Protein AF-0000000073277248 (afdb_homodimer)

Radius of gyration: 29.78 Å; Cα contacts (8 Å, |Δi|>4): 2536; chains: 2; bounding box: 66×87×62 Å

pLDDT: mean 98.07, std 1.35, range [79.38, 98.94]

Sequence (964 aa):
MKITDNPYFREQGYIDGIWCDAKSKDTVEVIDPATNQPIGTVPNMATEEAKAAVDAAAKALPTWRALTAHQRSTLLQRWFQLIQDNKRQLAELMTFEQGKPVAEAEGEITYAASFIEWFAEQGKRTNGEIIPSPSSDKRLMVIKQGIGVCAAITPWNFPAAMITRKAAPALAAGCTMVIKPANETPYTALALAELAAQAGIPAGVINIVTGDAVKIGEVFTSDNRVRKLSFTGSTGVGRLLMRQCADSVKKVSLELGGNAPFIVFNDADIEKAVAGAMGAKFRNAGQTCVCANRFYIHKDVYQQFSERFVAEVKKLKVGNGFTEGVTIGPLINHKAVEKSQSLLADTLQRGATLLCGGERDKAGENFFQPTVVGNVPADSHILEEEIFGPVAPLVIFDNEEEVVHLANNTIYGLAAYFYSEDPQRIWRVAENLEYGMVGINTGLISNEVAPFGGIKQSGLGREGSEHGIEDYMEMKYLCQGLMKITDNPYFREQGYIDGIWCDAKSKDTVEVIDPATNQPIGTVPNMATEEAKAAVDAAAKALPTWRALTAHQRSTLLQRWFQLIQDNKRQLAELMTFEQGKPVAEAEGEITYAASFIEWFAEQGKRTNGEIIPSPSSDKRLMVIKQGIGVCAAITPWNFPAAMITRKAAPALAAGCTMVIKPANETPYTALALAELAAQAGIPAGVINIVTGDAVKIGEVFTSDNRVRKLSFTGSTGVGRLLMRQCADSVKKVSLELGGNAPFIVFNDADIEKAVAGAMGAKFRNAGQTCVCANRFYIHKDVYQQFSERFVAEVKKLKVGNGFTEGVTIGPLINHKAVEKSQSLLADTLQRGATLLCGGERDKAGENFFQPTVVGNVPADSHILEEEIFGPVAPLVIFDNEEEVVHLANNTIYGLAAYFYSEDPQRIWRVAENLEYGMVGINTGLISNEVAPFGGIKQSGLGREGSEHGIEDYMEMKYLCQGL

Organism: Proteus mirabilis (strain HI4320) (NCBI:txid529507)

Solvent-accessible surface area (backbone atoms only — not comparable to full-atom values): 45570 Å² total; per-residue (Å²): 140,58,68,83,73,41,90,53,64,56,54,46,26,34,44,50,72,35,77,39,69,21,92,84,67,42,63,39,75,25,43,18,20,52,75,70,40,75,74,49,46,33,19,41,21,31,53,68,56,41,50,50,27,51,51,27,13,57,69,27,28,67,66,53,45,67,46,51,41,66,57,44,19,52,35,33,42,40,27,26,49,51,50,62,75,39,30,66,64,50,10,48,49,38,22,47,33,41,8,33,18,38,72,59,30,35,52,41,46,52,55,15,35,42,24,22,45,49,20,24,56,47,33,68,62,66,72,60,47,79,47,87,51,97,48,94,55,42,47,35,33,32,45,63,43,40,63,40,28,30,31,38,38,30,44,47,73,45,35,50,33,54,45,27,52,51,48,24,24,29,44,31,40,30,19,14,33,36,33,33,50,24,65,54,22,44,45,44,44,47,30,51,50,52,43,33,48,74,32,60,50,57,54,6,37,59,18,41,50,39,46,42,59,66,47,29,46,49,45,57,34,62,39,77,72,39,40,32,42,37,38,39,47,52,40,71,57,50,28,52,50,45,30,48,19,15,82,50,43,41,48,66,33,32,38,29,38,27,56,7,32,32,35,38,45,74,62,31,58,56,70,58,46,39,54,18,47,52,56,20,25,38,50,65,27,8,40,44,70,66,21,41,35,32,32,37,28,19,62,87,40,35,66,63,44,51,55,53,39,50,57,56,55,69,67,58,32,74,31,52,23,86,45,86,81,34,64,24,19,24,37,68,36,61,67,51,43,50,48,47,49,50,39,48,50,54,32,44,73,67,60,24,40,81,73,42,64,78,42,74,33,91,73,32,87,17,24,60,36,64,20,37,31,34,64,41,53,89,84,31,64,49,73,75,43,64,65,57,33,36,53,44,40,32,25,73,38,87,50,71,71,57,48,50,51,60,59,49,69,55,68,42,7,25,32,35,30,34,24,59,68,46,75,67,52,51,52,55,49,61,70,65,46,66,36,10,25,36,20,36,54,35,36,77,73,87,57,49,72,43,56,44,37,17,29,58,42,3,23,38,60,47,35,28,26,80,62,24,34,53,76,32,39,38,69,27,30,37,34,33,41,112,138,59,67,83,74,42,90,52,65,56,52,46,26,34,43,51,70,35,78,40,69,22,92,84,68,42,64,40,74,24,44,19,19,52,77,71,40,75,74,49,47,32,21,40,21,31,52,69,54,40,50,50,27,50,52,27,13,56,68,29,28,67,66,53,45,68,46,50,39,64,57,45,20,54,34,33,42,41,26,26,48,50,48,62,75,40,30,66,63,50,10,48,51,37,23,47,34,41,8,34,16,37,71,58,30,36,52,41,47,53,55,15,36,42,25,22,46,51,21,24,54,47,32,67,62,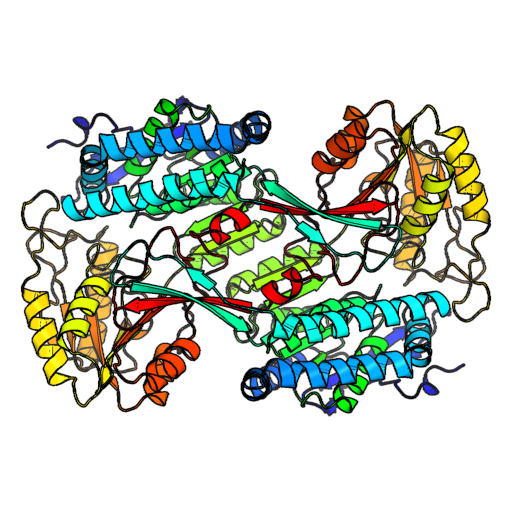64,71,58,46,79,46,87,50,97,47,94,56,42,46,35,35,32,44,61,42,40,63,40,30,29,30,37,40,29,44,46,74,44,36,49,32,53,45,27,51,51,49,25,25,29,43,32,40,28,20,16,34,36,34,33,51,24,67,55,24,43,44,43,45,45,30,51,50,52,44,33,46,74,32,60,50,56,54,6,38,60,18,40,49,40,47,42,61,67,47,29,47,49,44,56,35,62,38,77,71,39,40,31,42,37,39,39,48,52,40,71,59,50,26,51,51,45,30,47,18,15,81,51,43,39,49,68,34,33,40,29,38,26,58,8,32,34,36,37,45,74,63,29,60,56,70,59,44,39,53,18,48,51,57,19,25,38,49,65,29,7,40,43,70,65,22,42,34,33,31,37,27,20,61,86,40,34,67,64,43,52,53,54,38,51,57,57,55,68,68,59,33,74,30,51,23,84,45,86,81,34,62,25,20,22,37,69,36,60,68,50,42,49,50,47,50,51,38,48,51,54,32,44,73,67,62,24,41,82,72,42,64,78,41,74,33,90,71,32,86,17,24,61,36,63,21,37,32,35,63,42,52,90,84,32,63,48,74,73,44,64,67,58,33,35,56,44,41,31,26,74,39,87,49,71,72,58,48,50,52,60,58,47,68,55,67,42,7,24,31,34,31,36,25,58,67,46,75,70,53,52,52,56,49,61,70,66,45,66,37,10,26,37,20,37,54,34,36,78,71,88,55,51,73,44,59,45,37,18,29,58,42,2,23,38,60,46,36,28,29,80,62,26,33,52,77,33,39,37,69,26,29,38,32,34,41,112

Structure (mmCIF, N/CA/C/O backbone):
data_AF-0000000073277248-model_v1
#
loop_
_entity.id
_entity.type
_entity.pdbx_description
1 polymer 'Succinate-semialdehyde dehydrogenase'
#
loop_
_atom_site.group_PDB
_atom_site.id
_atom_site.type_symbol
_atom_site.label_atom_id
_atom_site.label_alt_id
_atom_site.label_comp_id
_atom_site.label_asym_id
_atom_site.label_entity_id
_atom_site.label_seq_id
_atom_site.pdbx_PDB_ins_code
_atom_site.Cartn_x
_atom_site.Cartn_y
_atom_site.Cartn_z
_atom_site.occupancy
_atom_site.B_iso_or_equiv
_atom_site.auth_seq_id
_atom_site.auth_comp_id
_atom_site.auth_asym_id
_atom_site.auth_atom_id
_atom_site.pdbx_PDB_model_num
ATOM 1 N N . MET A 1 1 ? 12.445 42.219 13.961 1 79.38 1 MET A N 1
ATOM 2 C CA . MET A 1 1 ? 13.242 41.031 13.758 1 79.38 1 MET A CA 1
ATOM 3 C C . MET A 1 1 ? 13.352 40.688 12.273 1 79.38 1 MET A C 1
ATOM 5 O O . MET A 1 1 ? 12.367 40.781 11.539 1 79.38 1 MET A O 1
ATOM 9 N N . LYS A 1 2 ? 14.602 40.531 11.867 1 90.44 2 LYS A N 1
ATOM 10 C CA . LYS A 1 2 ? 14.836 40.156 10.484 1 90.44 2 LYS A CA 1
ATOM 11 C C . LYS A 1 2 ? 15.156 38.656 10.383 1 90.44 2 LYS A C 1
ATOM 13 O O . LYS A 1 2 ? 15.867 38.094 11.227 1 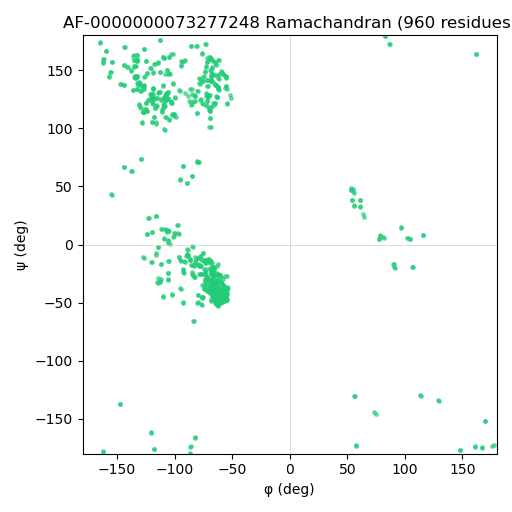90.44 2 LYS A O 1
ATOM 18 N N . ILE A 1 3 ? 14.602 38.062 9.406 1 94.5 3 ILE A N 1
ATOM 19 C CA . ILE A 1 3 ? 14.805 36.625 9.227 1 94.5 3 ILE A CA 1
ATOM 20 C C . ILE A 1 3 ? 16.297 36.344 9.086 1 94.5 3 ILE A C 1
ATOM 22 O O . ILE A 1 3 ? 16.781 35.281 9.523 1 94.5 3 ILE A O 1
ATOM 26 N N . THR A 1 4 ? 17.062 37.25 8.57 1 93.88 4 THR A N 1
ATOM 27 C CA . THR A 1 4 ? 18.484 37.094 8.312 1 93.88 4 THR A CA 1
ATOM 28 C C . THR A 1 4 ? 19.266 37 9.617 1 93.88 4 THR A C 1
ATOM 30 O O . THR A 1 4 ? 20.422 36.594 9.633 1 93.88 4 THR A O 1
ATOM 33 N N . ASP A 1 5 ? 18.641 37.406 10.703 1 93.75 5 ASP A N 1
ATOM 34 C CA . ASP A 1 5 ? 19.281 37.344 12.016 1 93.75 5 ASP A CA 1
ATOM 35 C C . ASP A 1 5 ? 19.25 35.906 12.562 1 93.75 5 ASP A C 1
ATOM 37 O O . ASP A 1 5 ? 19.953 35.594 13.516 1 93.75 5 ASP A O 1
ATOM 41 N N . ASN A 1 6 ? 18.375 35.094 11.977 1 96.44 6 ASN A N 1
ATOM 42 C CA . ASN A 1 6 ? 18.25 33.688 12.414 1 96.44 6 ASN A CA 1
ATOM 43 C C . ASN A 1 6 ? 19.484 32.875 12.008 1 96.44 6 ASN A C 1
ATOM 45 O O . ASN A 1 6 ? 19.859 32.844 10.836 1 96.44 6 ASN A O 1
ATOM 49 N N . PRO A 1 7 ? 20.062 32.188 12.914 1 96.12 7 PRO A N 1
ATOM 50 C CA . PRO A 1 7 ? 21.312 31.484 12.617 1 96.12 7 PRO A CA 1
ATOM 51 C C . PRO A 1 7 ? 21.125 30.297 11.68 1 96.12 7 PRO A C 1
ATOM 53 O O . PRO A 1 7 ? 22.094 29.766 11.125 1 96.12 7 PRO A O 1
ATOM 56 N N . TYR A 1 8 ? 19.906 29.891 11.453 1 97.31 8 TYR A N 1
ATOM 57 C CA . TYR A 1 8 ? 19.656 28.703 10.633 1 97.31 8 TYR A CA 1
ATOM 58 C C . TYR A 1 8 ? 19.047 29.094 9.289 1 97.31 8 TYR A C 1
ATOM 60 O O . TYR A 1 8 ? 18.641 28.234 8.508 1 97.31 8 TYR A O 1
ATOM 68 N N . PHE A 1 9 ? 18.938 30.375 9.031 1 98.12 9 PHE A N 1
ATOM 69 C CA . PHE A 1 9 ? 18.422 30.844 7.758 1 98.12 9 PHE A CA 1
ATOM 70 C C . PHE A 1 9 ? 19.375 30.484 6.621 1 98.12 9 PHE A C 1
ATOM 72 O O . PHE A 1 9 ? 20.562 30.781 6.68 1 98.12 9 PHE A O 1
ATOM 79 N N . ARG A 1 10 ? 18.875 29.719 5.617 1 97.44 10 ARG A N 1
ATOM 80 C CA . ARG A 1 10 ? 19.625 29.281 4.438 1 97.44 10 ARG A CA 1
ATOM 81 C C . ARG A 1 10 ? 18.828 29.547 3.162 1 97.44 10 ARG A C 1
ATOM 83 O O . ARG A 1 10 ? 17.625 29.312 3.113 1 97.44 10 ARG A O 1
ATOM 90 N N . GLU A 1 11 ? 19.484 30.031 2.176 1 98.06 11 GLU A N 1
ATOM 91 C CA . GLU A 1 11 ? 18.812 30.312 0.91 1 98.06 11 GLU A CA 1
ATOM 92 C C . GLU A 1 11 ? 19.281 29.359 -0.187 1 98.06 11 GLU A C 1
ATOM 94 O O . GLU A 1 11 ? 19.062 29.625 -1.373 1 98.06 11 GLU A O 1
ATOM 99 N N . GLN A 1 12 ? 19.969 28.281 0.163 1 98.38 12 GLN A N 1
ATOM 100 C CA . GLN A 1 12 ? 20.422 27.266 -0.779 1 98.38 12 GLN A CA 1
ATOM 101 C C . GLN A 1 12 ? 19.719 25.922 -0.522 1 98.38 12 GLN A C 1
ATOM 103 O O . GLN A 1 12 ? 19.234 25.672 0.583 1 98.38 12 GLN A O 1
ATOM 108 N N . GLY A 1 13 ? 19.688 25.109 -1.62 1 98.56 13 GLY A N 1
ATOM 109 C CA . GLY A 1 13 ? 19.328 23.719 -1.394 1 98.56 13 GLY A CA 1
ATOM 110 C C . GLY A 1 13 ? 20.438 22.922 -0.716 1 98.56 13 GLY A C 1
ATOM 111 O O . GLY A 1 13 ? 21.516 23.453 -0.451 1 98.56 13 GLY A O 1
ATOM 112 N N . TYR A 1 14 ? 20.141 21.703 -0.336 1 98.88 14 TYR A N 1
ATOM 113 C CA . TYR A 1 14 ? 21.094 20.859 0.378 1 98.88 14 TYR A CA 1
ATOM 114 C C . TYR A 1 14 ? 21.234 19.5 -0.299 1 98.88 14 TYR A C 1
ATOM 116 O O . TYR A 1 14 ? 20.328 18.656 -0.197 1 98.88 14 TYR A O 1
ATOM 124 N N . ILE A 1 15 ? 22.328 19.25 -1.023 1 98.88 15 ILE A N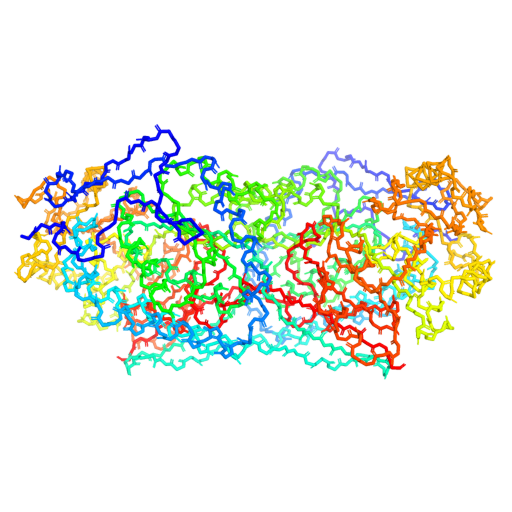 1
ATOM 125 C CA . ILE A 1 15 ? 22.547 18 -1.755 1 98.88 15 ILE A CA 1
ATOM 126 C C . ILE A 1 15 ? 23.938 17.453 -1.433 1 98.88 15 ILE A C 1
ATOM 128 O O . ILE A 1 15 ? 24.938 18.141 -1.608 1 98.88 15 ILE A O 1
ATOM 132 N N . ASP A 1 16 ? 23.984 16.281 -0.907 1 98.75 16 ASP A N 1
ATOM 133 C CA . ASP A 1 16 ? 25.219 15.57 -0.614 1 98.75 16 ASP A CA 1
ATOM 134 C C . ASP A 1 16 ? 26.078 16.344 0.376 1 98.75 16 ASP A C 1
ATOM 136 O O . ASP A 1 16 ? 27.297 16.438 0.206 1 98.75 16 ASP A O 1
ATOM 140 N N . GLY A 1 17 ? 25.391 16.938 1.327 1 98.56 17 GLY A N 1
ATOM 141 C CA . GLY A 1 17 ? 26.109 17.672 2.367 1 98.56 17 GLY A CA 1
ATOM 142 C C . GLY A 1 17 ? 26.578 19.031 1.921 1 98.56 17 GLY A C 1
ATOM 143 O O . GLY A 1 17 ? 27.328 19.703 2.639 1 98.56 17 GLY A O 1
ATOM 144 N N . ILE A 1 18 ? 26.172 19.453 0.766 1 98.56 18 ILE A N 1
ATOM 145 C CA . ILE A 1 18 ? 26.641 20.719 0.21 1 98.56 18 ILE A CA 1
ATOM 146 C C . ILE A 1 18 ? 25.453 21.656 0.001 1 98.56 18 ILE A C 1
ATOM 148 O O . ILE A 1 18 ? 24.422 21.25 -0.569 1 98.56 18 ILE A O 1
ATOM 152 N N . TRP A 1 19 ? 25.562 22.859 0.559 1 98.69 19 TRP A N 1
ATOM 153 C CA . TRP A 1 19 ? 24.609 23.906 0.237 1 98.69 19 TRP A CA 1
ATOM 154 C C . TRP A 1 19 ? 24.828 24.438 -1.181 1 98.69 19 TRP A C 1
ATOM 156 O O . TRP A 1 19 ? 25.922 24.906 -1.516 1 98.69 19 TRP A O 1
ATOM 166 N N . CYS A 1 20 ? 23.812 24.312 -2.074 1 97.75 20 CYS A N 1
ATOM 167 C CA . CYS A 1 20 ? 24.078 24.609 -3.475 1 97.75 20 CYS A CA 1
ATOM 168 C C . CYS A 1 20 ? 22.906 25.359 -4.109 1 97.75 20 CYS A C 1
ATOM 170 O O . CYS A 1 20 ? 21.766 25.203 -3.684 1 97.75 20 CYS A O 1
ATOM 172 N N . ASP A 1 21 ? 23.172 26.156 -5.125 1 98.38 21 ASP A N 1
ATOM 173 C CA . ASP A 1 21 ? 22.203 26.859 -5.949 1 98.38 21 ASP A CA 1
ATOM 174 C C . ASP A 1 21 ? 21.703 25.984 -7.094 1 98.38 21 ASP A C 1
ATOM 176 O O . ASP A 1 21 ? 22.219 24.891 -7.301 1 98.38 21 ASP A O 1
ATOM 180 N N . ALA A 1 22 ? 20.688 26.484 -7.754 1 98.5 22 ALA A N 1
ATOM 181 C CA . ALA A 1 22 ? 20.312 25.828 -9.008 1 98.5 22 ALA A CA 1
ATOM 182 C C . ALA A 1 22 ? 21.375 26.031 -10.078 1 98.5 22 ALA A C 1
ATOM 184 O O . ALA A 1 22 ? 22.016 27.094 -10.133 1 98.5 22 ALA A O 1
ATOM 185 N N . LYS A 1 23 ? 21.531 25.062 -10.883 1 97.44 23 LYS A N 1
ATOM 186 C CA . LYS A 1 23 ? 22.484 25.234 -11.984 1 97.44 23 LYS A CA 1
ATOM 187 C C . LYS A 1 23 ? 22.109 26.422 -12.859 1 97.44 23 LYS A C 1
ATOM 189 O O . LYS A 1 23 ? 22.984 27.141 -13.352 1 97.44 23 LYS A O 1
ATOM 194 N N . SER A 1 24 ? 20.859 26.688 -13.039 1 97.5 24 SER A N 1
ATOM 195 C CA . SER A 1 24 ? 20.359 27.781 -13.852 1 97.5 24 SER A CA 1
ATOM 196 C C . SER A 1 24 ? 20.578 29.125 -13.148 1 97.5 24 SER A C 1
ATOM 198 O O . SER A 1 24 ? 20.469 30.188 -13.773 1 97.5 24 SER A O 1
ATOM 200 N N . LYS A 1 25 ? 20.719 29.156 -11.828 1 97.81 25 LYS A N 1
ATOM 201 C CA . LYS A 1 25 ? 20.844 30.328 -10.969 1 97.81 25 LYS A CA 1
ATOM 202 C C . LYS A 1 25 ? 19.484 31 -10.75 1 97.81 25 LYS A C 1
ATOM 204 O O . LYS A 1 25 ? 19.406 32.062 -10.117 1 97.81 25 LYS A O 1
ATOM 209 N N . ASP A 1 26 ? 18.453 30.297 -11.312 1 98.19 26 ASP A N 1
ATOM 210 C CA . ASP A 1 26 ? 17.109 30.812 -11.078 1 98.19 26 ASP A CA 1
ATOM 211 C C . ASP A 1 26 ? 16.703 30.641 -9.617 1 98.19 26 ASP A C 1
ATOM 213 O O . ASP A 1 26 ? 17.156 29.719 -8.945 1 98.19 26 ASP A O 1
ATOM 217 N N . THR A 1 27 ? 15.844 31.562 -9.109 1 98.5 27 THR A N 1
ATOM 218 C CA . THR A 1 27 ? 15.391 31.516 -7.719 1 98.5 27 THR A CA 1
ATOM 219 C C . THR A 1 27 ? 13.875 31.703 -7.641 1 98.5 27 THR A C 1
ATOM 221 O O . THR A 1 27 ? 13.242 32.125 -8.609 1 98.5 27 THR A O 1
ATOM 224 N N . VAL A 1 28 ? 13.344 31.25 -6.547 1 98.19 28 VAL A N 1
ATOM 225 C CA . VAL A 1 28 ? 11.961 31.5 -6.156 1 98.19 28 VAL A CA 1
ATOM 226 C C . VAL A 1 28 ? 11.914 32.375 -4.914 1 98.19 28 VAL A C 1
ATOM 228 O O . VAL A 1 28 ? 12.656 32.156 -3.953 1 98.19 28 VAL A O 1
ATOM 231 N N . GLU A 1 29 ? 11.094 33.406 -4.992 1 98.31 29 GLU A N 1
ATOM 232 C CA . GLU A 1 29 ? 10.93 34.25 -3.824 1 98.31 29 GLU A CA 1
ATOM 233 C C . GLU A 1 29 ? 10.062 33.594 -2.764 1 98.31 29 GLU A C 1
ATOM 235 O O . GLU A 1 29 ? 9.062 32.938 -3.09 1 98.31 29 GLU A O 1
ATOM 240 N N . VAL A 1 30 ? 10.453 33.781 -1.526 1 98.56 30 VAL A N 1
ATOM 241 C CA . VAL A 1 30 ? 9.633 33.344 -0.395 1 98.56 30 VAL A CA 1
ATOM 242 C C . VAL A 1 30 ? 9 34.562 0.27 1 98.56 30 VAL A C 1
ATOM 244 O O . VAL A 1 30 ? 9.703 35.5 0.656 1 98.56 30 VAL A O 1
ATOM 247 N N . ILE A 1 31 ? 7.676 34.531 0.384 1 98.19 31 ILE A N 1
ATOM 248 C CA . ILE A 1 31 ? 6.918 35.688 0.821 1 98.19 31 ILE A CA 1
ATOM 249 C C . ILE A 1 31 ? 6.434 35.5 2.254 1 98.19 31 ILE A C 1
ATOM 251 O O . ILE A 1 31 ? 5.957 34.406 2.604 1 98.19 31 ILE A O 1
ATOM 255 N N . ASP A 1 32 ? 6.633 36.469 3.131 1 98.25 32 ASP A N 1
ATOM 256 C CA . ASP A 1 32 ? 5.98 36.469 4.438 1 98.25 32 ASP A CA 1
ATOM 257 C C . ASP A 1 32 ? 4.484 36.719 4.305 1 98.25 32 ASP A C 1
ATOM 259 O O . ASP A 1 32 ? 4.066 37.844 3.934 1 98.25 32 ASP A O 1
ATOM 263 N N . PRO A 1 33 ? 3.67 35.719 4.676 1 98.44 33 PRO A N 1
ATOM 264 C CA . PRO A 1 33 ? 2.232 35.906 4.461 1 98.44 33 PRO A CA 1
ATOM 265 C C . PRO A 1 33 ? 1.646 37.031 5.316 1 98.44 33 PRO A C 1
ATOM 267 O O . PRO A 1 33 ? 0.577 37.562 5.004 1 98.44 33 PRO A O 1
ATOM 270 N N . ALA A 1 34 ? 2.285 37.406 6.41 1 98 34 ALA A N 1
ATOM 271 C CA . ALA A 1 34 ? 1.775 38.469 7.293 1 98 34 ALA A CA 1
ATOM 272 C C . ALA A 1 34 ? 1.98 39.844 6.684 1 98 34 ALA A C 1
ATOM 274 O O . ALA A 1 34 ? 1.139 40.719 6.84 1 98 34 ALA A O 1
ATOM 275 N N . THR A 1 35 ? 3.123 40.031 5.922 1 96.94 35 THR A N 1
ATOM 276 C CA . THR A 1 35 ? 3.467 41.344 5.418 1 96.94 35 THR A CA 1
ATOM 277 C C . THR A 1 35 ? 3.346 41.406 3.896 1 96.94 35 THR A C 1
ATOM 279 O O . THR A 1 35 ? 3.338 42.469 3.301 1 96.94 35 THR A O 1
ATOM 282 N N . ASN A 1 36 ? 3.301 40.25 3.266 1 96.94 36 ASN A N 1
ATOM 283 C CA . ASN A 1 36 ? 3.293 40.094 1.814 1 96.94 36 ASN A CA 1
ATOM 284 C C . ASN A 1 36 ? 4.586 40.594 1.188 1 96.94 36 ASN A C 1
ATOM 286 O O . ASN A 1 36 ? 4.598 41.031 0.028 1 96.94 36 ASN A O 1
ATOM 290 N N . GLN A 1 37 ? 5.629 40.625 1.932 1 97.06 37 GLN A N 1
ATOM 291 C CA . GLN A 1 37 ? 6.949 41.031 1.457 1 97.06 37 GLN A CA 1
ATOM 292 C C . GLN A 1 37 ? 7.875 39.812 1.303 1 97.06 37 GLN A C 1
ATOM 294 O O . GLN A 1 37 ? 7.797 38.875 2.08 1 97.06 37 GLN A O 1
ATOM 299 N N . PRO A 1 38 ? 8.758 39.906 0.311 1 97.44 38 PRO A N 1
ATOM 300 C CA . PRO A 1 38 ? 9.766 38.875 0.21 1 97.44 38 PRO A CA 1
ATOM 301 C C . PRO A 1 38 ? 10.711 38.844 1.407 1 97.44 38 PRO A C 1
ATOM 303 O O . PRO A 1 38 ? 11.117 39.906 1.902 1 97.44 38 PRO A O 1
ATOM 306 N N . ILE A 1 39 ? 11.016 37.719 1.878 1 97.56 39 ILE A N 1
ATOM 307 C CA . ILE A 1 39 ? 11.898 37.594 3.029 1 97.56 39 ILE A CA 1
ATOM 308 C C . ILE A 1 39 ? 13.18 36.875 2.631 1 97.56 39 ILE A C 1
ATOM 310 O O . ILE A 1 39 ? 14.117 36.75 3.424 1 97.56 39 ILE A O 1
ATOM 314 N N . GLY A 1 40 ? 13.242 36.344 1.454 1 97.88 40 GLY A N 1
ATOM 315 C CA . GLY A 1 40 ? 14.383 35.625 0.89 1 97.88 40 GLY A CA 1
ATOM 316 C C . GLY A 1 40 ? 14.039 34.875 -0.368 1 97.88 40 GLY A C 1
ATOM 317 O O . GLY A 1 40 ? 12.961 35.031 -0.93 1 97.88 40 GLY A O 1
ATOM 318 N N . THR A 1 41 ? 15.055 34.125 -0.816 1 98.38 41 THR A N 1
ATOM 319 C CA . THR A 1 41 ? 14.859 33.281 -1.995 1 98.38 41 THR A CA 1
ATOM 320 C C . THR A 1 41 ? 15.398 31.875 -1.754 1 98.38 41 THR A C 1
ATOM 322 O O . THR A 1 41 ? 16.109 31.641 -0.777 1 98.38 41 THR A O 1
ATOM 325 N N . VAL A 1 42 ? 15.016 30.969 -2.541 1 98.62 42 VAL A N 1
ATOM 326 C CA . VAL A 1 42 ? 15.625 29.656 -2.643 1 98.62 42 VAL A CA 1
ATOM 327 C C . VAL A 1 42 ? 15.867 29.312 -4.109 1 98.62 42 VAL A C 1
ATOM 329 O O . VAL A 1 42 ? 15.258 29.891 -5.004 1 98.62 42 VAL A O 1
ATOM 332 N N . PRO A 1 43 ? 16.812 28.375 -4.359 1 98.81 43 PRO A N 1
ATOM 333 C CA . PRO A 1 43 ? 17.062 27.984 -5.75 1 98.81 43 PRO A CA 1
ATOM 334 C C . PRO A 1 43 ? 15.836 27.375 -6.418 1 98.81 43 PRO A C 1
ATOM 336 O O . PRO A 1 43 ? 15.125 26.578 -5.793 1 98.81 43 PRO A O 1
ATOM 339 N N . ASN A 1 44 ? 15.516 27.828 -7.637 1 98.81 44 ASN A N 1
ATOM 340 C CA . ASN A 1 44 ? 14.508 27.172 -8.469 1 98.81 44 ASN A CA 1
ATOM 341 C C . ASN A 1 44 ? 15.07 25.953 -9.172 1 98.81 44 ASN A C 1
ATOM 343 O O . ASN A 1 44 ? 15.227 25.953 -10.398 1 98.81 44 ASN A O 1
ATOM 347 N N . MET A 1 45 ? 15.312 24.938 -8.352 1 98.81 45 MET A N 1
ATOM 348 C CA . MET A 1 45 ? 15.875 23.672 -8.828 1 98.81 45 MET A CA 1
ATOM 349 C C . MET A 1 45 ? 14.852 22.906 -9.664 1 98.81 45 MET A C 1
ATOM 351 O O . MET A 1 45 ? 13.648 23.156 -9.562 1 98.81 45 MET A O 1
ATOM 355 N N . ALA A 1 46 ? 15.352 22 -10.453 1 98.44 46 ALA A N 1
ATOM 356 C CA . ALA A 1 46 ? 14.508 21.219 -11.359 1 98.44 46 ALA A CA 1
ATOM 357 C C . ALA A 1 46 ? 15.07 19.812 -11.555 1 98.44 46 ALA A C 1
ATOM 359 O O . ALA A 1 46 ? 15.469 19.156 -10.586 1 98.44 46 ALA A O 1
ATOM 360 N N . THR A 1 47 ? 15.07 19.312 -12.766 1 98.62 47 THR A N 1
ATOM 361 C CA . THR A 1 47 ? 15.406 17.938 -13.102 1 98.62 47 THR A CA 1
ATOM 362 C C . THR A 1 47 ? 16.844 17.625 -12.727 1 98.62 47 THR A C 1
ATOM 364 O O . THR A 1 47 ? 17.125 16.594 -12.102 1 98.62 47 THR A O 1
ATOM 367 N N . GLU A 1 48 ? 17.781 18.516 -13.047 1 98.44 48 GLU A N 1
ATOM 368 C CA . GLU A 1 48 ? 19.203 18.25 -12.859 1 98.44 48 GLU A CA 1
ATOM 369 C C . GLU A 1 48 ? 19.547 18.094 -11.383 1 98.44 48 GLU A C 1
ATOM 371 O O . GLU A 1 48 ? 20.234 17.156 -10.992 1 98.44 48 GLU A O 1
ATOM 376 N N . GLU A 1 49 ? 19.078 19.031 -10.641 1 98.81 49 GLU A N 1
ATOM 377 C CA . GLU A 1 49 ? 19.375 18.969 -9.211 1 98.81 49 GLU A CA 1
ATOM 378 C C . GLU A 1 49 ? 18.656 17.812 -8.539 1 98.81 49 GLU A C 1
ATOM 380 O O . GLU A 1 49 ? 19.203 17.188 -7.621 1 98.81 49 GLU A O 1
ATOM 385 N N . ALA A 1 50 ? 17.422 17.531 -8.992 1 98.88 50 ALA A N 1
ATOM 386 C CA . ALA A 1 50 ? 16.703 16.391 -8.453 1 98.88 50 ALA A CA 1
ATOM 387 C C . ALA A 1 50 ? 17.453 15.086 -8.719 1 98.88 50 ALA A C 1
ATOM 389 O O . ALA A 1 50 ? 17.562 14.242 -7.832 1 98.88 50 ALA A O 1
ATOM 390 N N . LYS A 1 51 ? 17.969 14.922 -9.898 1 98.81 51 LYS A N 1
ATOM 391 C CA . LYS A 1 51 ? 18.75 13.734 -10.234 1 98.81 51 LYS A CA 1
ATOM 392 C C . LYS A 1 51 ? 20.016 13.656 -9.383 1 98.81 51 LYS A C 1
ATOM 394 O O . LYS A 1 51 ? 20.391 12.586 -8.914 1 98.81 51 LYS A O 1
ATOM 399 N N . ALA A 1 52 ? 20.656 14.812 -9.211 1 98.88 52 ALA A N 1
ATOM 400 C CA . ALA A 1 52 ? 21.859 14.859 -8.375 1 98.88 52 ALA A CA 1
ATOM 401 C C . ALA A 1 52 ? 21.547 14.445 -6.941 1 98.88 52 ALA A C 1
ATOM 403 O O . ALA A 1 52 ? 22.359 13.773 -6.297 1 98.88 52 ALA A O 1
ATOM 404 N N . ALA A 1 53 ? 20.406 14.875 -6.465 1 98.94 53 ALA A N 1
ATOM 405 C CA . ALA A 1 53 ? 19.984 14.508 -5.113 1 98.94 53 ALA A CA 1
ATOM 406 C C . ALA A 1 53 ? 19.75 13.008 -4.996 1 98.94 53 ALA A C 1
ATOM 408 O O . ALA A 1 53 ? 20.141 12.383 -4.008 1 98.94 53 ALA A O 1
ATOM 409 N N . VAL A 1 54 ? 19.094 12.406 -5.988 1 98.94 54 VAL A N 1
ATOM 410 C CA . VAL A 1 54 ? 18.859 10.961 -5.996 1 98.94 54 VAL A CA 1
ATOM 411 C C . VAL A 1 54 ? 20.203 10.227 -6.086 1 98.94 54 VAL A C 1
ATOM 413 O O . VAL A 1 54 ? 20.406 9.219 -5.41 1 98.94 54 VAL A O 1
ATOM 416 N N . ASP A 1 55 ? 21.141 10.734 -6.938 1 98.88 55 ASP A N 1
ATOM 417 C CA . ASP A 1 55 ? 22.484 10.172 -7.016 1 98.88 55 ASP A CA 1
ATOM 418 C C . ASP A 1 55 ? 23.156 10.148 -5.641 1 98.88 55 ASP A C 1
ATOM 420 O O . ASP A 1 55 ? 23.734 9.141 -5.246 1 98.88 55 ASP A O 1
ATOM 424 N N . ALA A 1 56 ? 23.047 11.258 -4.98 1 98.94 56 ALA A N 1
ATOM 425 C CA . ALA A 1 56 ? 23.656 11.391 -3.66 1 98.94 56 ALA A CA 1
ATOM 426 C C . ALA A 1 56 ? 23.047 10.406 -2.67 1 98.94 56 ALA A C 1
ATOM 428 O O . ALA A 1 56 ? 23.75 9.766 -1.896 1 98.94 56 ALA A O 1
ATOM 429 N N . ALA A 1 57 ? 21.719 10.336 -2.664 1 98.94 57 ALA A N 1
ATOM 430 C CA . ALA A 1 57 ? 21 9.422 -1.776 1 98.94 57 ALA A CA 1
ATOM 431 C C . ALA A 1 57 ? 21.391 7.973 -2.049 1 98.94 57 ALA A C 1
ATOM 433 O O . ALA A 1 57 ? 21.625 7.199 -1.116 1 98.94 57 ALA A O 1
ATOM 434 N N . ALA A 1 58 ? 21.453 7.609 -3.322 1 98.81 58 ALA A N 1
ATOM 435 C CA . ALA A 1 58 ? 21.828 6.254 -3.725 1 98.81 58 ALA A CA 1
ATOM 436 C C . ALA A 1 58 ? 23.266 5.934 -3.297 1 98.81 58 ALA A C 1
ATOM 438 O O . ALA A 1 58 ? 23.547 4.82 -2.846 1 98.81 58 ALA A O 1
ATOM 439 N N . LYS A 1 59 ? 24.141 6.906 -3.477 1 98.75 59 LYS A N 1
ATOM 440 C CA . LYS A 1 59 ? 25.547 6.73 -3.115 1 98.75 59 LYS A CA 1
ATOM 441 C C . LYS A 1 59 ? 25.719 6.535 -1.611 1 98.75 59 LYS A C 1
ATOM 443 O O . LYS A 1 59 ? 26.562 5.754 -1.168 1 98.75 59 LYS A O 1
ATOM 448 N N . ALA A 1 60 ? 24.891 7.18 -0.814 1 98.88 60 ALA A N 1
ATOM 449 C CA . ALA A 1 60 ? 25 7.156 0.642 1 98.88 60 ALA A CA 1
ATOM 450 C C . ALA A 1 60 ? 24.328 5.914 1.225 1 98.88 60 ALA A C 1
ATOM 452 O O . ALA A 1 60 ? 24.609 5.531 2.365 1 98.88 60 ALA A O 1
ATOM 453 N N . LEU A 1 61 ? 23.5 5.262 0.514 1 98.81 61 LEU A N 1
ATOM 454 C CA . LEU A 1 61 ? 22.578 4.246 1.011 1 98.81 61 LEU A CA 1
ATOM 455 C C . LEU A 1 61 ? 23.344 3.057 1.587 1 98.81 61 LEU A C 1
ATOM 457 O O . LEU A 1 61 ? 23.078 2.621 2.707 1 98.81 61 LEU A O 1
ATOM 461 N N . PRO A 1 62 ? 24.375 2.498 0.851 1 98 62 PRO A N 1
ATOM 462 C CA . PRO A 1 62 ? 25.016 1.283 1.359 1 98 62 PRO A CA 1
ATOM 463 C C . PRO A 1 62 ? 25.641 1.479 2.74 1 98 62 PRO A C 1
ATOM 465 O O . PRO A 1 62 ? 25.469 0.634 3.623 1 98 62 PRO A O 1
ATOM 468 N N . THR A 1 63 ? 26.266 2.611 2.973 1 98.44 63 THR A N 1
ATOM 469 C CA . THR A 1 63 ? 26.922 2.859 4.25 1 98.44 63 THR A CA 1
ATOM 470 C C . THR A 1 63 ? 25.891 3.148 5.344 1 98.44 63 THR A C 1
ATOM 472 O O . THR A 1 63 ? 26.062 2.709 6.484 1 98.44 63 THR A O 1
ATOM 475 N N . TRP A 1 64 ? 24.891 3.84 5.02 1 98.81 64 TRP A N 1
ATOM 476 C CA . TRP A 1 64 ? 23.828 4.156 5.984 1 98.81 64 TRP A CA 1
ATOM 477 C C . TRP A 1 64 ? 23.078 2.896 6.402 1 98.81 64 TRP A C 1
ATOM 479 O O . TRP A 1 64 ? 22.875 2.658 7.594 1 98.81 64 TRP A O 1
ATOM 489 N N . ARG A 1 65 ? 22.719 2.088 5.449 1 97.94 65 ARG A N 1
ATOM 490 C CA . ARG A 1 65 ? 21.969 0.854 5.664 1 97.94 65 ARG A CA 1
ATOM 491 C C . ARG A 1 65 ? 22.781 -0.139 6.496 1 97.94 65 ARG A C 1
ATOM 493 O O . ARG A 1 65 ? 22.203 -0.955 7.223 1 97.94 65 ARG A O 1
ATOM 500 N N . ALA A 1 66 ? 24.094 -0.043 6.445 1 97.56 66 ALA A N 1
ATOM 501 C CA . ALA A 1 66 ? 24.969 -0.989 7.121 1 97.56 66 ALA A CA 1
ATOM 502 C C . ALA A 1 66 ? 25.078 -0.672 8.609 1 97.56 66 ALA A C 1
ATOM 504 O O . ALA A 1 66 ? 25.516 -1.505 9.398 1 97.56 66 ALA A O 1
ATOM 505 N N . LEU A 1 67 ? 24.688 0.542 9 1 98.56 67 LEU A N 1
ATOM 506 C CA . LEU A 1 67 ? 24.688 0.877 10.422 1 98.56 67 LEU A CA 1
ATOM 507 C C . LEU A 1 67 ? 23.656 0.038 11.172 1 98.56 67 LEU A C 1
ATOM 509 O O . LEU A 1 67 ? 22.594 -0.266 10.641 1 98.56 67 LEU A O 1
ATOM 513 N N . THR A 1 68 ? 23.969 -0.313 12.406 1 98.31 68 THR A N 1
ATOM 514 C CA . THR A 1 68 ? 22.984 -0.971 13.258 1 98.31 68 THR A CA 1
ATOM 515 C C . THR A 1 68 ? 21.844 -0.016 13.602 1 98.31 68 THR A C 1
ATOM 517 O O . THR A 1 68 ? 22 1.203 13.492 1 98.31 68 THR A O 1
ATOM 520 N N . ALA A 1 69 ? 20.719 -0.559 13.977 1 98.44 69 ALA A N 1
ATOM 521 C CA . ALA A 1 69 ? 19.594 0.262 14.43 1 98.44 69 ALA A CA 1
ATOM 522 C C . ALA A 1 69 ? 20.016 1.195 15.555 1 98.44 69 ALA A C 1
ATOM 524 O O . ALA A 1 69 ? 19.578 2.346 15.617 1 98.44 69 ALA A O 1
ATOM 525 N N . HIS A 1 70 ? 20.875 0.679 16.406 1 98.75 70 HIS A N 1
ATOM 526 C CA . HIS A 1 70 ? 21.344 1.479 17.531 1 98.75 70 HIS A CA 1
ATOM 527 C C . HIS A 1 70 ? 22.156 2.674 17.047 1 98.75 70 HIS A C 1
ATOM 529 O O . HIS A 1 70 ? 22 3.787 17.562 1 98.75 70 HIS A O 1
ATOM 535 N N . GLN A 1 71 ? 23 2.467 16.078 1 98.88 71 GLN A N 1
ATOM 536 C CA . GLN A 1 71 ? 23.844 3.537 15.547 1 98.88 71 GLN A CA 1
ATOM 537 C C . GLN A 1 71 ? 23 4.605 14.852 1 98.88 71 GLN A C 1
ATOM 539 O O . GLN A 1 71 ? 23.219 5.805 15.062 1 98.88 71 GLN A O 1
ATOM 544 N N . ARG A 1 72 ? 22.031 4.223 14.07 1 98.88 72 ARG A N 1
ATOM 545 C CA . ARG A 1 72 ? 21.141 5.188 13.453 1 98.88 72 ARG A CA 1
ATOM 546 C C . ARG A 1 72 ? 20.312 5.934 14.5 1 98.88 72 ARG A C 1
ATOM 548 O O . ARG A 1 72 ? 20.141 7.148 14.406 1 98.88 72 ARG A O 1
ATOM 555 N N . SER A 1 73 ? 19.875 5.176 15.516 1 98.88 73 SER A N 1
ATOM 556 C CA . SER A 1 73 ? 19.094 5.758 16.609 1 98.88 73 SER A CA 1
ATOM 557 C C . SER A 1 73 ? 19.875 6.859 17.312 1 98.88 73 SER A C 1
ATOM 559 O O . SER A 1 73 ? 19.312 7.906 17.656 1 98.88 73 SER A O 1
ATOM 561 N N . THR A 1 74 ? 21.125 6.648 17.547 1 98.88 74 THR A N 1
ATOM 562 C CA . THR A 1 74 ? 21.984 7.621 18.234 1 98.88 74 THR A CA 1
ATOM 563 C C . THR A 1 74 ? 22.062 8.922 17.438 1 98.88 74 THR A C 1
ATOM 565 O O . THR A 1 74 ? 21.938 10.008 18.016 1 98.88 74 THR A O 1
ATOM 568 N N . LEU A 1 75 ? 22.219 8.805 16.156 1 98.94 75 LEU A N 1
ATOM 569 C CA . LEU A 1 75 ? 22.266 9.977 15.289 1 98.94 75 LEU A CA 1
ATOM 570 C C . LEU A 1 75 ? 20.922 10.703 15.273 1 98.94 75 LEU A C 1
ATOM 572 O O . LEU A 1 75 ? 20.891 11.938 15.328 1 98.94 75 LEU A O 1
ATOM 576 N N . LEU A 1 76 ? 19.828 9.977 15.25 1 98.94 76 LEU A N 1
ATOM 577 C CA . LEU A 1 76 ? 18.5 10.562 15.25 1 98.94 76 LEU A CA 1
ATOM 578 C C . LEU A 1 76 ? 18.203 11.25 16.578 1 98.94 76 LEU A C 1
ATOM 580 O O . LEU A 1 76 ? 17.594 12.32 16.625 1 98.94 76 LEU A O 1
ATOM 584 N N . GLN A 1 77 ? 18.641 10.672 17.672 1 98.94 77 GLN A N 1
ATOM 585 C CA . GLN A 1 77 ? 18.453 11.273 18.984 1 98.94 77 GLN A CA 1
ATOM 586 C C . GLN A 1 77 ? 19.219 12.594 19.109 1 98.94 77 GLN A C 1
ATOM 588 O O . GLN A 1 77 ? 18.719 13.539 19.719 1 98.94 77 GLN A O 1
ATOM 593 N N . ARG A 1 78 ? 20.375 12.641 18.531 1 98.94 78 ARG A N 1
ATOM 594 C CA . ARG A 1 78 ? 21.125 13.898 18.516 1 98.94 78 ARG A CA 1
ATOM 595 C C . ARG A 1 78 ? 20.375 14.953 17.703 1 98.94 78 ARG A C 1
ATOM 597 O O . ARG A 1 78 ? 20.312 16.125 18.094 1 98.94 78 ARG A O 1
ATOM 604 N N . TRP A 1 79 ? 19.859 14.516 16.547 1 98.94 79 TRP A N 1
ATOM 605 C CA . TRP A 1 79 ? 19.047 15.406 15.727 1 98.94 79 TRP A CA 1
ATOM 606 C C . TRP A 1 79 ? 17.844 15.938 16.516 1 98.94 79 TRP A C 1
ATOM 608 O O . TRP A 1 79 ? 17.578 17.141 16.5 1 98.94 79 TRP A O 1
ATOM 618 N N . PHE A 1 80 ? 17.172 15.023 17.281 1 98.94 80 PHE A N 1
ATOM 619 C CA . PHE A 1 80 ? 16.062 15.375 18.141 1 98.94 80 PHE A CA 1
ATOM 620 C C . PHE A 1 80 ? 16.469 16.438 19.156 1 98.94 80 PHE A C 1
ATOM 622 O O . PHE A 1 80 ? 15.805 17.469 19.281 1 98.94 80 PHE A O 1
ATOM 629 N N . GLN A 1 81 ? 17.547 16.234 19.797 1 98.88 81 GLN A N 1
ATOM 630 C CA . GLN A 1 81 ? 18.016 17.156 20.844 1 98.88 81 GLN A CA 1
ATOM 631 C C . GLN A 1 81 ? 18.359 18.516 20.25 1 98.88 81 GLN A C 1
ATOM 633 O O . GLN A 1 81 ? 18 19.547 20.828 1 98.88 81 GLN A O 1
ATOM 638 N N . LEU A 1 82 ? 19.031 18.516 19.125 1 98.94 82 LEU A N 1
ATOM 639 C CA . LEU A 1 82 ? 19.406 19.766 18.5 1 98.94 82 LEU A CA 1
ATOM 640 C C . LEU A 1 82 ? 18.172 20.562 18.094 1 98.94 82 LEU A C 1
ATOM 642 O O . LEU A 1 82 ? 18.156 21.797 18.219 1 98.94 82 LEU A O 1
ATOM 646 N N . ILE A 1 83 ? 17.156 19.891 17.641 1 98.94 83 ILE A N 1
ATOM 647 C CA . ILE A 1 83 ? 15.914 20.578 17.281 1 98.94 83 ILE A CA 1
ATOM 648 C C . ILE A 1 83 ? 15.273 21.172 18.531 1 98.94 83 ILE A C 1
ATOM 650 O O . ILE A 1 83 ? 14.859 22.328 18.531 1 98.94 83 ILE A O 1
ATOM 654 N N . GLN A 1 84 ? 15.258 20.406 19.625 1 98.75 84 GLN A N 1
ATOM 655 C CA . GLN A 1 84 ? 14.695 20.891 20.875 1 98.75 84 GLN A CA 1
ATOM 656 C C . GLN A 1 84 ? 15.477 22.078 21.406 1 98.75 84 GLN A C 1
ATOM 658 O O . GLN A 1 84 ? 14.891 23.062 21.875 1 98.75 84 GLN A O 1
ATOM 663 N N . ASP A 1 85 ? 16.766 22.016 21.281 1 98.69 85 ASP A N 1
ATOM 664 C CA . ASP A 1 85 ? 17.641 23.062 21.781 1 98.69 85 ASP A CA 1
ATOM 665 C C . ASP A 1 85 ? 17.469 24.344 21 1 98.69 85 ASP A C 1
ATOM 667 O O . ASP A 1 85 ? 17.797 25.438 21.484 1 98.69 85 ASP A O 1
ATOM 671 N N . ASN A 1 86 ? 17 24.234 19.812 1 98.69 86 ASN A N 1
ATOM 672 C CA . ASN A 1 86 ? 16.875 25.406 18.938 1 98.69 86 ASN A CA 1
ATOM 673 C C . ASN A 1 86 ? 15.406 25.688 18.594 1 98.69 86 ASN A C 1
ATOM 675 O O . ASN A 1 86 ? 15.109 26.234 17.531 1 98.69 86 ASN A O 1
ATOM 679 N N . LYS A 1 87 ? 14.5 25.266 19.406 1 98.62 87 LYS A N 1
ATOM 680 C CA . LYS A 1 87 ? 13.055 25.297 19.188 1 98.62 87 LYS A CA 1
ATOM 681 C C . LYS A 1 87 ? 12.586 26.703 18.859 1 98.62 87 LYS A C 1
ATOM 683 O O . LYS A 1 87 ? 11.852 26.922 17.891 1 98.62 87 LYS A O 1
ATOM 688 N N . ARG A 1 88 ? 12.992 27.719 19.594 1 97.88 88 ARG A N 1
ATOM 689 C CA . ARG A 1 88 ? 12.547 29.109 19.422 1 97.88 88 ARG A CA 1
ATOM 690 C C . ARG A 1 88 ? 12.992 29.656 18.078 1 97.88 88 ARG A C 1
ATOM 692 O O . ARG A 1 88 ? 12.203 30.266 17.359 1 97.88 88 ARG A O 1
ATOM 699 N N . GLN A 1 89 ? 14.234 29.438 17.734 1 98.19 89 GLN A N 1
ATOM 700 C CA . GLN A 1 89 ? 14.766 29.922 16.453 1 98.19 89 GLN A CA 1
ATOM 701 C C . GLN A 1 89 ? 14.039 29.266 15.281 1 98.19 89 GLN A C 1
ATOM 703 O O . GLN A 1 89 ? 13.727 29.938 14.297 1 98.19 89 GLN A O 1
ATOM 708 N N . LEU A 1 90 ? 13.789 28 15.414 1 98.81 90 LEU A N 1
ATOM 709 C CA . LEU A 1 90 ? 13.062 27.281 14.367 1 98.81 90 LEU A CA 1
ATOM 710 C C . LEU A 1 90 ? 11.625 27.797 14.266 1 98.81 90 LEU A C 1
ATOM 712 O O . LEU A 1 90 ? 11.102 27.969 13.156 1 98.81 90 LEU A O 1
ATOM 716 N N . ALA A 1 91 ? 11 28.031 15.414 1 98.62 91 ALA A N 1
ATOM 717 C CA . ALA A 1 91 ? 9.633 28.547 15.445 1 98.62 91 ALA A CA 1
ATOM 718 C C . ALA A 1 91 ? 9.539 29.906 14.781 1 98.62 91 ALA A C 1
ATOM 720 O O . ALA A 1 91 ? 8.594 30.188 14.039 1 98.62 91 ALA A O 1
ATOM 721 N N . GLU A 1 92 ? 10.477 30.734 15.055 1 98.38 92 GLU A N 1
ATOM 722 C CA . GLU A 1 92 ? 10.5 32.062 14.461 1 98.38 92 GLU A CA 1
ATOM 723 C C . GLU A 1 92 ? 10.648 32 12.945 1 98.38 92 GLU A C 1
ATOM 725 O O . GLU A 1 92 ? 9.969 32.719 12.211 1 98.38 92 GLU A O 1
ATOM 730 N N . LEU A 1 93 ? 11.57 31.141 12.516 1 98.25 93 LEU A N 1
ATOM 731 C CA . LEU A 1 93 ? 11.727 30.922 11.086 1 98.25 93 LEU A CA 1
ATOM 732 C C . LEU A 1 93 ? 10.398 30.5 10.453 1 98.25 93 LEU A C 1
ATOM 734 O O . LEU A 1 93 ? 10.016 31.031 9.406 1 98.25 93 LEU A O 1
ATOM 738 N N . MET A 1 94 ? 9.703 29.625 11.094 1 98.69 94 MET A N 1
ATOM 739 C CA . MET A 1 94 ? 8.414 29.109 10.617 1 98.69 94 MET A CA 1
ATOM 740 C C . MET A 1 94 ? 7.375 30.234 10.586 1 98.69 94 MET A C 1
ATOM 742 O O . MET A 1 94 ? 6.605 30.344 9.633 1 98.69 94 MET A O 1
ATOM 746 N N . THR A 1 95 ? 7.34 31.062 11.594 1 98.56 95 THR A N 1
ATOM 747 C CA . THR A 1 95 ? 6.391 32.156 11.648 1 98.56 95 THR A CA 1
ATOM 748 C C . THR A 1 95 ? 6.629 33.156 10.508 1 98.56 95 THR A C 1
ATOM 750 O O . THR A 1 95 ? 5.68 33.656 9.906 1 98.56 95 THR A O 1
ATOM 753 N N . PHE A 1 96 ? 7.863 33.344 10.164 1 98.31 96 PHE A N 1
ATOM 754 C CA . PHE A 1 96 ? 8.188 34.219 9.055 1 98.31 96 PHE A CA 1
ATOM 755 C C . PHE A 1 96 ? 7.613 33.688 7.746 1 98.31 96 PHE A C 1
ATOM 757 O O . PHE A 1 96 ? 6.957 34.438 7.004 1 98.31 96 PHE A O 1
ATOM 764 N N . GLU A 1 97 ? 7.863 32.438 7.523 1 98.44 97 GLU A N 1
ATOM 765 C CA . GLU A 1 97 ? 7.57 31.938 6.18 1 98.44 97 GLU A CA 1
ATOM 766 C C . GLU A 1 97 ? 6.156 31.375 6.094 1 98.44 97 GLU A C 1
ATOM 768 O O . GLU A 1 97 ? 5.574 31.297 5.008 1 98.44 97 GLU A O 1
ATOM 773 N N . GLN A 1 98 ? 5.531 30.938 7.16 1 98.44 98 GLN A N 1
ATOM 774 C CA . GLN A 1 98 ? 4.23 30.281 7.133 1 98.44 98 GLN A CA 1
ATOM 775 C C . GLN A 1 98 ? 3.16 31.141 7.797 1 98.44 98 GLN A C 1
ATOM 777 O O . GLN A 1 98 ? 1.984 31.062 7.438 1 98.44 98 GLN A O 1
ATOM 782 N N . GLY A 1 99 ? 3.516 31.953 8.836 1 98.31 99 GLY A N 1
ATOM 783 C CA . GLY A 1 99 ? 2.615 32.969 9.336 1 98.31 99 GLY A CA 1
ATOM 784 C C . GLY A 1 99 ? 2.002 32.625 10.68 1 98.31 99 GLY A C 1
ATOM 785 O O . GLY A 1 99 ? 1.523 33.531 11.398 1 98.31 99 GLY A O 1
ATOM 786 N N . LYS A 1 100 ? 1.971 31.359 11.133 1 98.25 100 LYS A N 1
ATOM 787 C CA . LYS A 1 100 ? 1.304 31.031 12.391 1 98.25 100 LYS A CA 1
ATOM 788 C C . LYS A 1 100 ? 1.997 31.719 13.57 1 98.25 100 LYS A C 1
ATOM 790 O O . LYS A 1 100 ? 3.197 31.984 13.523 1 98.25 100 LYS A O 1
ATOM 795 N N . PRO A 1 101 ? 1.296 31.969 14.672 1 98.44 101 PRO A N 1
ATOM 796 C CA . PRO A 1 101 ? 1.896 32.594 15.859 1 98.44 101 PRO A CA 1
ATOM 797 C C . PRO A 1 101 ? 3.082 31.797 16.406 1 98.44 101 PRO A C 1
ATOM 799 O O . PRO A 1 101 ? 3.07 30.562 16.375 1 98.44 101 PRO A O 1
ATOM 802 N N . VAL A 1 102 ? 4.07 32.469 16.953 1 98.19 102 VAL A N 1
ATOM 803 C CA . VAL A 1 102 ? 5.316 31.875 17.406 1 98.19 102 VAL A CA 1
ATOM 804 C C . VAL A 1 102 ? 5.016 30.766 18.422 1 98.19 102 VAL A C 1
ATOM 806 O O . VAL A 1 102 ? 5.621 29.688 18.375 1 98.19 102 VAL A O 1
ATOM 809 N N . ALA A 1 103 ? 4.047 31 19.281 1 97.31 103 ALA A N 1
ATOM 810 C CA . ALA A 1 103 ? 3.695 30 20.281 1 97.31 103 ALA A CA 1
ATOM 811 C C . ALA A 1 103 ? 3.188 28.719 19.625 1 97.31 103 ALA A C 1
ATOM 813 O O . ALA A 1 103 ? 3.545 27.625 20.031 1 97.31 103 ALA A O 1
ATOM 814 N N . GLU A 1 104 ? 2.367 28.844 18.625 1 97.88 104 GLU A N 1
ATOM 815 C CA . GLU A 1 104 ? 1.865 27.703 17.875 1 97.88 104 GLU A CA 1
ATOM 816 C C . GLU A 1 104 ? 2.982 27.031 17.094 1 97.88 104 GLU A C 1
ATOM 818 O O . GLU A 1 104 ? 3.025 25.797 16.984 1 97.88 104 GLU A O 1
ATOM 823 N N . ALA A 1 105 ? 3.863 27.797 16.516 1 98.62 105 ALA A N 1
ATOM 824 C CA . ALA A 1 105 ? 5.008 27.266 15.789 1 98.62 105 ALA A CA 1
ATOM 825 C C . ALA A 1 105 ? 5.906 26.438 16.703 1 98.62 105 ALA A C 1
ATOM 827 O O . ALA A 1 105 ? 6.406 25.391 16.297 1 98.62 105 ALA A O 1
ATOM 828 N N . GLU A 1 106 ? 6.113 26.938 17.922 1 98.5 106 GLU A N 1
ATOM 829 C CA . GLU A 1 106 ? 6.891 26.156 18.891 1 98.5 106 GLU A CA 1
ATOM 830 C C . GLU A 1 106 ? 6.25 24.797 19.141 1 98.5 106 GLU A C 1
ATOM 832 O O . GLU A 1 106 ? 6.949 23.797 19.297 1 98.5 106 GLU A O 1
ATOM 837 N N . GLY A 1 107 ? 4.926 24.859 19.234 1 98.12 107 GLY A N 1
ATOM 838 C CA . GLY A 1 107 ? 4.207 23.594 19.391 1 98.12 107 GLY A CA 1
ATOM 839 C C . GLY A 1 107 ? 4.461 22.625 18.25 1 98.12 107 GLY A C 1
ATOM 840 O O . GLY A 1 107 ? 4.648 21.438 18.469 1 98.12 107 GLY A O 1
ATOM 841 N N . GLU A 1 108 ? 4.516 23.141 17.016 1 98.56 108 GLU A N 1
ATOM 842 C CA . GLU A 1 108 ? 4.785 22.281 15.867 1 98.56 108 GLU A CA 1
ATOM 843 C C . GLU A 1 108 ? 6.211 21.734 15.914 1 98.56 108 GLU A C 1
ATOM 845 O O . GLU A 1 108 ? 6.449 20.578 15.547 1 98.56 108 GLU A O 1
ATOM 850 N N . ILE A 1 109 ? 7.164 22.594 16.312 1 98.88 109 ILE A N 1
ATOM 851 C CA . ILE A 1 109 ? 8.547 22.125 16.375 1 98.88 109 ILE A CA 1
ATOM 852 C C . ILE A 1 109 ? 8.648 20.969 17.359 1 98.88 109 ILE A C 1
ATOM 854 O O . ILE A 1 109 ? 9.312 19.969 17.078 1 98.88 109 ILE A O 1
ATOM 858 N N . THR A 1 110 ? 7.945 21.078 18.484 1 98.75 110 THR A N 1
ATOM 859 C CA . THR A 1 110 ? 7.914 20 19.453 1 98.75 110 THR A CA 1
ATOM 860 C C . THR A 1 110 ? 7.273 18.75 18.844 1 98.75 110 THR A C 1
ATOM 862 O O . THR A 1 110 ? 7.785 17.641 19.016 1 98.75 110 THR A O 1
ATOM 865 N N . TYR A 1 111 ? 6.188 18.953 18.172 1 98.38 111 TYR A N 1
ATOM 866 C CA . TYR A 1 111 ? 5.488 17.875 17.484 1 98.38 111 TYR A CA 1
ATOM 867 C C . TYR A 1 111 ? 6.387 17.219 16.438 1 98.38 111 TYR A C 1
ATOM 869 O O . TYR A 1 111 ? 6.488 15.992 16.391 1 98.38 111 TYR A O 1
ATOM 877 N N . ALA A 1 112 ? 7.094 17.984 15.68 1 98.88 112 ALA A N 1
ATOM 878 C CA . ALA A 1 112 ? 8.023 17.516 14.664 1 98.88 112 ALA A CA 1
ATOM 879 C C . ALA A 1 112 ? 9.141 16.688 15.289 1 98.88 112 ALA A C 1
ATOM 881 O O . ALA A 1 112 ? 9.461 15.594 14.805 1 98.88 112 ALA A O 1
ATOM 882 N N . ALA A 1 113 ? 9.688 17.188 16.359 1 98.88 113 ALA A N 1
ATOM 883 C CA . ALA A 1 113 ? 10.781 16.531 17.047 1 98.88 113 ALA A CA 1
ATOM 884 C C . ALA A 1 113 ? 10.328 15.188 17.641 1 98.88 113 ALA A C 1
ATOM 886 O O . ALA A 1 113 ? 11.109 14.234 17.703 1 98.88 113 ALA A O 1
ATOM 887 N N . SER A 1 114 ? 9.062 15.117 18.016 1 98.81 114 SER A N 1
ATOM 888 C CA . SER A 1 114 ? 8.539 13.914 18.641 1 98.81 114 SER A CA 1
ATOM 889 C C . SER A 1 114 ? 8.594 12.727 17.688 1 98.81 114 SER A C 1
ATOM 891 O O . SER A 1 114 ? 8.812 11.586 18.109 1 98.81 114 SER A O 1
ATOM 893 N N . PHE A 1 115 ? 8.445 12.938 16.391 1 98.88 115 PHE A N 1
ATOM 894 C CA . PHE A 1 115 ? 8.562 11.852 15.422 1 98.88 115 PHE A CA 1
ATOM 895 C C . PHE A 1 115 ? 9.984 11.312 15.383 1 98.88 115 PHE A C 1
ATOM 897 O O . PHE A 1 115 ? 10.195 10.102 15.258 1 98.88 115 PHE A O 1
ATOM 904 N N . ILE A 1 116 ? 10.961 12.195 15.453 1 98.94 116 ILE A N 1
ATOM 905 C CA . ILE A 1 116 ? 12.359 11.781 15.406 1 98.94 116 ILE A CA 1
ATOM 906 C C . ILE A 1 116 ? 12.68 10.914 16.625 1 98.94 116 ILE A C 1
ATOM 908 O O . ILE A 1 116 ? 13.273 9.844 16.5 1 98.94 116 ILE A O 1
ATOM 912 N N . GLU A 1 117 ? 12.242 11.391 17.797 1 98.88 117 GLU A N 1
ATOM 913 C CA . GLU A 1 117 ? 12.461 10.609 19 1 98.88 117 GLU A CA 1
ATOM 914 C C . GLU A 1 117 ? 11.773 9.25 18.922 1 98.88 117 GLU A C 1
ATOM 916 O O . GLU A 1 117 ? 12.391 8.219 19.219 1 98.88 117 GLU A O 1
ATOM 921 N N . TRP A 1 118 ? 10.555 9.266 18.5 1 98.81 118 TRP A N 1
ATOM 922 C CA . TRP A 1 118 ? 9.758 8.047 18.438 1 98.81 118 TRP A CA 1
ATOM 923 C C . TRP A 1 118 ? 10.414 7.02 17.516 1 98.81 118 TRP A C 1
ATOM 925 O O . TRP A 1 118 ? 10.602 5.863 17.906 1 98.81 118 TRP A O 1
ATOM 935 N N . PHE A 1 119 ? 10.844 7.395 16.391 1 98.88 119 PHE A N 1
ATOM 936 C CA . PHE A 1 119 ? 11.336 6.426 15.414 1 98.88 119 PHE A CA 1
ATOM 937 C C . PHE A 1 119 ? 12.789 6.07 15.688 1 98.88 119 PHE A C 1
ATOM 939 O O . PHE A 1 119 ? 13.25 4.992 15.305 1 98.88 119 PHE A O 1
ATOM 946 N N . ALA A 1 120 ? 13.508 7.047 16.344 1 98.88 120 ALA A N 1
ATOM 947 C CA . ALA A 1 120 ? 14.812 6.641 16.859 1 98.88 120 ALA A CA 1
ATOM 948 C C . ALA A 1 120 ? 14.695 5.418 17.766 1 98.88 120 ALA A C 1
ATOM 950 O O . ALA A 1 120 ? 15.547 4.531 17.734 1 98.88 120 ALA A O 1
ATOM 951 N N . GLU A 1 121 ? 13.625 5.406 18.531 1 98.69 121 GLU A N 1
ATOM 952 C CA . GLU A 1 121 ? 13.367 4.285 19.422 1 98.69 121 GLU A CA 1
ATOM 953 C C . GLU A 1 121 ? 12.758 3.104 18.672 1 98.69 121 GLU A C 1
ATOM 955 O O . GLU A 1 121 ? 13.203 1.965 18.828 1 98.69 121 GLU A O 1
ATOM 960 N N . GLN A 1 122 ? 11.836 3.355 17.812 1 98.56 122 GLN A N 1
ATOM 961 C CA . GLN A 1 122 ? 11.094 2.309 17.125 1 98.56 122 GLN A CA 1
ATOM 962 C C . GLN A 1 122 ? 11.984 1.551 16.156 1 98.56 122 GLN A C 1
ATOM 964 O O . GLN A 1 122 ? 11.781 0.359 15.906 1 98.56 122 GLN A O 1
ATOM 969 N N . GLY A 1 123 ? 12.984 2.25 15.609 1 98.5 123 GLY A N 1
ATOM 970 C CA . GLY A 1 123 ? 13.914 1.596 14.695 1 98.5 123 GLY A CA 1
ATOM 971 C C . GLY A 1 123 ? 14.562 0.362 15.297 1 98.5 123 GLY A C 1
ATOM 972 O O . GLY A 1 123 ? 14.898 -0.58 14.57 1 98.5 123 GLY A O 1
ATOM 973 N N . LYS A 1 124 ? 14.695 0.315 16.641 1 98.38 124 LYS A N 1
ATOM 974 C CA . LYS A 1 124 ? 15.344 -0.784 17.344 1 98.38 124 LYS A CA 1
ATOM 975 C C . LYS A 1 124 ? 14.375 -1.935 17.594 1 98.38 124 LYS A C 1
ATOM 977 O O . LYS A 1 124 ? 14.758 -2.979 18.109 1 98.38 124 LYS A O 1
ATOM 982 N N . ARG A 1 125 ? 13.094 -1.703 17.141 1 97.94 125 ARG A N 1
ATOM 983 C CA . ARG A 1 125 ? 12.055 -2.678 17.469 1 97.94 125 ARG A CA 1
ATOM 984 C C . ARG A 1 125 ? 11.398 -3.211 16.203 1 97.94 125 ARG A C 1
ATOM 986 O O . ARG A 1 125 ? 10.266 -3.684 16.234 1 97.94 125 ARG A O 1
ATOM 993 N N . THR A 1 126 ? 12.047 -3.162 15.031 1 97.69 126 THR A N 1
ATOM 994 C CA . THR A 1 126 ? 11.523 -3.67 13.766 1 97.69 126 THR A CA 1
ATOM 995 C C . THR A 1 126 ? 11.812 -5.164 13.625 1 97.69 126 THR A C 1
ATOM 997 O O . THR A 1 126 ? 12.414 -5.59 12.641 1 97.69 126 THR A O 1
ATOM 1000 N N . ASN A 1 127 ? 11.305 -5.93 14.578 1 97.06 127 ASN A N 1
ATOM 1001 C CA . ASN A 1 127 ? 11.578 -7.363 14.648 1 97.06 127 ASN A CA 1
ATOM 1002 C C . ASN A 1 127 ? 10.938 -8.117 13.484 1 97.06 127 ASN A C 1
ATOM 1004 O O . ASN A 1 127 ? 9.875 -7.719 12.992 1 97.06 127 ASN A O 1
ATOM 1008 N N . GLY A 1 128 ? 11.633 -9.211 13.039 1 97.19 128 GLY A N 1
ATOM 1009 C CA . GLY A 1 128 ? 11.031 -10.172 12.125 1 97.19 128 GLY A CA 1
ATOM 1010 C C . GLY A 1 128 ? 10.172 -11.203 12.82 1 97.19 128 GLY A C 1
ATOM 1011 O O . GLY A 1 128 ? 9.641 -10.953 13.906 1 97.19 128 GLY A O 1
ATOM 1012 N N . GLU A 1 129 ? 9.852 -12.258 12.07 1 97.38 129 GLU A N 1
ATOM 1013 C CA . GLU A 1 129 ? 9 -13.312 12.602 1 97.38 129 GLU A CA 1
ATOM 1014 C C . GLU A 1 129 ? 9.57 -14.695 12.297 1 97.38 129 GLU A C 1
ATOM 1016 O O . GLU A 1 129 ? 10.234 -14.883 11.281 1 97.38 129 GLU A O 1
ATOM 1021 N N . ILE A 1 130 ? 9.375 -15.586 13.289 1 98.31 130 ILE A N 1
ATOM 1022 C CA . ILE A 1 130 ? 9.492 -17.016 13.039 1 98.31 130 ILE A CA 1
ATOM 1023 C C . ILE A 1 130 ? 8.102 -17.641 12.945 1 98.31 130 ILE A C 1
ATOM 1025 O O . ILE A 1 130 ? 7.277 -17.484 13.844 1 98.31 130 ILE A O 1
ATOM 1029 N N . ILE A 1 131 ? 7.836 -18.281 11.844 1 98.25 131 ILE A N 1
ATOM 1030 C CA . ILE A 1 131 ? 6.496 -18.781 11.555 1 98.25 131 ILE A CA 1
ATOM 1031 C C . ILE A 1 131 ? 6.48 -20.312 11.68 1 98.25 131 ILE A C 1
ATOM 1033 O O . ILE A 1 131 ? 7.348 -21 11.133 1 98.25 131 ILE A O 1
ATOM 1037 N N . PRO A 1 132 ? 5.508 -20.875 12.469 1 97.75 132 PRO A N 1
ATOM 1038 C CA . PRO A 1 132 ? 5.379 -22.328 12.461 1 97.75 132 PRO A CA 1
ATOM 1039 C C . PRO A 1 132 ? 5.188 -22.906 11.055 1 97.75 132 PRO A C 1
ATOM 1041 O O . PRO A 1 132 ? 4.266 -22.5 10.344 1 97.75 132 PRO A O 1
ATOM 1044 N N . SER A 1 133 ? 6.039 -23.719 10.688 1 96.88 133 SER A N 1
ATOM 1045 C CA . SER A 1 133 ? 6.02 -24.281 9.344 1 96.88 133 SER A CA 1
ATOM 1046 C C . SER A 1 133 ? 4.965 -25.375 9.219 1 96.88 133 SER A C 1
ATOM 1048 O O . SER A 1 133 ? 4.805 -26.203 10.125 1 96.88 133 SER A O 1
ATOM 1050 N N . PRO A 1 134 ? 4.23 -25.406 8.109 1 96.06 134 PRO A N 1
ATOM 1051 C CA . PRO A 1 134 ? 3.334 -26.547 7.883 1 96.06 134 PRO A CA 1
ATOM 1052 C C . PRO A 1 134 ? 4.078 -27.812 7.465 1 96.06 134 PRO A C 1
ATOM 1054 O O . PRO A 1 134 ? 3.469 -28.875 7.34 1 96.06 134 PRO A O 1
ATOM 1057 N N . SER A 1 135 ? 5.363 -27.672 7.23 1 95.62 135 SER A N 1
ATOM 1058 C CA . SER A 1 135 ? 6.215 -28.812 6.887 1 95.62 135 SER A CA 1
ATOM 1059 C C . SER A 1 135 ? 7.32 -29 7.918 1 95.62 135 SER A C 1
ATOM 1061 O O . SER A 1 135 ? 7.887 -28.031 8.422 1 95.62 135 SER A O 1
ATOM 1063 N N . SER A 1 136 ? 7.723 -30.281 8.148 1 96 136 SER A N 1
ATOM 1064 C CA . SER A 1 136 ? 8.695 -30.578 9.195 1 96 136 SER A CA 1
ATOM 1065 C C . SER A 1 136 ? 10.117 -30.312 8.719 1 96 136 SER A C 1
ATOM 1067 O O . SER A 1 136 ? 11.047 -30.219 9.523 1 96 136 SER A O 1
ATOM 1069 N N . ASP A 1 137 ? 10.281 -30.125 7.484 1 96.88 137 ASP A N 1
ATOM 1070 C CA . ASP A 1 137 ? 11.641 -30.062 6.953 1 96.88 137 ASP A CA 1
ATOM 1071 C C . ASP A 1 137 ? 12.016 -28.641 6.562 1 96.88 137 ASP A C 1
ATOM 1073 O O . ASP A 1 137 ? 13.008 -28.422 5.863 1 96.88 137 ASP A O 1
ATOM 1077 N N . LYS A 1 138 ? 11.219 -27.641 6.977 1 97.75 138 LYS A N 1
ATOM 1078 C CA . LYS A 1 138 ? 11.484 -26.25 6.629 1 97.75 138 LYS A CA 1
ATOM 1079 C C . LYS A 1 138 ? 11.367 -25.344 7.855 1 97.75 138 LYS A C 1
ATOM 1081 O O . LYS A 1 138 ? 10.578 -25.609 8.766 1 97.75 138 LYS A O 1
ATOM 1086 N N . ARG A 1 139 ? 12.156 -24.375 7.949 1 98.19 139 ARG A N 1
ATOM 1087 C CA . ARG A 1 139 ? 12.008 -23.266 8.875 1 98.19 139 ARG A CA 1
ATOM 1088 C C . ARG A 1 139 ? 11.633 -21.984 8.141 1 98.19 139 ARG A C 1
ATOM 1090 O O . ARG A 1 139 ? 12.211 -21.672 7.098 1 98.19 139 ARG A O 1
ATOM 1097 N N . LEU A 1 140 ? 10.594 -21.359 8.547 1 98.62 140 LEU A N 1
ATOM 1098 C CA . LEU A 1 140 ? 10.078 -20.156 7.91 1 98.62 140 LEU A CA 1
ATOM 1099 C C . LEU A 1 140 ? 10.359 -18.922 8.766 1 98.62 140 LEU A C 1
ATOM 1101 O O . LEU A 1 140 ? 10.062 -18.906 9.961 1 98.62 140 LEU A O 1
ATOM 1105 N N . MET A 1 141 ? 11 -17.953 8.148 1 98.44 141 MET A N 1
ATOM 1106 C CA . MET A 1 141 ? 11.289 -16.688 8.82 1 98.44 141 MET A CA 1
ATOM 1107 C C . MET A 1 141 ? 10.938 -15.508 7.922 1 98.44 141 MET A C 1
ATOM 1109 O O . MET A 1 141 ? 10.938 -15.633 6.695 1 98.44 141 MET A O 1
ATOM 1113 N N . VAL A 1 142 ? 10.641 -14.406 8.539 1 98.62 142 VAL A N 1
ATOM 1114 C CA . VAL A 1 142 ? 10.5 -13.133 7.848 1 98.62 142 VAL A CA 1
ATOM 1115 C C . VAL A 1 142 ? 11.453 -12.109 8.453 1 98.62 142 VAL A C 1
ATOM 1117 O O . VAL A 1 142 ? 11.492 -11.93 9.672 1 98.62 142 VAL A O 1
ATOM 1120 N N . ILE A 1 143 ? 12.258 -11.555 7.664 1 98.44 143 ILE A N 1
ATOM 1121 C CA . ILE A 1 143 ? 13.078 -10.43 8.109 1 98.44 143 ILE A CA 1
ATOM 1122 C C . ILE A 1 143 ? 12.578 -9.141 7.441 1 98.44 143 ILE A C 1
ATOM 1124 O O . ILE A 1 143 ? 11.844 -9.195 6.453 1 98.44 143 ILE A O 1
ATOM 1128 N N . LYS A 1 144 ? 12.906 -8.047 7.984 1 98.19 144 LYS A N 1
ATOM 1129 C CA . LYS A 1 144 ? 12.531 -6.742 7.441 1 98.19 144 LYS A CA 1
ATOM 1130 C C . LYS A 1 144 ? 13.766 -5.926 7.078 1 98.19 144 LYS A C 1
ATOM 1132 O O . LYS A 1 144 ? 14.758 -5.922 7.816 1 98.19 144 LYS A O 1
ATOM 1137 N N . GLN A 1 145 ? 13.766 -5.336 5.949 1 98.12 145 GLN A N 1
ATOM 1138 C CA . GLN A 1 145 ? 14.875 -4.516 5.473 1 98.12 145 GLN A CA 1
ATOM 1139 C C . GLN A 1 145 ? 14.367 -3.203 4.879 1 98.12 145 GLN A C 1
ATOM 1141 O O . GLN A 1 145 ? 13.297 -3.162 4.277 1 98.12 145 GLN A O 1
ATOM 1146 N N . GLY A 1 146 ? 15.141 -2.096 5.066 1 98.5 146 GLY A N 1
ATOM 1147 C CA . GLY A 1 146 ? 14.766 -0.828 4.461 1 98.5 146 GLY A CA 1
ATOM 1148 C C . GLY A 1 146 ? 14.586 -0.914 2.957 1 98.5 146 GLY A C 1
ATOM 1149 O O . GLY A 1 146 ? 15.352 -1.599 2.275 1 98.5 146 GLY A O 1
ATOM 1150 N N . ILE A 1 147 ? 13.664 -0.207 2.441 1 98.31 147 ILE A N 1
ATOM 1151 C CA . ILE A 1 147 ? 13.25 -0.325 1.047 1 98.31 147 ILE A CA 1
ATOM 1152 C C . ILE A 1 147 ? 14.312 0.289 0.14 1 98.31 147 ILE A C 1
ATOM 1154 O O . ILE A 1 147 ? 14.414 -0.066 -1.036 1 98.31 147 ILE A O 1
ATOM 1158 N N . GLY A 1 148 ? 15.102 1.381 0.665 1 98.5 148 GLY A N 1
ATOM 1159 C CA . GLY A 1 148 ? 16.156 1.991 -0.136 1 98.5 148 GLY A CA 1
ATOM 1160 C C . GLY A 1 148 ? 16.047 3.502 -0.21 1 98.5 148 GLY A C 1
ATOM 1161 O O . GLY A 1 148 ? 15.859 4.168 0.812 1 98.5 148 GLY A O 1
ATOM 1162 N N . VAL A 1 149 ? 16.188 4.078 -1.414 1 98.88 149 VAL A N 1
ATOM 1163 C CA . VAL A 1 149 ? 16.062 5.516 -1.631 1 98.88 149 VAL A CA 1
ATOM 1164 C C . VAL A 1 149 ? 14.586 5.902 -1.653 1 98.88 149 VAL A C 1
ATOM 1166 O O . VAL A 1 149 ? 13.797 5.32 -2.402 1 98.88 149 VAL A O 1
ATOM 1169 N N . CYS A 1 150 ? 14.242 6.848 -0.786 1 98.94 150 CYS A N 1
ATOM 1170 C CA . CYS A 1 150 ? 12.875 7.344 -0.695 1 98.94 150 CYS A CA 1
ATOM 1171 C C . CYS A 1 150 ? 12.805 8.828 -1.044 1 98.94 150 CYS A C 1
ATOM 1173 O O . CYS A 1 150 ? 13.812 9.539 -0.955 1 98.94 150 CYS A O 1
ATOM 1175 N N . ALA A 1 151 ? 11.664 9.234 -1.474 1 98.94 151 ALA A N 1
ATOM 1176 C CA . ALA A 1 151 ? 11.391 10.641 -1.74 1 98.94 151 ALA A CA 1
ATOM 1177 C C . ALA A 1 151 ? 10.18 11.125 -0.952 1 98.94 151 ALA A C 1
ATOM 1179 O O . ALA A 1 151 ? 9.258 10.352 -0.686 1 98.94 151 ALA A O 1
ATOM 1180 N N . ALA A 1 152 ? 10.211 12.375 -0.568 1 98.88 152 ALA A N 1
ATOM 1181 C CA . ALA A 1 152 ? 9.094 13.008 0.131 1 98.88 152 ALA A CA 1
ATOM 1182 C C . ALA A 1 152 ? 8.758 14.359 -0.482 1 98.88 152 ALA A C 1
ATOM 1184 O O . ALA A 1 152 ? 9.656 15.133 -0.831 1 98.88 152 ALA A O 1
ATOM 1185 N N . ILE A 1 153 ? 7.523 14.609 -0.708 1 98.94 153 ILE A N 1
ATOM 1186 C CA . ILE A 1 153 ? 6.984 15.914 -1.062 1 98.94 153 ILE A CA 1
ATOM 1187 C C . ILE A 1 153 ? 6.043 16.406 0.037 1 98.94 153 ILE A C 1
ATOM 1189 O O . ILE A 1 153 ? 5.066 15.727 0.366 1 98.94 153 ILE A O 1
ATOM 1193 N N . THR A 1 154 ? 6.375 17.531 0.626 1 98.75 154 THR A N 1
ATOM 1194 C CA . THR A 1 154 ? 5.672 17.938 1.84 1 98.75 154 THR A CA 1
ATOM 1195 C C . THR A 1 154 ? 4.996 19.297 1.649 1 98.75 154 THR A C 1
ATOM 1197 O O . THR A 1 154 ? 5.461 20.125 0.858 1 98.75 154 THR A O 1
ATOM 1200 N N . PRO A 1 155 ? 3.936 19.547 2.344 1 98.44 155 PRO A N 1
ATOM 1201 C CA . PRO A 1 155 ? 3.166 20.797 2.223 1 98.44 155 PRO A CA 1
ATOM 1202 C C . PRO A 1 155 ? 3.697 21.906 3.123 1 98.44 155 PRO A C 1
ATOM 1204 O O . PRO A 1 155 ? 4.633 21.688 3.898 1 98.44 155 PRO A O 1
ATOM 1207 N N . TRP A 1 156 ? 3.016 23.078 3.047 1 98.56 156 TRP A N 1
ATOM 1208 C CA . TRP A 1 156 ? 3.535 24.281 3.689 1 98.56 156 TRP A CA 1
ATOM 1209 C C . TRP A 1 156 ? 2.941 24.453 5.086 1 98.56 156 TRP A C 1
ATOM 1211 O O . TRP A 1 156 ? 3.449 25.234 5.887 1 98.56 156 TRP A O 1
ATOM 1221 N N . ASN A 1 157 ? 1.895 23.719 5.402 1 98.31 157 ASN A N 1
ATOM 1222 C CA . ASN A 1 157 ? 1.111 24.141 6.559 1 98.31 157 ASN A CA 1
ATOM 1223 C C . ASN A 1 157 ? 1.729 23.641 7.863 1 98.31 157 ASN A C 1
ATOM 1225 O O . ASN A 1 157 ? 1.493 24.219 8.922 1 98.31 157 ASN A O 1
ATOM 1229 N N . PHE A 1 158 ? 2.426 22.547 7.797 1 98.56 158 PHE A N 1
ATOM 1230 C CA . PHE A 1 158 ? 3.27 22.062 8.883 1 98.56 158 PHE A CA 1
ATOM 1231 C C . PHE A 1 158 ? 4.668 21.734 8.375 1 98.56 158 PHE A C 1
ATOM 1233 O O . PHE A 1 158 ? 5.062 20.562 8.336 1 98.56 158 PHE A O 1
ATOM 1240 N N . PRO A 1 159 ? 5.422 22.75 8.094 1 98.44 159 PRO A N 1
ATOM 1241 C CA . PRO A 1 159 ? 6.656 22.594 7.32 1 98.44 159 PRO A CA 1
ATOM 1242 C C . PRO A 1 159 ? 7.723 21.797 8.062 1 98.44 159 PRO A C 1
ATOM 1244 O O . PRO A 1 159 ? 8.656 21.281 7.445 1 98.44 159 PRO A O 1
ATOM 1247 N N . ALA A 1 160 ? 7.652 21.672 9.398 1 98.88 160 ALA A N 1
ATOM 1248 C CA . ALA A 1 160 ? 8.602 20.844 10.156 1 98.88 160 ALA A CA 1
ATOM 1249 C C . ALA A 1 160 ? 8.07 19.438 10.344 1 98.88 160 ALA A C 1
ATOM 1251 O O . ALA A 1 160 ? 8.727 18.469 9.969 1 98.88 160 ALA A O 1
ATOM 1252 N N . ALA A 1 161 ? 6.836 19.359 10.805 1 98.75 161 ALA A N 1
ATOM 1253 C CA . ALA A 1 161 ? 6.273 18.062 11.195 1 98.75 161 ALA A CA 1
ATOM 1254 C C . ALA A 1 161 ? 6.09 17.156 9.992 1 98.75 161 ALA A C 1
ATOM 1256 O O . ALA A 1 161 ? 6.289 15.945 10.086 1 98.75 161 ALA A O 1
ATOM 1257 N N . MET A 1 162 ? 5.719 17.734 8.82 1 98.38 162 MET A N 1
ATOM 1258 C CA . MET A 1 162 ? 5.492 16.922 7.633 1 98.38 162 MET A CA 1
ATOM 1259 C C . MET A 1 162 ? 6.805 16.328 7.121 1 98.38 162 MET A C 1
ATOM 1261 O O . MET A 1 162 ? 6.809 15.266 6.492 1 98.38 162 MET A O 1
ATOM 1265 N N . ILE A 1 163 ? 7.895 17 7.434 1 98.69 163 ILE A N 1
ATOM 1266 C CA . ILE A 1 163 ? 9.203 16.5 7.02 1 98.69 163 ILE A CA 1
ATOM 1267 C C . ILE A 1 163 ? 9.656 15.391 7.965 1 98.69 163 ILE A C 1
ATOM 1269 O O . ILE A 1 163 ? 9.992 14.289 7.523 1 98.69 163 ILE A O 1
ATOM 1273 N N . THR A 1 164 ? 9.586 15.648 9.273 1 98.88 164 THR A N 1
ATOM 1274 C CA . THR A 1 164 ? 10.133 14.688 10.219 1 98.88 164 THR A CA 1
ATOM 1275 C C . THR A 1 164 ? 9.25 13.453 10.312 1 98.88 164 THR A C 1
ATOM 1277 O O . THR A 1 164 ? 9.742 12.344 10.555 1 98.88 164 THR A O 1
ATOM 1280 N N . ARG A 1 165 ? 7.953 13.656 10.047 1 98.44 165 ARG A N 1
ATOM 1281 C CA . ARG A 1 165 ? 7.016 12.539 10.023 1 98.44 165 ARG A CA 1
ATOM 1282 C C . ARG A 1 165 ? 7.387 11.539 8.938 1 98.44 165 ARG A C 1
ATOM 1284 O O . ARG A 1 165 ? 7.098 10.344 9.07 1 98.44 165 ARG A O 1
ATOM 1291 N N . LYS A 1 166 ? 8.062 11.961 7.902 1 98.81 166 LYS A N 1
ATOM 1292 C CA . LYS A 1 166 ? 8.445 11.125 6.77 1 98.81 166 LYS A CA 1
ATOM 1293 C C . LYS A 1 166 ? 9.914 10.727 6.855 1 98.81 166 LYS A C 1
ATOM 1295 O O . LYS A 1 166 ? 10.258 9.547 6.711 1 98.81 166 LYS A O 1
ATOM 1300 N N . ALA A 1 167 ? 10.773 11.648 7.203 1 98.88 167 ALA A N 1
ATOM 1301 C CA . ALA A 1 167 ? 12.219 11.414 7.195 1 98.88 167 ALA A CA 1
ATOM 1302 C C . ALA A 1 167 ? 12.633 10.523 8.359 1 98.88 167 ALA A C 1
ATOM 1304 O O . ALA A 1 167 ? 13.5 9.656 8.211 1 98.88 167 ALA A O 1
ATOM 1305 N N . ALA A 1 168 ? 12.023 10.703 9.516 1 98.94 168 ALA A N 1
ATOM 1306 C CA . ALA A 1 168 ? 12.453 9.992 10.711 1 98.94 168 ALA A CA 1
ATOM 1307 C C . ALA A 1 168 ? 12.281 8.484 10.555 1 98.94 168 ALA A C 1
ATOM 1309 O O . ALA A 1 168 ? 13.227 7.719 10.75 1 98.94 168 ALA A O 1
ATOM 1310 N N . PRO A 1 169 ? 11.07 8.047 10.148 1 98.94 169 PRO A N 1
ATOM 1311 C CA . PRO A 1 169 ? 10.938 6.598 9.977 1 98.94 169 PRO A CA 1
ATOM 1312 C C . PRO A 1 169 ? 11.781 6.059 8.828 1 98.94 169 PRO A C 1
ATOM 1314 O O . PRO A 1 169 ? 12.305 4.941 8.906 1 98.94 169 PRO A O 1
ATOM 1317 N N . ALA A 1 170 ? 11.938 6.809 7.758 1 98.94 170 ALA A N 1
ATOM 1318 C CA . ALA A 1 170 ? 12.773 6.371 6.645 1 98.94 170 ALA A CA 1
ATOM 1319 C C . ALA A 1 170 ? 14.211 6.145 7.094 1 98.94 170 ALA A C 1
ATOM 1321 O O . ALA A 1 170 ? 14.781 5.078 6.844 1 98.94 170 ALA A O 1
ATOM 1322 N N . LEU A 1 171 ? 14.758 7.145 7.77 1 98.94 171 LEU A N 1
ATOM 1323 C CA . LEU A 1 171 ? 16.141 7.059 8.219 1 98.94 171 LEU A CA 1
ATOM 1324 C C . LEU A 1 171 ? 16.312 5.941 9.242 1 98.94 171 LEU A C 1
ATOM 1326 O O . LEU A 1 171 ? 17.297 5.195 9.195 1 98.94 171 LEU A O 1
ATOM 1330 N N . ALA A 1 172 ? 15.352 5.855 10.156 1 98.94 172 ALA A N 1
ATOM 1331 C CA . ALA A 1 172 ? 15.398 4.805 11.172 1 98.94 172 ALA A CA 1
ATOM 1332 C C . ALA A 1 172 ? 15.398 3.42 10.531 1 98.94 172 ALA A C 1
ATOM 1334 O O . ALA A 1 172 ? 16.031 2.492 11.031 1 98.94 172 ALA A O 1
ATOM 1335 N N . ALA A 1 173 ? 14.742 3.244 9.414 1 98.81 173 ALA A N 1
ATOM 1336 C CA . ALA A 1 173 ? 14.609 1.967 8.719 1 98.81 173 ALA A CA 1
ATOM 1337 C C . ALA A 1 173 ? 15.875 1.653 7.918 1 98.81 173 ALA A C 1
ATOM 1339 O O . ALA A 1 173 ? 16.016 0.554 7.375 1 98.81 173 ALA A O 1
ATOM 1340 N N . GLY A 1 174 ? 16.75 2.648 7.777 1 98.81 174 GLY A N 1
ATOM 1341 C CA . GLY A 1 174 ? 17.953 2.467 6.996 1 98.81 174 GLY A CA 1
ATOM 1342 C C . GLY A 1 174 ? 17.828 2.98 5.574 1 98.81 174 GLY A C 1
ATOM 1343 O O . GLY A 1 174 ? 18.625 2.613 4.703 1 98.81 174 GLY A O 1
ATOM 1344 N N . CYS A 1 175 ? 16.828 3.756 5.293 1 98.94 175 CYS A N 1
ATOM 1345 C CA . CYS A 1 175 ? 16.625 4.379 3.988 1 98.94 175 CYS A CA 1
ATOM 1346 C C . CYS A 1 175 ? 17.281 5.754 3.936 1 98.94 175 CYS A C 1
ATOM 1348 O O . CYS A 1 175 ? 17.562 6.352 4.977 1 98.94 175 CYS A O 1
ATOM 1350 N N . THR A 1 176 ? 17.547 6.215 2.764 1 98.94 176 THR A N 1
ATOM 1351 C CA . THR A 1 176 ? 17.891 7.609 2.525 1 98.94 176 THR A CA 1
ATOM 1352 C C . THR A 1 176 ? 16.703 8.367 1.938 1 98.94 176 THR A C 1
ATOM 1354 O O . THR A 1 176 ? 15.742 7.758 1.479 1 98.94 176 THR A O 1
ATOM 1357 N N . MET A 1 177 ? 16.781 9.695 1.994 1 98.69 177 MET A N 1
ATOM 1358 C CA . MET A 1 177 ? 15.586 10.414 1.577 1 98.69 177 MET A CA 1
ATOM 1359 C C . MET A 1 177 ? 15.953 11.695 0.837 1 98.69 177 MET A C 1
ATOM 1361 O O . MET A 1 177 ? 16.859 12.422 1.255 1 98.69 177 MET A O 1
ATOM 1365 N N . VAL A 1 178 ? 15.266 11.984 -0.237 1 98.94 178 VAL A N 1
ATOM 1366 C CA . VAL A 1 178 ? 15.273 13.258 -0.951 1 98.94 178 VAL A CA 1
ATOM 1367 C C . VAL A 1 178 ? 13.953 13.984 -0.725 1 98.94 178 VAL A C 1
ATOM 1369 O O . VAL A 1 178 ? 12.883 13.43 -0.969 1 98.94 178 VAL A O 1
ATOM 1372 N N . ILE A 1 179 ? 14.039 15.234 -0.276 1 98.94 179 ILE A N 1
ATOM 1373 C CA . ILE A 1 179 ? 12.844 15.938 0.182 1 98.94 179 ILE A CA 1
ATOM 1374 C C . ILE A 1 179 ? 12.625 17.188 -0.676 1 98.94 179 ILE A C 1
ATOM 1376 O O . ILE A 1 179 ? 13.562 17.953 -0.932 1 98.94 179 ILE A O 1
ATOM 1380 N N . LYS A 1 180 ? 11.453 17.359 -1.184 1 98.94 180 LYS A N 1
ATOM 1381 C CA . LYS A 1 180 ? 10.977 18.594 -1.804 1 98.94 180 LYS A CA 1
ATOM 1382 C C . LYS A 1 180 ? 9.938 19.297 -0.925 1 98.94 180 LYS A C 1
ATOM 1384 O O . LYS A 1 180 ? 8.742 18.984 -1.003 1 98.94 180 LYS A O 1
ATOM 1389 N N . PRO A 1 181 ? 10.32 20.297 -0.16 1 98.75 181 PRO A N 1
ATOM 1390 C CA . PRO A 1 181 ? 9.344 21.062 0.62 1 98.75 181 PRO A CA 1
ATOM 1391 C C . PRO A 1 181 ? 8.539 22.047 -0.236 1 98.75 181 PRO A C 1
ATOM 1393 O O . PRO A 1 181 ? 8.891 22.297 -1.392 1 98.75 181 PRO A O 1
ATOM 1396 N N . ALA A 1 182 ? 7.465 22.531 0.271 1 98.62 182 ALA A N 1
ATOM 1397 C CA . ALA A 1 182 ? 6.688 23.562 -0.418 1 98.62 182 ALA A CA 1
ATOM 1398 C C . ALA A 1 182 ? 7.512 24.828 -0.624 1 98.62 182 ALA A C 1
ATOM 1400 O O . ALA A 1 182 ? 8.312 25.203 0.235 1 98.62 182 ALA A O 1
ATOM 1401 N N . ASN A 1 183 ? 7.273 25.484 -1.692 1 98.19 183 ASN A N 1
ATOM 1402 C CA . ASN A 1 183 ? 8.016 26.703 -1.996 1 98.19 183 ASN A CA 1
ATOM 1403 C C . ASN A 1 183 ? 7.676 27.812 -1.013 1 98.19 183 ASN A C 1
ATOM 1405 O O . ASN A 1 183 ? 8.477 28.734 -0.804 1 98.19 183 ASN A O 1
ATOM 1409 N N . GLU A 1 184 ? 6.531 27.719 -0.421 1 98.38 184 GLU A N 1
ATOM 1410 C CA . GLU A 1 184 ? 6.086 28.75 0.513 1 98.38 184 GLU A CA 1
ATOM 1411 C C . GLU A 1 184 ? 6.883 28.703 1.812 1 98.38 184 GLU A C 1
ATOM 1413 O O . GLU A 1 184 ? 7.051 29.719 2.486 1 98.38 184 GLU A O 1
ATOM 1418 N N . THR A 1 185 ? 7.355 27.422 2.148 1 98.62 185 THR A N 1
ATOM 1419 C CA . THR A 1 185 ? 7.969 27.266 3.463 1 98.62 185 THR A CA 1
ATOM 1420 C C . THR A 1 185 ? 9.234 26.406 3.377 1 98.62 185 THR A C 1
ATOM 1422 O O . THR A 1 185 ? 9.344 25.391 4.059 1 98.62 185 THR A O 1
ATOM 1425 N N . PRO A 1 186 ? 10.227 26.844 2.676 1 98.75 186 PRO A N 1
ATOM 1426 C CA . PRO A 1 186 ? 11.43 26.031 2.467 1 98.75 186 PRO A CA 1
ATOM 1427 C C . PRO A 1 186 ? 12.438 26.156 3.604 1 98.75 186 PRO A C 1
ATOM 1429 O O . PRO A 1 186 ? 13.281 25.281 3.793 1 98.75 186 PRO A O 1
ATOM 1432 N N . TYR A 1 187 ? 12.398 27.281 4.32 1 98.81 187 TYR A N 1
ATOM 1433 C CA . TYR A 1 187 ?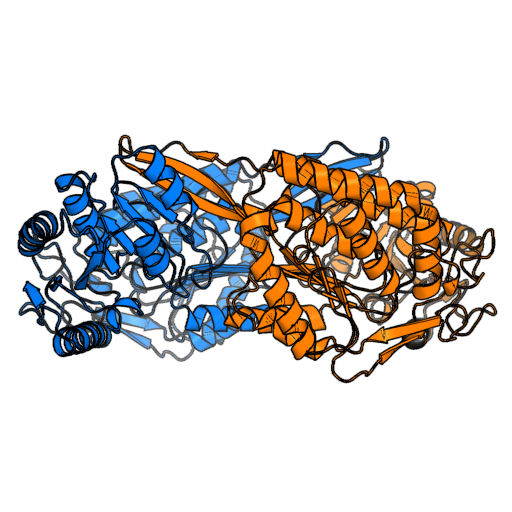 13.492 27.609 5.227 1 98.81 187 TYR A CA 1
ATOM 1434 C C . TYR A 1 187 ? 13.5 26.703 6.445 1 98.81 187 TYR A C 1
ATOM 1436 O O . TYR A 1 187 ? 14.562 26.312 6.926 1 98.81 187 TYR A O 1
ATOM 1444 N N . THR A 1 188 ? 12.305 26.344 6.934 1 98.75 188 THR A N 1
ATOM 1445 C CA . THR A 1 188 ? 12.211 25.391 8.031 1 98.75 188 THR A CA 1
ATOM 1446 C C . THR A 1 188 ? 12.844 24.062 7.645 1 98.75 188 THR A C 1
ATOM 1448 O O . THR A 1 188 ? 13.586 23.469 8.43 1 98.75 188 THR A O 1
ATOM 1451 N N . ALA A 1 189 ? 12.602 23.594 6.453 1 98.69 189 ALA A N 1
ATOM 1452 C CA . ALA A 1 189 ? 13.172 22.344 5.949 1 98.69 189 ALA A CA 1
ATOM 1453 C C . ALA A 1 189 ? 14.688 22.422 5.895 1 98.69 189 ALA A C 1
ATOM 1455 O O . ALA A 1 189 ? 15.383 21.484 6.305 1 98.69 189 ALA A O 1
ATOM 1456 N N . LEU A 1 190 ? 15.18 23.531 5.402 1 98.88 190 LEU A N 1
ATOM 1457 C CA . LEU A 1 190 ? 16.609 23.719 5.262 1 98.88 190 LEU A CA 1
ATOM 1458 C C . LEU A 1 190 ? 17.297 23.781 6.629 1 98.88 190 LEU A C 1
ATOM 1460 O O . LEU A 1 190 ? 18.375 23.234 6.816 1 98.88 190 LEU A O 1
ATOM 1464 N N . ALA A 1 191 ? 16.609 24.453 7.551 1 98.88 191 ALA A N 1
ATOM 1465 C CA . ALA A 1 191 ? 17.125 24.516 8.914 1 98.88 191 ALA A CA 1
ATOM 1466 C C . ALA A 1 191 ? 17.203 23.125 9.531 1 98.88 191 ALA A C 1
ATOM 1468 O O . ALA A 1 191 ? 18.156 22.797 10.234 1 98.88 191 ALA A O 1
ATOM 1469 N N . LEU A 1 192 ? 16.203 22.281 9.289 1 98.94 192 LEU A N 1
ATOM 1470 C CA . LEU A 1 192 ? 16.203 20.906 9.789 1 98.94 192 LEU A CA 1
ATOM 1471 C C . LEU A 1 192 ? 17.375 20.109 9.195 1 98.94 192 LEU A C 1
ATOM 1473 O O . LEU A 1 192 ? 17.984 19.297 9.883 1 98.94 192 LEU A O 1
ATOM 1477 N N . ALA A 1 193 ? 17.656 20.344 7.922 1 98.75 193 ALA A N 1
ATOM 1478 C CA . ALA A 1 193 ? 18.781 19.672 7.277 1 98.75 193 ALA A CA 1
ATOM 1479 C C . ALA A 1 193 ? 20.109 20.078 7.918 1 98.75 193 ALA A C 1
ATOM 1481 O O . ALA A 1 193 ? 20.984 19.25 8.133 1 98.75 193 ALA A O 1
ATOM 1482 N N . GLU A 1 194 ? 20.234 21.359 8.195 1 98.75 194 GLU A N 1
ATOM 1483 C CA . GLU A 1 194 ? 21.438 21.844 8.867 1 98.75 194 GLU A CA 1
ATOM 1484 C C . GLU A 1 194 ? 21.641 21.156 10.211 1 98.75 194 GLU A C 1
ATOM 1486 O O . GLU A 1 194 ? 22.75 20.734 10.531 1 98.75 194 GLU A O 1
ATOM 1491 N N . LEU A 1 195 ? 20.562 21.125 10.953 1 98.88 195 LEU A N 1
ATOM 1492 C CA . LEU A 1 195 ? 20.656 20.5 12.273 1 98.88 195 LEU A CA 1
ATOM 1493 C C . LEU A 1 195 ? 20.922 19 12.156 1 98.88 195 LEU A C 1
ATOM 1495 O O . LEU A 1 195 ? 21.594 18.422 13 1 98.88 195 LEU A O 1
ATOM 1499 N N . ALA A 1 196 ? 20.406 18.344 11.094 1 98.94 196 ALA A N 1
ATOM 1500 C CA . ALA A 1 196 ? 20.734 16.938 10.844 1 98.94 196 ALA A CA 1
ATOM 1501 C C . ALA A 1 196 ? 22.219 16.75 10.57 1 98.94 196 ALA A C 1
ATOM 1503 O O . ALA A 1 196 ? 22.844 15.812 11.07 1 98.94 196 ALA A O 1
ATOM 1504 N N . ALA A 1 197 ? 22.766 17.641 9.797 1 98.69 197 ALA A N 1
ATOM 1505 C CA . ALA A 1 197 ? 24.188 17.594 9.523 1 98.69 197 ALA A CA 1
ATOM 1506 C C . ALA A 1 197 ? 25 17.766 10.812 1 98.69 197 ALA A C 1
ATOM 1508 O O . ALA A 1 197 ? 25.969 17.031 11.039 1 98.69 197 ALA A O 1
ATOM 1509 N N . GLN A 1 198 ? 24.594 18.703 11.641 1 98.75 198 GLN A N 1
ATOM 1510 C CA . GLN A 1 198 ? 25.266 18.938 12.914 1 98.75 198 GLN A CA 1
ATOM 1511 C C . GLN A 1 198 ? 25.156 17.719 13.82 1 98.75 198 GLN A C 1
ATOM 1513 O O . GLN A 1 198 ? 26.062 17.453 14.625 1 98.75 198 GLN A O 1
ATOM 1518 N N . ALA A 1 199 ? 24.062 16.984 13.664 1 98.81 199 ALA A N 1
ATOM 1519 C CA . ALA A 1 199 ? 23.844 15.773 14.461 1 98.81 199 ALA A CA 1
ATOM 1520 C C . ALA A 1 199 ? 24.766 14.641 14.008 1 98.81 199 ALA A C 1
ATOM 1522 O O . ALA A 1 199 ? 24.906 13.625 14.695 1 98.81 199 ALA A O 1
ATOM 1523 N N . GLY A 1 200 ? 25.344 14.812 12.82 1 98.81 200 GLY A N 1
ATOM 1524 C CA . GLY A 1 200 ? 26.281 13.812 12.32 1 98.81 200 GLY A CA 1
ATOM 1525 C C . GLY A 1 200 ? 25.672 12.898 11.273 1 98.81 200 GLY A C 1
ATOM 1526 O O . GLY A 1 200 ? 26.297 11.914 10.867 1 98.81 200 GLY A O 1
ATOM 1527 N N . ILE A 1 201 ? 24.484 13.141 10.844 1 98.88 201 ILE A N 1
ATOM 1528 C CA . ILE A 1 201 ? 23.906 12.359 9.758 1 98.88 201 ILE A CA 1
ATOM 1529 C C . ILE A 1 201 ? 24.719 12.57 8.484 1 98.88 201 ILE A C 1
ATOM 1531 O O . ILE A 1 201 ? 24.922 13.703 8.047 1 98.88 201 ILE A O 1
ATOM 1535 N N . PRO A 1 202 ? 25.156 11.539 7.848 1 98.88 202 PRO A N 1
ATOM 1536 C CA . PRO A 1 202 ? 26.125 11.641 6.762 1 98.88 202 PRO A CA 1
ATOM 1537 C C . PRO A 1 202 ? 25.578 12.375 5.539 1 98.88 202 PRO A C 1
ATOM 1539 O O . PRO A 1 202 ? 24.359 12.398 5.324 1 98.88 202 PRO A O 1
ATOM 1542 N N . ALA A 1 203 ? 26.516 12.914 4.754 1 98.81 203 ALA A N 1
ATOM 1543 C CA . ALA A 1 203 ? 26.172 13.547 3.484 1 98.81 203 ALA A CA 1
ATOM 1544 C C . ALA A 1 203 ? 25.391 12.586 2.588 1 98.81 203 ALA A C 1
ATOM 1546 O O . ALA A 1 203 ? 25.719 11.398 2.518 1 98.81 203 ALA A O 1
ATOM 1547 N N . GLY A 1 204 ? 24.375 13.078 1.974 1 98.88 204 GLY A N 1
ATOM 1548 C CA . GLY A 1 204 ? 23.609 12.305 1.008 1 98.88 204 GLY A CA 1
ATOM 1549 C C . GLY A 1 204 ? 22.453 11.555 1.629 1 98.88 204 GLY A C 1
ATOM 1550 O O . GLY A 1 204 ? 21.547 11.109 0.922 1 98.88 204 GLY A O 1
ATOM 1551 N N . VAL A 1 205 ? 22.391 11.289 2.951 1 98.94 205 VAL A N 1
ATOM 1552 C CA . VAL A 1 205 ? 21.328 10.555 3.623 1 98.94 205 VAL A CA 1
ATOM 1553 C C . VAL A 1 205 ? 20.031 11.383 3.602 1 98.94 205 VAL A C 1
ATOM 1555 O O . VAL A 1 205 ? 18.953 10.836 3.416 1 98.94 205 VAL A O 1
ATOM 1558 N N . ILE A 1 206 ? 20.188 12.68 3.793 1 98.94 206 ILE A N 1
ATOM 1559 C CA . ILE A 1 206 ? 19.109 13.648 3.613 1 98.94 206 ILE A CA 1
ATOM 1560 C C . ILE A 1 206 ? 19.484 14.656 2.537 1 98.94 206 ILE A C 1
ATOM 1562 O O . ILE A 1 206 ? 20.594 15.219 2.57 1 98.94 206 ILE A O 1
ATOM 1566 N N . ASN A 1 207 ? 18.688 14.82 1.597 1 98.94 207 ASN A N 1
ATOM 1567 C CA . ASN A 1 207 ? 18.828 15.844 0.567 1 98.94 207 ASN A CA 1
ATOM 1568 C C . ASN A 1 207 ? 17.562 16.672 0.418 1 98.94 207 ASN A C 1
ATOM 1570 O O . ASN A 1 207 ? 16.453 16.141 0.46 1 98.94 207 ASN A O 1
ATOM 1574 N N . ILE A 1 208 ? 17.688 17.984 0.295 1 98.94 208 ILE A N 1
ATOM 1575 C CA . ILE A 1 208 ? 16.547 18.875 0.118 1 98.94 208 ILE A CA 1
ATOM 1576 C C . ILE A 1 208 ? 16.688 19.625 -1.209 1 98.94 208 ILE A C 1
ATOM 1578 O O . ILE A 1 208 ? 17.672 20.328 -1.438 1 98.94 208 ILE A O 1
ATOM 1582 N N . VAL A 1 209 ? 15.727 19.469 -2.041 1 98.94 209 VAL A N 1
ATOM 1583 C CA . VAL A 1 209 ? 15.648 20.172 -3.309 1 98.94 209 VAL A CA 1
ATOM 1584 C C . VAL A 1 209 ? 14.453 21.125 -3.299 1 98.94 209 VAL A C 1
ATOM 1586 O O . VAL A 1 209 ? 13.344 20.734 -2.949 1 98.94 209 VAL A O 1
ATOM 1589 N N . THR A 1 210 ? 14.641 22.406 -3.676 1 98.75 210 THR A N 1
ATOM 1590 C CA . THR A 1 210 ? 13.594 23.406 -3.736 1 98.75 210 THR A CA 1
ATOM 1591 C C . THR A 1 210 ? 13.281 23.781 -5.184 1 98.75 210 THR A C 1
ATOM 1593 O O . THR A 1 210 ? 14.047 23.453 -6.09 1 98.75 210 THR A O 1
ATOM 1596 N N . GLY A 1 211 ? 12.117 24.375 -5.438 1 98.5 211 GLY A N 1
ATOM 1597 C CA . GLY A 1 211 ? 11.875 24.953 -6.746 1 98.5 211 GLY A CA 1
ATOM 1598 C C . GLY A 1 211 ? 10.781 24.234 -7.52 1 98.5 211 GLY A C 1
ATOM 1599 O O . GLY A 1 211 ? 9.688 24.016 -6.992 1 98.5 211 GLY A O 1
ATOM 1600 N N . ASP A 1 212 ? 10.984 23.859 -8.727 1 98.44 212 ASP A N 1
ATOM 1601 C CA . ASP A 1 212 ? 9.977 23.391 -9.672 1 98.44 212 ASP A CA 1
ATOM 1602 C C . ASP A 1 212 ? 9.414 22.031 -9.258 1 98.44 212 ASP A C 1
ATOM 1604 O O . ASP A 1 212 ? 9.992 21 -9.57 1 98.44 212 ASP A O 1
ATOM 1608 N N . ALA A 1 213 ? 8.266 22.094 -8.68 1 98 213 ALA A N 1
ATOM 1609 C CA . ALA A 1 213 ? 7.648 20.906 -8.086 1 98 213 ALA A CA 1
ATOM 1610 C C . ALA A 1 213 ? 7.34 19.859 -9.148 1 98 213 ALA A C 1
ATOM 1612 O O . ALA A 1 213 ? 7.488 18.656 -8.914 1 98 213 ALA A O 1
ATOM 1613 N N . VAL A 1 214 ? 6.918 20.25 -10.297 1 98.19 214 VAL A N 1
ATOM 1614 C CA . VAL A 1 214 ? 6.5 19.344 -11.359 1 98.19 214 VAL A CA 1
ATOM 1615 C C . VAL A 1 214 ? 7.711 18.578 -11.891 1 98.19 214 VAL A C 1
ATOM 1617 O O . VAL A 1 214 ? 7.684 17.344 -11.969 1 98.19 214 VAL A O 1
ATOM 1620 N N . LYS A 1 215 ? 8.789 19.312 -12.18 1 98.62 215 LYS A N 1
ATOM 1621 C CA . LYS A 1 215 ? 9.984 18.688 -12.734 1 98.62 215 LYS A CA 1
ATOM 1622 C C . LYS A 1 215 ? 10.664 17.797 -11.695 1 98.62 215 LYS A C 1
ATOM 1624 O O . LYS A 1 215 ? 11.156 16.719 -12.016 1 98.62 215 LYS A O 1
ATOM 1629 N N . ILE A 1 216 ? 10.742 18.25 -10.492 1 98.81 216 ILE A N 1
ATOM 1630 C CA . ILE A 1 216 ? 11.328 17.469 -9.406 1 98.81 216 ILE A CA 1
ATOM 1631 C C . ILE A 1 216 ? 10.492 16.219 -9.156 1 98.81 216 ILE A C 1
ATOM 1633 O O . ILE A 1 216 ? 11.031 15.117 -9.039 1 98.81 216 ILE A O 1
ATOM 1637 N N . GLY A 1 217 ? 9.148 16.422 -9.109 1 98.62 217 GLY A N 1
ATOM 1638 C CA . GLY A 1 217 ? 8.25 15.297 -8.93 1 98.62 217 GLY A CA 1
ATOM 1639 C C . GLY A 1 217 ? 8.391 14.242 -10.008 1 98.62 217 GLY A C 1
ATOM 1640 O O . GLY A 1 217 ? 8.328 13.047 -9.719 1 98.62 217 GLY A O 1
ATOM 1641 N N . GLU A 1 218 ? 8.594 14.656 -11.156 1 98.56 218 GLU A N 1
ATOM 1642 C CA . GLU A 1 218 ? 8.781 13.734 -12.266 1 98.56 218 GLU A CA 1
ATOM 1643 C C . GLU A 1 218 ? 10.008 12.852 -12.055 1 98.56 218 GLU A C 1
ATOM 1645 O O . GLU A 1 218 ? 9.977 11.656 -12.344 1 98.56 218 GLU A O 1
ATOM 1650 N N . VAL A 1 219 ? 11.094 13.445 -11.523 1 98.75 219 VAL A N 1
ATOM 1651 C CA . VAL A 1 219 ? 12.297 12.672 -11.242 1 98.75 219 VAL A CA 1
ATOM 1652 C C . VAL A 1 219 ? 12.023 11.68 -10.117 1 98.75 219 VAL A C 1
ATOM 1654 O O . VAL A 1 219 ? 12.367 10.5 -10.219 1 98.75 219 VAL A O 1
ATOM 1657 N N . PHE A 1 220 ? 11.352 12.164 -9.047 1 98.88 220 PHE A N 1
ATOM 1658 C CA . PHE A 1 220 ? 11.039 11.32 -7.895 1 98.88 220 PHE A CA 1
ATOM 1659 C C . PHE A 1 220 ? 10.227 10.102 -8.32 1 98.88 220 PHE A C 1
ATOM 1661 O O . PHE A 1 220 ? 10.43 9 -7.793 1 98.88 220 PHE A O 1
ATOM 1668 N N . THR A 1 221 ? 9.328 10.258 -9.305 1 98.69 221 THR A N 1
ATOM 1669 C CA . THR A 1 221 ? 8.375 9.203 -9.648 1 98.69 221 THR A CA 1
ATOM 1670 C C . THR A 1 221 ? 8.93 8.32 -10.758 1 98.69 221 THR A C 1
ATOM 1672 O O . THR A 1 221 ? 8.555 7.152 -10.883 1 98.69 221 THR A O 1
ATOM 1675 N N . SER A 1 222 ? 9.891 8.812 -11.547 1 97.75 222 SER A N 1
ATOM 1676 C CA . SER A 1 222 ? 10.312 8.055 -12.719 1 97.75 222 SER A CA 1
ATOM 1677 C C . SER A 1 222 ? 11.672 7.395 -12.5 1 97.75 222 SER A C 1
ATOM 1679 O O . SER A 1 222 ? 12.023 6.438 -13.188 1 97.75 222 SER A O 1
ATOM 1681 N N . ASP A 1 223 ? 12.508 7.938 -11.586 1 98.38 223 ASP A N 1
ATOM 1682 C CA . ASP A 1 223 ? 13.812 7.34 -11.312 1 98.38 223 ASP A CA 1
ATOM 1683 C C . ASP A 1 223 ? 13.664 5.984 -10.617 1 98.38 223 ASP A C 1
ATOM 1685 O O . ASP A 1 223 ? 13.164 5.91 -9.492 1 98.38 223 ASP A O 1
ATOM 1689 N N . ASN A 1 224 ? 14.148 4.93 -11.25 1 96.31 224 ASN A N 1
ATOM 1690 C CA . ASN A 1 224 ? 13.945 3.564 -10.773 1 96.31 224 ASN A CA 1
ATOM 1691 C C . ASN A 1 224 ? 14.672 3.316 -9.453 1 96.31 224 ASN A C 1
ATOM 1693 O O . ASN A 1 224 ? 14.375 2.35 -8.75 1 96.31 224 ASN A O 1
ATOM 1697 N N . ARG A 1 225 ? 15.656 4.133 -9.156 1 97.62 225 ARG A N 1
ATOM 1698 C CA . ARG A 1 225 ? 16.375 3.963 -7.895 1 97.62 225 ARG A CA 1
ATOM 1699 C C . ARG A 1 225 ? 15.516 4.383 -6.711 1 97.62 225 ARG A C 1
ATOM 1701 O O . ARG A 1 225 ? 15.719 3.91 -5.59 1 97.62 225 ARG A O 1
ATOM 1708 N N . VAL A 1 226 ? 14.539 5.348 -6.914 1 98.75 226 VAL A N 1
ATOM 1709 C CA . VAL A 1 226 ? 13.594 5.727 -5.871 1 98.75 226 VAL A CA 1
ATOM 1710 C C . VAL A 1 226 ? 12.531 4.645 -5.719 1 98.75 226 VAL A C 1
ATOM 1712 O O . VAL A 1 226 ? 11.742 4.406 -6.637 1 98.75 226 VAL A O 1
ATOM 1715 N N . ARG A 1 227 ? 12.453 4.109 -4.527 1 98.38 227 ARG A N 1
ATOM 1716 C CA . ARG A 1 227 ? 11.602 2.939 -4.359 1 98.38 227 ARG A CA 1
ATOM 1717 C C . ARG A 1 227 ? 10.305 3.303 -3.639 1 98.38 227 ARG A C 1
ATOM 1719 O O . ARG A 1 227 ? 9.352 2.518 -3.627 1 98.38 227 ARG A O 1
ATOM 1726 N N . LYS A 1 228 ? 10.281 4.477 -3.037 1 98.69 228 LYS A N 1
ATOM 1727 C CA . LYS A 1 228 ? 9.086 4.91 -2.316 1 98.69 228 LYS A CA 1
ATOM 1728 C C . LYS A 1 228 ? 8.906 6.422 -2.408 1 98.69 228 LYS A C 1
ATOM 1730 O O . LYS A 1 228 ? 9.875 7.176 -2.289 1 98.69 228 LYS A O 1
ATOM 1735 N N . LEU A 1 229 ? 7.691 6.812 -2.609 1 98.81 229 LEU A N 1
ATOM 1736 C CA . LEU A 1 229 ? 7.309 8.219 -2.543 1 98.81 229 LEU A CA 1
ATOM 1737 C C . LEU A 1 229 ? 6.285 8.453 -1.438 1 98.81 229 LEU A C 1
ATOM 1739 O O . LEU A 1 229 ? 5.281 7.742 -1.354 1 98.81 229 LEU A O 1
ATOM 1743 N N . SER A 1 230 ? 6.551 9.336 -0.546 1 98.88 230 SER A N 1
ATOM 1744 C CA . SER A 1 230 ? 5.609 9.812 0.464 1 98.88 230 SER A CA 1
ATOM 1745 C C . SER A 1 230 ? 5.164 11.242 0.175 1 98.88 230 SER A C 1
ATOM 1747 O O . SER A 1 230 ? 5.992 12.141 0.03 1 98.88 230 SER A O 1
ATOM 1749 N N . PHE A 1 231 ? 3.863 11.422 0.056 1 98.81 231 PHE A N 1
ATOM 1750 C CA . PHE A 1 231 ? 3.326 12.727 -0.328 1 98.81 231 PHE A CA 1
ATOM 1751 C C . PHE A 1 231 ? 2.223 13.156 0.63 1 98.81 231 PHE A C 1
ATOM 1753 O O . PHE A 1 231 ? 1.37 12.352 1.01 1 98.81 231 PHE A O 1
ATOM 1760 N N . THR A 1 232 ? 2.273 14.32 1.078 1 98.75 232 THR A N 1
ATOM 1761 C CA . THR A 1 232 ? 1.156 14.992 1.733 1 98.75 232 THR A CA 1
ATOM 1762 C C . THR A 1 232 ? 0.754 16.25 0.966 1 98.75 232 THR A C 1
ATOM 1764 O O . THR A 1 232 ? 1.592 17.109 0.696 1 98.75 232 THR A O 1
ATOM 1767 N N . GLY A 1 233 ? -0.468 16.344 0.573 1 97.69 233 GLY A N 1
ATOM 1768 C CA . GLY A 1 233 ? -0.96 17.484 -0.18 1 97.69 233 GLY A CA 1
ATOM 1769 C C . GLY A 1 233 ? -2.35 17.281 -0.75 1 97.69 233 GLY A C 1
ATOM 1770 O O . GLY A 1 233 ? -3.172 16.578 -0.15 1 97.69 233 GLY A O 1
ATOM 1771 N N . SER A 1 234 ? -2.662 17.922 -1.855 1 97 234 SER A N 1
ATOM 1772 C CA . SER A 1 234 ? -4.004 17.859 -2.428 1 97 234 SER A CA 1
ATOM 1773 C C . SER A 1 234 ? -4.277 16.5 -3.062 1 97 234 SER A C 1
ATOM 1775 O O . SER A 1 234 ? -3.355 15.836 -3.535 1 97 234 SER A O 1
ATOM 1777 N N . THR A 1 235 ? -5.527 16.156 -3.098 1 97.56 235 THR A N 1
ATOM 1778 C CA . THR A 1 235 ? -5.961 14.883 -3.664 1 97.56 235 THR A CA 1
ATOM 1779 C C . THR A 1 235 ? -5.617 14.812 -5.148 1 97.56 235 THR A C 1
ATOM 1781 O O . THR A 1 235 ? -5.152 13.781 -5.633 1 97.56 235 THR A O 1
ATOM 1784 N N . GLY A 1 236 ? -5.805 15.93 -5.844 1 97.94 236 GLY A N 1
ATOM 1785 C CA . GLY A 1 236 ? -5.496 15.953 -7.262 1 97.94 236 GLY A CA 1
ATOM 1786 C C . GLY A 1 236 ? -4.043 15.625 -7.562 1 97.94 236 GLY A C 1
ATOM 1787 O O . GLY A 1 236 ? -3.752 14.82 -8.445 1 97.94 236 GLY A O 1
ATOM 1788 N N . VAL A 1 237 ? -3.115 16.234 -6.828 1 98.19 237 VAL A N 1
ATOM 1789 C CA . VAL A 1 237 ? -1.689 15.992 -7.016 1 98.19 237 VAL A CA 1
ATOM 1790 C C . VAL A 1 237 ? -1.345 14.57 -6.574 1 98.19 237 VAL A C 1
ATOM 1792 O O . VAL A 1 237 ? -0.531 13.898 -7.211 1 98.19 237 VAL A O 1
ATOM 1795 N N . GLY A 1 238 ? -1.968 14.148 -5.453 1 98.5 238 GLY A N 1
ATOM 1796 C CA . GLY A 1 238 ? -1.76 12.773 -5.016 1 98.5 238 GLY A CA 1
ATOM 1797 C C . GLY A 1 238 ? -2.088 11.75 -6.086 1 98.5 238 GLY A C 1
ATOM 1798 O O . GLY A 1 238 ? -1.328 10.805 -6.301 1 98.5 238 GLY A O 1
ATOM 1799 N N . ARG A 1 239 ? -3.234 11.938 -6.773 1 98.5 239 ARG A N 1
ATOM 1800 C CA . ARG A 1 239 ? -3.635 11.055 -7.867 1 98.5 239 ARG A CA 1
ATOM 1801 C C . ARG A 1 239 ? -2.596 11.055 -8.984 1 98.5 239 ARG A C 1
ATOM 1803 O O . ARG A 1 239 ? -2.24 10 -9.508 1 98.5 239 ARG A O 1
ATOM 1810 N N . LEU A 1 240 ? -2.111 12.219 -9.289 1 98.5 240 LEU A N 1
ATOM 1811 C CA . LEU A 1 240 ? -1.117 12.375 -10.344 1 98.5 240 LEU A CA 1
ATOM 1812 C C . LEU A 1 240 ? 0.163 11.617 -10 1 98.5 240 LEU A C 1
ATOM 1814 O O . LEU A 1 240 ? 0.694 10.875 -10.828 1 98.5 240 LEU A O 1
ATOM 1818 N N . LEU A 1 241 ? 0.654 11.844 -8.805 1 98.69 241 LEU A N 1
ATOM 1819 C CA . LEU A 1 241 ? 1.899 11.211 -8.375 1 98.69 241 LEU A CA 1
ATOM 1820 C C . LEU A 1 241 ? 1.751 9.695 -8.312 1 98.69 241 LEU A C 1
ATOM 1822 O O . LEU A 1 241 ? 2.664 8.961 -8.703 1 98.69 241 LEU A O 1
ATOM 1826 N N . MET A 1 242 ? 0.598 9.227 -7.812 1 98.62 242 MET A N 1
ATOM 1827 C CA . MET A 1 242 ? 0.33 7.793 -7.785 1 98.62 242 MET A CA 1
ATOM 1828 C C . MET A 1 242 ? 0.372 7.203 -9.195 1 98.62 242 MET A C 1
ATOM 1830 O O . MET A 1 242 ? 0.968 6.148 -9.406 1 98.62 242 MET A O 1
ATOM 1834 N N . ARG A 1 243 ? -0.239 7.879 -10.133 1 98.5 243 ARG A N 1
ATOM 1835 C CA . ARG A 1 243 ? -0.241 7.449 -11.523 1 98.5 243 ARG A CA 1
ATOM 1836 C C . ARG A 1 243 ? 1.179 7.352 -12.07 1 98.5 243 ARG A C 1
ATOM 1838 O O . ARG A 1 243 ? 1.529 6.375 -12.734 1 98.5 243 ARG A O 1
ATOM 1845 N N . GLN A 1 244 ? 1.993 8.344 -11.75 1 98.56 244 GLN A N 1
ATOM 1846 C CA . GLN A 1 244 ? 3.361 8.406 -12.25 1 98.56 244 GLN A CA 1
ATOM 1847 C C . GLN A 1 244 ? 4.219 7.305 -11.633 1 98.56 244 GLN A C 1
ATOM 1849 O O . GLN A 1 244 ? 5.129 6.781 -12.289 1 98.56 244 GLN A O 1
ATOM 1854 N N . CYS A 1 245 ? 3.945 6.945 -10.438 1 98.62 245 CYS A N 1
ATOM 1855 C CA . CYS A 1 245 ? 4.734 5.949 -9.727 1 98.62 245 CYS A CA 1
ATOM 1856 C C . CYS A 1 245 ? 4.461 4.551 -10.258 1 98.62 245 CYS A C 1
ATOM 1858 O O . CYS A 1 245 ? 5.215 3.613 -9.984 1 98.62 245 CYS A O 1
ATOM 1860 N N . ALA A 1 246 ? 3.383 4.387 -11.055 1 98.31 246 ALA A N 1
ATOM 1861 C CA . ALA A 1 246 ? 2.953 3.074 -11.531 1 98.31 246 ALA A CA 1
ATOM 1862 C C . ALA A 1 246 ? 3.979 2.475 -12.492 1 98.31 246 ALA A C 1
ATOM 1864 O O . ALA A 1 246 ? 4.16 1.256 -12.531 1 98.31 246 ALA A O 1
ATOM 1865 N N . ASP A 1 247 ? 4.73 3.266 -13.18 1 97.06 247 ASP A N 1
ATOM 1866 C CA . ASP A 1 247 ? 5.633 2.795 -14.227 1 97.06 247 ASP A CA 1
ATOM 1867 C C . ASP A 1 247 ? 6.777 1.973 -13.641 1 97.06 247 ASP A C 1
ATOM 1869 O O . ASP A 1 247 ? 7.363 1.134 -14.32 1 97.06 247 ASP A O 1
ATOM 1873 N N . SER A 1 248 ? 7.082 2.232 -12.414 1 96.75 248 SER A N 1
ATOM 1874 C CA . SER A 1 248 ? 8.148 1.479 -11.758 1 96.75 248 SER A CA 1
ATOM 1875 C C . SER A 1 248 ? 7.625 0.734 -10.539 1 96.75 248 SER A C 1
ATOM 1877 O O . SER A 1 248 ? 8.406 0.277 -9.695 1 96.75 248 SER A O 1
ATOM 1879 N N . VAL A 1 249 ? 6.324 0.687 -10.398 1 98 249 VAL A N 1
ATOM 1880 C CA . VAL A 1 249 ? 5.645 -0.044 -9.328 1 98 249 VAL A CA 1
ATOM 1881 C C . VAL A 1 249 ? 6.199 0.385 -7.973 1 98 249 VAL A C 1
ATOM 1883 O O . VAL A 1 249 ? 6.562 -0.458 -7.152 1 98 249 VAL A O 1
ATOM 1886 N N . LYS A 1 250 ? 6.34 1.698 -7.719 1 97.62 250 LYS A N 1
ATOM 1887 C CA . LYS A 1 250 ? 6.852 2.248 -6.469 1 97.62 250 LYS A CA 1
ATOM 1888 C C . LYS A 1 250 ? 5.809 2.154 -5.359 1 97.62 250 LYS A C 1
ATOM 1890 O O . LYS A 1 250 ? 4.613 2.334 -5.605 1 97.62 250 LYS A O 1
ATOM 1895 N N . LYS A 1 251 ? 6.305 1.906 -4.184 1 97.81 251 LYS A N 1
ATOM 1896 C CA . LYS A 1 251 ? 5.434 2.074 -3.021 1 97.81 251 LYS A CA 1
ATOM 1897 C C . LYS A 1 251 ? 5.09 3.543 -2.801 1 97.81 251 LYS A C 1
ATOM 1899 O O . LYS A 1 251 ? 5.941 4.418 -2.977 1 97.81 251 LYS A O 1
ATOM 1904 N N . VAL A 1 252 ? 3.836 3.826 -2.389 1 98.31 252 VAL A N 1
ATOM 1905 C CA . VAL A 1 252 ? 3.441 5.211 -2.146 1 98.31 252 VAL A CA 1
ATOM 1906 C C . VAL A 1 252 ? 2.725 5.316 -0.802 1 98.31 252 VAL A C 1
ATOM 1908 O O . VAL A 1 252 ? 2.018 4.395 -0.394 1 98.31 252 VAL A O 1
ATOM 1911 N N . SER A 1 253 ? 2.975 6.316 -0.042 1 98.38 253 SER A N 1
ATOM 1912 C CA . SER A 1 253 ? 2.146 6.816 1.05 1 98.38 253 SER A CA 1
ATOM 1913 C C . SER A 1 253 ? 1.559 8.18 0.716 1 98.38 253 SER A C 1
ATOM 1915 O O . SER A 1 253 ? 2.293 9.117 0.378 1 98.38 253 SER A O 1
ATOM 1917 N N . LEU A 1 254 ? 0.262 8.242 0.815 1 98.62 254 LEU A N 1
ATOM 1918 C CA . LEU A 1 254 ? -0.453 9.453 0.424 1 98.62 254 LEU A CA 1
ATOM 1919 C C . LEU A 1 254 ? -1.313 9.969 1.571 1 98.62 254 LEU A C 1
ATOM 1921 O O . LEU A 1 254 ? -2.174 9.242 2.084 1 98.62 254 LEU A O 1
ATOM 1925 N N . GLU A 1 255 ? -1.006 11.07 2.049 1 98.38 255 GLU A N 1
ATOM 1926 C CA . GLU A 1 255 ? -1.863 11.844 2.943 1 98.38 255 GLU A CA 1
ATOM 1927 C C . GLU A 1 255 ? -2.5 13.023 2.217 1 98.38 255 GLU A C 1
ATOM 1929 O O . GLU A 1 255 ? -1.825 14.016 1.917 1 98.38 255 GLU A O 1
ATOM 1934 N N . LEU A 1 256 ? -3.785 12.906 1.968 1 98.19 256 LEU A N 1
ATOM 1935 C CA . LEU A 1 256 ? -4.414 13.82 1.022 1 98.19 256 LEU A CA 1
ATOM 1936 C C . LEU A 1 256 ? -5.539 14.602 1.693 1 98.19 256 LEU A C 1
ATOM 1938 O O . LEU A 1 256 ? -5.516 14.812 2.908 1 98.19 256 LEU A O 1
ATOM 1942 N N . GLY A 1 257 ? -6.402 15.172 0.911 1 95.5 257 GLY A N 1
ATOM 1943 C CA . GLY A 1 257 ? -7.391 16.125 1.4 1 95.5 257 GLY A CA 1
ATOM 1944 C C . GLY A 1 257 ? -8.344 15.516 2.42 1 95.5 257 GLY A C 1
ATOM 1945 O O . GLY A 1 257 ? -8.469 14.297 2.508 1 95.5 257 GLY A O 1
ATOM 1946 N N . GLY A 1 258 ? -8.945 16.406 3.201 1 96 258 GLY A N 1
ATOM 1947 C CA . GLY A 1 258 ? -9.945 16.047 4.191 1 96 258 GLY A CA 1
ATOM 1948 C C . GLY A 1 258 ? -11.156 16.953 4.184 1 96 258 GLY A C 1
ATOM 1949 O O . GLY A 1 258 ? -11.102 18.062 3.627 1 96 258 GLY A O 1
ATOM 1950 N N . ASN A 1 259 ? -12.203 16.516 4.68 1 97.75 259 ASN A N 1
ATOM 1951 C CA . ASN A 1 259 ? -13.453 17.234 4.914 1 97.75 259 ASN A CA 1
ATOM 1952 C C . ASN A 1 259 ? -14.141 16.781 6.195 1 97.75 259 ASN A C 1
ATOM 1954 O O . ASN A 1 259 ? -15.258 16.266 6.156 1 97.75 259 ASN A O 1
ATOM 1958 N N . ALA A 1 260 ? -13.508 17.062 7.254 1 98.69 260 ALA A N 1
ATOM 1959 C CA . ALA A 1 260 ? -13.805 16.438 8.539 1 98.69 260 ALA A CA 1
ATOM 1960 C C . ALA A 1 260 ? -15.133 16.922 9.094 1 98.69 260 ALA A C 1
ATOM 1962 O O . ALA A 1 260 ? -15.352 18.125 9.242 1 98.69 260 ALA A O 1
ATOM 1963 N N . PRO A 1 261 ? -16.047 16 9.445 1 98.81 261 PRO A N 1
ATOM 1964 C CA . PRO A 1 261 ? -17.234 16.359 10.234 1 98.81 261 PRO A CA 1
ATOM 1965 C C . PRO A 1 261 ? -16.922 16.531 11.719 1 98.81 261 PRO A C 1
ATOM 1967 O O . PRO A 1 261 ? -16.047 15.828 12.258 1 98.81 261 PRO A O 1
ATOM 1970 N N . PHE A 1 262 ? -17.562 17.469 12.281 1 98.94 262 PHE A N 1
ATOM 1971 C CA . PHE A 1 262 ? -17.609 17.672 13.727 1 98.94 262 PHE A CA 1
ATOM 1972 C C . PHE A 1 262 ? -19.031 17.578 14.242 1 98.94 262 PHE A C 1
ATOM 1974 O O . PHE A 1 262 ? -19.828 18.5 14.031 1 98.94 262 PHE A O 1
ATOM 1981 N N . ILE A 1 263 ? -19.344 16.469 14.906 1 98.94 263 ILE A N 1
ATOM 1982 C CA . ILE A 1 263 ? -20.719 16.156 15.242 1 98.94 263 ILE A CA 1
ATOM 1983 C C . ILE A 1 263 ? -20.953 16.359 16.75 1 98.94 263 ILE A C 1
ATOM 1985 O O . ILE A 1 263 ? -20.172 15.852 17.562 1 98.94 263 ILE A O 1
ATOM 1989 N N . VAL A 1 264 ? -22.031 17.109 17.109 1 98.94 264 VAL A N 1
ATOM 1990 C CA . VAL A 1 264 ? -22.422 17.281 18.5 1 98.94 264 VAL A CA 1
ATOM 1991 C C . VAL A 1 264 ? -23.828 16.703 18.734 1 98.94 264 VAL A C 1
ATOM 1993 O O . VAL A 1 264 ? -24.812 17.281 18.281 1 98.94 264 VAL A O 1
ATOM 1996 N N . PHE A 1 265 ? -23.906 15.617 19.438 1 98.88 265 PHE A N 1
ATOM 1997 C CA . PHE A 1 265 ? -25.188 14.992 19.734 1 98.88 265 PHE A CA 1
ATOM 1998 C C . PHE A 1 265 ? -25.875 15.688 20.906 1 98.88 265 PHE A C 1
ATOM 2000 O O . PHE A 1 265 ? -25.266 16.516 21.578 1 98.88 265 PHE A O 1
ATOM 2007 N N . ASN A 1 266 ? -27.156 15.344 21.188 1 98.5 266 ASN A N 1
ATOM 2008 C CA . ASN A 1 266 ? -27.969 16.016 22.203 1 98.5 266 ASN A CA 1
ATOM 2009 C C . ASN A 1 266 ? -27.531 15.609 23.609 1 98.5 266 ASN A C 1
ATOM 2011 O O . ASN A 1 266 ? -27.875 16.281 24.578 1 98.5 266 ASN A O 1
ATOM 2015 N N . ASP A 1 267 ? -26.734 14.555 23.719 1 98.5 267 ASP A N 1
ATOM 2016 C CA . ASP A 1 267 ? -26.266 14.109 25.016 1 98.5 267 ASP A CA 1
ATOM 2017 C C . ASP A 1 267 ? -24.844 14.562 25.281 1 98.5 267 ASP A C 1
ATOM 2019 O O . ASP A 1 267 ? -24.234 14.195 26.297 1 98.5 267 ASP A O 1
ATOM 2023 N N . ALA A 1 268 ? -24.266 15.406 24.375 1 98.56 268 ALA A N 1
ATOM 2024 C CA . ALA A 1 268 ? -22.875 15.828 24.484 1 98.56 268 ALA A CA 1
ATOM 2025 C C . ALA A 1 268 ? -22.672 16.828 25.609 1 98.56 268 ALA A C 1
ATOM 2027 O O . ALA A 1 268 ? -23.609 17.562 25.969 1 98.56 268 ALA A O 1
ATOM 2028 N N . ASP A 1 269 ? -21.5 16.828 26.234 1 98.5 269 ASP A N 1
ATOM 2029 C CA . ASP A 1 269 ? -21.062 17.953 27.047 1 98.5 269 ASP A CA 1
ATOM 2030 C C . ASP A 1 269 ? -20.75 19.172 26.188 1 98.5 269 ASP A C 1
ATOM 2032 O O . ASP A 1 269 ? -19.719 19.203 25.516 1 98.5 269 ASP A O 1
ATOM 2036 N N . ILE A 1 270 ? -21.547 20.125 26.266 1 98.62 270 ILE A N 1
ATOM 2037 C CA . ILE A 1 270 ? -21.5 21.25 25.328 1 98.62 270 ILE A CA 1
ATOM 2038 C C . ILE A 1 270 ? -20.219 22.062 25.562 1 98.62 270 ILE A C 1
ATOM 2040 O O . ILE A 1 270 ? -19.609 22.547 24.625 1 98.62 270 ILE A O 1
ATOM 2044 N N . GLU A 1 271 ? -19.812 22.219 26.797 1 98.25 271 GLU A N 1
ATOM 2045 C CA . GLU A 1 271 ? -18.578 22.953 27.094 1 98.25 271 GLU A CA 1
ATOM 2046 C C . GLU A 1 271 ? -17.375 22.266 26.484 1 98.25 271 GLU A C 1
ATOM 2048 O O . GLU A 1 271 ? -16.531 22.922 25.859 1 98.25 271 GLU A O 1
ATOM 2053 N N . LYS A 1 272 ? -17.312 20.984 26.625 1 98.5 272 LYS A N 1
ATOM 2054 C CA . LYS A 1 272 ? -16.234 20.219 26.031 1 98.5 272 LYS A CA 1
ATOM 2055 C C . LYS A 1 272 ? -16.297 20.266 24.5 1 98.5 272 LYS A C 1
ATOM 2057 O O . LYS A 1 272 ? -15.258 20.359 23.844 1 98.5 272 LYS A O 1
ATOM 2062 N N . ALA A 1 273 ? -17.5 20.172 24.016 1 98.88 273 ALA A N 1
ATOM 2063 C CA . ALA A 1 273 ? -17.672 20.203 22.562 1 98.88 273 ALA A CA 1
ATOM 2064 C C . ALA A 1 273 ? -17.188 21.531 21.984 1 98.88 273 ALA A C 1
ATOM 2066 O O . ALA A 1 273 ? -16.547 21.562 20.938 1 98.88 273 ALA A O 1
ATOM 2067 N N . VAL A 1 274 ? -17.516 22.625 22.672 1 98.88 274 VAL A N 1
ATOM 2068 C CA . VAL A 1 274 ? -17.094 23.938 22.234 1 98.88 274 VAL A CA 1
ATOM 2069 C C . VAL A 1 274 ? -15.57 24.031 22.266 1 98.88 274 VAL A C 1
ATOM 2071 O O . VAL A 1 274 ? -14.945 24.484 21.312 1 98.88 274 VAL A O 1
ATOM 2074 N N . ALA A 1 275 ? -15.008 23.609 23.359 1 98.56 275 ALA A N 1
ATOM 2075 C CA . ALA A 1 275 ? -13.555 23.609 23.484 1 98.56 275 ALA A CA 1
ATOM 2076 C C . ALA A 1 275 ? -12.914 22.781 22.375 1 98.56 275 ALA A C 1
ATOM 2078 O O . ALA A 1 275 ? -11.914 23.188 21.781 1 98.56 275 ALA A O 1
ATOM 2079 N N . GLY A 1 276 ? -13.5 21.594 22.156 1 98.69 276 GLY A N 1
ATOM 2080 C CA . GLY A 1 276 ? -13.023 20.734 21.094 1 98.69 276 GLY A CA 1
ATOM 2081 C C . GLY A 1 276 ? -13.148 21.375 19.719 1 98.69 276 GLY A C 1
ATOM 2082 O O . GLY A 1 276 ? -12.25 21.234 18.875 1 98.69 276 GLY A O 1
ATOM 2083 N N . ALA A 1 277 ? -14.195 22.016 19.438 1 98.88 277 ALA A N 1
ATOM 2084 C CA . ALA A 1 277 ? -14.43 22.703 18.172 1 98.88 277 ALA A CA 1
ATOM 2085 C C . ALA A 1 277 ? -13.375 23.781 17.922 1 98.88 277 ALA A C 1
ATOM 2087 O O . ALA A 1 277 ? -12.867 23.922 16.812 1 98.88 277 ALA A O 1
ATOM 2088 N N . MET A 1 278 ? -13.086 24.531 19 1 98.69 278 MET A N 1
ATOM 2089 C CA . MET A 1 278 ? -12.062 25.578 18.891 1 98.69 278 MET A CA 1
ATOM 2090 C C . MET A 1 278 ? -10.719 24.984 18.469 1 98.69 278 MET A C 1
ATOM 2092 O O . MET A 1 278 ? -10.062 25.5 17.578 1 98.69 278 MET A O 1
ATOM 2096 N N . GLY A 1 279 ? -10.359 23.891 19.125 1 97.44 279 GLY A N 1
ATOM 2097 C CA . GLY A 1 279 ? -9.102 23.234 18.828 1 97.44 279 GLY A CA 1
ATOM 2098 C C . GLY A 1 279 ? -9.062 22.609 17.453 1 97.44 279 GLY A C 1
ATOM 2099 O O . GLY A 1 279 ? -8.023 22.609 16.781 1 97.44 279 GLY A O 1
ATOM 2100 N N . ALA A 1 280 ? -10.195 22.125 16.953 1 98.31 280 ALA A N 1
ATOM 2101 C CA . ALA A 1 280 ? -10.266 21.359 15.711 1 98.31 280 ALA A CA 1
ATOM 2102 C C . ALA A 1 280 ? -10.375 22.297 14.508 1 98.31 280 ALA A C 1
ATOM 2104 O O . ALA A 1 280 ? -10.055 21.906 13.383 1 98.31 280 ALA A O 1
ATOM 2105 N N . LYS A 1 281 ? -10.719 23.5 14.695 1 98.5 281 LYS A N 1
ATOM 2106 C CA . LYS A 1 281 ? -11.086 24.312 13.531 1 98.5 281 LYS A CA 1
ATOM 2107 C C . LYS A 1 281 ? -10.094 25.453 13.336 1 98.5 281 LYS A C 1
ATOM 2109 O O . LYS A 1 281 ? -9.812 25.859 12.203 1 98.5 281 LYS A O 1
ATOM 2114 N N . PHE A 1 282 ? -9.523 26 14.375 1 98.38 282 PHE A N 1
ATOM 2115 C CA . PHE A 1 282 ? -8.914 27.312 14.203 1 98.38 282 PHE A CA 1
ATOM 2116 C C . PHE A 1 282 ? -7.402 27.25 14.383 1 98.38 282 PHE A C 1
ATOM 2118 O O . PHE A 1 282 ? -6.703 28.25 14.219 1 98.38 282 PHE A O 1
ATOM 2125 N N . ARG A 1 283 ? -6.879 26.016 14.719 1 96.81 283 ARG A N 1
ATOM 2126 C CA . ARG A 1 283 ? -5.43 25.859 14.703 1 96.81 283 ARG A CA 1
ATOM 2127 C C . ARG A 1 283 ? -4.852 26.219 13.336 1 96.81 283 ARG A C 1
ATOM 2129 O O . ARG A 1 283 ? -5.41 25.859 12.305 1 96.81 283 ARG A O 1
ATOM 2136 N N . ASN A 1 284 ? -3.773 26.984 13.328 1 98.06 284 ASN A N 1
ATOM 2137 C CA . ASN A 1 284 ? -3.121 27.438 12.102 1 98.06 284 ASN A CA 1
ATOM 2138 C C . ASN A 1 284 ? -4.102 28.141 11.172 1 98.06 284 ASN A C 1
ATOM 2140 O O . ASN A 1 284 ? -4.086 27.922 9.961 1 98.06 284 ASN A O 1
ATOM 2144 N N . ALA A 1 285 ? -5.023 28.922 11.836 1 98.25 285 ALA A N 1
ATOM 2145 C CA . ALA A 1 285 ? -6.051 29.672 11.117 1 98.25 285 ALA A CA 1
ATOM 2146 C C . ALA A 1 285 ? -6.883 28.734 10.234 1 98.25 285 ALA A C 1
ATOM 2148 O O . ALA A 1 285 ? -7.262 29.109 9.117 1 98.25 285 ALA A O 1
ATOM 2149 N N . GLY A 1 286 ? -7.074 27.531 10.664 1 98.19 286 GLY A N 1
ATOM 2150 C CA . GLY A 1 286 ? -7.91 26.578 9.953 1 98.19 286 GLY A CA 1
ATOM 2151 C C . GLY A 1 286 ? -7.195 25.906 8.797 1 98.19 286 GLY A C 1
ATOM 2152 O O . GLY A 1 286 ? -7.805 25.141 8.031 1 98.19 286 GLY A O 1
ATOM 2153 N N . GLN A 1 287 ? -5.887 26.125 8.625 1 98.12 287 GLN A N 1
ATOM 2154 C CA . GLN A 1 287 ? -5.105 25.578 7.523 1 98.12 287 GLN A CA 1
ATOM 2155 C C . GLN A 1 287 ? -4.41 24.281 7.934 1 98.12 287 GLN A C 1
ATOM 2157 O O . GLN A 1 287 ? -3.189 24.156 7.809 1 98.12 287 GLN A O 1
ATOM 2162 N N . THR A 1 288 ? -5.199 23.312 8.414 1 97.06 288 THR A N 1
ATOM 2163 C CA . THR A 1 288 ? -4.746 21.984 8.82 1 97.06 288 THR A CA 1
ATOM 2164 C C . THR A 1 288 ? -5.543 20.906 8.102 1 97.06 288 THR A C 1
ATOM 2166 O O . THR A 1 288 ? -6.754 21.047 7.902 1 97.06 288 THR A O 1
ATOM 2169 N N . CYS A 1 289 ? -4.922 19.828 7.781 1 95.31 289 CYS A N 1
ATOM 2170 C CA . CYS A 1 289 ? -5.566 18.781 7.008 1 95.31 289 CYS A CA 1
ATOM 2171 C C . CYS A 1 289 ? -6.68 18.109 7.812 1 95.31 289 CYS A C 1
ATOM 2173 O O . CYS A 1 289 ? -7.637 17.594 7.242 1 95.31 289 CYS A O 1
ATOM 2175 N N . VAL A 1 290 ? -6.574 18.188 9.18 1 97.56 290 VAL A N 1
ATOM 2176 C CA . VAL A 1 290 ? -7.543 17.484 10.008 1 97.56 290 VAL A CA 1
ATOM 2177 C C . VAL A 1 290 ? -8.531 18.484 10.609 1 97.56 290 VAL A C 1
ATOM 2179 O O . VAL A 1 290 ? -9.328 18.125 11.484 1 97.56 290 VAL A O 1
ATOM 2182 N N . CYS A 1 291 ? -8.57 19.656 10.203 1 97.62 291 CYS A N 1
ATOM 2183 C CA . CYS A 1 291 ? -9.5 20.656 10.711 1 97.62 291 CYS A CA 1
ATOM 2184 C C . CYS A 1 291 ? -10.945 20.25 10.445 1 97.62 291 CYS A C 1
ATOM 2186 O O . CYS A 1 291 ? -11.258 19.719 9.375 1 97.62 291 CYS A O 1
ATOM 2188 N N . ALA A 1 292 ? -11.789 20.562 11.406 1 98.31 292 ALA A N 1
ATOM 2189 C CA . ALA A 1 292 ? -13.227 20.406 11.188 1 98.31 292 ALA A CA 1
ATOM 2190 C C . ALA A 1 292 ? -13.719 21.312 10.078 1 98.31 292 ALA A C 1
ATOM 2192 O O . ALA A 1 292 ? -13.469 22.531 10.102 1 98.31 292 ALA A O 1
ATOM 2193 N N . ASN A 1 293 ? -14.398 20.75 9.117 1 97.75 293 ASN A N 1
ATOM 2194 C CA . ASN A 1 293 ? -14.875 21.5 7.969 1 97.75 293 ASN A CA 1
ATOM 2195 C C . ASN A 1 293 ? -16.391 21.609 7.957 1 97.75 293 ASN A C 1
ATOM 2197 O O . ASN A 1 293 ? -16.953 22.562 7.402 1 97.75 293 ASN A O 1
ATOM 2201 N N . ARG A 1 294 ? -17.062 20.641 8.492 1 98.44 294 ARG A N 1
ATOM 2202 C CA . ARG A 1 294 ? -18.516 20.562 8.547 1 98.44 294 ARG A CA 1
ATOM 2203 C C . ARG A 1 294 ? -19 20.312 9.977 1 98.44 294 ARG A C 1
ATOM 2205 O O . ARG A 1 294 ? -18.812 19.219 10.508 1 98.44 294 ARG A O 1
ATOM 2212 N N . PHE A 1 295 ? -19.703 21.297 10.531 1 98.81 295 PHE A N 1
ATOM 2213 C CA . PHE A 1 295 ? -20.172 21.172 11.906 1 98.81 295 PHE A CA 1
ATOM 2214 C C . PHE A 1 295 ? -21.641 20.766 11.93 1 98.81 295 PHE A C 1
ATOM 2216 O O . PHE A 1 295 ? -22.516 21.547 11.547 1 98.81 295 PHE A O 1
ATOM 2223 N N . TYR A 1 296 ? -21.875 19.562 12.352 1 98.81 296 TYR A N 1
ATOM 2224 C CA . TYR A 1 296 ? -23.234 19.047 12.508 1 98.81 296 TYR A CA 1
ATOM 2225 C C . TYR A 1 296 ? -23.672 19.094 13.969 1 98.81 296 TYR A C 1
ATOM 2227 O O . TYR A 1 296 ? -23.172 18.328 14.789 1 98.81 296 TYR A O 1
ATOM 2235 N N . ILE A 1 297 ? -24.641 19.953 14.266 1 98.88 297 ILE A N 1
ATOM 2236 C CA . ILE A 1 297 ? -25.094 20.141 15.641 1 98.88 297 ILE A CA 1
ATOM 2237 C C . ILE A 1 297 ? -26.547 19.688 15.781 1 98.88 297 ILE A C 1
ATOM 2239 O O . ILE A 1 297 ? -27.406 20.109 15.016 1 98.88 297 ILE A O 1
ATOM 2243 N N . HIS A 1 298 ? -26.797 18.797 16.734 1 98.75 298 HIS A N 1
ATOM 2244 C CA . HIS A 1 298 ? -28.156 18.312 16.969 1 98.75 298 HIS A CA 1
ATOM 2245 C C . HIS A 1 298 ? -29.109 19.469 17.234 1 98.75 298 HIS A C 1
ATOM 2247 O O . HIS A 1 298 ? -28.781 20.391 17.969 1 98.75 298 HIS A O 1
ATOM 2253 N N . LYS A 1 299 ? -30.312 19.328 16.781 1 98.31 299 LYS A N 1
ATOM 2254 C CA . LYS A 1 299 ? -31.312 20.391 16.859 1 98.31 299 LYS A CA 1
ATOM 2255 C C . LYS A 1 299 ? -31.547 20.812 18.312 1 98.31 299 LYS A C 1
ATOM 2257 O O . LYS A 1 299 ? -31.734 22 18.594 1 98.31 299 LYS A O 1
ATOM 2262 N N . ASP A 1 300 ? -31.453 19.922 19.203 1 98.56 300 ASP A N 1
ATOM 2263 C CA . ASP A 1 300 ? -31.812 20.156 20.594 1 98.56 300 ASP A CA 1
ATOM 2264 C C . ASP A 1 300 ? -30.75 21.016 21.297 1 98.56 300 ASP A C 1
ATOM 2266 O O . ASP A 1 300 ? -31.016 21.609 22.328 1 98.56 300 ASP A O 1
ATOM 2270 N N . VAL A 1 301 ? -29.531 21.047 20.75 1 98.62 301 VAL A N 1
ATOM 2271 C CA . VAL A 1 301 ? -28.453 21.75 21.453 1 98.62 301 VAL A CA 1
ATOM 2272 C C . VAL A 1 301 ? -27.844 22.812 20.547 1 98.62 301 VAL A C 1
ATOM 2274 O O . VAL A 1 301 ? -26.828 23.406 20.875 1 98.62 301 VAL A O 1
ATOM 2277 N N . TYR A 1 302 ? -28.438 23.078 19.406 1 98.44 302 TYR A N 1
ATOM 2278 C CA . TYR A 1 302 ? -27.891 23.969 18.406 1 98.44 302 TYR A CA 1
ATOM 2279 C C . TYR A 1 302 ? -27.703 25.375 18.984 1 98.44 302 TYR A C 1
ATOM 2281 O O . TYR A 1 302 ? -26.625 25.969 18.844 1 98.44 302 TYR A O 1
ATOM 2289 N N . GLN A 1 303 ? -28.719 25.875 19.656 1 98.38 303 GLN A N 1
ATOM 2290 C CA . GLN A 1 303 ? -28.672 27.234 20.172 1 98.38 303 GLN A CA 1
ATOM 2291 C C . GLN A 1 303 ? -27.578 27.391 21.234 1 98.38 303 GLN A C 1
ATOM 2293 O O . GLN A 1 303 ? -26.766 28.312 21.172 1 98.38 303 GLN A O 1
ATOM 2298 N N . GLN A 1 304 ? -27.625 26.484 22.141 1 98.62 304 GLN A N 1
ATOM 2299 C CA . GLN A 1 304 ? -26.641 26.531 23.219 1 98.62 304 GLN A CA 1
ATOM 2300 C C . GLN A 1 304 ? -25.219 26.438 22.672 1 98.62 304 GLN A C 1
ATOM 2302 O O . GLN A 1 304 ? -24.344 27.219 23.047 1 98.62 304 GLN A O 1
ATOM 2307 N N . PHE A 1 305 ? -24.969 25.5 21.828 1 98.75 305 PHE A N 1
ATOM 2308 C CA . PHE A 1 305 ? -23.641 25.297 21.25 1 98.75 305 PHE A CA 1
ATOM 2309 C C . PHE A 1 305 ? -23.219 26.516 20.438 1 98.75 305 PHE A C 1
ATOM 2311 O O . PHE A 1 305 ? -22.109 27.016 20.594 1 98.75 305 PHE A O 1
ATOM 2318 N N . SER A 1 306 ? -24.047 26.969 19.5 1 98.62 306 SER A N 1
ATOM 2319 C CA . SER A 1 306 ? -23.703 28.062 18.594 1 98.62 306 SER A CA 1
ATOM 2320 C C . SER A 1 306 ? -23.359 29.328 19.359 1 98.62 306 SER A C 1
ATOM 2322 O O . SER A 1 306 ? -22.391 30.031 19.031 1 98.62 306 SER A O 1
ATOM 2324 N N . GLU A 1 307 ? -24.156 29.641 20.406 1 98.69 307 GLU A N 1
ATOM 2325 C CA . GLU A 1 307 ? -23.922 30.828 21.203 1 98.69 307 GLU A CA 1
ATOM 2326 C C . GLU A 1 307 ? -22.578 30.766 21.922 1 98.69 307 GLU A C 1
ATOM 2328 O O . GLU A 1 307 ? -21.797 31.719 21.875 1 98.69 307 GLU A O 1
ATOM 2333 N N . ARG A 1 308 ? -22.359 29.656 22.516 1 98.75 308 ARG A N 1
ATOM 2334 C CA . ARG A 1 308 ? -21.109 29.484 23.25 1 98.75 308 ARG A CA 1
ATOM 2335 C C . ARG A 1 308 ? -19.922 29.453 22.312 1 98.75 308 ARG A C 1
ATOM 2337 O O . ARG A 1 308 ? -18.859 29.984 22.625 1 98.75 308 ARG A O 1
ATOM 2344 N N . PHE A 1 309 ? -20.109 28.781 21.203 1 98.75 309 PHE A N 1
ATOM 2345 C CA . PHE A 1 309 ? -19.047 28.672 20.203 1 98.75 309 PHE A CA 1
ATOM 2346 C C . PHE A 1 309 ? -18.688 30.047 19.656 1 98.75 309 PHE A C 1
ATOM 2348 O O . PHE A 1 309 ? -17.5 30.406 19.594 1 98.75 309 PHE A O 1
ATOM 2355 N N . VAL A 1 310 ? -19.672 30.844 19.328 1 98.81 310 VAL A N 1
ATOM 2356 C CA . VAL A 1 310 ? -19.453 32.188 18.797 1 98.81 310 VAL A CA 1
ATOM 2357 C C . VAL A 1 310 ? -18.734 33.031 19.844 1 98.81 310 VAL A C 1
ATOM 2359 O O . VAL A 1 310 ? -17.828 33.781 19.5 1 98.81 310 VAL A O 1
ATOM 2362 N N . ALA A 1 311 ? -19.156 32.906 21.062 1 98.81 311 ALA A N 1
ATOM 2363 C CA . ALA A 1 311 ? -18.531 33.656 22.141 1 98.81 311 ALA A CA 1
ATOM 2364 C C . ALA A 1 311 ? -17.031 33.344 22.234 1 98.81 311 ALA A C 1
ATOM 2366 O O . ALA A 1 311 ? -16.219 34.25 22.438 1 98.81 311 ALA A O 1
ATOM 2367 N N . GLU A 1 312 ? -16.688 32.094 22.156 1 98.75 312 GLU A N 1
ATOM 2368 C CA . GLU A 1 312 ? -15.289 31.688 22.234 1 98.75 312 GLU A CA 1
ATOM 2369 C C . GLU A 1 312 ? -14.523 32.125 20.984 1 98.75 312 GLU A C 1
ATOM 2371 O O . GLU A 1 312 ? -13.375 32.562 21.078 1 98.75 312 GLU A O 1
ATOM 2376 N N . VAL A 1 313 ? -15.141 32.094 19.797 1 98.75 313 VAL A N 1
ATOM 2377 C CA . VAL A 1 313 ? -14.5 32.469 18.547 1 98.75 313 VAL A CA 1
ATOM 2378 C C . VAL A 1 313 ? -14.172 33.969 18.578 1 98.75 313 VAL A C 1
ATOM 2380 O O . VAL A 1 313 ? -13.117 34.375 18.109 1 98.75 313 VAL A O 1
ATOM 2383 N N . LYS A 1 314 ? -15.016 34.75 19.156 1 98.38 314 LYS A N 1
ATOM 2384 C CA . LYS A 1 314 ? -14.859 36.188 19.219 1 98.38 314 LYS A CA 1
ATOM 2385 C C . LYS A 1 314 ? -13.672 36.594 20.094 1 98.38 314 LYS A C 1
ATOM 2387 O O . LYS A 1 314 ? -13.188 37.719 20.031 1 98.38 314 LYS A O 1
ATOM 2392 N N . LYS A 1 315 ? -13.211 35.625 20.906 1 98.31 315 LYS A N 1
ATOM 2393 C CA . LYS A 1 315 ? -12.078 35.875 21.781 1 98.31 315 LYS A CA 1
ATOM 2394 C C . LYS A 1 315 ? -10.758 35.719 21.031 1 98.31 315 LYS A C 1
ATOM 2396 O O . LYS A 1 315 ? -9.703 36.125 21.516 1 98.31 315 LYS A O 1
ATOM 2401 N N . LEU A 1 316 ? -10.781 35.125 19.906 1 98.38 316 LEU A N 1
ATOM 2402 C CA . LEU A 1 316 ? -9.562 34.906 19.141 1 98.38 316 LEU A CA 1
ATOM 2403 C C . LEU A 1 316 ? -9 36.219 18.625 1 98.38 316 LEU A C 1
ATOM 2405 O O . LEU A 1 316 ? -9.758 37.094 18.219 1 98.38 316 LEU A O 1
ATOM 2409 N N . LYS A 1 317 ? -7.695 36.344 18.656 1 98.19 317 LYS A N 1
ATOM 2410 C CA . LYS A 1 317 ? -7.027 37.562 18.25 1 98.19 317 LYS A CA 1
ATOM 2411 C C . LYS A 1 317 ? -6.258 37.375 16.938 1 98.19 317 LYS A C 1
ATOM 2413 O O . LYS A 1 317 ? -5.289 36.594 16.906 1 98.19 317 LYS A O 1
ATOM 2418 N N . VAL A 1 318 ? -6.66 38.125 15.898 1 98.44 318 VAL A N 1
ATOM 2419 C CA . VAL A 1 318 ? -6.043 38.031 14.578 1 98.44 318 VAL A CA 1
ATOM 2420 C C . VAL A 1 318 ? -4.898 39.031 14.484 1 98.44 318 VAL A C 1
ATOM 2422 O O . VAL A 1 318 ? -5.035 40.188 14.914 1 98.44 318 VAL A O 1
ATOM 2425 N N . GLY A 1 319 ? -3.766 38.531 14.039 1 98.31 319 GLY A N 1
ATOM 2426 C CA . GLY A 1 319 ? -2.65 39.469 13.867 1 98.31 319 GLY A CA 1
ATOM 2427 C C . GLY A 1 319 ? -1.368 38.781 13.445 1 98.31 319 GLY A C 1
ATOM 2428 O O . GLY A 1 319 ? -1.383 37.594 13.078 1 98.31 319 GLY A O 1
ATOM 2429 N N . ASN A 1 320 ? -0.34 39.594 13.43 1 98 320 ASN A N 1
ATOM 2430 C CA . ASN A 1 320 ? 0.982 39.094 13.102 1 98 320 ASN A CA 1
ATOM 2431 C C . ASN A 1 320 ? 1.463 38.062 14.141 1 98 320 ASN A C 1
ATOM 2433 O O . ASN A 1 320 ? 1.294 38.281 15.344 1 98 320 ASN A O 1
ATOM 2437 N N . GLY A 1 321 ? 2.02 37.031 13.711 1 97.75 321 GLY A N 1
ATOM 2438 C CA . GLY A 1 321 ? 2.404 35.938 14.578 1 97.75 321 GLY A CA 1
ATOM 2439 C C . GLY A 1 321 ? 3.447 36.312 15.609 1 97.75 321 GLY A C 1
ATOM 2440 O O . GLY A 1 321 ? 3.635 35.594 16.594 1 97.75 321 GLY A O 1
ATOM 2441 N N . PHE A 1 322 ? 4.148 37.375 15.422 1 97.38 322 PHE A N 1
ATOM 2442 C CA . PHE A 1 322 ? 5.188 37.844 16.328 1 97.38 322 PHE A CA 1
ATOM 2443 C C . PHE A 1 322 ? 4.598 38.719 17.422 1 97.38 322 PHE A C 1
ATOM 2445 O O . PHE A 1 322 ? 5.273 39.062 18.406 1 97.38 322 PHE A O 1
ATOM 2452 N N . THR A 1 323 ? 3.324 39.125 17.203 1 97 323 THR A N 1
ATOM 2453 C CA . THR A 1 323 ? 2.674 39.969 18.203 1 97 323 THR A CA 1
ATOM 2454 C C . THR A 1 323 ? 2.172 39.125 19.375 1 97 323 THR A C 1
ATOM 2456 O O . THR A 1 323 ? 1.487 38.125 19.188 1 97 323 THR A O 1
ATOM 2459 N N . GLU A 1 324 ? 2.441 39.531 20.562 1 95.62 324 GLU A N 1
ATOM 2460 C CA . GLU A 1 324 ? 2.047 38.812 21.781 1 95.62 324 GLU A CA 1
ATOM 2461 C C . GLU A 1 324 ? 0.53 38.719 21.875 1 95.62 324 GLU A C 1
ATOM 2463 O O . GLU A 1 324 ? -0.195 39.656 21.625 1 95.62 324 GLU A O 1
ATOM 2468 N N . GLY A 1 325 ? 0.113 37.562 22.188 1 95.62 325 GLY A N 1
ATOM 2469 C CA . GLY A 1 325 ? -1.304 37.344 22.438 1 95.62 325 GLY A CA 1
ATOM 2470 C C . GLY A 1 325 ? -2.07 36.938 21.188 1 95.62 325 GLY A C 1
ATOM 2471 O O . GLY A 1 325 ? -3.203 36.469 21.266 1 95.62 325 GLY A O 1
ATOM 2472 N N . VAL A 1 326 ? -1.496 37.156 20.016 1 97.81 326 VAL A N 1
ATOM 2473 C CA . VAL A 1 326 ? -2.139 36.781 18.766 1 97.81 326 VAL A CA 1
ATOM 2474 C C . VAL A 1 326 ? -2.328 35.281 18.719 1 97.81 326 VAL A C 1
ATOM 2476 O O . VAL A 1 326 ? -1.423 34.531 19.094 1 97.81 326 VAL A O 1
ATOM 2479 N N . THR A 1 327 ? -3.52 34.875 18.312 1 97.75 327 THR A N 1
ATOM 2480 C CA . THR A 1 327 ? -3.838 33.438 18.281 1 97.75 327 THR A CA 1
ATOM 2481 C C . THR A 1 327 ? -4.18 33 16.859 1 97.75 327 THR A C 1
ATOM 2483 O O . THR A 1 327 ? -4.23 31.781 16.578 1 97.75 327 THR A O 1
ATOM 2486 N N . ILE A 1 328 ? -4.457 33.906 15.93 1 98.5 328 ILE A N 1
ATOM 2487 C CA . ILE A 1 328 ? -4.781 33.562 14.539 1 98.5 328 ILE A CA 1
ATOM 2488 C C . ILE A 1 328 ? -3.859 34.375 13.609 1 98.5 328 ILE A C 1
ATOM 2490 O O . ILE A 1 328 ? -3.898 35.594 13.578 1 98.5 328 ILE A O 1
ATOM 2494 N N . GLY A 1 329 ? -3.004 33.656 12.906 1 98.56 329 GLY A N 1
ATOM 2495 C CA . GLY A 1 329 ? -2.141 34.281 11.914 1 98.56 329 GLY A CA 1
ATOM 2496 C C . GLY A 1 329 ? -2.801 34.406 10.555 1 98.56 329 GLY A C 1
ATOM 2497 O O . GLY A 1 329 ? -4.012 34.219 10.422 1 98.56 329 GLY A O 1
ATOM 2498 N N . PRO A 1 330 ? -2.033 34.844 9.602 1 98.75 330 PRO A N 1
ATOM 2499 C CA . PRO A 1 330 ? -2.559 35 8.242 1 98.75 330 PRO A CA 1
ATOM 2500 C C . PRO A 1 330 ? -2.803 33.656 7.543 1 98.75 330 PRO A C 1
ATOM 2502 O O . PRO A 1 330 ? -2.273 32.625 7.969 1 98.75 330 PRO A O 1
ATOM 2505 N N . LEU A 1 331 ? -3.695 33.688 6.539 1 98.69 331 LEU A N 1
ATOM 2506 C CA . LEU A 1 331 ? -3.684 32.594 5.562 1 98.69 331 LEU A CA 1
ATOM 2507 C C . LEU A 1 331 ? -2.424 32.656 4.703 1 98.69 331 LEU A C 1
ATOM 2509 O O . LEU A 1 331 ? -1.766 33.688 4.625 1 98.69 331 LEU A O 1
ATOM 2513 N N . ILE A 1 332 ? -2.027 31.609 4.066 1 98.62 332 ILE A N 1
ATOM 2514 C CA . ILE A 1 332 ? -0.705 31.422 3.482 1 98.62 332 ILE A CA 1
ATOM 2515 C C . ILE A 1 332 ? -0.509 32.375 2.311 1 98.62 332 ILE A C 1
ATOM 2517 O O . ILE A 1 332 ? 0.61 32.812 2.049 1 98.62 332 ILE A O 1
ATOM 2521 N N . ASN A 1 333 ? -1.604 32.719 1.598 1 97.94 333 ASN A N 1
ATOM 2522 C CA . ASN A 1 333 ? -1.521 33.625 0.466 1 97.94 333 ASN A CA 1
ATOM 2523 C C . ASN A 1 333 ? -2.889 34.188 0.106 1 97.94 333 ASN A C 1
ATOM 2525 O O . ASN A 1 333 ? -3.889 33.875 0.75 1 97.94 333 ASN A O 1
ATOM 2529 N N . HIS A 1 334 ? -2.873 35 -0.939 1 97.31 334 HIS A N 1
ATOM 2530 C CA . HIS A 1 334 ? -4.074 35.688 -1.359 1 97.31 334 HIS A CA 1
ATOM 2531 C C . HIS A 1 334 ? -5.129 34.75 -1.893 1 97.31 334 HIS A C 1
ATOM 2533 O O . HIS A 1 334 ? -6.324 34.938 -1.679 1 97.31 334 HIS A O 1
ATOM 2539 N N . LYS A 1 335 ? -4.715 33.75 -2.549 1 97.38 335 LYS A N 1
ATOM 2540 C CA . LYS A 1 335 ? -5.641 32.781 -3.113 1 97.38 335 LYS A CA 1
ATOM 2541 C C . LYS A 1 335 ? -6.445 32.094 -2.016 1 97.38 335 LYS A C 1
ATOM 2543 O O . LYS A 1 335 ? -7.625 31.766 -2.205 1 97.38 335 LYS A O 1
ATOM 2548 N N . ALA A 1 336 ? -5.805 31.781 -0.894 1 97.75 336 ALA A N 1
ATOM 2549 C CA . ALA A 1 336 ? -6.484 31.156 0.236 1 97.75 336 ALA A CA 1
ATOM 2550 C C . ALA A 1 336 ? -7.566 32.062 0.801 1 97.75 336 ALA A C 1
ATOM 2552 O O . ALA A 1 336 ? -8.648 31.609 1.166 1 97.75 336 ALA A O 1
ATOM 2553 N N . VAL A 1 337 ? -7.297 33.312 0.869 1 98 337 VAL A N 1
ATOM 2554 C CA . VAL A 1 337 ? -8.266 34.312 1.344 1 98 337 VAL A CA 1
ATOM 2555 C C . VAL A 1 337 ? -9.461 34.344 0.388 1 98 337 VAL A C 1
ATOM 2557 O O . VAL A 1 337 ? -10.609 34.312 0.821 1 98 337 VAL A O 1
ATOM 2560 N N . GLU A 1 338 ? -9.148 34.406 -0.864 1 97.62 338 GLU A N 1
ATOM 2561 C CA . GLU A 1 338 ? -10.188 34.469 -1.888 1 97.62 338 GLU A CA 1
ATOM 2562 C C . GLU A 1 338 ? -11.078 33.219 -1.834 1 97.62 338 GLU A C 1
ATOM 2564 O O . GLU A 1 338 ? -12.297 33.312 -2.01 1 97.62 338 GLU A O 1
ATOM 2569 N N . LYS A 1 339 ? -10.492 32.125 -1.622 1 97 339 LYS A N 1
ATOM 2570 C CA . LYS A 1 339 ? -11.266 30.906 -1.507 1 97 339 LYS A CA 1
ATOM 2571 C C . LYS A 1 339 ? -12.227 30.969 -0.325 1 97 339 LYS A C 1
ATOM 2573 O O . LYS A 1 339 ? -13.406 30.625 -0.46 1 97 339 LYS A O 1
ATOM 2578 N N . SER A 1 340 ? -11.758 31.344 0.83 1 97.25 340 SER A N 1
ATOM 2579 C CA . SER A 1 340 ? -12.602 31.484 2.016 1 97.25 340 SER A CA 1
ATOM 2580 C C . SER A 1 340 ? -13.75 32.469 1.77 1 97.25 340 SER A C 1
ATOM 2582 O O . SER A 1 340 ? -14.898 32.156 2.125 1 97.25 340 SER A O 1
ATOM 2584 N N . GLN A 1 341 ? -13.414 33.531 1.098 1 97.12 341 GLN A N 1
ATOM 2585 C CA . GLN A 1 341 ? -14.422 34.531 0.792 1 97.12 341 GLN A CA 1
ATOM 2586 C C . GLN A 1 341 ? -15.469 34 -0.176 1 97.12 341 GLN A C 1
ATOM 2588 O O . GLN A 1 341 ? -16.672 34.219 -0.004 1 97.12 341 GLN A O 1
ATOM 2593 N N . SER A 1 342 ? -14.992 33.312 -1.168 1 97.44 342 SER A N 1
ATOM 2594 C CA . SER A 1 342 ? -15.891 32.781 -2.182 1 97.44 342 SER A CA 1
ATOM 2595 C C . SER A 1 342 ? -16.828 31.734 -1.583 1 97.44 342 SER A C 1
ATOM 2597 O O . SER A 1 342 ? -18.031 31.75 -1.854 1 97.44 342 SER A O 1
ATOM 2599 N N . LEU A 1 343 ? -16.344 30.828 -0.788 1 97.38 343 LEU A N 1
ATOM 2600 C CA . LEU A 1 343 ? -17.156 29.812 -0.137 1 97.38 343 LEU A CA 1
ATOM 2601 C C . LEU A 1 343 ? -18.188 30.453 0.789 1 97.38 343 LEU A C 1
ATOM 2603 O O . LEU A 1 343 ? -19.344 30.031 0.819 1 97.38 343 LEU A O 1
ATOM 2607 N N . LEU A 1 344 ? -17.766 31.453 1.507 1 97.44 344 LEU A N 1
ATOM 2608 C CA . LEU A 1 344 ? -18.656 32.156 2.422 1 97.44 344 LEU A CA 1
ATOM 2609 C C . LEU A 1 344 ? -19.766 32.875 1.658 1 97.44 344 LEU A C 1
ATOM 2611 O O . LEU A 1 344 ? -20.938 32.812 2.045 1 97.44 344 LEU A O 1
ATOM 2615 N N . ALA A 1 345 ? -19.359 33.562 0.588 1 97.56 345 ALA A N 1
ATOM 2616 C CA . ALA A 1 345 ? -20.344 34.281 -0.218 1 97.56 345 ALA A CA 1
ATOM 2617 C C . ALA A 1 345 ? -21.422 33.344 -0.762 1 97.56 345 ALA A C 1
ATOM 2619 O O . ALA A 1 345 ? -22.609 33.656 -0.7 1 97.56 345 ALA A O 1
ATOM 2620 N N . ASP A 1 346 ? -20.984 32.281 -1.293 1 97.44 346 ASP A N 1
ATOM 2621 C CA . ASP A 1 346 ? -21.922 31.266 -1.779 1 97.44 346 ASP A CA 1
ATOM 2622 C C . ASP A 1 346 ? -22.859 30.812 -0.667 1 97.44 346 ASP A C 1
ATOM 2624 O O . ASP A 1 346 ? -24.062 30.703 -0.875 1 97.44 346 ASP A O 1
ATOM 2628 N N . THR A 1 347 ? -22.344 30.5 0.485 1 97.62 347 THR A N 1
ATOM 2629 C CA . THR A 1 347 ? -23.078 30 1.63 1 97.62 347 THR A CA 1
ATOM 2630 C C . THR A 1 347 ? -24.125 31 2.088 1 97.62 347 THR A C 1
ATOM 2632 O O . THR A 1 347 ? -25.281 30.641 2.363 1 97.62 347 THR A O 1
ATOM 2635 N N . LEU A 1 348 ? -23.781 32.25 2.125 1 97.88 348 LEU A N 1
ATOM 2636 C CA . LEU A 1 348 ? -24.688 33.312 2.553 1 97.88 348 LEU A CA 1
ATOM 2637 C C . LEU A 1 348 ? -25.766 33.562 1.511 1 97.88 348 LEU A C 1
ATOM 2639 O O . LEU A 1 348 ? -26.938 33.781 1.86 1 97.88 348 LEU A O 1
ATOM 2643 N N . GLN A 1 349 ? -25.375 33.5 0.292 1 97.69 349 GLN A N 1
ATOM 2644 C CA . GLN A 1 349 ? -26.344 33.656 -0.792 1 97.69 349 GLN A CA 1
ATOM 2645 C C . GLN A 1 349 ? -27.422 32.594 -0.747 1 97.69 349 GLN A C 1
ATOM 2647 O O . GLN A 1 349 ? -28.562 32.812 -1.132 1 97.69 349 GLN A O 1
ATOM 2652 N N . ARG A 1 350 ? -27.062 31.516 -0.195 1 97.06 350 ARG A N 1
ATOM 2653 C CA . ARG A 1 350 ? -27.984 30.391 -0.152 1 97.06 350 ARG A CA 1
ATOM 2654 C C . ARG A 1 350 ? -28.859 30.438 1.097 1 97.06 350 ARG A C 1
ATOM 2656 O O . ARG A 1 350 ? -29.719 29.578 1.295 1 97.06 350 ARG A O 1
ATOM 2663 N N . GLY A 1 351 ? -28.625 31.344 1.919 1 97.25 351 GLY A N 1
ATOM 2664 C CA . GLY A 1 351 ? -29.562 31.578 2.998 1 97.25 351 GLY A CA 1
ATOM 2665 C C . GLY A 1 351 ? -28.984 31.312 4.371 1 97.25 351 GLY A C 1
ATOM 2666 O O . GLY A 1 351 ? -29.688 31.422 5.383 1 97.25 351 GLY A O 1
ATOM 2667 N N . ALA A 1 352 ? -27.703 31.062 4.504 1 98.12 352 ALA A N 1
ATOM 2668 C CA . ALA A 1 352 ? -27.062 30.875 5.801 1 98.12 352 ALA A CA 1
ATOM 2669 C C . ALA A 1 352 ? -27 32.188 6.57 1 98.12 352 ALA A C 1
ATOM 2671 O O . ALA A 1 352 ? -27.188 33.281 5.992 1 98.12 352 ALA A O 1
ATOM 2672 N N . THR A 1 353 ? -26.797 32.062 7.867 1 98.19 353 THR A N 1
ATOM 2673 C CA . THR A 1 353 ? -26.75 33.219 8.734 1 98.19 353 THR A CA 1
ATOM 2674 C C . THR A 1 353 ? -25.328 33.469 9.234 1 98.19 353 THR A C 1
ATOM 2676 O O . THR A 1 353 ? -24.719 32.594 9.859 1 98.19 353 THR A O 1
ATOM 2679 N N . LEU A 1 354 ? -24.797 34.625 8.93 1 98.56 354 LEU A N 1
ATOM 2680 C CA . LEU A 1 354 ? -23.5 35 9.477 1 98.56 354 LEU A CA 1
ATOM 2681 C C . LEU A 1 354 ? -23.594 35.281 10.969 1 98.56 354 LEU A C 1
ATOM 2683 O O . LEU A 1 354 ? -24.312 36.188 11.398 1 98.56 354 LEU A O 1
ATOM 2687 N N . LEU A 1 355 ? -22.953 34.531 11.797 1 98.62 355 LEU A N 1
ATOM 2688 C CA . LEU A 1 355 ? -23.031 34.656 13.25 1 98.62 355 LEU A CA 1
ATOM 2689 C C . LEU A 1 355 ? -21.891 35.531 13.781 1 98.62 355 LEU A C 1
ATOM 2691 O O . LEU A 1 355 ? -22.078 36.25 14.766 1 98.62 355 LEU A O 1
ATOM 2695 N N . CYS A 1 356 ? -20.719 35.438 13.242 1 98.06 356 CYS A N 1
ATOM 2696 C CA . CYS A 1 356 ? -19.625 36.344 13.539 1 98.06 356 CYS A CA 1
ATOM 2697 C C . CYS A 1 356 ? -18.547 36.281 12.453 1 98.06 356 CYS A C 1
ATOM 2699 O O . CYS A 1 356 ? -18.516 35.344 11.656 1 98.06 356 CYS A O 1
ATOM 2701 N N . GLY A 1 357 ? -17.703 37.312 12.336 1 98.12 357 GLY A N 1
ATOM 2702 C CA . GLY A 1 357 ? -16.641 37.344 11.344 1 98.12 357 GLY A CA 1
ATOM 2703 C C . GLY A 1 357 ? -17.141 37.625 9.945 1 98.12 357 GLY A C 1
ATOM 2704 O O . GLY A 1 357 ? -18.016 38.5 9.75 1 98.12 357 GLY A O 1
ATOM 2705 N N . GLY A 1 358 ? -16.5 37.031 8.938 1 96.75 358 GLY A N 1
ATOM 2706 C CA . GLY A 1 358 ? -17.016 37.031 7.574 1 96.75 358 GLY A CA 1
ATOM 2707 C C . GLY A 1 358 ? -16.266 38 6.664 1 96.75 358 GLY A C 1
ATOM 2708 O O . GLY A 1 358 ? -16.625 38.156 5.492 1 96.75 358 GLY A O 1
ATOM 2709 N N . GLU A 1 359 ? -15.219 38.594 7.242 1 96.38 359 GLU A N 1
ATOM 2710 C CA . GLU A 1 359 ? -14.523 39.594 6.434 1 96.38 359 GLU A CA 1
ATOM 2711 C C . GLU A 1 359 ? -13.008 39.406 6.527 1 96.38 359 GLU A C 1
ATOM 2713 O O . GLU A 1 359 ? -12.516 38.75 7.434 1 96.38 359 GLU A O 1
ATOM 2718 N N . ARG A 1 360 ? -12.406 40.031 5.559 1 96.81 360 ARG A N 1
ATOM 2719 C CA . ARG A 1 360 ? -10.969 40.219 5.715 1 96.81 360 ARG A CA 1
ATOM 2720 C C . ARG A 1 360 ? -10.641 41 6.977 1 96.81 360 ARG A C 1
ATOM 2722 O O . ARG A 1 360 ? -11.438 41.844 7.398 1 96.81 360 ARG A O 1
ATOM 2729 N N . ASP A 1 361 ? -9.555 40.719 7.531 1 96.75 361 ASP A N 1
ATOM 2730 C CA . ASP A 1 361 ? -9.18 41.438 8.75 1 96.75 361 ASP A CA 1
ATOM 2731 C C . ASP A 1 361 ? -8.305 42.625 8.445 1 96.75 361 ASP A C 1
ATOM 2733 O O . ASP A 1 361 ? -7.605 42.656 7.426 1 96.75 361 ASP A O 1
ATOM 2737 N N . LYS A 1 362 ? -8.266 43.594 9.336 1 95.88 362 LYS A N 1
ATOM 2738 C CA . LYS A 1 362 ? -7.531 44.844 9.164 1 95.88 362 LYS A CA 1
ATOM 2739 C C . LYS A 1 362 ? -6.031 44.656 9.359 1 95.88 362 LYS A C 1
ATOM 2741 O O . LYS A 1 362 ? -5.23 45.531 9.031 1 95.88 362 LYS A O 1
ATOM 2746 N N . ALA A 1 363 ? -5.695 43.531 9.891 1 96.19 363 ALA A N 1
ATOM 2747 C CA . ALA A 1 363 ? -4.289 43.219 10.156 1 96.19 363 ALA A CA 1
ATOM 2748 C C . ALA A 1 363 ? -3.492 43.156 8.852 1 96.19 363 ALA A C 1
ATOM 2750 O O . ALA A 1 363 ? -2.266 43.281 8.859 1 96.19 363 ALA A O 1
ATOM 2751 N N . GLY A 1 364 ? -4.152 42.844 7.68 1 96 364 GLY A N 1
ATOM 2752 C CA . GLY A 1 364 ? -3.451 42.812 6.406 1 96 364 GLY A CA 1
ATOM 2753 C C . GLY A 1 364 ? -4.199 42.031 5.34 1 96 364 GLY A C 1
ATOM 2754 O O . GLY A 1 364 ? -5.285 41.5 5.598 1 96 364 GLY A O 1
ATOM 2755 N N . GLU A 1 365 ? -3.582 41.844 4.211 1 96.62 365 GLU A N 1
ATOM 2756 C CA . GLU A 1 365 ? -4.23 41.344 3.01 1 96.62 365 GLU A CA 1
ATOM 2757 C C . GLU A 1 365 ? -4.551 39.844 3.154 1 96.62 365 GLU A C 1
ATOM 2759 O O . GLU A 1 365 ? -5.547 39.375 2.605 1 96.62 365 GLU A O 1
ATOM 2764 N N . ASN A 1 366 ? -3.705 39.125 3.848 1 98.38 366 ASN A N 1
ATOM 2765 C CA . ASN A 1 366 ? -3.885 37.688 3.918 1 98.38 366 ASN A CA 1
ATOM 2766 C C . ASN A 1 366 ? -4.555 37.281 5.227 1 98.38 366 ASN A C 1
ATOM 2768 O O . ASN A 1 366 ? -4.566 36.094 5.57 1 98.38 366 ASN A O 1
ATOM 2772 N N . PHE A 1 367 ? -5.047 38.25 5.984 1 98.56 367 PHE A N 1
ATOM 2773 C CA . PHE A 1 367 ? -5.719 37.938 7.242 1 98.56 367 PHE A CA 1
ATOM 2774 C C . PHE A 1 367 ? -7.227 37.875 7.051 1 98.56 367 PHE A C 1
ATOM 2776 O O . PHE A 1 367 ? -7.812 38.719 6.375 1 98.56 367 PHE A O 1
ATOM 2783 N N . PHE A 1 368 ? -7.793 36.875 7.555 1 98.56 368 PHE A N 1
ATOM 2784 C CA . PHE A 1 368 ? -9.234 36.625 7.496 1 98.56 368 PHE A CA 1
ATOM 2785 C C . PHE A 1 368 ? -9.797 36.375 8.891 1 98.56 368 PHE A C 1
ATOM 2787 O O . PHE A 1 368 ? -9.18 35.688 9.703 1 98.56 368 PHE A O 1
ATOM 2794 N N . GLN A 1 369 ? -10.906 36.938 9.203 1 98.56 369 GLN A N 1
ATOM 2795 C CA . GLN A 1 369 ? -11.5 36.844 10.531 1 98.56 369 GLN A CA 1
ATOM 2796 C C . GLN A 1 369 ? -12.055 35.438 10.758 1 98.56 369 GLN A C 1
ATOM 2798 O O . GLN A 1 369 ? -12.664 34.844 9.867 1 98.56 369 GLN A O 1
ATOM 2803 N N . PRO A 1 370 ? -11.773 34.875 12.008 1 98.75 370 PRO A N 1
ATOM 2804 C CA . PRO A 1 370 ? -12.523 33.656 12.352 1 98.75 370 PRO A CA 1
ATOM 2805 C C . PRO A 1 370 ? -14.031 33.844 12.172 1 98.75 370 PRO A C 1
ATOM 2807 O O . PRO A 1 370 ? -14.609 34.812 12.68 1 98.75 370 PRO A O 1
ATOM 2810 N N . THR A 1 371 ? -14.625 32.906 11.43 1 98.81 371 THR A N 1
ATOM 2811 C CA . THR A 1 371 ? -15.992 33.094 10.969 1 98.81 371 THR A CA 1
ATOM 2812 C C . THR A 1 371 ? -16.859 31.906 11.336 1 98.81 371 THR A C 1
ATOM 2814 O O . THR A 1 371 ? -16.422 30.766 11.219 1 98.81 371 THR A O 1
ATOM 2817 N N . VAL A 1 372 ? -18.031 32.188 11.859 1 98.88 372 VAL A N 1
ATOM 2818 C CA . VAL A 1 372 ? -19.047 31.141 12.109 1 98.88 372 VAL A CA 1
ATOM 2819 C C . VAL A 1 372 ? -20.312 31.469 11.328 1 98.88 372 VAL A C 1
ATOM 2821 O O . VAL A 1 372 ? -20.812 32.594 11.383 1 98.88 372 VAL A O 1
ATOM 2824 N N . VAL A 1 373 ? -20.766 30.531 10.57 1 98.56 373 VAL A N 1
ATOM 2825 C CA . VAL A 1 373 ? -22.016 30.688 9.82 1 98.56 373 VAL A CA 1
ATOM 2826 C C . VAL A 1 373 ? -23 29.594 10.234 1 98.56 373 VAL A C 1
ATOM 2828 O O . VAL A 1 373 ? -22.641 28.422 10.336 1 98.56 373 VAL A O 1
ATOM 2831 N N . GLY A 1 374 ? -24.188 30.016 10.555 1 98.12 374 GLY A N 1
ATOM 2832 C CA . GLY A 1 374 ? -25.203 29.125 11.047 1 98.12 374 GLY A CA 1
ATOM 2833 C C . GLY A 1 374 ? -26.281 28.797 10.016 1 98.12 374 GLY A C 1
ATOM 2834 O O . GLY A 1 374 ? -26.359 29.469 8.984 1 98.12 374 GLY A O 1
ATOM 2835 N N . ASN A 1 375 ? -27 27.703 10.281 1 95.94 375 ASN A N 1
ATOM 2836 C CA . ASN A 1 375 ? -28.125 27.281 9.445 1 95.94 375 ASN A CA 1
ATOM 2837 C C . ASN A 1 375 ? -27.703 27.109 7.988 1 95.94 375 ASN A C 1
ATOM 2839 O O . ASN A 1 375 ? -28.344 27.672 7.094 1 95.94 375 ASN A O 1
ATOM 2843 N N . VAL A 1 376 ? -26.594 26.484 7.816 1 97.94 376 VAL A N 1
ATOM 2844 C CA . VAL A 1 376 ? -26.031 26.312 6.48 1 97.94 376 VAL A CA 1
ATOM 2845 C C . VAL A 1 376 ? -26.859 25.297 5.691 1 97.94 376 VAL A C 1
ATOM 2847 O O . VAL A 1 376 ? -27.109 24.188 6.16 1 97.94 376 VAL A O 1
ATOM 2850 N N . PRO A 1 377 ? -27.266 25.688 4.535 1 95.88 377 PRO A N 1
ATOM 2851 C CA . PRO A 1 377 ? -28.031 24.734 3.707 1 95.88 377 PRO A CA 1
ATOM 2852 C C . PRO A 1 377 ? -27.188 23.562 3.234 1 95.88 377 PRO A C 1
ATOM 2854 O O . PRO A 1 377 ? -26 23.719 2.957 1 95.88 377 PRO A O 1
ATOM 2857 N N . ALA A 1 378 ? -27.828 22.438 2.988 1 91.75 378 ALA A N 1
ATOM 2858 C CA . ALA A 1 378 ? -27.156 21.172 2.674 1 91.75 378 ALA A CA 1
ATOM 2859 C C . ALA A 1 378 ? -26.469 21.25 1.319 1 91.75 378 ALA A C 1
ATOM 2861 O O . ALA A 1 378 ? -25.5 20.516 1.071 1 91.75 378 ALA A O 1
ATOM 2862 N N . ASP A 1 379 ? -26.859 22.078 0.452 1 91.75 379 ASP A N 1
ATOM 2863 C CA . ASP A 1 379 ? -26.312 22.109 -0.903 1 91.75 379 ASP A CA 1
ATOM 2864 C C . ASP A 1 379 ? -25.219 23.172 -1.028 1 91.75 379 ASP A C 1
ATOM 2866 O O . ASP A 1 379 ? -24.812 23.516 -2.137 1 91.75 379 ASP A O 1
ATOM 2870 N N . SER A 1 380 ? -24.812 23.719 0.084 1 95.75 380 SER A N 1
ATOM 2871 C CA . SER A 1 380 ? -23.766 24.734 0.071 1 95.75 380 SER A CA 1
ATOM 2872 C C . SER A 1 380 ? -22.422 24.141 -0.314 1 95.75 380 SER A C 1
ATOM 2874 O O . SER A 1 380 ? -22.047 23.062 0.166 1 95.75 380 SER A O 1
ATOM 2876 N N . HIS A 1 381 ? -21.578 24.828 -1.123 1 95.88 381 HIS A N 1
ATOM 2877 C CA . HIS A 1 381 ? -20.281 24.359 -1.598 1 95.88 381 HIS A CA 1
ATOM 2878 C C . HIS A 1 381 ? -19.297 24.203 -0.445 1 95.88 381 HIS A C 1
ATOM 2880 O O . HIS A 1 381 ? -18.406 23.359 -0.496 1 95.88 381 HIS A O 1
ATOM 2886 N N . ILE A 1 382 ? -19.5 24.969 0.595 1 97.31 382 ILE A N 1
ATOM 2887 C CA . ILE A 1 382 ? -18.594 24.969 1.74 1 97.31 382 ILE A CA 1
ATOM 2888 C C . ILE A 1 382 ? -18.641 23.609 2.439 1 97.31 382 ILE A C 1
ATOM 2890 O O . ILE A 1 382 ? -17.703 23.266 3.174 1 97.31 382 ILE A O 1
ATOM 2894 N N . LEU A 1 383 ? -19.719 22.812 2.211 1 97.38 383 LEU A N 1
ATOM 2895 C CA . LEU A 1 383 ? -19.844 21.5 2.84 1 97.38 383 LEU A CA 1
ATOM 2896 C C . LEU A 1 383 ? -19.203 20.422 1.981 1 97.38 383 LEU A C 1
ATOM 2898 O O . LEU A 1 383 ? -19 19.297 2.441 1 97.38 383 LEU A O 1
ATOM 2902 N N . GLU A 1 384 ? -18.797 20.734 0.781 1 95 384 GLU A N 1
ATOM 2903 C CA . GLU A 1 384 ? -18.266 19.766 -0.164 1 95 384 GLU A CA 1
ATOM 2904 C C . GLU A 1 384 ? -16.75 19.906 -0.303 1 95 384 GLU A C 1
ATOM 2906 O O . GLU A 1 384 ? -16.047 18.938 -0.568 1 95 384 GLU A O 1
ATOM 2911 N N . GLU A 1 385 ? -16.266 21.062 -0.125 1 92.88 385 GLU A N 1
ATOM 2912 C CA . GLU A 1 385 ? -14.852 21.359 -0.381 1 92.88 385 GLU A CA 1
ATOM 2913 C C . GLU A 1 385 ? -14.07 21.484 0.922 1 92.88 385 GLU A C 1
ATOM 2915 O O . GLU A 1 385 ? -14.617 21.922 1.941 1 92.88 385 GLU A O 1
ATOM 2920 N N . GLU A 1 386 ? -12.836 21.094 0.838 1 93.25 386 GLU A N 1
ATOM 2921 C CA . GLU A 1 386 ? -11.93 21.438 1.933 1 93.25 386 GLU A CA 1
ATOM 2922 C C . GLU A 1 386 ? -11.727 22.953 2.027 1 93.25 386 GLU A C 1
ATOM 2924 O O . GLU A 1 386 ? -11.258 23.578 1.078 1 93.25 386 GLU A O 1
ATOM 2929 N N . ILE A 1 387 ? -12.047 23.5 3.154 1 95.75 387 ILE A N 1
ATOM 2930 C CA . ILE A 1 387 ? -12.047 24.938 3.332 1 95.75 387 ILE A CA 1
ATOM 2931 C C . ILE A 1 387 ? -10.609 25.438 3.473 1 95.75 387 ILE A C 1
ATOM 2933 O O . ILE A 1 387 ? -10.164 26.312 2.711 1 95.75 387 ILE A O 1
ATOM 2937 N N . PHE A 1 388 ? -9.891 24.859 4.336 1 97.06 388 PHE A N 1
ATOM 2938 C CA . PHE A 1 388 ? -8.508 25.219 4.633 1 97.06 388 PHE A CA 1
ATOM 2939 C C . PHE A 1 388 ? -8.391 26.688 4.98 1 97.06 388 PHE A C 1
ATOM 2941 O O . PHE A 1 388 ? -7.559 27.406 4.418 1 97.06 388 PHE A O 1
ATOM 2948 N N . GLY A 1 389 ? -9.227 27.188 5.844 1 97.94 389 GLY A N 1
ATOM 2949 C CA . GLY A 1 389 ? -9.375 28.531 6.375 1 97.94 389 GLY A CA 1
ATOM 2950 C C . GLY A 1 389 ? -10.234 28.594 7.625 1 97.94 389 GLY A C 1
ATOM 2951 O O . GLY A 1 389 ? -10.812 27.594 8.031 1 97.94 389 GLY A O 1
ATOM 2952 N N . PRO A 1 390 ? -10.312 29.734 8.227 1 98.44 390 PRO A N 1
ATOM 2953 C CA . PRO A 1 390 ? -10.938 29.844 9.547 1 98.44 390 PRO A CA 1
ATOM 2954 C C . PRO A 1 390 ? -12.438 30.109 9.469 1 98.44 390 PRO A C 1
ATOM 2956 O O . PRO A 1 390 ? -12.938 31.031 10.117 1 98.44 390 PRO A O 1
ATOM 2959 N N . VAL A 1 391 ? -13.164 29.266 8.711 1 98.62 391 VAL A N 1
ATOM 2960 C CA . VAL A 1 391 ? -14.609 29.375 8.562 1 98.62 391 VAL A CA 1
ATOM 2961 C C . VAL A 1 391 ? -15.289 28.109 9.07 1 98.62 391 VAL A C 1
ATOM 2963 O O . VAL A 1 391 ? -14.922 27 8.656 1 98.62 391 VAL A O 1
ATOM 2966 N N . ALA A 1 392 ? -16.266 28.266 9.969 1 98.75 392 ALA A N 1
ATOM 2967 C CA . ALA A 1 392 ? -16.969 27.125 10.57 1 98.75 392 ALA A CA 1
ATOM 2968 C C . ALA A 1 392 ? -18.453 27.125 10.188 1 98.75 392 ALA A C 1
ATOM 2970 O O . ALA A 1 392 ? -19.234 27.891 10.75 1 98.75 392 ALA A O 1
ATOM 2971 N N . PRO A 1 393 ? -18.844 26.312 9.312 1 98.69 393 PRO A N 1
ATOM 2972 C CA . PRO A 1 393 ? -20.266 26.203 8.945 1 98.69 393 PRO A CA 1
ATOM 2973 C C . PRO A 1 393 ? -21.047 25.25 9.852 1 98.69 393 PRO A C 1
ATOM 2975 O O . PRO A 1 393 ? -20.703 24.062 9.953 1 98.69 393 PRO A O 1
ATOM 2978 N N . LEU A 1 394 ? -22.078 25.703 10.477 1 98.81 394 LEU A N 1
ATOM 2979 C CA . LEU A 1 394 ? -22.906 24.906 11.359 1 98.81 394 LEU A CA 1
ATOM 2980 C C . LEU A 1 394 ? -24.172 24.438 10.641 1 98.81 394 LEU A C 1
ATOM 2982 O O . LEU A 1 394 ? -24.891 25.234 10.055 1 98.81 394 LEU A O 1
ATOM 2986 N N . VAL A 1 395 ? -24.391 23.188 10.664 1 98.56 395 VAL A N 1
ATOM 2987 C CA . VAL A 1 395 ? -25.562 22.531 10.078 1 98.56 395 VAL A CA 1
ATOM 2988 C C . VAL A 1 395 ? -26.344 21.828 11.172 1 98.56 395 VAL A C 1
ATOM 2990 O O . VAL A 1 395 ? -25.766 21.203 12.062 1 98.56 395 VAL A O 1
ATOM 2993 N N . ILE A 1 396 ? -27.672 21.984 11.164 1 98.19 396 ILE A N 1
ATOM 2994 C CA . ILE A 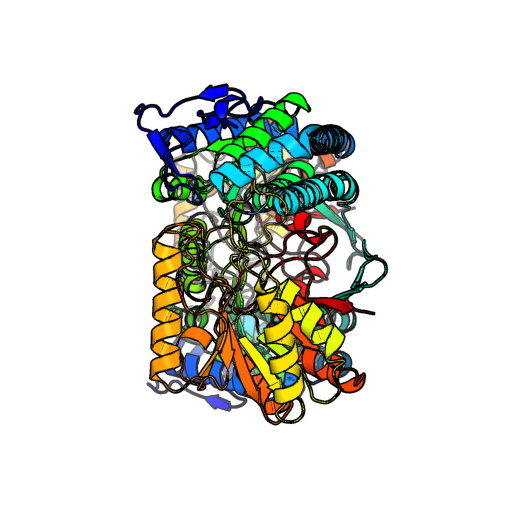1 396 ? -28.531 21.328 12.125 1 98.19 396 ILE A CA 1
ATOM 2995 C C . ILE A 1 396 ? -28.891 19.922 11.625 1 98.19 396 ILE A C 1
ATOM 2997 O O . ILE A 1 396 ? -29.172 19.734 10.445 1 98.19 396 ILE A O 1
ATOM 3001 N N . PHE A 1 397 ? -28.797 18.938 12.484 1 97.88 397 PHE A N 1
ATOM 3002 C CA . PHE A 1 397 ? -29.266 17.609 12.141 1 97.88 397 PHE A CA 1
ATOM 3003 C C . PHE A 1 397 ? -30.25 17.094 13.188 1 97.88 397 PHE A C 1
ATOM 3005 O O . PHE A 1 397 ? -30.375 17.672 14.266 1 97.88 397 PHE A O 1
ATOM 3012 N N . ASP A 1 398 ? -30.984 15.938 12.859 1 97.56 398 ASP A N 1
ATOM 3013 C CA . ASP A 1 398 ? -32.094 15.477 13.703 1 97.56 398 ASP A CA 1
ATOM 3014 C C . ASP A 1 398 ? -31.719 14.18 14.422 1 97.56 398 ASP A C 1
ATOM 3016 O O . ASP A 1 398 ? -32.031 14.023 15.602 1 97.56 398 ASP A O 1
ATOM 3020 N N . ASN A 1 399 ? -31.125 13.25 13.68 1 97.5 399 ASN A N 1
ATOM 3021 C CA . ASN A 1 399 ? -30.891 11.945 14.305 1 97.5 399 ASN A CA 1
ATOM 3022 C C . ASN A 1 399 ? -29.578 11.336 13.859 1 97.5 399 ASN A C 1
ATOM 3024 O O . ASN A 1 399 ? -28.906 11.852 12.961 1 97.5 399 ASN A O 1
ATOM 3028 N N . GLU A 1 400 ? -29.188 10.25 14.523 1 98.31 400 GLU A N 1
ATOM 3029 C CA . GLU A 1 400 ? -27.891 9.594 14.367 1 98.31 400 GLU A CA 1
ATOM 3030 C C . GLU A 1 400 ? -27.703 9.062 12.945 1 98.31 400 GLU A C 1
ATOM 3032 O O . GLU A 1 400 ? -26.672 9.281 12.328 1 98.31 400 GLU A O 1
ATOM 3037 N N . GLU A 1 401 ? -28.688 8.367 12.367 1 97.94 401 GLU A N 1
ATOM 3038 C CA . GLU A 1 401 ? -28.594 7.789 11.023 1 97.94 401 GLU A CA 1
ATOM 3039 C C . GLU A 1 401 ? -28.359 8.867 9.977 1 97.94 401 GLU A C 1
ATOM 3041 O O . GLU A 1 401 ? -27.516 8.711 9.086 1 97.94 401 GLU A O 1
ATOM 3046 N N . GLU A 1 402 ? -29.062 9.914 10.133 1 97.44 402 GLU A N 1
ATOM 3047 C CA . GLU A 1 402 ? -28.953 11.023 9.195 1 97.44 402 GLU A CA 1
ATOM 3048 C C . GLU A 1 402 ? -27.562 11.641 9.219 1 97.44 402 GLU A C 1
ATOM 3050 O O . GLU A 1 402 ? -26.953 11.852 8.164 1 97.44 402 GLU A O 1
ATOM 3055 N N . VAL A 1 403 ? -27.062 11.969 10.391 1 98.44 403 VAL A N 1
ATOM 3056 C CA . VAL A 1 403 ? -25.812 12.703 10.492 1 98.44 403 VAL A CA 1
ATOM 3057 C C . VAL A 1 403 ? -24.656 11.82 10.023 1 98.44 403 VAL A C 1
ATOM 3059 O O . VAL A 1 403 ? -23.688 12.312 9.43 1 98.44 403 VAL A O 1
ATOM 3062 N N . VAL A 1 404 ? -24.734 10.531 10.297 1 98.62 404 VAL A N 1
ATOM 3063 C CA . VAL A 1 404 ? -23.688 9.617 9.828 1 98.62 404 VAL A CA 1
ATOM 3064 C C . VAL A 1 404 ? -23.688 9.57 8.305 1 98.62 404 VAL A C 1
ATOM 3066 O O . VAL A 1 404 ? -22.625 9.578 7.676 1 98.62 404 VAL A O 1
ATOM 3069 N N . HIS A 1 405 ? -24.875 9.539 7.711 1 97.94 405 HIS A N 1
ATOM 3070 C CA . HIS A 1 405 ? -25 9.578 6.258 1 97.94 405 HIS A CA 1
ATOM 3071 C C . HIS A 1 405 ? -24.391 10.859 5.688 1 97.94 405 HIS A C 1
ATOM 3073 O O . HIS A 1 405 ? -23.625 10.82 4.727 1 97.94 405 HIS A O 1
ATOM 3079 N N . LEU A 1 406 ? -24.734 11.984 6.285 1 97.75 406 LEU A N 1
ATOM 3080 C CA . LEU A 1 406 ? -24.219 13.273 5.848 1 97.75 406 LEU A CA 1
ATOM 3081 C C . LEU A 1 406 ? -22.703 13.328 5.992 1 97.75 406 LEU A C 1
ATOM 3083 O O . LEU A 1 406 ? -22 13.797 5.086 1 97.75 406 LEU A O 1
ATOM 3087 N N . ALA A 1 407 ? -22.203 12.836 7.109 1 98.44 407 ALA A N 1
ATOM 3088 C CA . ALA A 1 407 ? -20.766 12.836 7.398 1 98.44 407 ALA A CA 1
ATOM 3089 C C . ALA A 1 407 ? -20 12.016 6.363 1 98.44 407 ALA A C 1
ATOM 3091 O O . ALA A 1 407 ? -18.906 12.398 5.938 1 98.44 407 ALA A O 1
ATOM 3092 N N . ASN A 1 408 ? -20.578 10.938 5.938 1 98 408 ASN A N 1
ATOM 3093 C CA . ASN A 1 408 ? -19.891 9.992 5.062 1 98 408 ASN A CA 1
ATOM 3094 C C . ASN A 1 408 ? -20.031 10.383 3.592 1 98 408 ASN A C 1
ATOM 3096 O O . ASN A 1 408 ? -19.328 9.852 2.732 1 98 408 ASN A O 1
ATOM 3100 N N . ASN A 1 409 ? -20.953 11.32 3.326 1 96.62 409 ASN A N 1
ATOM 3101 C CA . ASN A 1 409 ? -21.234 11.695 1.945 1 96.62 409 ASN A CA 1
ATOM 3102 C C . ASN A 1 409 ? -20.172 12.648 1.395 1 96.62 409 ASN A C 1
ATOM 3104 O O . ASN A 1 409 ? -20.469 13.805 1.101 1 96.62 409 ASN A O 1
ATOM 3108 N N . THR A 1 410 ? -19.016 12.172 1.171 1 96.81 410 THR A N 1
ATOM 3109 C CA . THR A 1 410 ? -17.828 12.859 0.646 1 96.81 410 THR A CA 1
ATOM 3110 C C . THR A 1 410 ? -16.812 11.852 0.129 1 96.81 410 THR A C 1
ATOM 3112 O O . THR A 1 410 ? -16.828 10.68 0.511 1 96.81 410 THR A O 1
ATOM 3115 N N . ILE A 1 411 ? -15.922 12.258 -0.788 1 96.56 411 ILE A N 1
ATOM 3116 C CA . ILE A 1 411 ? -14.867 11.383 -1.291 1 96.56 411 ILE A CA 1
ATOM 3117 C C . ILE A 1 411 ? -13.75 11.281 -0.258 1 96.56 411 ILE A C 1
ATOM 3119 O O . ILE A 1 411 ? -12.867 10.43 -0.376 1 96.56 411 ILE A O 1
ATOM 3123 N N . TYR A 1 412 ? -13.789 12.109 0.794 1 97.69 412 TYR A N 1
ATOM 3124 C CA . TYR A 1 412 ? -12.703 12.211 1.762 1 97.69 412 TYR A CA 1
ATOM 3125 C C . TYR A 1 412 ? -12.953 11.305 2.961 1 97.69 412 TYR A C 1
ATOM 3127 O O . TYR A 1 412 ? -14.102 10.969 3.266 1 97.69 412 TYR A O 1
ATOM 3135 N N . GLY A 1 413 ? -11.906 10.859 3.666 1 98.31 413 GLY A N 1
ATOM 3136 C CA . GLY A 1 413 ? -11.984 10.016 4.844 1 98.31 413 GLY A CA 1
ATOM 3137 C C . GLY A 1 413 ? -10.781 10.141 5.758 1 98.31 413 GLY A C 1
ATOM 3138 O O . GLY A 1 413 ? -10.289 9.148 6.293 1 98.31 413 GLY A O 1
ATOM 3139 N N . LEU A 1 414 ? -10.312 11.375 6.008 1 98.5 414 LEU A N 1
ATOM 3140 C CA . LEU A 1 414 ? -9.117 11.578 6.812 1 98.5 414 LEU A CA 1
ATOM 3141 C C . LEU A 1 414 ? -9.453 11.578 8.297 1 98.5 414 LEU A C 1
ATOM 3143 O O . LEU A 1 414 ? -9.148 10.617 9.008 1 98.5 414 LEU A O 1
ATOM 3147 N N . ALA A 1 415 ? -10.227 12.586 8.742 1 98.81 415 ALA A N 1
ATOM 3148 C CA . ALA A 1 415 ? -10.531 12.719 10.164 1 98.81 415 ALA A CA 1
ATOM 3149 C C . ALA A 1 415 ? -12.008 13.023 10.383 1 98.81 415 ALA A C 1
ATOM 3151 O O . ALA A 1 415 ? -12.672 13.57 9.508 1 98.81 415 ALA A O 1
ATOM 3152 N N . ALA A 1 416 ? -12.492 12.656 11.5 1 98.88 416 ALA A N 1
ATOM 3153 C CA . ALA A 1 416 ? -13.836 12.977 11.984 1 98.88 416 ALA A CA 1
ATOM 3154 C C . ALA A 1 416 ? -13.828 13.203 13.492 1 98.88 416 ALA A C 1
ATOM 3156 O O . ALA A 1 416 ? -12.969 12.68 14.203 1 98.88 416 ALA A O 1
ATOM 3157 N N . TYR A 1 417 ? -14.773 13.969 13.945 1 98.94 417 TYR A N 1
ATOM 3158 C CA . TYR A 1 417 ? -14.938 14.25 15.367 1 98.94 417 TYR A CA 1
ATOM 3159 C C . TYR A 1 417 ? -16.406 14.133 15.781 1 98.94 417 TYR A C 1
ATOM 3161 O O . TYR A 1 417 ? -17.297 14.508 15.023 1 98.94 417 TYR A O 1
ATOM 3169 N N . PHE A 1 418 ? -16.594 13.633 17 1 98.94 418 PHE A N 1
ATOM 3170 C CA . PHE A 1 418 ? -17.953 13.727 17.516 1 98.94 418 PHE A CA 1
ATOM 3171 C C . PHE A 1 418 ? -17.953 13.727 19.031 1 98.94 418 PHE A C 1
ATOM 3173 O O . PHE A 1 418 ? -16.984 13.32 19.656 1 98.94 418 PHE A O 1
ATOM 3180 N N . TYR A 1 419 ? -19.016 14.258 19.578 1 98.88 419 TYR A N 1
ATOM 3181 C CA . TYR A 1 419 ? -19.219 14.375 21.016 1 98.88 419 TYR A CA 1
ATOM 3182 C C . TYR A 1 419 ? -20.516 13.727 21.453 1 98.88 419 TYR A C 1
ATOM 3184 O O . TYR A 1 419 ? -21.594 14.055 20.922 1 98.88 419 TYR A O 1
ATOM 3192 N N . SER A 1 420 ? -20.469 12.828 22.281 1 98.81 420 SER A N 1
ATOM 3193 C CA . SER A 1 420 ? -21.578 12.094 22.875 1 98.81 420 SER A CA 1
ATOM 3194 C C . SER A 1 420 ? -21.188 11.477 24.219 1 98.81 420 SER A C 1
ATOM 3196 O O . SER A 1 420 ? -20.047 11.031 24.391 1 98.81 420 SER A O 1
ATOM 3198 N N . GLU A 1 421 ? -22.109 11.422 25.156 1 98.31 421 GLU A N 1
ATOM 3199 C CA . GLU A 1 421 ? -21.875 10.773 26.453 1 98.31 421 GLU A CA 1
ATOM 3200 C C . GLU A 1 421 ? -22.594 9.43 26.531 1 98.31 421 GLU A C 1
ATOM 3202 O O . GLU A 1 421 ? -22.578 8.773 27.562 1 98.31 421 GLU A O 1
ATOM 3207 N N . ASP A 1 422 ? -23.281 9.047 25.453 1 98.12 422 ASP A N 1
ATOM 3208 C CA . ASP A 1 422 ? -23.922 7.742 25.359 1 98.12 422 ASP A CA 1
ATOM 3209 C C . ASP A 1 422 ? -22.922 6.656 24.984 1 98.12 422 ASP A C 1
ATOM 3211 O O . ASP A 1 422 ? -22.406 6.641 23.875 1 98.12 422 ASP A O 1
ATOM 3215 N N . PRO A 1 423 ? -22.656 5.738 25.891 1 97.5 423 PRO A N 1
ATOM 3216 C CA . PRO A 1 423 ? -21.594 4.766 25.656 1 97.5 423 PRO A CA 1
ATOM 3217 C C . PRO A 1 423 ? -21.875 3.863 24.453 1 97.5 423 PRO A C 1
ATOM 3219 O O . PRO A 1 423 ? -20.938 3.424 23.781 1 97.5 423 PRO A O 1
ATOM 3222 N N . GLN A 1 424 ? -23.188 3.533 24.203 1 98.19 424 GLN A N 1
ATOM 3223 C CA . GLN A 1 424 ? -23.516 2.709 23.047 1 98.19 424 GLN A CA 1
ATOM 3224 C C . GLN A 1 424 ? -23.344 3.492 21.75 1 98.19 424 GLN A C 1
ATOM 3226 O O . GLN A 1 424 ? -22.859 2.957 20.75 1 98.19 424 GLN A O 1
ATOM 3231 N N . ARG A 1 425 ? -23.75 4.785 21.734 1 98.19 425 ARG A N 1
ATOM 3232 C CA . ARG A 1 425 ? -23.625 5.641 20.562 1 98.19 425 ARG A CA 1
ATOM 3233 C C . ARG A 1 425 ? -22.172 5.848 20.172 1 98.19 425 ARG A C 1
ATOM 3235 O O . ARG A 1 425 ? -21.828 5.879 19 1 98.19 425 ARG A O 1
ATOM 3242 N N . ILE A 1 426 ? -21.328 6.004 21.156 1 98.38 426 ILE A N 1
ATOM 3243 C CA . ILE A 1 426 ? -19.906 6.227 20.922 1 98.38 426 ILE A CA 1
ATOM 3244 C C . ILE A 1 426 ? -19.344 5.117 20.031 1 98.38 426 ILE A C 1
ATOM 3246 O O . ILE A 1 426 ? -18.641 5.391 19.047 1 98.38 426 ILE A O 1
ATOM 3250 N N . TRP A 1 427 ? -19.703 3.918 20.266 1 98 427 TRP A N 1
ATOM 3251 C CA . TRP A 1 427 ? -19.203 2.801 19.469 1 98 427 TRP A CA 1
ATOM 3252 C C . TRP A 1 427 ? -19.891 2.748 18.109 1 98 427 TRP A C 1
ATOM 3254 O O . TRP A 1 427 ? -19.234 2.594 17.078 1 98 427 TRP A O 1
ATOM 3264 N N . ARG A 1 428 ? -21.281 2.904 18.078 1 98.25 428 ARG A N 1
ATOM 3265 C CA . ARG A 1 428 ? -22.016 2.838 16.812 1 98.25 428 ARG A CA 1
ATOM 3266 C C . ARG A 1 428 ? -21.516 3.891 15.828 1 98.25 428 ARG A C 1
ATOM 3268 O O . ARG A 1 428 ? -21.25 3.586 14.664 1 98.25 428 ARG A O 1
ATOM 3275 N N . VAL A 1 429 ? -21.281 5.102 16.359 1 98.81 429 VAL A N 1
ATOM 3276 C CA . VAL A 1 429 ? -20.906 6.211 15.484 1 98.81 429 VAL A CA 1
ATOM 3277 C C . VAL A 1 429 ? -19.438 6.059 15.062 1 98.81 429 VAL A C 1
ATOM 3279 O O . VAL A 1 429 ? -19.109 6.207 13.883 1 98.81 429 VAL A O 1
ATOM 3282 N N . ALA A 1 430 ? -18.562 5.746 15.992 1 98.75 430 ALA A N 1
ATOM 3283 C CA . ALA A 1 430 ? -17.141 5.574 15.672 1 98.75 430 ALA A CA 1
ATOM 3284 C C . ALA A 1 430 ? -16.953 4.52 14.586 1 98.75 430 ALA A C 1
ATOM 3286 O O . ALA A 1 430 ? -16.188 4.727 13.648 1 98.75 430 ALA A O 1
ATOM 3287 N N . GLU A 1 431 ? -17.688 3.418 14.672 1 98.12 431 GLU A N 1
ATOM 3288 C CA . GLU A 1 431 ? -17.547 2.309 13.727 1 98.12 431 GLU A CA 1
ATOM 3289 C C . GLU A 1 431 ? -18.156 2.656 12.375 1 98.12 431 GLU A C 1
ATOM 3291 O O . GLU A 1 431 ? -17.656 2.213 11.336 1 98.12 431 GLU A O 1
ATOM 3296 N N . ASN A 1 432 ? -19.188 3.475 12.398 1 98.25 432 ASN A N 1
ATOM 3297 C CA . ASN A 1 432 ? -19.938 3.701 11.164 1 98.25 432 ASN A CA 1
ATOM 3298 C C . ASN A 1 432 ? -19.406 4.902 10.398 1 98.25 432 ASN A C 1
ATOM 3300 O O . ASN A 1 432 ? -19.734 5.09 9.227 1 98.25 432 ASN A O 1
ATOM 3304 N N . LEU A 1 433 ? -18.578 5.742 11.047 1 98.75 433 LEU A N 1
ATOM 3305 C CA . LEU A 1 433 ? -17.922 6.828 10.328 1 98.75 433 LEU A CA 1
ATOM 3306 C C . LEU A 1 433 ? -16.812 6.289 9.422 1 98.75 433 LEU A C 1
ATOM 3308 O O . LEU A 1 433 ? -15.977 5.496 9.859 1 98.75 433 LEU A O 1
ATOM 3312 N N . GLU A 1 434 ? -16.797 6.699 8.141 1 98.25 434 GLU A N 1
ATOM 3313 C CA . GLU A 1 434 ? -15.844 6.219 7.156 1 98.25 434 GLU A CA 1
ATOM 3314 C C . GLU A 1 434 ? -14.625 7.137 7.082 1 98.25 434 GLU A C 1
ATOM 3316 O O . GLU A 1 434 ? -14.383 7.773 6.059 1 98.25 434 GLU A O 1
ATOM 3321 N N . TYR A 1 435 ? -13.859 7.145 8.141 1 98.75 435 TYR A N 1
ATOM 3322 C CA . TYR A 1 435 ? -12.68 7.98 8.312 1 98.75 435 TYR A CA 1
ATOM 3323 C C . TYR A 1 435 ? -11.539 7.191 8.953 1 98.75 435 TYR A C 1
ATOM 3325 O O . TYR A 1 435 ? -11.773 6.277 9.742 1 98.75 435 TYR A O 1
ATOM 3333 N N . GLY A 1 436 ? -10.297 7.543 8.617 1 98.62 436 GLY A N 1
ATOM 3334 C CA . GLY A 1 436 ? -9.133 6.863 9.172 1 98.62 436 GLY A CA 1
ATOM 3335 C C . GLY A 1 436 ? -8.867 7.227 10.617 1 98.62 436 GLY A C 1
ATOM 3336 O O . GLY A 1 436 ? -8.25 6.453 11.352 1 98.62 436 GLY A O 1
ATOM 3337 N N . MET A 1 437 ? -9.32 8.398 11.016 1 98.88 437 MET A N 1
ATOM 3338 C CA . MET A 1 437 ? -9.117 8.867 12.383 1 98.88 437 MET A CA 1
ATOM 3339 C C . MET A 1 437 ? -10.391 9.492 12.945 1 98.88 437 MET A C 1
ATOM 3341 O O . MET A 1 437 ? -11.047 10.289 12.266 1 98.88 437 MET A O 1
ATOM 3345 N N . VAL A 1 438 ? -10.719 9.094 14.148 1 98.94 438 VAL A N 1
ATOM 3346 C CA . VAL A 1 438 ? -11.938 9.609 14.766 1 98.94 438 VAL A CA 1
ATOM 3347 C C . VAL A 1 438 ? -11.625 10.133 16.172 1 98.94 438 VAL A C 1
ATOM 3349 O O . VAL A 1 438 ? -11.141 9.383 17.016 1 98.94 438 VAL A O 1
ATOM 3352 N N . GLY A 1 439 ? -11.828 11.391 16.375 1 98.88 439 GLY A N 1
ATOM 3353 C CA . GLY A 1 439 ? -11.812 11.969 17.703 1 98.88 439 GLY A CA 1
ATOM 3354 C C . GLY A 1 439 ? -13.148 11.867 18.422 1 98.88 439 GLY A C 1
ATOM 3355 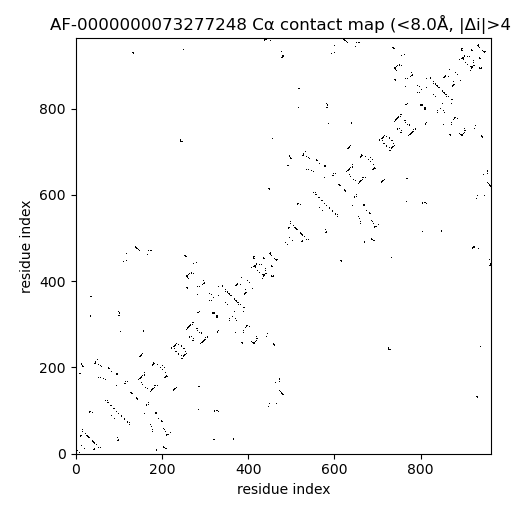O O . GLY A 1 439 ? -14.164 12.344 17.922 1 98.88 439 GLY A O 1
ATOM 3356 N N . ILE A 1 440 ? -13.203 11.242 19.531 1 98.88 440 ILE A N 1
ATOM 3357 C CA . ILE A 1 440 ? -14.391 11.055 20.359 1 98.88 440 ILE A CA 1
ATOM 3358 C C . ILE A 1 440 ? -14.289 11.914 21.609 1 98.88 440 ILE A C 1
ATOM 3360 O O . ILE A 1 440 ? -13.453 11.656 22.484 1 98.88 440 ILE A O 1
ATOM 3364 N N . ASN A 1 441 ? -15.086 12.945 21.703 1 98.75 441 ASN A N 1
ATOM 3365 C CA . ASN A 1 441 ? -15.078 13.891 22.812 1 98.75 441 ASN A CA 1
ATOM 3366 C C . ASN A 1 441 ? -13.734 14.602 22.938 1 98.75 441 ASN A C 1
ATOM 3368 O O . ASN A 1 441 ? -13.258 14.859 24.047 1 98.75 441 ASN A O 1
ATOM 3372 N N . THR A 1 442 ? -13.102 14.828 21.891 1 98.44 442 THR A N 1
ATOM 3373 C CA . THR A 1 442 ? -11.883 15.617 21.766 1 98.44 442 THR A CA 1
ATOM 3374 C C . THR A 1 442 ? -11.734 16.172 20.344 1 98.44 442 THR A C 1
ATOM 3376 O O . THR A 1 442 ? -12.227 15.562 19.391 1 98.44 442 THR A O 1
ATOM 3379 N N . GLY A 1 443 ? -11.141 17.281 20.266 1 97.88 443 GLY A N 1
ATOM 3380 C CA . GLY A 1 443 ? -10.883 17.906 18.984 1 97.88 443 GLY A CA 1
ATOM 3381 C C . GLY A 1 443 ? -9.43 17.828 18.562 1 97.88 443 GLY A C 1
ATOM 3382 O O . GLY A 1 443 ? -9.055 18.344 17.5 1 97.88 443 GLY A O 1
ATOM 3383 N N . LEU A 1 444 ? -8.562 17.188 19.297 1 96.62 444 LEU A N 1
ATOM 3384 C CA . LEU A 1 444 ? -7.133 17.047 19.047 1 96.62 444 LEU A CA 1
ATOM 3385 C C . LEU A 1 444 ? -6.723 15.578 19.047 1 96.62 444 LEU A C 1
ATOM 3387 O O . LEU A 1 444 ? -6.77 14.914 20.078 1 96.62 444 LEU A O 1
ATOM 3391 N N . ILE A 1 445 ? -6.234 15.117 17.844 1 97.69 445 ILE A N 1
ATOM 3392 C CA . ILE A 1 445 ? -6.055 13.672 17.75 1 97.69 445 ILE A CA 1
ATOM 3393 C C . ILE A 1 445 ? -4.629 13.359 17.297 1 97.69 445 ILE A C 1
ATOM 3395 O O . ILE A 1 445 ? -4.184 12.211 17.391 1 97.69 445 ILE A O 1
ATOM 3399 N N . SER A 1 446 ? -3.818 14.266 16.859 1 97.38 446 SER A N 1
ATOM 3400 C CA . SER A 1 446 ? -2.535 14.008 16.203 1 97.38 446 SER A CA 1
ATOM 3401 C C . SER A 1 446 ? -1.429 13.812 17.234 1 97.38 446 SER A C 1
ATOM 3403 O O . SER A 1 446 ? -1.296 14.602 18.172 1 97.38 446 SER A O 1
ATOM 3405 N N . ASN A 1 447 ? -0.694 12.852 17.172 1 97.75 447 ASN A N 1
ATOM 3406 C CA . ASN A 1 447 ? 0.487 12.539 17.969 1 97.75 447 ASN A CA 1
ATOM 3407 C C . ASN A 1 447 ? 1.387 11.523 17.266 1 97.75 447 ASN A C 1
ATOM 3409 O O . ASN A 1 447 ? 0.999 10.938 16.25 1 97.75 447 ASN A O 1
ATOM 3413 N N . GLU A 1 448 ? 2.6 11.336 17.719 1 98.38 448 GLU A N 1
ATOM 3414 C CA . GLU A 1 448 ? 3.604 10.516 17.047 1 98.38 448 GLU A CA 1
ATOM 3415 C C . GLU A 1 448 ? 3.346 9.031 17.281 1 98.38 448 GLU A C 1
ATOM 3417 O O . GLU A 1 448 ? 3.826 8.188 16.531 1 98.38 448 GLU A O 1
ATOM 3422 N N . VAL A 1 449 ? 2.541 8.641 18.328 1 98.38 449 VAL A N 1
ATOM 3423 C CA . VAL A 1 449 ? 2.475 7.238 18.719 1 98.38 449 VAL A CA 1
ATOM 3424 C C . VAL A 1 449 ? 1.269 6.57 18.062 1 98.38 449 VAL A C 1
ATOM 3426 O O . VAL A 1 449 ? 1.134 5.344 18.094 1 98.38 449 VAL A O 1
ATOM 3429 N N . ALA A 1 450 ? 0.359 7.402 17.438 1 98.38 450 ALA A N 1
ATOM 3430 C CA . ALA A 1 450 ? -0.841 6.871 16.797 1 98.38 450 ALA A CA 1
ATOM 3431 C C . ALA A 1 450 ? -0.719 6.926 15.273 1 98.38 450 ALA A C 1
ATOM 3433 O O . ALA A 1 450 ? -0.025 7.789 14.727 1 98.38 450 ALA A O 1
ATOM 3434 N N . PRO A 1 451 ? -1.38 5.984 14.586 1 98.38 451 PRO A N 1
ATOM 3435 C CA . PRO A 1 451 ? -1.331 6.031 13.125 1 98.38 451 PRO A CA 1
ATOM 3436 C C . PRO A 1 451 ? -2.143 7.188 12.539 1 98.38 451 PRO A C 1
ATOM 3438 O O . PRO A 1 451 ? -3.334 7.316 12.836 1 98.38 451 PRO A O 1
ATOM 3441 N N . PHE A 1 452 ? -1.454 7.977 11.773 1 98.5 452 PHE A N 1
ATOM 3442 C CA . PHE A 1 452 ? -2.047 9.133 11.117 1 98.5 452 PHE A CA 1
ATOM 3443 C C . PHE A 1 452 ? -2.297 8.844 9.641 1 98.5 452 PHE A C 1
ATOM 3445 O O . PHE A 1 452 ? -1.381 8.445 8.914 1 98.5 452 PHE A O 1
ATOM 3452 N N . GLY A 1 453 ? -3.506 8.945 9.172 1 97.62 453 GLY A N 1
ATOM 3453 C CA . GLY A 1 453 ? -3.812 8.75 7.762 1 97.62 453 GLY A CA 1
ATOM 3454 C C . GLY A 1 453 ? -5.285 8.477 7.504 1 97.62 453 GLY A C 1
ATOM 3455 O O . GLY A 1 453 ? -6.043 8.203 8.438 1 97.62 453 GLY A O 1
ATOM 3456 N N . GLY A 1 454 ? -5.691 8.617 6.281 1 97.5 454 GLY A N 1
ATOM 3457 C CA . GLY A 1 454 ? -7.098 8.516 5.918 1 97.5 454 GLY A CA 1
ATOM 3458 C C . GLY A 1 454 ? -7.406 7.297 5.066 1 97.5 454 GLY A C 1
ATOM 3459 O O . GLY A 1 454 ? -6.535 6.457 4.836 1 97.5 454 GLY A O 1
ATOM 3460 N N . ILE A 1 455 ? -8.734 7.152 4.789 1 97.81 455 ILE A N 1
ATOM 3461 C CA . ILE A 1 455 ? -9.266 6.16 3.863 1 97.81 455 ILE A CA 1
ATOM 3462 C C . ILE A 1 455 ? -9.969 6.863 2.707 1 97.81 455 ILE A C 1
ATOM 3464 O O . ILE A 1 455 ? -9.883 8.086 2.566 1 97.81 455 ILE A O 1
ATOM 3468 N N . LYS A 1 456 ? -10.602 6.133 1.793 1 97.5 456 LYS A N 1
ATOM 3469 C CA . LYS A 1 456 ? -11.203 6.684 0.578 1 97.5 456 LYS A CA 1
ATOM 3470 C C . LYS A 1 456 ? -10.164 7.453 -0.24 1 97.5 456 LYS A C 1
ATOM 3472 O O . LYS A 1 456 ? -9.102 6.922 -0.558 1 97.5 456 LYS A O 1
ATOM 3477 N N . GLN A 1 457 ? -10.461 8.656 -0.651 1 97.94 457 GLN A N 1
ATOM 3478 C CA . GLN A 1 457 ? -9.516 9.383 -1.489 1 97.94 457 GLN A CA 1
ATOM 3479 C C . GLN A 1 457 ? -8.672 10.344 -0.658 1 97.94 457 GLN A C 1
ATOM 3481 O O . GLN A 1 457 ? -8.039 11.25 -1.202 1 97.94 457 GLN A O 1
ATOM 3486 N N . SER A 1 458 ? -8.672 10.109 0.705 1 98.06 458 SER A N 1
ATOM 3487 C CA . SER A 1 458 ? -7.801 10.875 1.592 1 98.06 458 SER A CA 1
ATOM 3488 C C . SER A 1 458 ? -6.434 10.211 1.737 1 98.06 458 SER A C 1
ATOM 3490 O O . SER A 1 458 ? -5.523 10.781 2.346 1 98.06 458 SER A O 1
ATOM 3492 N N . GLY A 1 459 ? -6.363 8.992 1.219 1 96.69 459 GLY A N 1
ATOM 3493 C CA . GLY A 1 459 ? -4.969 8.602 1.099 1 96.69 459 GLY A CA 1
ATOM 3494 C C . GLY A 1 459 ? -4.754 7.109 1.271 1 96.69 459 GLY A C 1
ATOM 3495 O O . GLY A 1 459 ? -5.711 6.332 1.259 1 96.69 459 GLY A O 1
ATOM 3496 N N . LEU A 1 460 ? -3.465 6.707 1.24 1 97.81 460 LEU A N 1
ATOM 3497 C CA . LEU A 1 460 ? -2.924 5.363 1.418 1 97.81 460 LEU A CA 1
ATOM 3498 C C . LEU A 1 460 ? -1.784 5.367 2.434 1 97.81 460 LEU A C 1
ATOM 3500 O O . LEU A 1 460 ? -0.956 6.281 2.439 1 97.81 460 LEU A O 1
ATOM 3504 N N . GLY A 1 461 ? -1.741 4.328 3.305 1 96.31 461 GLY A N 1
ATOM 3505 C CA . GLY A 1 461 ? -0.681 4.23 4.297 1 96.31 461 GLY A CA 1
ATOM 3506 C C . GLY A 1 461 ? -0.985 4.996 5.57 1 96.31 461 GLY A C 1
ATOM 3507 O O . GLY A 1 461 ? -2.031 5.637 5.684 1 96.31 461 GLY A O 1
ATOM 3508 N N . ARG A 1 462 ? -0.174 4.832 6.512 1 97.88 462 ARG A N 1
ATOM 3509 C CA . ARG A 1 462 ? -0.257 5.539 7.785 1 97.88 462 ARG A CA 1
ATOM 3510 C C . ARG A 1 462 ? 1.101 6.105 8.188 1 97.88 462 ARG A C 1
ATOM 3512 O O . ARG A 1 462 ? 2.139 5.508 7.891 1 97.88 462 ARG A O 1
ATOM 3519 N N . GLU A 1 463 ? 1.123 7.16 8.766 1 98.12 463 GLU A N 1
ATOM 3520 C CA . GLU A 1 463 ? 2.309 7.809 9.312 1 98.12 463 GLU A CA 1
ATOM 3521 C C . GLU A 1 463 ? 2.26 7.844 10.844 1 98.12 463 GLU A C 1
ATOM 3523 O O . GLU A 1 463 ? 1.18 7.883 11.43 1 98.12 463 GLU A O 1
ATOM 3528 N N . GLY A 1 464 ? 3.393 7.785 11.477 1 97.88 464 GLY A N 1
ATOM 3529 C CA . GLY A 1 464 ? 3.434 7.695 12.93 1 97.88 464 GLY A CA 1
ATOM 3530 C C . GLY A 1 464 ? 3.248 6.277 13.445 1 97.88 464 GLY A C 1
ATOM 3531 O O . GLY A 1 464 ? 3.18 5.332 12.656 1 97.88 464 GLY A O 1
ATOM 3532 N N . SER A 1 465 ? 3.289 6.121 14.758 1 97.69 465 SER A N 1
ATOM 3533 C CA . SER A 1 465 ? 3.119 4.836 15.422 1 97.69 465 SER A CA 1
ATOM 3534 C C . SER A 1 465 ? 4.145 3.818 14.93 1 97.69 465 SER A C 1
ATOM 3536 O O . SER A 1 465 ? 5.098 4.176 14.234 1 97.69 465 SER A O 1
ATOM 3538 N N . GLU A 1 466 ? 3.986 2.619 15.352 1 96.62 466 GLU A N 1
ATOM 3539 C CA . GLU A 1 466 ? 4.867 1.556 14.875 1 96.62 466 GLU A CA 1
ATOM 3540 C C . GLU A 1 466 ? 4.602 1.237 13.406 1 96.62 466 GLU A C 1
ATOM 3542 O O . GLU A 1 466 ? 5.488 0.739 12.703 1 96.62 466 GLU A O 1
ATOM 3547 N N . HIS A 1 467 ? 3.447 1.601 12.922 1 96.81 467 HIS A N 1
ATOM 3548 C CA . HIS A 1 467 ? 3.066 1.269 11.555 1 96.81 467 HIS A CA 1
ATOM 3549 C C . HIS A 1 467 ? 3.768 2.176 10.555 1 96.81 467 HIS A C 1
ATOM 3551 O O . HIS A 1 467 ? 4 1.781 9.406 1 96.81 467 HIS A O 1
ATOM 3557 N N . GLY A 1 468 ? 4.145 3.359 10.984 1 97.94 468 GLY A N 1
ATOM 3558 C CA . GLY A 1 468 ? 4.762 4.328 10.094 1 97.94 468 GLY A CA 1
ATOM 3559 C C . GLY A 1 468 ? 6.098 3.863 9.539 1 97.94 468 GLY A C 1
ATOM 3560 O O . GLY A 1 468 ? 6.434 4.156 8.391 1 97.94 468 GLY A O 1
ATOM 3561 N N . ILE A 1 469 ? 6.906 3.162 10.312 1 98.5 469 ILE A N 1
ATOM 3562 C CA . ILE A 1 469 ? 8.227 2.73 9.859 1 98.5 469 ILE A CA 1
ATOM 3563 C C . ILE A 1 469 ? 8.086 1.519 8.938 1 98.5 469 ILE A C 1
ATOM 3565 O O . ILE A 1 469 ? 8.898 1.314 8.039 1 98.5 469 ILE A O 1
ATOM 3569 N N . GLU A 1 470 ? 7.008 0.745 9.086 1 97.31 470 GLU A N 1
ATOM 3570 C CA . GLU A 1 470 ? 6.789 -0.44 8.266 1 97.31 470 GLU A CA 1
ATOM 3571 C C . GLU A 1 470 ? 6.664 -0.07 6.789 1 97.31 470 GLU A C 1
ATOM 3573 O O . GLU A 1 470 ? 7.07 -0.839 5.918 1 97.31 470 GLU A O 1
ATOM 3578 N N . ASP A 1 471 ? 6.164 1.112 6.52 1 96.12 471 ASP A N 1
ATOM 3579 C CA . ASP A 1 471 ? 5.961 1.575 5.152 1 96.12 471 ASP A CA 1
ATOM 3580 C C . ASP A 1 471 ? 7.293 1.821 4.449 1 96.12 471 ASP A C 1
ATOM 3582 O O . ASP A 1 471 ? 7.348 1.938 3.225 1 96.12 471 ASP A O 1
ATOM 3586 N N . TYR A 1 472 ? 8.398 1.881 5.188 1 98.56 472 TYR A N 1
ATOM 3587 C CA . TYR A 1 472 ? 9.727 2.123 4.621 1 98.56 472 TYR A CA 1
ATOM 3588 C C . TYR A 1 472 ? 10.555 0.847 4.625 1 98.56 472 TYR A C 1
ATOM 3590 O O . TYR A 1 472 ? 11.773 0.891 4.41 1 98.56 472 TYR A O 1
ATOM 3598 N N . MET A 1 473 ? 9.883 -0.269 4.902 1 98.06 473 MET A N 1
ATOM 3599 C CA . MET A 1 473 ? 10.578 -1.555 4.957 1 98.06 473 MET A CA 1
ATOM 3600 C C . MET A 1 473 ? 9.922 -2.562 4.02 1 98.06 473 MET A C 1
ATOM 3602 O O . MET A 1 473 ? 8.766 -2.396 3.625 1 98.06 473 MET A O 1
ATOM 3606 N N . GLU A 1 474 ? 10.688 -3.559 3.648 1 97.5 474 GLU A N 1
ATOM 3607 C CA . GLU A 1 474 ? 10.211 -4.742 2.943 1 97.5 474 GLU A CA 1
ATOM 3608 C C . GLU A 1 474 ? 10.258 -5.977 3.838 1 97.5 474 GLU A C 1
ATOM 3610 O O . GLU A 1 474 ? 11.219 -6.168 4.59 1 97.5 474 GLU A O 1
ATOM 3615 N N . MET A 1 475 ? 9.203 -6.73 3.744 1 97.38 475 MET A N 1
ATOM 3616 C CA . MET A 1 475 ? 9.234 -8.07 4.324 1 97.38 475 MET A CA 1
ATOM 3617 C C . MET A 1 475 ? 9.898 -9.055 3.373 1 97.38 475 MET A C 1
ATOM 3619 O O . MET A 1 475 ? 9.562 -9.109 2.188 1 97.38 475 MET A O 1
ATOM 3623 N N . LYS A 1 476 ? 10.844 -9.734 3.908 1 98.62 476 LYS A N 1
ATOM 3624 C CA . LYS A 1 476 ? 11.469 -10.805 3.141 1 98.62 476 LYS A CA 1
ATOM 3625 C C . LYS A 1 476 ? 11.242 -12.164 3.805 1 98.62 476 LYS A C 1
ATOM 3627 O O . LYS A 1 476 ? 11.648 -12.375 4.949 1 98.62 476 LYS A O 1
ATOM 3632 N N . TYR A 1 477 ? 10.578 -12.984 3.096 1 98.81 477 TYR A N 1
ATOM 3633 C CA . TYR A 1 477 ? 10.336 -14.352 3.543 1 98.81 477 TYR A CA 1
ATOM 3634 C C . TYR A 1 477 ? 11.531 -15.25 3.23 1 98.81 477 TYR A C 1
ATOM 3636 O O . TYR A 1 477 ? 11.977 -15.32 2.084 1 98.81 477 TYR A O 1
ATOM 3644 N N . LEU A 1 478 ? 12.07 -15.875 4.234 1 98.88 478 LEU A N 1
ATOM 3645 C CA . LEU A 1 478 ? 13.141 -16.859 4.105 1 98.88 478 LEU A CA 1
ATOM 3646 C C . LEU A 1 478 ? 12.633 -18.266 4.453 1 98.88 478 LEU A C 1
ATOM 3648 O O . LEU A 1 478 ? 12.188 -18.5 5.578 1 98.88 478 LEU A O 1
ATOM 3652 N N . CYS A 1 479 ? 12.617 -19.094 3.521 1 98.88 479 CYS A N 1
ATOM 3653 C CA . CYS A 1 479 ? 12.312 -20.516 3.715 1 98.88 479 CYS A CA 1
ATOM 3654 C C . CYS A 1 479 ? 13.586 -21.344 3.703 1 98.88 479 CYS A C 1
ATOM 3656 O O . CYS A 1 479 ? 14.219 -21.516 2.656 1 98.88 479 CYS A O 1
ATOM 3658 N N . GLN A 1 480 ? 13.961 -21.922 4.789 1 98.5 480 GLN A N 1
ATOM 3659 C CA . GLN A 1 480 ? 15.203 -22.672 4.887 1 98.5 480 GLN A CA 1
ATOM 3660 C C . GLN A 1 480 ? 14.93 -24.172 5.012 1 98.5 480 GLN A C 1
ATOM 3662 O O . GLN A 1 480 ? 14.266 -24.609 5.957 1 98.5 480 GLN A O 1
ATOM 3667 N N . GLY A 1 481 ? 15.43 -24.875 4.055 1 97.94 481 GLY A N 1
ATOM 3668 C CA . GLY A 1 481 ? 15.383 -26.328 4.16 1 97.94 481 GLY A CA 1
ATOM 3669 C C . GLY A 1 481 ? 16.344 -26.891 5.191 1 97.94 481 GLY A C 1
ATOM 3670 O O . GLY A 1 481 ? 17.469 -26.375 5.344 1 97.94 481 GLY A O 1
ATOM 3671 N N . LEU A 1 482 ? 15.883 -27.938 5.922 1 94.25 482 LEU A N 1
ATOM 3672 C CA . LEU A 1 482 ? 16.719 -28.594 6.926 1 94.25 482 LEU A CA 1
ATOM 3673 C C . LEU A 1 482 ? 17.516 -29.719 6.309 1 94.25 482 LEU A C 1
ATOM 3675 O O . LEU A 1 482 ? 17.078 -30.359 5.352 1 94.25 482 LEU A O 1
ATOM 3679 N N . MET B 1 1 ? -12.758 -39.219 -21.156 1 79.5 1 MET B N 1
ATOM 3680 C CA . MET B 1 1 ? -13.453 -38.344 -20.203 1 79.5 1 MET B CA 1
ATOM 3681 C C . MET B 1 1 ? -13.828 -37.031 -20.844 1 79.5 1 MET B C 1
ATOM 3683 O O . MET B 1 1 ? -13.031 -36.438 -21.594 1 79.5 1 MET B O 1
ATOM 3687 N N . LYS B 1 2 ? -15.117 -36.719 -20.734 1 90.62 2 LYS B N 1
ATOM 3688 C CA . LYS B 1 2 ? -15.586 -35.438 -21.25 1 90.62 2 LYS B CA 1
ATOM 3689 C C . LYS B 1 2 ? -15.781 -34.438 -20.109 1 90.62 2 LYS B C 1
ATOM 3691 O O . LYS B 1 2 ? -16.25 -34.812 -19.031 1 90.62 2 LYS B O 1
ATOM 3696 N N . ILE B 1 3 ? -15.383 -33.281 -20.391 1 94.62 3 ILE B N 1
ATOM 3697 C CA . ILE B 1 3 ? -15.484 -32.25 -19.375 1 94.62 3 ILE B CA 1
ATOM 3698 C C . ILE B 1 3 ? -16.938 -32.062 -18.938 1 94.62 3 ILE B C 1
ATOM 3700 O O . ILE B 1 3 ? -17.219 -31.766 -17.781 1 94.62 3 ILE B O 1
ATOM 3704 N N . THR B 1 4 ? -17.859 -32.344 -19.797 1 93.94 4 THR B N 1
ATOM 3705 C CA . THR B 1 4 ? -19.297 -32.156 -19.547 1 93.94 4 THR B CA 1
ATOM 3706 C C . THR B 1 4 ? -19.781 -33.188 -18.516 1 93.94 4 THR B C 1
ATOM 3708 O O . THR B 1 4 ? -20.875 -33.031 -17.969 1 93.94 4 THR B O 1
ATOM 3711 N N . ASP B 1 5 ? -19 -34.188 -18.266 1 93.88 5 ASP B N 1
ATOM 3712 C CA . ASP B 1 5 ? -19.344 -35.219 -17.266 1 93.88 5 ASP B CA 1
ATOM 3713 C C . ASP B 1 5 ? -19.062 -34.688 -15.859 1 93.88 5 ASP B C 1
ATOM 3715 O O . ASP B 1 5 ? -19.547 -35.281 -14.883 1 93.88 5 ASP B O 1
ATOM 3719 N N . ASN B 1 6 ? -18.25 -33.656 -15.773 1 96.62 6 ASN B N 1
ATOM 3720 C CA . ASN B 1 6 ? -17.922 -33.062 -14.477 1 96.62 6 ASN B CA 1
ATOM 3721 C C . ASN B 1 6 ? -19.125 -32.344 -13.859 1 96.62 6 ASN B C 1
ATOM 3723 O O . ASN B 1 6 ? -19.719 -31.484 -14.5 1 96.62 6 ASN B O 1
ATOM 3727 N N . PRO B 1 7 ? -19.453 -32.625 -12.664 1 96.25 7 PRO B N 1
ATOM 3728 C CA . PRO B 1 7 ? -20.672 -32.094 -12.062 1 96.25 7 PRO B CA 1
ATOM 3729 C C . PRO B 1 7 ? -20.562 -30.578 -11.781 1 96.25 7 PRO B C 1
ATOM 3731 O O . PRO B 1 7 ? -21.562 -29.922 -11.531 1 96.25 7 PRO B O 1
ATOM 3734 N N . TYR B 1 8 ? -19.375 -30.047 -11.859 1 97.38 8 TYR B N 1
ATOM 3735 C CA . TYR B 1 8 ? -19.188 -28.641 -11.523 1 97.38 8 TYR B CA 1
ATOM 3736 C C . TYR B 1 8 ? -18.891 -27.812 -12.766 1 97.38 8 TYR B C 1
ATOM 3738 O O . TYR B 1 8 ? -18.578 -26.625 -12.672 1 97.38 8 TYR B O 1
ATOM 3746 N N . PHE B 1 9 ? -18.953 -28.422 -13.922 1 98.12 9 PHE B N 1
ATOM 3747 C CA . PHE B 1 9 ? -18.75 -27.719 -15.18 1 98.12 9 PHE B CA 1
ATOM 3748 C C . PHE B 1 9 ? -19.859 -26.703 -15.422 1 98.12 9 PHE B C 1
ATOM 3750 O O . PHE B 1 9 ? -21.047 -27.062 -15.383 1 98.12 9 PHE B O 1
ATOM 3757 N N . ARG B 1 10 ? -19.5 -25.391 -15.555 1 97.5 10 ARG B N 1
ATOM 3758 C CA . ARG B 1 10 ? -20.422 -24.297 -15.82 1 97.5 10 ARG B CA 1
ATOM 3759 C C . ARG B 1 10 ? -19.922 -23.438 -16.969 1 97.5 10 ARG B C 1
ATOM 3761 O O . ARG B 1 10 ? -18.734 -23.125 -17.047 1 97.5 10 ARG B O 1
ATOM 3768 N N . GLU B 1 11 ? -20.797 -23.047 -17.812 1 98.06 11 GLU B N 1
ATOM 3769 C CA . GLU B 1 11 ? -20.422 -22.203 -18.953 1 98.06 11 GLU B CA 1
ATOM 3770 C C . GLU B 1 11 ? -21 -20.797 -18.812 1 98.06 11 GLU B C 1
ATOM 3772 O O . GLU B 1 11 ? -21.047 -20.047 -19.797 1 98.06 11 GLU B O 1
ATOM 3777 N N . GLN B 1 12 ? -21.5 -20.422 -17.656 1 98.38 12 GLN B N 1
ATOM 3778 C CA . GLN B 1 12 ? -22.031 -19.094 -17.375 1 98.38 12 GLN B CA 1
ATOM 3779 C C . GLN B 1 12 ? -21.172 -18.375 -16.344 1 98.38 12 GLN B C 1
ATOM 3781 O O . GLN B 1 12 ? -20.469 -19 -15.562 1 98.38 12 GLN B O 1
ATOM 3786 N N . GLY B 1 13 ? -21.297 -17.016 -16.406 1 98.56 13 GLY B N 1
ATOM 3787 C CA . GLY B 1 13 ? -20.781 -16.25 -15.273 1 98.56 13 GLY B CA 1
ATOM 3788 C C . GLY B 1 13 ? -21.641 -16.359 -14.031 1 98.56 13 GLY B C 1
ATOM 3789 O O . GLY B 1 13 ? -22.688 -17.016 -14.055 1 98.56 13 GLY B O 1
ATOM 3790 N N . TYR B 1 14 ? -21.172 -15.836 -12.938 1 98.88 14 TYR B N 1
ATOM 3791 C CA . TYR B 1 14 ? -21.891 -15.922 -11.664 1 98.88 14 TYR B CA 1
ATOM 3792 C C . TYR B 1 14 ? -22.031 -14.547 -11.023 1 98.88 14 TYR B C 1
ATOM 3794 O O . TYR B 1 14 ? -21.062 -14 -10.492 1 98.88 14 TYR B O 1
ATOM 3802 N N . ILE B 1 15 ? -23.219 -13.938 -11.062 1 98.88 15 ILE B N 1
ATOM 3803 C CA . ILE B 1 15 ? -23.469 -12.602 -10.523 1 98.88 15 ILE B CA 1
ATOM 3804 C C . ILE B 1 15 ? -24.703 -12.617 -9.633 1 98.88 15 ILE B C 1
ATOM 3806 O O . ILE B 1 15 ? -25.781 -13.023 -10.07 1 98.88 15 ILE B O 1
ATOM 3810 N N . ASP B 1 16 ? -24.531 -12.273 -8.406 1 98.75 16 ASP B N 1
ATOM 3811 C CA . ASP B 1 16 ? -25.625 -12.148 -7.441 1 98.75 16 ASP B CA 1
ATOM 3812 C C . ASP B 1 16 ? -26.344 -13.484 -7.25 1 98.75 16 ASP B C 1
ATOM 3814 O O . ASP B 1 16 ? -27.562 -13.531 -7.184 1 98.75 16 ASP B O 1
ATOM 3818 N N . GLY B 1 17 ? -25.531 -14.523 -7.254 1 98.56 17 GLY B N 1
ATOM 3819 C CA . GLY B 1 17 ? -26.078 -15.852 -7.023 1 98.56 17 GLY B CA 1
ATOM 3820 C C . GLY B 1 17 ? -26.75 -16.438 -8.25 1 98.56 17 GLY B C 1
ATOM 3821 O O . GLY B 1 17 ? -27.406 -17.484 -8.164 1 98.56 17 GLY B O 1
ATOM 3822 N N . ILE B 1 18 ? -26.625 -15.781 -9.359 1 98.56 18 ILE B N 1
ATOM 3823 C CA . ILE B 1 18 ? -27.297 -16.219 -10.57 1 98.56 18 ILE B CA 1
ATOM 3824 C C . ILE B 1 18 ? -26.266 -16.547 -11.648 1 98.56 18 ILE B C 1
ATOM 3826 O O . ILE B 1 18 ? -25.344 -15.773 -11.906 1 98.56 18 ILE B O 1
ATOM 3830 N N . TRP B 1 19 ? -26.391 -17.766 -12.188 1 98.69 19 TRP B N 1
ATOM 3831 C CA . TRP B 1 19 ? -25.609 -18.109 -13.383 1 98.69 19 TRP B CA 1
ATOM 3832 C C . TRP B 1 19 ? -26.156 -17.391 -14.609 1 98.69 19 TRP B C 1
ATOM 3834 O O . TRP B 1 19 ? -27.328 -17.547 -14.961 1 98.69 19 TRP B O 1
ATOM 3844 N N . CYS B 1 20 ? -25.328 -16.547 -15.273 1 97.81 20 CYS B N 1
ATOM 3845 C CA . CYS B 1 20 ? -25.906 -15.695 -16.312 1 97.81 20 CYS B CA 1
ATOM 3846 C C . CYS B 1 20 ? -24.953 -15.578 -17.5 1 97.81 20 CYS B C 1
ATOM 3848 O O . CYS B 1 20 ? -23.734 -15.695 -17.344 1 97.81 20 CYS B O 1
ATOM 3850 N N . ASP B 1 21 ? -25.484 -15.344 -18.688 1 98.38 21 ASP B N 1
ATOM 3851 C CA . ASP B 1 21 ? -24.766 -15.078 -19.922 1 98.38 21 ASP B CA 1
ATOM 3852 C C . ASP B 1 21 ? -24.422 -13.594 -20.062 1 98.38 21 ASP B C 1
ATOM 3854 O O . ASP B 1 21 ? -24.859 -12.773 -19.25 1 98.38 21 ASP B O 1
ATOM 3858 N N . ALA B 1 22 ? -23.609 -13.312 -21.047 1 98.5 22 ALA B N 1
ATOM 3859 C CA . ALA B 1 22 ? -23.422 -11.906 -21.406 1 98.5 22 ALA B CA 1
ATOM 3860 C C . ALA B 1 22 ? -24.703 -11.328 -22.016 1 98.5 22 ALA B C 1
ATOM 3862 O O . ALA B 1 22 ? -25.422 -12.023 -22.719 1 98.5 22 ALA B O 1
ATOM 3863 N N . LYS B 1 23 ? -24.922 -10.094 -21.734 1 97.38 23 LYS B N 1
ATOM 3864 C CA . LYS B 1 23 ? -26.078 -9.453 -22.359 1 97.38 23 LYS B CA 1
ATOM 3865 C C . LYS B 1 23 ? -25.984 -9.523 -23.891 1 97.38 23 LYS B C 1
ATOM 3867 O O . LYS B 1 23 ? -27 -9.688 -24.562 1 97.38 23 LYS B O 1
ATOM 3872 N N . SER B 1 24 ? -24.828 -9.438 -24.438 1 97.5 24 SER B N 1
ATOM 3873 C CA . SER B 1 24 ? -24.594 -9.484 -25.875 1 97.5 24 SER B CA 1
ATOM 3874 C C . SER B 1 24 ? -24.797 -10.898 -26.422 1 97.5 24 SER B C 1
ATOM 3876 O O . SER B 1 24 ? -24.891 -11.094 -27.625 1 97.5 24 SER B O 1
ATOM 3878 N N . LYS B 1 25 ? -24.672 -11.938 -25.594 1 97.81 25 LYS B N 1
ATOM 3879 C CA . LYS B 1 25 ? -24.734 -13.359 -25.922 1 97.81 25 LYS B CA 1
ATOM 3880 C C . LYS B 1 25 ? -23.438 -13.828 -26.562 1 97.81 25 LYS B C 1
ATOM 3882 O O . LYS B 1 25 ? -23.328 -14.984 -27 1 97.81 25 LYS B O 1
ATOM 3887 N N . ASP B 1 26 ? -22.469 -12.867 -26.594 1 98.19 26 ASP B N 1
ATOM 3888 C CA . ASP B 1 26 ? -21.156 -13.25 -27.094 1 98.19 26 ASP B CA 1
ATOM 3889 C C . ASP B 1 26 ? -20.453 -14.219 -26.141 1 98.19 26 ASP B C 1
ATOM 3891 O O . ASP B 1 26 ? -20.672 -14.172 -24.938 1 98.19 26 ASP B O 1
ATOM 3895 N N . THR B 1 27 ? -19.609 -15.117 -26.703 1 98.5 27 THR B N 1
ATOM 3896 C CA . THR B 1 27 ? -18.891 -16.094 -25.891 1 98.5 27 THR B CA 1
ATOM 3897 C C . THR B 1 27 ? -17.406 -16.141 -26.281 1 98.5 27 THR B C 1
ATOM 3899 O O . THR B 1 27 ? -17.016 -15.609 -27.312 1 98.5 27 THR B O 1
ATOM 3902 N N . VAL B 1 28 ? -16.625 -16.641 -25.375 1 98.19 28 VAL B N 1
ATOM 3903 C CA . VAL B 1 28 ? -15.219 -16.969 -25.578 1 98.19 28 VAL B CA 1
ATOM 3904 C C . VAL B 1 28 ? -15.023 -18.469 -25.5 1 98.19 28 VAL B C 1
ATOM 3906 O O . VAL B 1 28 ? -15.531 -19.125 -24.578 1 98.19 28 VAL B O 1
ATOM 3909 N N . GLU B 1 29 ? -14.328 -18.984 -26.469 1 98.31 29 GLU B N 1
ATOM 3910 C CA . GLU B 1 29 ? -14.023 -20.422 -26.438 1 98.31 29 GLU B CA 1
ATOM 3911 C C . GLU B 1 29 ? -12.906 -20.719 -25.438 1 98.31 29 GLU B C 1
ATOM 3913 O O . GLU B 1 29 ? -11.93 -19.953 -25.359 1 98.31 29 GLU B O 1
ATOM 3918 N N . VAL B 1 30 ? -13.062 -21.812 -24.734 1 98.56 30 VAL B N 1
ATOM 3919 C CA . VAL B 1 30 ? -12 -22.328 -23.875 1 98.56 30 VAL B CA 1
ATOM 3920 C C . VAL B 1 30 ? -11.367 -23.562 -24.516 1 98.56 30 VAL B C 1
ATOM 3922 O O . VAL B 1 30 ? -12.062 -24.516 -24.844 1 98.56 30 VAL B O 1
ATOM 3925 N N . ILE B 1 31 ? -10.047 -23.484 -24.672 1 98.19 31 ILE B N 1
ATOM 3926 C CA . ILE B 1 31 ? -9.328 -24.5 -25.438 1 98.19 31 ILE B CA 1
ATOM 3927 C C . ILE B 1 31 ? -8.555 -25.406 -24.484 1 98.19 31 ILE B C 1
ATOM 3929 O O . ILE B 1 31 ? -7.922 -24.922 -23.547 1 98.19 31 ILE B O 1
ATOM 3933 N N . ASP B 1 32 ? -8.672 -26.734 -24.641 1 98.25 32 ASP B N 1
ATOM 3934 C CA . ASP B 1 32 ? -7.777 -27.672 -23.969 1 98.25 32 ASP B CA 1
ATOM 3935 C C . ASP B 1 32 ? -6.367 -27.594 -24.547 1 98.25 32 ASP B C 1
ATOM 3937 O O . ASP B 1 32 ? -6.137 -27.984 -25.688 1 98.25 32 ASP B O 1
ATOM 3941 N N . PRO B 1 33 ? -5.402 -27.156 -23.719 1 98.44 33 PRO B N 1
ATOM 3942 C CA . PRO B 1 33 ? -4.059 -26.969 -24.266 1 98.44 33 PRO B CA 1
ATOM 3943 C C . PRO B 1 33 ? -3.42 -28.281 -24.703 1 98.44 33 PRO B C 1
ATOM 3945 O O . PRO B 1 33 ? -2.486 -28.281 -25.516 1 98.44 33 PRO B O 1
ATOM 3948 N N . ALA B 1 34 ? -3.863 -29.422 -24.203 1 98 34 ALA B N 1
ATOM 3949 C CA . ALA B 1 34 ? -3.285 -30.719 -24.547 1 98 34 ALA B CA 1
ATOM 3950 C C . ALA B 1 34 ? -3.738 -31.172 -25.938 1 98 34 ALA B C 1
ATOM 3952 O O . ALA B 1 34 ? -2.965 -31.781 -26.672 1 98 34 ALA B O 1
ATOM 3953 N N . THR B 1 35 ? -5.02 -30.828 -26.312 1 97 35 THR B N 1
ATOM 3954 C CA . THR B 1 35 ? -5.578 -31.328 -27.562 1 97 35 THR B CA 1
ATOM 3955 C C . THR B 1 35 ? -5.77 -30.203 -28.562 1 97 35 THR B C 1
ATOM 3957 O O . THR B 1 35 ? -5.98 -30.438 -29.75 1 97 35 THR B O 1
ATOM 3960 N N . ASN B 1 36 ? -5.746 -28.969 -28.094 1 97 36 ASN B N 1
ATOM 3961 C CA . ASN B 1 36 ? -6.008 -27.766 -28.875 1 97 36 ASN B CA 1
ATOM 3962 C C . ASN B 1 36 ? -7.441 -27.75 -29.406 1 97 36 ASN B C 1
ATOM 3964 O O . ASN B 1 36 ? -7.719 -27.125 -30.438 1 97 36 ASN B O 1
ATOM 3968 N N . GLN B 1 37 ? -8.312 -28.406 -28.734 1 97.06 37 GLN B N 1
ATOM 3969 C CA . GLN B 1 37 ? -9.734 -28.438 -29.078 1 97.06 37 GLN B CA 1
ATOM 3970 C C . GLN B 1 37 ? -10.555 -27.625 -28.078 1 97.06 37 GLN B C 1
ATOM 3972 O O . GLN B 1 37 ? -10.242 -27.594 -26.891 1 97.06 37 GLN B O 1
ATOM 3977 N N . PRO B 1 38 ? -11.625 -27.016 -28.594 1 97.5 38 PRO B N 1
ATOM 3978 C CA . PRO B 1 38 ? -12.531 -26.359 -27.656 1 97.5 38 PRO B CA 1
ATOM 3979 C C . PRO B 1 38 ? -13.219 -27.328 -26.703 1 97.5 38 PRO B C 1
ATOM 3981 O O . PRO B 1 38 ? -13.617 -28.422 -27.125 1 97.5 38 PRO B O 1
ATOM 3984 N N . ILE B 1 39 ? -13.312 -26.984 -25.5 1 97.56 39 ILE B N 1
ATOM 3985 C CA . ILE B 1 39 ? -13.938 -27.875 -24.531 1 97.56 39 ILE B CA 1
ATOM 3986 C C . ILE B 1 39 ? -15.195 -27.219 -23.969 1 97.56 39 ILE B C 1
ATOM 3988 O O . ILE B 1 39 ? -15.953 -27.844 -23.219 1 97.56 39 ILE B O 1
ATOM 3992 N N . GLY B 1 40 ? -15.438 -25.984 -24.281 1 97.94 40 GLY B N 1
ATOM 3993 C CA . GLY B 1 40 ? -16.594 -25.203 -23.859 1 97.94 40 GLY B CA 1
ATOM 3994 C C . GLY B 1 40 ? -16.438 -23.719 -24.125 1 97.94 40 GLY B C 1
ATOM 3995 O O . GLY B 1 40 ? -15.508 -23.297 -24.812 1 97.94 40 GLY B O 1
ATOM 3996 N N . THR B 1 41 ? -17.438 -23 -23.641 1 98.38 41 THR B N 1
ATOM 3997 C CA . THR B 1 41 ? -17.406 -21.547 -23.781 1 98.38 41 THR B CA 1
ATOM 3998 C C . THR B 1 41 ? -17.75 -20.875 -22.453 1 98.38 41 THR B C 1
ATOM 4000 O O . THR B 1 41 ? -18.234 -21.531 -21.516 1 98.38 41 THR B O 1
ATOM 4003 N N . VAL B 1 42 ? -17.453 -19.656 -22.328 1 98.56 42 VAL B N 1
ATOM 4004 C CA . VAL B 1 42 ? -17.953 -18.781 -21.266 1 98.56 42 VAL B CA 1
ATOM 4005 C C . VAL B 1 42 ? -18.438 -17.469 -21.875 1 98.56 42 VAL B C 1
ATOM 4007 O O . VAL B 1 42 ? -18.078 -17.109 -23 1 98.56 42 VAL B O 1
ATOM 4010 N N . PRO B 1 43 ? -19.328 -16.75 -21.141 1 98.81 43 PRO B N 1
ATOM 4011 C CA . PRO B 1 43 ? -19.797 -15.469 -21.672 1 98.81 43 PRO B CA 1
ATOM 4012 C C . PRO B 1 43 ? -18.672 -14.453 -21.844 1 98.81 43 PRO B C 1
ATOM 4014 O O . PRO B 1 43 ? -17.781 -14.359 -21 1 98.81 43 PRO B O 1
ATOM 4017 N N . ASN B 1 44 ? -18.656 -13.797 -23.016 1 98.81 44 ASN B N 1
ATOM 4018 C CA . ASN B 1 44 ? -17.766 -12.656 -23.234 1 98.81 44 ASN B CA 1
ATOM 4019 C C . ASN B 1 44 ? -18.344 -11.375 -22.625 1 98.81 44 ASN B C 1
ATOM 4021 O O . ASN B 1 44 ? -18.734 -10.461 -23.344 1 98.81 44 ASN B O 1
ATOM 4025 N N . MET B 1 45 ? -18.312 -11.367 -21.297 1 98.81 45 MET B N 1
ATOM 4026 C CA . MET B 1 45 ? -18.844 -10.242 -20.531 1 98.81 45 MET B CA 1
ATOM 4027 C C . MET B 1 45 ? -17.938 -9.023 -20.656 1 98.81 45 MET B C 1
ATOM 4029 O O . MET B 1 45 ? -16.766 -9.148 -21.031 1 98.81 45 MET B O 1
ATOM 4033 N N . ALA B 1 46 ? -18.5 -7.891 -20.359 1 98.44 46 ALA B N 1
ATOM 4034 C CA . ALA B 1 46 ? -17.781 -6.625 -20.5 1 98.44 46 ALA B CA 1
ATOM 4035 C C . ALA B 1 46 ? -18.234 -5.621 -19.438 1 98.44 46 ALA B C 1
ATOM 4037 O O . ALA B 1 46 ? -18.375 -5.969 -18.266 1 98.44 46 ALA B O 1
ATOM 4038 N N . THR B 1 47 ? -18.422 -4.383 -19.812 1 98.62 47 THR B N 1
ATOM 4039 C CA . THR B 1 47 ? -18.703 -3.268 -18.906 1 98.62 47 THR B CA 1
ATOM 4040 C C . THR B 1 47 ? -20 -3.484 -18.156 1 98.62 47 THR B C 1
ATOM 4042 O O . THR B 1 47 ? -20.062 -3.324 -16.938 1 98.62 47 THR B O 1
ATOM 4045 N N . GLU B 1 48 ? -21.047 -3.908 -18.844 1 98.38 48 GLU B N 1
ATOM 4046 C CA . GLU B 1 48 ? -22.375 -4.008 -18.25 1 98.38 48 GLU B CA 1
ATOM 4047 C C . GLU B 1 48 ? -22.422 -5.066 -17.156 1 98.38 48 GLU B C 1
ATOM 4049 O O . GLU B 1 48 ? -22.922 -4.816 -16.062 1 98.38 48 GLU B O 1
ATOM 4054 N N . GLU B 1 49 ? -21.906 -6.184 -17.484 1 98.81 49 GLU B N 1
ATOM 4055 C CA . GLU B 1 49 ? -21.906 -7.262 -16.5 1 98.81 49 GLU B CA 1
ATOM 4056 C C . GLU B 1 49 ? -20.969 -6.953 -15.344 1 98.81 49 GLU B C 1
ATOM 4058 O O . GLU B 1 49 ? -21.25 -7.305 -14.195 1 98.81 49 GLU B O 1
ATOM 4063 N N . ALA B 1 50 ? -19.828 -6.324 -15.664 1 98.88 50 ALA B N 1
ATOM 4064 C CA . ALA B 1 50 ? -18.906 -5.926 -14.602 1 98.88 50 ALA B CA 1
ATOM 4065 C C . ALA B 1 50 ? -19.578 -4.957 -13.633 1 98.88 50 ALA B C 1
ATOM 4067 O O . ALA B 1 50 ? -19.438 -5.098 -12.414 1 98.88 50 ALA B O 1
ATOM 4068 N N . LYS B 1 51 ? -20.297 -4.004 -14.133 1 98.81 51 LYS B N 1
ATOM 4069 C CA . LYS B 1 51 ? -21.016 -3.061 -13.289 1 98.81 51 LYS B CA 1
ATOM 4070 C C . LYS B 1 51 ? -22.078 -3.775 -12.453 1 98.81 51 LYS B C 1
ATOM 4072 O O . LYS B 1 51 ? -22.25 -3.477 -11.273 1 98.81 51 LYS B O 1
ATOM 4077 N N . ALA B 1 52 ? -22.781 -4.707 -13.094 1 98.88 52 ALA B N 1
ATOM 4078 C CA . ALA B 1 52 ? -23.797 -5.484 -12.383 1 98.88 52 ALA B CA 1
ATOM 4079 C C . ALA B 1 52 ? -23.172 -6.277 -11.234 1 98.88 52 ALA B C 1
ATOM 4081 O O . ALA B 1 52 ? -23.766 -6.414 -10.172 1 98.88 52 ALA B O 1
ATOM 4082 N N . ALA B 1 53 ? -22 -6.812 -11.484 1 98.94 53 ALA B N 1
ATOM 4083 C CA . ALA B 1 53 ? -21.297 -7.57 -10.453 1 98.94 53 ALA B CA 1
ATOM 4084 C C . ALA B 1 53 ? -20.891 -6.668 -9.289 1 98.94 53 ALA B C 1
ATOM 4086 O O . ALA B 1 53 ? -21.031 -7.051 -8.125 1 98.94 53 ALA B O 1
ATOM 4087 N N . VAL B 1 54 ? -20.406 -5.461 -9.57 1 98.94 54 VAL B N 1
ATOM 4088 C CA . VAL B 1 54 ? -20.047 -4.508 -8.531 1 98.94 54 VAL B CA 1
ATOM 4089 C C . VAL B 1 54 ? -21.297 -4.086 -7.762 1 98.94 54 VAL B C 1
ATOM 4091 O O . VAL B 1 54 ? -21.266 -3.967 -6.535 1 98.94 54 VAL B O 1
ATOM 4094 N N . ASP B 1 55 ? -22.438 -3.854 -8.492 1 98.88 55 ASP B N 1
ATOM 4095 C CA . ASP B 1 55 ? -23.719 -3.559 -7.848 1 98.88 55 ASP B CA 1
ATOM 4096 C C . ASP B 1 55 ? -24.094 -4.648 -6.848 1 98.88 55 ASP B C 1
ATOM 4098 O O . ASP B 1 55 ? -24.484 -4.355 -5.719 1 98.88 55 ASP B O 1
ATOM 4102 N N . ALA B 1 56 ? -23.969 -5.852 -7.297 1 98.94 56 ALA B N 1
ATOM 4103 C CA . ALA B 1 56 ? -24.312 -6.996 -6.461 1 98.94 56 ALA B CA 1
ATOM 4104 C C . ALA B 1 56 ? -23.422 -7.059 -5.223 1 98.94 56 ALA B C 1
ATOM 4106 O O . ALA B 1 56 ? -23.906 -7.301 -4.113 1 98.94 56 ALA B O 1
ATOM 4107 N N . ALA B 1 57 ? -22.125 -6.898 -5.422 1 98.94 57 ALA B N 1
ATOM 4108 C CA . ALA B 1 57 ? -21.172 -6.918 -4.32 1 98.94 57 ALA B CA 1
ATOM 4109 C C . ALA B 1 57 ? -21.469 -5.812 -3.309 1 98.94 57 ALA B C 1
ATOM 4111 O O . ALA B 1 57 ? -21.438 -6.047 -2.098 1 98.94 57 ALA B O 1
ATOM 4112 N N . ALA B 1 58 ? -21.75 -4.621 -3.805 1 98.81 58 ALA B N 1
ATOM 4113 C CA . ALA B 1 58 ? -22.062 -3.479 -2.951 1 98.81 58 ALA B CA 1
ATOM 4114 C C . ALA B 1 58 ? -23.344 -3.727 -2.158 1 98.81 58 ALA B C 1
ATOM 4116 O O . ALA B 1 58 ? -23.422 -3.381 -0.978 1 98.81 58 ALA B O 1
ATOM 4117 N N . LYS B 1 59 ? -24.328 -4.301 -2.84 1 98.75 59 LYS B N 1
ATOM 4118 C CA . LYS B 1 59 ? -25.609 -4.59 -2.205 1 98.75 59 LYS B CA 1
ATOM 4119 C C . LYS B 1 59 ? -25.453 -5.625 -1.094 1 98.75 59 LYS B C 1
ATOM 4121 O O . LYS B 1 59 ? -26.125 -5.535 -0.059 1 98.75 59 LYS B O 1
ATOM 4126 N N . ALA B 1 60 ? -24.562 -6.559 -1.248 1 98.88 60 ALA B N 1
ATOM 4127 C CA . ALA B 1 60 ? -24.375 -7.664 -0.309 1 98.88 60 ALA B CA 1
ATOM 4128 C C . ALA B 1 60 ? -23.5 -7.246 0.864 1 98.88 60 ALA B C 1
ATOM 4130 O O . ALA B 1 60 ? -23.5 -7.895 1.913 1 98.88 60 ALA B O 1
ATOM 4131 N N . LEU B 1 61 ? -22.766 -6.211 0.765 1 98.81 61 LEU B N 1
ATOM 4132 C CA . LEU B 1 61 ? -21.672 -5.852 1.668 1 98.81 61 LEU B CA 1
ATOM 4133 C C . LEU B 1 61 ? -22.203 -5.594 3.076 1 98.81 61 LEU B C 1
ATOM 4135 O O . LEU B 1 61 ? -21.672 -6.141 4.047 1 98.81 61 LEU B O 1
ATOM 4139 N N . PRO B 1 62 ? -23.297 -4.77 3.242 1 98.06 62 PRO B N 1
ATOM 4140 C CA . PRO B 1 62 ? -23.703 -4.434 4.605 1 98.06 62 PRO B CA 1
ATOM 4141 C C . PRO B 1 62 ? -24.062 -5.664 5.434 1 98.06 62 PRO B C 1
ATOM 4143 O O . PRO B 1 62 ? -23.641 -5.777 6.59 1 98.06 62 PRO B O 1
ATOM 4146 N N . THR B 1 63 ? -24.734 -6.633 4.84 1 98.44 63 THR B N 1
ATOM 4147 C CA . THR B 1 63 ? -25.141 -7.82 5.574 1 98.44 63 THR B CA 1
ATOM 4148 C C . THR B 1 63 ? -23.953 -8.742 5.832 1 98.44 63 THR B C 1
ATOM 4150 O O . THR B 1 63 ? -23.844 -9.336 6.906 1 98.44 63 THR B O 1
ATOM 4153 N N . TRP B 1 64 ? -23.094 -8.844 4.91 1 98.81 64 TRP B N 1
ATOM 4154 C CA . TRP B 1 64 ? -21.906 -9.68 5.062 1 98.81 64 TRP B CA 1
ATOM 4155 C C . TRP B 1 64 ? -20.984 -9.117 6.129 1 98.81 64 TRP B C 1
ATOM 4157 O O . TRP B 1 64 ? -20.516 -9.852 7.004 1 98.81 64 TRP B O 1
ATOM 4167 N N . ARG B 1 65 ? -20.734 -7.84 6.074 1 97.94 65 ARG B N 1
ATOM 4168 C CA . ARG B 1 65 ? -19.844 -7.141 6.996 1 97.94 65 ARG B CA 1
ATOM 4169 C C . ARG B 1 65 ? -20.375 -7.207 8.422 1 97.94 65 ARG B C 1
ATOM 4171 O O . ARG B 1 65 ? -19.609 -7.176 9.383 1 97.94 65 ARG B O 1
ATOM 4178 N N . ALA B 1 66 ? -21.672 -7.352 8.578 1 97.56 66 ALA B N 1
ATOM 4179 C CA . ALA B 1 66 ? -22.312 -7.336 9.891 1 97.56 66 ALA B CA 1
ATOM 4180 C C . ALA B 1 66 ? -22.156 -8.68 10.594 1 97.56 66 ALA B C 1
ATOM 4182 O O . ALA B 1 66 ? -22.359 -8.781 11.805 1 97.56 66 ALA B O 1
ATOM 4183 N N . LEU B 1 67 ? -21.828 -9.727 9.836 1 98.56 67 LEU B N 1
ATOM 4184 C CA . LEU B 1 67 ? -21.578 -11.016 10.461 1 98.56 67 LEU B CA 1
ATOM 4185 C C . LEU B 1 67 ? -20.344 -10.953 11.367 1 98.56 67 LEU B C 1
ATOM 4187 O O . LEU B 1 67 ? -19.375 -10.258 11.055 1 98.56 67 LEU B O 1
ATOM 4191 N N . THR B 1 68 ? -20.375 -11.695 12.461 1 98.31 68 THR B N 1
ATOM 4192 C CA . THR B 1 68 ? -19.172 -11.82 13.289 1 98.31 68 THR B CA 1
ATOM 4193 C C . THR B 1 68 ? -18.094 -12.594 12.555 1 98.31 68 THR B C 1
ATOM 4195 O O . THR B 1 68 ? -18.375 -13.312 11.594 1 98.31 68 THR B O 1
ATOM 4198 N N . ALA B 1 69 ? -16.859 -12.422 12.969 1 98.5 69 ALA B N 1
ATOM 4199 C CA . ALA B 1 69 ? -15.75 -13.18 12.406 1 98.5 69 ALA B CA 1
ATOM 4200 C C . ALA B 1 69 ? -16.016 -14.68 12.484 1 98.5 69 ALA B C 1
ATOM 4202 O O . ALA B 1 69 ? -15.688 -15.43 11.555 1 98.5 69 ALA B O 1
ATOM 4203 N N . HIS B 1 70 ? -16.641 -15.07 13.57 1 98.75 70 HIS B N 1
ATOM 4204 C CA . HIS B 1 70 ? -16.953 -16.484 13.758 1 98.75 70 HIS B CA 1
ATOM 4205 C C . HIS B 1 70 ? -17.953 -16.969 12.711 1 98.75 70 HIS B C 1
ATOM 4207 O O . HIS B 1 70 ? -17.797 -18.047 12.148 1 98.75 70 HIS B O 1
ATOM 4213 N N . GLN B 1 71 ? -18.953 -16.172 12.422 1 98.88 71 GLN B N 1
ATOM 4214 C CA . GLN B 1 71 ? -19.969 -16.547 11.445 1 98.88 71 GLN B CA 1
ATOM 4215 C C . GLN B 1 71 ? -19.391 -16.625 10.047 1 98.88 71 GLN B C 1
ATOM 4217 O O . GLN B 1 71 ? -19.672 -17.578 9.305 1 98.88 71 GLN B O 1
ATOM 4222 N N . ARG B 1 72 ? -18.562 -15.703 9.664 1 98.88 72 ARG B N 1
ATOM 4223 C CA . ARG B 1 72 ? -17.906 -15.766 8.367 1 98.88 72 ARG B CA 1
ATOM 4224 C C . ARG B 1 72 ? -16.969 -16.969 8.289 1 98.88 72 ARG B C 1
ATOM 4226 O O . ARG B 1 72 ? -16.922 -17.672 7.277 1 98.88 72 ARG B O 1
ATOM 4233 N N . SER B 1 73 ? -16.25 -17.203 9.414 1 98.88 73 SER B N 1
ATOM 4234 C CA . SER B 1 73 ? -15.336 -18.344 9.5 1 98.88 73 SER B CA 1
ATOM 4235 C C . SER B 1 73 ? -16.062 -19.656 9.258 1 98.88 73 SER B C 1
ATOM 4237 O O . SER B 1 73 ? -15.547 -20.547 8.562 1 98.88 73 SER B O 1
ATOM 4239 N N . THR B 1 74 ? -17.219 -19.812 9.805 1 98.88 74 THR B N 1
ATOM 4240 C CA . THR B 1 74 ? -18 -21.031 9.656 1 98.88 74 THR B CA 1
ATOM 4241 C C . THR B 1 74 ? -18.359 -21.281 8.195 1 98.88 74 THR B C 1
ATOM 4243 O O . THR B 1 74 ? -18.234 -22.406 7.699 1 98.88 74 THR B O 1
ATOM 4246 N N . LEU B 1 75 ? -18.75 -20.25 7.512 1 98.94 75 LEU B N 1
ATOM 4247 C CA . LEU B 1 75 ? -19.094 -20.359 6.098 1 98.94 75 LEU B CA 1
ATOM 4248 C C . LEU B 1 75 ? -17.859 -20.688 5.27 1 98.94 75 LEU B C 1
ATOM 4250 O O . LEU B 1 75 ? -17.906 -21.516 4.367 1 98.94 75 LEU B O 1
ATOM 4254 N N . LEU B 1 76 ? -16.719 -20.094 5.59 1 98.94 76 LEU B N 1
ATOM 4255 C CA . LEU B 1 76 ? -15.469 -20.359 4.879 1 98.94 76 LEU B CA 1
ATOM 4256 C C . LEU B 1 76 ? -14.992 -21.781 5.129 1 98.94 76 LEU B C 1
ATOM 4258 O O . LEU B 1 76 ? -14.477 -22.438 4.219 1 98.94 76 LEU B O 1
ATOM 4262 N N . GLN B 1 77 ? -15.148 -22.266 6.332 1 98.94 77 GLN B N 1
ATOM 4263 C CA . GLN B 1 77 ? -14.758 -23.641 6.656 1 98.94 77 GLN B CA 1
ATOM 4264 C C . GLN B 1 77 ? -15.594 -24.656 5.871 1 98.94 77 GLN B C 1
ATOM 4266 O O . GLN B 1 77 ? -15.086 -25.688 5.438 1 98.94 77 GLN B O 1
ATOM 4271 N N . ARG B 1 78 ? -16.859 -24.359 5.711 1 98.94 78 ARG B N 1
ATOM 4272 C CA . ARG B 1 78 ? -17.688 -25.219 4.887 1 98.94 78 ARG B CA 1
ATOM 4273 C C . ARG B 1 78 ? -17.219 -25.219 3.436 1 98.94 78 ARG B C 1
ATOM 4275 O O . ARG B 1 78 ? -17.188 -26.25 2.781 1 98.94 78 ARG B O 1
ATOM 4282 N N . TRP B 1 79 ? -16.906 -24.016 2.953 1 98.94 79 TRP B N 1
ATOM 4283 C CA . TRP B 1 79 ? -16.359 -23.891 1.606 1 98.94 79 TRP B CA 1
ATOM 4284 C C . TRP B 1 79 ? -15.086 -24.703 1.459 1 98.94 79 TRP B C 1
ATOM 4286 O O . TRP B 1 79 ? -14.93 -25.453 0.487 1 98.94 79 TRP B O 1
ATOM 4296 N N . PHE B 1 80 ? -14.195 -24.641 2.496 1 98.94 80 PHE B N 1
ATOM 4297 C CA . PHE B 1 80 ? -12.961 -25.422 2.545 1 98.94 80 PHE B CA 1
ATOM 4298 C C . PHE B 1 80 ? -13.258 -26.906 2.441 1 98.94 80 PHE B C 1
ATOM 4300 O O . PHE B 1 80 ? -12.68 -27.609 1.606 1 98.94 80 PHE B O 1
ATOM 4307 N N . GLN B 1 81 ? -14.164 -27.375 3.203 1 98.88 81 GLN B N 1
ATOM 4308 C CA . GLN B 1 81 ? -14.5 -28.797 3.244 1 98.88 81 GLN B CA 1
ATOM 4309 C C . GLN B 1 81 ? -15.07 -29.266 1.911 1 98.88 81 GLN B C 1
ATOM 4311 O O . GLN B 1 81 ? -14.711 -30.328 1.418 1 98.88 81 GLN B O 1
ATOM 4316 N N . LEU B 1 82 ? -15.953 -28.453 1.356 1 98.94 82 LEU B N 1
ATOM 4317 C CA . LEU B 1 82 ? -16.562 -28.828 0.081 1 98.94 82 LEU B CA 1
ATOM 4318 C C . LEU B 1 82 ? -15.508 -28.922 -1.018 1 98.94 82 LEU B C 1
ATOM 4320 O O . LEU B 1 82 ? -15.578 -29.797 -1.878 1 98.94 82 LEU B O 1
ATOM 4324 N N . ILE B 1 83 ? -14.547 -28.047 -0.993 1 98.94 83 ILE B N 1
ATOM 4325 C CA . ILE B 1 83 ? -13.469 -28.094 -1.975 1 98.94 83 ILE B CA 1
ATOM 4326 C C . ILE B 1 83 ? -12.648 -29.375 -1.781 1 98.94 83 ILE B C 1
ATOM 4328 O O . ILE B 1 83 ? -12.352 -30.078 -2.748 1 98.94 83 ILE B O 1
ATOM 4332 N N . GLN B 1 84 ? -12.344 -29.703 -0.518 1 98.75 84 GLN B N 1
ATOM 4333 C CA . GLN B 1 84 ? -11.594 -30.922 -0.22 1 98.75 84 GLN B CA 1
ATOM 4334 C C . GLN B 1 84 ? -12.359 -32.156 -0.642 1 98.75 84 GLN B C 1
ATOM 4336 O O . GLN B 1 84 ? -11.781 -33.094 -1.206 1 98.75 84 GLN B O 1
ATOM 4341 N N . ASP B 1 85 ? -13.633 -32.125 -0.414 1 98.75 85 ASP B N 1
ATOM 4342 C CA . ASP B 1 85 ? -14.492 -33.281 -0.721 1 98.75 85 ASP B CA 1
ATOM 4343 C C . ASP B 1 85 ? -14.602 -33.5 -2.229 1 98.75 85 ASP B C 1
ATOM 4345 O O . ASP B 1 85 ? -14.914 -34.594 -2.684 1 98.75 85 ASP B O 1
ATOM 4349 N N . ASN B 1 86 ? -14.367 -32.469 -2.98 1 98.69 86 ASN B N 1
ATOM 4350 C CA . ASN B 1 86 ? -14.516 -32.562 -4.43 1 98.69 86 ASN B CA 1
ATOM 4351 C C . ASN B 1 86 ? -13.188 -32.344 -5.145 1 98.69 86 ASN B C 1
ATOM 4353 O O . ASN B 1 86 ? -13.156 -31.859 -6.277 1 98.69 86 ASN B O 1
ATOM 4357 N N . LYS B 1 87 ? -12.102 -32.594 -4.488 1 98.62 87 LYS B N 1
ATOM 4358 C CA . LYS B 1 87 ? -10.742 -32.312 -4.941 1 98.62 87 LYS B CA 1
ATOM 4359 C C . LYS B 1 87 ? -10.477 -32.938 -6.309 1 98.62 87 LYS B C 1
ATOM 4361 O O . LYS B 1 87 ? -9.969 -32.281 -7.211 1 98.62 87 LYS B O 1
ATOM 4366 N N . ARG B 1 88 ? -10.82 -34.188 -6.543 1 97.94 88 ARG B N 1
ATOM 4367 C CA . ARG B 1 88 ? -10.555 -34.906 -7.785 1 97.94 88 ARG B CA 1
ATOM 4368 C C . ARG B 1 88 ? -11.312 -34.281 -8.953 1 97.94 88 ARG B C 1
ATOM 4370 O O . ARG B 1 88 ? -10.734 -34.062 -10.016 1 97.94 88 ARG B O 1
ATOM 4377 N N . GLN B 1 89 ? -12.57 -34 -8.758 1 98.19 89 GLN B N 1
ATOM 4378 C CA . GLN B 1 89 ? -13.383 -33.375 -9.805 1 98.19 89 GLN B CA 1
ATOM 4379 C C . GLN B 1 89 ? -12.844 -32 -10.18 1 98.19 89 GLN B C 1
ATOM 4381 O O . GLN B 1 89 ? -12.797 -31.656 -11.359 1 98.19 89 GLN B O 1
ATOM 4386 N N . LEU B 1 90 ? -12.453 -31.266 -9.18 1 98.81 90 LEU B N 1
ATOM 4387 C CA . LEU B 1 90 ? -11.883 -29.953 -9.438 1 98.81 90 LEU B CA 1
ATOM 4388 C C . LEU B 1 90 ? -10.555 -30.062 -10.172 1 98.81 90 LEU B C 1
ATOM 4390 O O . LEU B 1 90 ? -10.273 -29.297 -11.094 1 98.81 90 LEU B O 1
ATOM 4394 N N . ALA B 1 91 ? -9.734 -31.031 -9.758 1 98.62 91 ALA B N 1
ATOM 4395 C CA . ALA B 1 91 ? -8.438 -31.266 -10.391 1 98.62 91 ALA B CA 1
ATOM 4396 C C . ALA B 1 91 ? -8.609 -31.625 -11.867 1 98.62 91 ALA B C 1
ATOM 4398 O O . ALA B 1 91 ? -7.855 -31.156 -12.719 1 98.62 91 ALA B O 1
ATOM 4399 N N . GLU B 1 92 ? -9.555 -32.469 -12.141 1 98.44 92 GLU B N 1
ATOM 4400 C CA . GLU B 1 92 ? -9.82 -32.875 -13.516 1 98.44 92 GLU B CA 1
ATOM 4401 C C . GLU B 1 92 ? -10.258 -31.672 -14.375 1 98.44 92 GLU B C 1
ATOM 4403 O O . GLU B 1 92 ? -9.805 -31.516 -15.508 1 98.44 92 GLU B O 1
ATOM 4408 N N . LEU B 1 93 ? -11.156 -30.891 -13.797 1 98.25 93 LEU B N 1
ATOM 4409 C CA . LEU B 1 93 ? -11.57 -29.672 -14.492 1 98.25 93 LEU B CA 1
ATOM 4410 C C . LEU B 1 93 ? -10.359 -28.797 -14.828 1 98.25 93 LEU B C 1
ATOM 4412 O O . LEU B 1 93 ? -10.242 -28.312 -15.953 1 98.25 93 LEU B O 1
ATOM 4416 N N . MET B 1 94 ? -9.477 -28.656 -13.898 1 98.69 94 MET B N 1
ATOM 4417 C CA . MET B 1 94 ? -8.266 -27.844 -14.055 1 98.69 94 MET B CA 1
ATOM 4418 C C . MET B 1 94 ? -7.359 -28.438 -15.125 1 98.69 94 MET B C 1
ATOM 4420 O O . MET B 1 94 ? -6.805 -27.719 -15.953 1 98.69 94 MET B O 1
ATOM 4424 N N . THR B 1 95 ? -7.207 -29.734 -15.148 1 98.56 95 THR B N 1
ATOM 4425 C CA . THR B 1 95 ? -6.367 -30.406 -16.141 1 98.56 95 THR B CA 1
ATOM 4426 C C . THR B 1 95 ? -6.918 -30.188 -17.547 1 98.56 95 THR B C 1
ATOM 4428 O O . THR B 1 95 ? -6.156 -29.969 -18.484 1 98.56 95 THR B O 1
ATOM 4431 N N . PHE B 1 96 ? -8.203 -30.172 -17.672 1 98.31 96 PHE B N 1
ATOM 4432 C CA . PHE B 1 96 ? -8.82 -29.938 -18.969 1 98.31 96 PHE B CA 1
ATOM 4433 C C . PHE B 1 96 ? -8.469 -28.547 -19.484 1 98.31 96 PHE B C 1
ATOM 4435 O O . PHE B 1 96 ? -8.039 -28.391 -20.625 1 98.31 96 PHE B O 1
ATOM 4442 N N . GLU B 1 97 ? -8.633 -27.578 -18.609 1 98.44 97 GLU B N 1
ATOM 4443 C CA . GLU B 1 97 ? -8.57 -26.219 -19.125 1 98.44 97 GLU B CA 1
ATOM 4444 C C . GLU B 1 97 ? -7.148 -25.656 -19.031 1 98.44 97 GLU B C 1
ATOM 4446 O O . GLU B 1 97 ? -6.789 -24.734 -19.75 1 98.44 97 GLU B O 1
ATOM 4451 N N . GLN B 1 98 ? -6.289 -26.141 -18.156 1 98.44 98 GLN B N 1
ATOM 4452 C CA . GLN B 1 98 ? -4.965 -25.578 -17.922 1 98.44 98 GLN B CA 1
ATOM 4453 C C . GLN B 1 98 ? -3.869 -26.531 -18.375 1 98.44 98 GLN B C 1
ATOM 4455 O O . GLN B 1 98 ? -2.787 -26.094 -18.781 1 98.44 98 GLN B O 1
ATOM 4460 N N . GLY B 1 99 ? -4.086 -27.875 -18.297 1 98.31 99 GLY B N 1
ATOM 4461 C CA . GLY B 1 99 ? -3.207 -28.828 -18.938 1 98.31 99 GLY B CA 1
ATOM 4462 C C . GLY B 1 99 ? -2.309 -29.578 -17.969 1 98.31 99 GLY B C 1
ATOM 4463 O O . GLY B 1 99 ? -1.779 -30.641 -18.297 1 98.31 99 GLY B O 1
ATOM 4464 N N . LYS B 1 100 ? -2.074 -29.094 -16.719 1 98.31 100 LYS B N 1
ATOM 4465 C CA . LYS B 1 100 ? -1.146 -29.781 -15.828 1 98.31 100 LYS B CA 1
ATOM 4466 C C . LYS B 1 100 ? -1.649 -31.172 -15.477 1 98.31 100 LYS B C 1
ATOM 4468 O O . LYS B 1 100 ? -2.857 -31.438 -15.484 1 98.31 100 LYS B O 1
ATOM 4473 N N . PRO B 1 101 ? -0.774 -32.094 -15.109 1 98.44 101 PRO B N 1
ATOM 4474 C CA . PRO B 1 101 ? -1.183 -33.469 -14.727 1 98.44 101 PRO B CA 1
ATOM 4475 C C . PRO B 1 101 ? -2.164 -33.469 -13.555 1 98.44 101 PRO B C 1
ATOM 4477 O O . PRO B 1 101 ? -2.045 -32.656 -12.641 1 98.44 101 PRO B O 1
ATOM 4480 N N . VAL B 1 102 ? -3.088 -34.438 -13.547 1 98.25 102 VAL B N 1
ATOM 4481 C CA . VAL B 1 102 ? -4.16 -34.5 -12.562 1 98.25 102 VAL B CA 1
ATOM 4482 C C . VAL B 1 102 ? -3.566 -34.531 -11.156 1 98.25 102 VAL B C 1
ATOM 4484 O O . VAL B 1 102 ? -4.062 -33.844 -10.25 1 98.25 102 VAL B O 1
ATOM 4487 N N . ALA B 1 103 ? -2.475 -35.25 -10.992 1 97.31 103 ALA B N 1
ATOM 4488 C CA . ALA B 1 103 ? -1.841 -35.312 -9.68 1 97.31 103 ALA B CA 1
ATOM 4489 C C . ALA B 1 103 ? -1.355 -33.969 -9.219 1 97.31 103 ALA B C 1
ATOM 4491 O O . ALA B 1 103 ? -1.521 -33.594 -8.055 1 97.31 103 ALA B O 1
ATOM 4492 N N . GLU B 1 104 ? -0.758 -33.219 -10.094 1 97.88 104 GLU B N 1
ATOM 4493 C CA . GLU B 1 104 ? -0.308 -31.844 -9.781 1 97.88 104 GLU B CA 1
ATOM 4494 C C . GLU B 1 104 ? -1.491 -30.922 -9.539 1 97.88 104 GLU B C 1
ATOM 4496 O O . GLU B 1 104 ? -1.441 -30.062 -8.656 1 97.88 104 GLU B O 1
ATOM 4501 N N . ALA B 1 105 ? -2.537 -31.062 -10.312 1 98.69 105 ALA B N 1
ATOM 4502 C CA . ALA B 1 105 ? -3.752 -30.281 -10.133 1 98.69 105 ALA B CA 1
ATOM 4503 C C . ALA B 1 105 ? -4.371 -30.516 -8.758 1 98.69 105 ALA B C 1
ATOM 4505 O O . ALA B 1 105 ? -4.84 -29.578 -8.109 1 98.69 105 ALA B O 1
ATOM 4506 N N . GLU B 1 106 ? -4.367 -31.781 -8.336 1 98.56 106 GLU B N 1
ATOM 4507 C CA . GLU B 1 106 ? -4.867 -32.094 -6.996 1 98.56 106 GLU B CA 1
ATOM 4508 C C . GLU B 1 106 ? -4.066 -31.344 -5.926 1 98.56 106 GLU B C 1
ATOM 4510 O O . GLU B 1 106 ? -4.633 -30.875 -4.938 1 98.56 106 GLU B O 1
ATOM 4515 N N . GLY B 1 107 ? -2.76 -31.328 -6.172 1 98.12 107 GLY B N 1
ATOM 4516 C CA . GLY B 1 107 ? -1.916 -30.562 -5.27 1 98.12 107 GLY B CA 1
ATOM 4517 C C . GLY B 1 107 ? -2.301 -29.094 -5.195 1 98.12 107 GLY B C 1
ATOM 4518 O O . GLY B 1 107 ? -2.326 -28.516 -4.109 1 98.12 107 GLY B O 1
ATOM 4519 N N . GLU B 1 108 ? -2.645 -28.5 -6.336 1 98.62 108 GLU B N 1
ATOM 4520 C CA . GLU B 1 108 ? -3.055 -27.094 -6.34 1 98.62 108 GLU B CA 1
ATOM 4521 C C . GLU B 1 108 ? -4.387 -26.906 -5.613 1 98.62 108 GLU B C 1
ATOM 4523 O O . GLU B 1 108 ? -4.586 -25.906 -4.918 1 98.62 108 GLU B O 1
ATOM 4528 N N . ILE B 1 109 ? -5.312 -27.859 -5.832 1 98.88 109 ILE B N 1
ATOM 4529 C CA . ILE B 1 109 ? -6.602 -27.734 -5.16 1 98.88 109 ILE B CA 1
ATOM 4530 C C . ILE B 1 109 ? -6.398 -27.734 -3.646 1 98.88 109 ILE B C 1
ATOM 4532 O O . ILE B 1 109 ? -7.012 -26.953 -2.93 1 98.88 109 ILE B O 1
ATOM 4536 N N . THR B 1 110 ? -5.512 -28.594 -3.182 1 98.75 110 THR B N 1
ATOM 4537 C CA . THR B 1 110 ? -5.188 -28.625 -1.76 1 98.75 110 THR B CA 1
ATOM 4538 C C . THR B 1 110 ? -4.566 -27.312 -1.314 1 98.75 110 THR B C 1
ATOM 4540 O O . THR B 1 110 ? -4.926 -26.766 -0.267 1 98.75 110 THR B O 1
ATOM 4543 N N . TYR B 1 111 ? -3.66 -26.828 -2.102 1 98.38 111 TYR B N 1
ATOM 4544 C CA . TYR B 1 111 ? -3.01 -25.547 -1.845 1 98.38 111 TYR B CA 1
ATOM 4545 C C . TYR B 1 111 ? -4.031 -24.422 -1.82 1 98.38 111 TYR B C 1
ATOM 4547 O O . TYR B 1 111 ? -4.031 -23.594 -0.903 1 98.38 111 TYR B O 1
ATOM 4555 N N . ALA B 1 112 ? -4.945 -24.406 -2.74 1 98.88 112 ALA B N 1
ATOM 4556 C CA . ALA B 1 112 ? -6.008 -23.406 -2.822 1 98.88 112 ALA B CA 1
ATOM 4557 C C . ALA B 1 112 ? -6.902 -23.453 -1.586 1 98.88 112 ALA B C 1
ATOM 4559 O O . ALA B 1 112 ? -7.203 -22.422 -0.991 1 98.88 112 ALA B O 1
ATOM 4560 N N . ALA B 1 113 ? -7.262 -24.641 -1.2 1 98.88 113 ALA B N 1
ATOM 4561 C CA . ALA B 1 113 ? -8.133 -24.844 -0.044 1 98.88 113 ALA B CA 1
ATOM 4562 C C . ALA B 1 113 ? -7.445 -24.391 1.242 1 98.88 113 ALA B C 1
ATOM 4564 O O . ALA B 1 113 ? -8.102 -23.891 2.164 1 98.88 113 ALA B O 1
ATOM 4565 N N . SER B 1 114 ? -6.133 -24.516 1.275 1 98.81 114 SER B N 1
ATOM 4566 C CA . SER B 1 114 ? -5.387 -24.156 2.479 1 98.81 114 SER B CA 1
ATOM 4567 C C . SER B 1 114 ? -5.523 -22.672 2.803 1 98.81 114 SER B C 1
ATOM 4569 O O . SER B 1 114 ? -5.551 -22.297 3.975 1 98.81 114 SER B O 1
ATOM 4571 N N . PHE B 1 115 ? -5.66 -21.828 1.812 1 98.88 115 PHE B N 1
ATOM 4572 C CA . PHE B 1 115 ? -5.863 -20.406 2.057 1 98.88 115 PHE B CA 1
ATOM 4573 C C . PHE B 1 115 ? -7.211 -20.156 2.719 1 98.88 115 PHE B C 1
ATOM 4575 O O . PHE B 1 115 ? -7.328 -19.297 3.604 1 98.88 115 PHE B O 1
ATOM 4582 N N . ILE B 1 116 ? -8.227 -20.859 2.291 1 98.94 116 ILE B N 1
ATOM 4583 C CA . ILE B 1 116 ? -9.562 -20.688 2.852 1 98.94 116 ILE B CA 1
ATOM 4584 C C . ILE B 1 116 ? -9.555 -21.078 4.328 1 98.94 116 ILE B C 1
ATOM 4586 O O . ILE B 1 116 ? -10.062 -20.344 5.176 1 98.94 116 ILE B O 1
ATOM 4590 N N . GLU B 1 117 ? -8.938 -22.234 4.602 1 98.88 117 GLU B N 1
ATOM 4591 C CA . GLU B 1 117 ? -8.836 -22.672 5.988 1 98.88 117 GLU B CA 1
ATOM 4592 C C . GLU B 1 117 ? -8.062 -21.672 6.84 1 98.88 117 GLU B C 1
ATOM 4594 O O . GLU B 1 117 ? -8.508 -21.281 7.918 1 98.88 117 GLU B O 1
ATOM 4599 N N . TRP B 1 118 ? -6.953 -21.25 6.324 1 98.81 118 TRP B N 1
ATOM 4600 C CA . TRP B 1 118 ? -6.074 -20.344 7.047 1 98.81 118 TRP B CA 1
ATOM 4601 C C . TRP B 1 118 ? -6.801 -19.047 7.391 1 98.81 118 TRP B C 1
ATOM 4603 O O . TRP B 1 118 ? -6.805 -18.609 8.547 1 98.81 118 TRP B O 1
ATOM 4613 N N . PHE B 1 119 ? -7.48 -18.469 6.492 1 98.88 119 PHE B N 1
ATOM 4614 C CA . PHE B 1 119 ? -8.062 -17.141 6.715 1 98.88 119 PHE B CA 1
ATOM 4615 C C . PHE B 1 119 ? -9.398 -17.25 7.445 1 98.88 119 PHE B C 1
ATOM 4617 O O . PHE B 1 119 ? -9.82 -16.312 8.117 1 98.88 119 PHE B O 1
ATOM 4624 N N . ALA B 1 120 ? -10.062 -18.453 7.254 1 98.88 120 ALA B N 1
ATOM 4625 C CA . ALA B 1 120 ? -11.195 -18.703 8.133 1 98.88 120 ALA B CA 1
ATOM 4626 C C . ALA B 1 120 ? -10.789 -18.578 9.602 1 98.88 120 ALA B C 1
ATOM 4628 O O . ALA B 1 120 ? -11.547 -18.062 10.43 1 98.88 120 ALA B O 1
ATOM 4629 N N . GLU B 1 121 ? -9.602 -19.062 9.875 1 98.75 121 GLU B N 1
ATOM 4630 C CA . GLU B 1 121 ? -9.07 -19 11.234 1 98.75 121 GLU B CA 1
ATOM 4631 C C . GLU B 1 121 ? -8.516 -17.609 11.547 1 98.75 121 GLU B C 1
ATOM 4633 O O . GLU B 1 121 ? -8.812 -17.047 12.602 1 98.75 121 GLU B O 1
ATOM 4638 N N . GLN B 1 122 ? -7.805 -17.031 10.641 1 98.5 122 GLN B N 1
ATOM 4639 C CA . GLN B 1 122 ? -7.117 -15.766 10.859 1 98.5 122 GLN B CA 1
ATOM 4640 C C . GLN B 1 122 ? -8.117 -14.617 11 1 98.5 122 GLN B C 1
ATOM 4642 O O . GLN B 1 122 ? -7.852 -13.648 11.719 1 98.5 122 GLN B O 1
ATOM 4647 N N . GLY B 1 123 ? -9.266 -14.758 10.344 1 98.44 123 GLY B N 1
ATOM 4648 C CA . GLY B 1 123 ? -10.289 -13.727 10.461 1 98.44 123 GLY B CA 1
ATOM 4649 C C . GLY B 1 123 ? -10.695 -13.445 11.891 1 98.44 123 GLY B C 1
ATOM 4650 O O . GLY B 1 123 ? -11.086 -12.328 12.227 1 98.44 123 GLY B O 1
ATOM 4651 N N . LYS B 1 124 ? -10.547 -14.453 12.781 1 98.38 124 LYS B N 1
ATOM 4652 C CA . LYS B 1 124 ? -10.938 -14.344 14.188 1 98.38 124 LYS B CA 1
ATOM 4653 C C . LYS B 1 124 ? -9.836 -13.695 15.016 1 98.38 124 LYS B C 1
ATOM 4655 O O . LYS B 1 124 ? -10.008 -13.469 16.219 1 98.38 124 LYS B O 1
ATOM 4660 N N . ARG B 1 125 ? -8.695 -13.391 14.32 1 97.94 125 ARG B N 1
ATOM 4661 C CA . ARG B 1 125 ? -7.523 -12.914 15.047 1 97.94 125 ARG B CA 1
ATOM 4662 C C . ARG B 1 125 ? -7.082 -11.547 14.539 1 97.94 125 ARG B C 1
ATOM 4664 O O . ARG B 1 125 ? -5.922 -11.164 14.703 1 97.94 125 ARG B O 1
ATOM 4671 N N . THR B 1 126 ? -7.953 -10.75 13.906 1 97.69 126 THR B N 1
ATOM 4672 C CA . THR B 1 126 ? -7.641 -9.414 13.406 1 97.69 126 THR B CA 1
ATOM 4673 C C . THR B 1 126 ? -7.809 -8.367 14.508 1 97.69 126 THR B C 1
ATOM 4675 O O . THR B 1 126 ? -8.555 -7.402 14.336 1 97.69 126 THR B O 1
ATOM 4678 N N . ASN B 1 127 ? -7.055 -8.547 15.586 1 97.06 127 ASN B N 1
ATOM 4679 C CA . ASN B 1 127 ? -7.176 -7.703 16.781 1 97.06 127 ASN B CA 1
ATOM 4680 C C . ASN B 1 127 ? -6.715 -6.273 16.5 1 97.06 127 ASN B C 1
ATOM 4682 O O . ASN B 1 127 ? -5.82 -6.055 15.68 1 97.06 127 ASN B O 1
ATOM 4686 N N . GLY B 1 128 ? -7.375 -5.301 17.188 1 97.25 128 GLY B N 1
ATOM 4687 C CA . GLY B 1 128 ? -6.883 -3.932 17.234 1 97.25 128 GLY B CA 1
ATOM 4688 C C . GLY B 1 128 ? -5.809 -3.717 18.281 1 97.25 128 GLY B C 1
ATOM 4689 O O . GLY B 1 128 ? -5.094 -4.652 18.656 1 97.25 128 GLY B O 1
ATOM 4690 N N . GLU B 1 129 ? -5.547 -2.439 18.547 1 97.44 129 GLU B N 1
ATOM 4691 C CA . GLU B 1 129 ? -4.508 -2.084 19.516 1 97.44 129 GLU B CA 1
ATOM 4692 C C . GLU B 1 129 ? -5 -1.025 20.5 1 97.44 129 GLU B C 1
ATOM 4694 O O . GLU B 1 129 ? -5.836 -0.191 20.141 1 97.44 129 GLU B O 1
ATOM 4699 N N . ILE B 1 130 ? -4.523 -1.18 21.75 1 98.31 130 ILE B N 1
ATOM 4700 C CA . ILE B 1 130 ? -4.559 -0.085 22.703 1 98.31 130 ILE B CA 1
ATOM 4701 C C . ILE B 1 130 ? -3.164 0.523 22.844 1 98.31 130 ILE B C 1
ATOM 4703 O O . ILE B 1 130 ? -2.193 -0.188 23.109 1 98.31 130 ILE B O 1
ATOM 4707 N N . ILE B 1 131 ? -3.062 1.798 22.594 1 98.25 131 ILE B N 1
ATOM 4708 C CA . ILE B 1 131 ? -1.769 2.467 22.531 1 98.25 131 ILE B CA 1
ATOM 4709 C C . ILE B 1 131 ? -1.584 3.354 23.766 1 98.25 131 ILE B C 1
ATOM 4711 O O . ILE B 1 131 ? -2.477 4.129 24.109 1 98.25 131 ILE B O 1
ATOM 4715 N N . PRO B 1 132 ? -0.432 3.213 24.5 1 97.75 132 PRO B N 1
ATOM 4716 C CA . PRO B 1 132 ? -0.172 4.176 25.562 1 97.75 132 PRO B CA 1
ATOM 4717 C C . PRO B 1 132 ? -0.209 5.621 25.078 1 97.75 132 PRO B C 1
ATOM 4719 O O . PRO B 1 132 ? 0.511 5.984 24.156 1 97.75 132 PRO B O 1
ATOM 4722 N N . SER B 1 133 ? -1.035 6.352 25.656 1 96.81 133 SER B N 1
ATOM 4723 C CA . SER B 1 133 ? -1.229 7.738 25.234 1 96.81 133 SER B CA 1
ATOM 4724 C C . SER B 1 133 ? -0.118 8.633 25.781 1 96.81 133 SER B C 1
ATOM 4726 O O . SER B 1 133 ? 0.298 8.492 26.938 1 96.81 133 SER B O 1
ATOM 4728 N N . PRO B 1 134 ? 0.373 9.562 24.969 1 96 134 PRO B N 1
ATOM 4729 C CA . PRO B 1 134 ? 1.312 10.547 25.516 1 96 134 PRO B CA 1
ATOM 4730 C C . PRO B 1 134 ? 0.626 11.609 26.375 1 96 134 PRO B C 1
ATOM 4732 O O . PRO B 1 134 ? 1.298 12.445 26.984 1 96 134 PRO B O 1
ATOM 4735 N N . SER B 1 135 ? -0.683 11.586 26.375 1 95.62 135 SER B N 1
ATOM 4736 C CA . SER B 1 135 ? -1.473 12.5 27.203 1 95.62 135 SER B CA 1
ATOM 4737 C C . SER B 1 135 ? -2.332 11.734 28.203 1 95.62 135 SER B C 1
ATOM 4739 O O . SER B 1 135 ? -2.877 10.672 27.875 1 95.62 135 SER B O 1
ATOM 4741 N N . SER B 1 136 ? -2.576 12.344 29.391 1 96 136 SER B N 1
ATOM 4742 C CA . SER B 1 136 ? -3.293 11.641 30.453 1 96 136 SER B CA 1
ATOM 4743 C C . SER B 1 136 ? -4.801 11.711 30.25 1 96 136 SER B C 1
ATOM 4745 O O . SER B 1 136 ? -5.555 10.945 30.844 1 96 136 SER B O 1
ATOM 4747 N N . ASP B 1 137 ? -5.211 12.508 29.359 1 96.88 137 ASP B N 1
ATOM 4748 C CA . ASP B 1 137 ? -6.645 12.75 29.25 1 96.88 137 ASP B CA 1
ATOM 4749 C C . ASP B 1 137 ? -7.223 12.094 28 1 96.88 137 ASP B C 1
ATOM 4751 O O . ASP B 1 137 ? -8.344 12.398 27.594 1 96.88 137 ASP B O 1
ATOM 4755 N N . LYS B 1 138 ? -6.469 11.195 27.359 1 97.75 138 LYS B N 1
ATOM 4756 C CA . LYS B 1 138 ? -6.926 10.539 26.125 1 97.75 138 LYS B CA 1
ATOM 4757 C C . LYS B 1 138 ? -6.652 9.039 26.172 1 97.75 138 LYS B C 1
ATOM 4759 O O . LYS B 1 138 ? -5.672 8.602 26.781 1 97.75 138 LYS B O 1
ATOM 4764 N N . ARG B 1 139 ? -7.488 8.273 25.656 1 98.25 139 ARG B N 1
ATOM 4765 C CA . ARG B 1 139 ? -7.262 6.863 25.359 1 98.25 139 ARG B CA 1
ATOM 4766 C C . ARG B 1 139 ? -7.164 6.633 23.859 1 98.25 139 ARG B C 1
ATOM 4768 O O . ARG B 1 139 ? -7.965 7.168 23.094 1 98.25 139 ARG B O 1
ATOM 4775 N N . LEU B 1 140 ? -6.129 6.031 23.438 1 98.69 140 LEU B N 1
ATOM 4776 C CA . LEU B 1 140 ? -5.863 5.785 22.016 1 98.69 140 LEU B CA 1
ATOM 4777 C C . LEU B 1 140 ? -6.09 4.316 21.672 1 98.69 140 LEU B C 1
ATOM 4779 O O . LEU B 1 140 ? -5.562 3.428 22.344 1 98.69 140 LEU B O 1
ATOM 4783 N N . MET B 1 141 ? -6.91 4.102 20.672 1 98.44 141 MET B N 1
ATOM 4784 C CA . MET B 1 141 ? -7.184 2.752 20.188 1 98.44 141 MET B CA 1
ATOM 4785 C C . MET B 1 141 ? -7.125 2.703 18.672 1 98.44 141 MET B C 1
ATOM 4787 O O . MET B 1 141 ? -7.352 3.713 18 1 98.44 141 MET B O 1
ATOM 4791 N N . VAL B 1 142 ? -6.82 1.547 18.156 1 98.62 142 VAL B N 1
ATOM 4792 C CA . VAL B 1 142 ? -6.934 1.264 16.734 1 98.62 142 VAL B CA 1
ATOM 4793 C C . VAL B 1 142 ? -7.844 0.058 16.516 1 98.62 142 VAL B C 1
ATOM 4795 O O . VAL B 1 142 ? -7.664 -0.985 17.141 1 98.62 142 VAL B O 1
ATOM 4798 N N . ILE B 1 143 ? -8.836 0.227 15.758 1 98.44 143 ILE B N 1
ATOM 4799 C CA . ILE B 1 143 ? -9.641 -0.909 15.336 1 98.44 143 ILE B CA 1
ATOM 4800 C C . ILE B 1 143 ? -9.406 -1.187 13.852 1 98.44 143 ILE B C 1
ATOM 4802 O O . ILE B 1 143 ? -8.875 -0.337 13.133 1 98.44 143 ILE B O 1
ATOM 4806 N N . LYS B 1 144 ? -9.719 -2.338 13.414 1 98.19 144 LYS B N 1
ATOM 4807 C CA . LYS B 1 144 ? -9.586 -2.73 12.016 1 98.19 144 LYS B CA 1
ATOM 4808 C C . LYS B 1 144 ? -10.945 -3.096 11.422 1 98.19 144 LYS B C 1
ATOM 4810 O O . LYS B 1 144 ? -11.758 -3.75 12.07 1 98.19 144 LYS B O 1
ATOM 4815 N N . GLN B 1 145 ? -11.219 -2.613 10.266 1 98.12 145 GLN B N 1
ATOM 4816 C CA . GLN B 1 145 ? -12.469 -2.891 9.562 1 98.12 145 GLN B CA 1
ATOM 4817 C C . GLN B 1 145 ? -12.219 -3.236 8.102 1 98.12 145 GLN B C 1
ATOM 4819 O O . GLN B 1 145 ? -11.289 -2.709 7.484 1 98.12 145 GLN B O 1
ATOM 4824 N N . GLY B 1 146 ? -13.039 -4.164 7.531 1 98.5 146 GLY B N 1
ATOM 4825 C CA . GLY B 1 146 ? -12.914 -4.488 6.121 1 98.5 146 GLY B CA 1
ATOM 4826 C C . GLY B 1 146 ? -13.023 -3.271 5.219 1 98.5 146 GLY B C 1
ATOM 4827 O O . GLY B 1 146 ? -13.844 -2.381 5.469 1 98.5 146 GLY B O 1
ATOM 4828 N N . ILE B 1 147 ? -12.281 -3.25 4.184 1 98.31 147 ILE B N 1
ATOM 4829 C CA . ILE B 1 147 ? -12.141 -2.078 3.328 1 98.31 147 ILE B CA 1
ATOM 4830 C C . ILE B 1 147 ? -13.406 -1.877 2.51 1 98.31 147 ILE B C 1
ATOM 4832 O O . ILE B 1 147 ? -13.711 -0.761 2.078 1 98.31 147 ILE B O 1
ATOM 4836 N N . GLY B 1 148 ? -14.172 -3.051 2.15 1 98.5 148 GLY B N 1
ATOM 4837 C CA . GLY B 1 148 ? -15.406 -2.928 1.395 1 98.5 148 GLY B CA 1
ATOM 4838 C C . GLY B 1 148 ? -15.461 -3.838 0.181 1 98.5 148 GLY B C 1
ATOM 4839 O O . GLY B 1 148 ? -15.148 -5.027 0.276 1 98.5 148 GLY B O 1
ATOM 4840 N N . VAL B 1 149 ? -15.898 -3.303 -0.972 1 98.88 149 VAL B N 1
ATOM 4841 C CA . VAL B 1 149 ? -15.945 -4.051 -2.223 1 98.88 149 VAL B CA 1
ATOM 4842 C C . VAL B 1 149 ? -14.547 -4.148 -2.82 1 98.88 149 VAL B C 1
ATOM 4844 O O . VAL B 1 149 ? -13.867 -3.133 -2.998 1 98.88 149 VAL B O 1
ATOM 4847 N N . CYS B 1 150 ? -14.133 -5.391 -3.076 1 98.94 150 CYS B N 1
ATOM 4848 C CA . CYS B 1 150 ? -12.82 -5.652 -3.664 1 98.94 150 CYS B CA 1
ATOM 4849 C C . CYS B 1 150 ? -12.961 -6.332 -5.02 1 98.94 150 CYS B C 1
ATOM 4851 O O . CYS B 1 150 ? -13.984 -6.953 -5.309 1 98.94 150 CYS B O 1
ATOM 4853 N N . ALA B 1 151 ? -11.969 -6.156 -5.82 1 98.94 151 ALA B N 1
ATOM 4854 C CA . ALA B 1 151 ? -11.891 -6.836 -7.109 1 98.94 151 ALA B CA 1
ATOM 4855 C C . ALA B 1 151 ? -10.594 -7.637 -7.23 1 98.94 151 ALA B C 1
ATOM 4857 O O . ALA B 1 151 ? -9.57 -7.258 -6.656 1 98.94 151 ALA B O 1
ATOM 4858 N N . ALA B 1 152 ? -10.664 -8.734 -7.938 1 98.88 152 ALA B N 1
ATOM 4859 C CA . ALA B 1 152 ? -9.492 -9.57 -8.203 1 98.88 152 ALA B CA 1
ATOM 4860 C C . ALA B 1 152 ? -9.414 -9.945 -9.68 1 98.88 152 ALA B C 1
ATOM 4862 O O . ALA B 1 152 ? -10.43 -10.258 -10.305 1 98.88 152 ALA B O 1
ATOM 4863 N N . ILE B 1 153 ? -8.273 -9.82 -10.25 1 98.94 153 ILE B N 1
ATOM 4864 C CA . ILE B 1 153 ? -7.941 -10.344 -11.57 1 98.94 153 ILE B CA 1
ATOM 4865 C C . ILE B 1 153 ? -6.848 -11.406 -11.438 1 98.94 153 ILE B C 1
ATOM 4867 O O . ILE B 1 153 ? -5.77 -11.133 -10.914 1 98.94 153 ILE B O 1
ATOM 4871 N N . THR B 1 154 ? -7.16 -12.617 -11.875 1 98.75 154 THR B N 1
ATOM 4872 C CA . THR B 1 154 ? -6.273 -13.734 -11.57 1 98.75 154 THR B CA 1
ATOM 4873 C C . THR B 1 154 ? -5.777 -14.398 -12.852 1 98.75 154 THR B C 1
ATOM 4875 O O . THR B 1 154 ? -6.465 -14.375 -13.875 1 98.75 154 THR B O 1
ATOM 4878 N N . PRO B 1 155 ? -4.625 -14.992 -12.82 1 98.5 155 PRO B N 1
ATOM 4879 C CA . PRO B 1 155 ? -4.016 -15.633 -13.984 1 98.5 155 PRO B CA 1
ATOM 4880 C C . PRO B 1 155 ? -4.461 -17.078 -14.172 1 98.5 155 PRO B C 1
ATOM 4882 O O . PRO B 1 155 ? -5.199 -17.609 -13.336 1 98.5 155 PRO B O 1
ATOM 4885 N N . TRP B 1 156 ? -3.914 -17.719 -15.234 1 98.62 156 TRP B N 1
ATOM 4886 C CA . TRP B 1 156 ? -4.406 -19.031 -15.648 1 98.62 156 TRP B CA 1
ATOM 4887 C C . TRP B 1 156 ? -3.566 -20.141 -15.031 1 98.62 156 TRP B C 1
ATOM 4889 O O . TRP B 1 156 ? -3.973 -21.297 -15.031 1 98.62 156 TRP B O 1
ATOM 4899 N N . ASN B 1 157 ? -2.416 -19.797 -14.484 1 98.31 157 ASN B N 1
ATOM 4900 C CA . ASN B 1 157 ? -1.463 -20.875 -14.234 1 98.31 157 ASN B CA 1
ATOM 4901 C C . ASN B 1 157 ? -1.767 -21.609 -12.93 1 98.31 157 ASN B C 1
ATOM 4903 O O . ASN B 1 157 ? -1.388 -22.766 -12.758 1 98.31 157 ASN B O 1
ATOM 4907 N N . PHE B 1 158 ? -2.363 -20.922 -12 1 98.56 158 PHE B N 1
ATOM 4908 C CA . PHE B 1 158 ? -2.932 -21.516 -10.797 1 98.56 158 PHE B CA 1
ATOM 4909 C C . PHE B 1 158 ? -4.367 -21.047 -10.586 1 98.56 158 PHE B C 1
ATOM 4911 O O . PHE B 1 158 ? -4.652 -20.312 -9.641 1 98.56 158 PHE B O 1
ATOM 4918 N N . PRO B 1 159 ? -5.25 -21.562 -11.391 1 98.44 159 PRO B N 1
ATOM 4919 C CA . PRO B 1 159 ? -6.59 -20.984 -11.508 1 98.44 159 PRO B CA 1
ATOM 4920 C C . PRO B 1 159 ? -7.414 -21.125 -10.234 1 98.44 159 PRO B C 1
ATOM 4922 O O . PRO B 1 159 ? -8.391 -20.406 -10.039 1 98.44 159 PRO B O 1
ATOM 4925 N N . ALA B 1 160 ? -7.066 -22.047 -9.32 1 98.88 160 ALA B N 1
ATOM 4926 C CA . ALA B 1 160 ? -7.77 -22.188 -8.047 1 98.88 160 ALA B CA 1
ATOM 4927 C C . ALA B 1 160 ? -7.086 -21.359 -6.957 1 98.88 160 ALA B C 1
ATOM 4929 O O . ALA B 1 160 ? -7.715 -20.516 -6.324 1 98.88 160 ALA B O 1
ATOM 4930 N N . ALA B 1 161 ? -5.781 -21.547 -6.852 1 98.81 161 ALA B N 1
ATOM 4931 C CA . ALA B 1 161 ? -5.035 -20.969 -5.742 1 98.81 161 ALA B CA 1
ATOM 4932 C C . ALA B 1 161 ? -5.012 -19.438 -5.836 1 98.81 161 ALA B C 1
ATOM 4934 O O . ALA B 1 161 ? -5.078 -18.75 -4.816 1 98.81 161 ALA B O 1
ATOM 4935 N N . MET B 1 162 ? -4.934 -18.906 -7.07 1 98.44 162 MET B N 1
ATOM 4936 C CA . MET B 1 162 ? -4.871 -17.453 -7.234 1 98.44 162 MET B CA 1
ATOM 4937 C C . MET B 1 162 ? -6.195 -16.797 -6.844 1 98.44 162 MET B C 1
ATOM 4939 O O . MET B 1 162 ? -6.227 -15.641 -6.441 1 98.44 162 MET B O 1
ATOM 4943 N N . ILE B 1 163 ? -7.254 -17.578 -6.934 1 98.69 163 ILE B N 1
ATOM 4944 C CA . ILE B 1 163 ? -8.57 -17.062 -6.555 1 98.69 163 ILE B CA 1
ATOM 4945 C C . ILE B 1 163 ? -8.719 -17.109 -5.039 1 98.69 163 ILE B C 1
ATOM 4947 O O . ILE B 1 163 ? -9.039 -16.094 -4.41 1 98.69 163 ILE B O 1
ATOM 4951 N N . THR B 1 164 ? -8.422 -18.266 -4.438 1 98.88 164 THR B N 1
ATOM 4952 C CA . THR B 1 164 ? -8.68 -18.422 -3.012 1 98.88 164 THR B CA 1
ATOM 4953 C C . THR B 1 164 ? -7.688 -17.594 -2.189 1 98.88 164 THR B C 1
ATOM 4955 O O . THR B 1 164 ? -8.016 -17.109 -1.107 1 98.88 164 THR B O 1
ATOM 4958 N N . ARG B 1 165 ? -6.496 -17.422 -2.771 1 98.44 165 ARG B N 1
ATOM 4959 C CA . ARG B 1 165 ? -5.48 -16.594 -2.123 1 98.44 165 ARG B CA 1
ATOM 4960 C C . ARG B 1 165 ? -5.961 -15.156 -1.959 1 98.44 165 ARG B C 1
ATOM 4962 O O . ARG B 1 165 ? -5.543 -14.461 -1.032 1 98.44 165 ARG B O 1
ATOM 4969 N N . LYS B 1 166 ? -6.859 -14.703 -2.785 1 98.81 166 LYS B N 1
ATOM 4970 C CA . LYS B 1 166 ? -7.383 -13.344 -2.777 1 98.81 166 LYS B CA 1
ATOM 4971 C C . LYS B 1 166 ? -8.766 -13.289 -2.133 1 98.81 166 LYS B C 1
ATOM 4973 O O . LYS B 1 166 ? -9.016 -12.453 -1.262 1 98.81 166 LYS B O 1
ATOM 4978 N N . ALA B 1 167 ? -9.617 -14.219 -2.445 1 98.94 167 ALA B N 1
ATOM 4979 C CA . ALA B 1 167 ? -11.008 -14.203 -1.99 1 98.94 167 ALA B CA 1
ATOM 4980 C C . ALA B 1 167 ? -11.102 -14.555 -0.508 1 98.94 167 ALA B C 1
ATOM 4982 O O . ALA B 1 167 ? -11.898 -13.961 0.226 1 98.94 167 ALA B O 1
ATOM 4983 N N . ALA B 1 168 ? -10.297 -15.484 -0.054 1 98.94 168 ALA B N 1
ATOM 4984 C CA . ALA B 1 168 ? -10.414 -15.977 1.315 1 98.94 168 ALA B CA 1
ATOM 4985 C C . ALA B 1 168 ? -10.133 -14.867 2.324 1 98.94 168 ALA B C 1
ATOM 4987 O O . ALA B 1 168 ? -10.945 -14.617 3.217 1 98.94 168 ALA B O 1
ATOM 4988 N N . PRO B 1 169 ? -8.992 -14.164 2.174 1 98.94 169 PRO B N 1
ATOM 4989 C CA . PRO B 1 169 ? -8.766 -13.086 3.139 1 98.94 169 PRO B CA 1
ATOM 4990 C C . PRO B 1 169 ? -9.773 -11.945 3.004 1 98.94 169 PRO B C 1
ATOM 4992 O O . PRO B 1 169 ? -10.164 -11.344 4.004 1 98.94 169 PRO B O 1
ATOM 4995 N N . ALA B 1 170 ? -10.203 -11.641 1.805 1 98.94 170 ALA B N 1
ATOM 4996 C CA . ALA B 1 170 ? -11.203 -10.586 1.607 1 98.94 170 ALA B CA 1
ATOM 4997 C C . ALA B 1 170 ? -12.5 -10.914 2.344 1 98.94 170 ALA B C 1
ATOM 4999 O O . ALA B 1 170 ? -13.008 -10.094 3.109 1 98.94 170 ALA B O 1
ATOM 5000 N N . LEU B 1 171 ? -12.984 -12.125 2.113 1 98.94 171 LEU B N 1
ATOM 5001 C CA . LEU B 1 171 ? -14.234 -12.539 2.729 1 98.94 171 LEU B CA 1
ATOM 5002 C C . LEU B 1 171 ? -14.102 -12.609 4.246 1 98.94 171 LEU B C 1
ATOM 5004 O O . LEU B 1 171 ? -15 -12.188 4.977 1 98.94 171 LEU B O 1
ATOM 5008 N N . ALA B 1 172 ? -12.969 -13.164 4.695 1 98.94 172 ALA B N 1
ATOM 5009 C CA . ALA B 1 172 ? -12.727 -13.266 6.133 1 98.94 172 ALA B CA 1
ATOM 5010 C C . ALA B 1 172 ? -12.719 -11.883 6.785 1 98.94 172 ALA B C 1
ATOM 5012 O O . ALA B 1 172 ? -13.156 -11.734 7.926 1 98.94 172 ALA B O 1
ATOM 5013 N N . ALA B 1 173 ? -12.289 -10.859 6.094 1 98.81 173 ALA B N 1
ATOM 5014 C CA . ALA B 1 173 ? -12.188 -9.5 6.605 1 98.81 173 ALA B CA 1
ATOM 5015 C C . ALA B 1 173 ? -13.547 -8.805 6.598 1 98.81 173 ALA B C 1
ATOM 5017 O O . ALA B 1 173 ? -13.688 -7.699 7.125 1 98.81 173 ALA B O 1
ATOM 5018 N N . GLY B 1 174 ? -14.508 -9.422 5.93 1 98.81 174 GLY B N 1
ATOM 5019 C CA . GLY B 1 174 ? -15.828 -8.82 5.82 1 98.81 174 GLY B CA 1
ATOM 5020 C C . GLY B 1 174 ? -16.031 -8.055 4.523 1 98.81 174 GLY B C 1
ATOM 5021 O O . GLY B 1 174 ? -16.938 -7.23 4.422 1 98.81 174 GLY B O 1
ATOM 5022 N N . CYS B 1 175 ? -15.18 -8.258 3.557 1 98.94 175 CYS B N 1
ATOM 5023 C CA . CYS B 1 175 ? -15.297 -7.645 2.238 1 98.94 175 CYS B CA 1
ATOM 5024 C C . CYS B 1 175 ? -16.062 -8.547 1.284 1 98.94 175 CYS B C 1
ATOM 5026 O O . CYS B 1 175 ? -16.203 -9.75 1.53 1 98.94 175 CYS B O 1
ATOM 5028 N N . THR B 1 176 ? -16.609 -7.98 0.261 1 98.94 176 THR B N 1
ATOM 5029 C CA . THR B 1 176 ? -17.125 -8.727 -0.882 1 98.94 176 THR B CA 1
ATOM 5030 C C . THR B 1 176 ? -16.141 -8.664 -2.053 1 98.94 176 THR B C 1
ATOM 5032 O O . THR B 1 176 ? -15.234 -7.836 -2.061 1 98.94 176 THR B O 1
ATOM 5035 N N . MET B 1 177 ? -16.344 -9.562 -3.02 1 98.69 177 MET B N 1
ATOM 5036 C CA . MET B 1 177 ? -15.312 -9.602 -4.062 1 98.69 177 MET B CA 1
ATOM 5037 C C . MET B 1 177 ? -15.938 -9.898 -5.422 1 98.69 177 MET B C 1
ATOM 5039 O O . MET B 1 177 ? -16.812 -10.766 -5.535 1 98.69 177 MET B O 1
ATOM 5043 N N . VAL B 1 178 ? -15.508 -9.203 -6.438 1 98.94 178 VAL B N 1
ATOM 5044 C CA . VAL B 1 178 ? -15.773 -9.484 -7.844 1 98.94 178 VAL B CA 1
ATOM 5045 C C . VAL B 1 178 ? -14.5 -10 -8.516 1 98.94 178 VAL B C 1
ATOM 5047 O O . VAL B 1 178 ? -13.453 -9.352 -8.453 1 98.94 178 VAL B O 1
ATOM 5050 N N . ILE B 1 179 ? -14.609 -11.148 -9.172 1 98.94 179 ILE B N 1
ATOM 5051 C CA . ILE B 1 179 ? -13.422 -11.844 -9.664 1 98.94 179 ILE B CA 1
ATOM 5052 C C . ILE B 1 179 ? -13.484 -11.969 -11.18 1 98.94 179 ILE B C 1
ATOM 5054 O O . ILE B 1 179 ? -14.516 -12.359 -11.734 1 98.94 179 ILE B O 1
ATOM 5058 N N . LYS B 1 180 ? -12.453 -11.586 -11.859 1 98.94 180 LYS B N 1
ATOM 5059 C CA . LYS B 1 180 ? -12.227 -11.867 -13.273 1 98.94 180 LYS B CA 1
ATOM 5060 C C . LYS B 1 180 ? -11.102 -12.883 -13.461 1 98.94 180 LYS B C 1
ATOM 5062 O O . LYS B 1 180 ? -9.922 -12.516 -13.5 1 98.94 180 LYS B O 1
ATOM 5067 N N . PRO B 1 181 ? -11.422 -14.156 -13.688 1 98.81 181 PRO B N 1
ATOM 5068 C CA . PRO B 1 181 ? -10.391 -15.156 -13.977 1 98.81 181 PRO B CA 1
ATOM 5069 C C . PRO B 1 181 ? -9.859 -15.062 -15.406 1 98.81 181 PRO B C 1
ATOM 5071 O O . PRO B 1 181 ? -10.453 -14.375 -16.234 1 98.81 181 PRO B O 1
ATOM 5074 N N . ALA B 1 182 ? -8.758 -15.672 -15.672 1 98.62 182 ALA B N 1
ATOM 5075 C CA . ALA B 1 182 ? -8.227 -15.734 -17.031 1 98.62 182 ALA B CA 1
ATOM 5076 C C . ALA B 1 182 ? -9.188 -16.469 -17.953 1 98.62 182 ALA B C 1
ATOM 5078 O O . ALA B 1 182 ? -9.844 -17.422 -17.547 1 98.62 182 ALA B O 1
ATOM 5079 N N . ASN B 1 183 ? -9.227 -16.047 -19.172 1 98.12 183 ASN B N 1
ATOM 5080 C CA . ASN B 1 183 ? -10.117 -16.672 -20.141 1 98.12 183 ASN B CA 1
ATOM 5081 C C . ASN B 1 183 ? -9.703 -18.109 -20.453 1 98.12 183 ASN B C 1
ATOM 5083 O O . ASN B 1 183 ? -10.523 -18.922 -20.859 1 98.12 183 ASN B O 1
ATOM 5087 N N . GLU B 1 184 ? -8.461 -18.391 -20.234 1 98.38 184 GLU B N 1
ATOM 5088 C CA . GLU B 1 184 ? -7.938 -19.719 -20.531 1 98.38 184 GLU B CA 1
ATOM 5089 C C . GLU B 1 184 ? -8.453 -20.75 -19.531 1 98.38 184 GLU B C 1
ATOM 5091 O O . GLU B 1 184 ? -8.578 -21.938 -19.859 1 98.38 184 GLU B O 1
ATOM 5096 N N . THR B 1 185 ? -8.734 -20.219 -18.25 1 98.62 185 THR B N 1
ATOM 5097 C CA . THR B 1 185 ? -9.062 -21.188 -17.188 1 98.62 185 THR B CA 1
ATOM 5098 C C . THR B 1 185 ? -10.227 -20.688 -16.344 1 98.62 185 THR B C 1
ATOM 5100 O O . THR B 1 185 ? -10.109 -20.547 -15.133 1 98.62 185 THR B O 1
ATOM 5103 N N . PRO B 1 186 ? -11.383 -20.516 -16.906 1 98.81 186 PRO B N 1
ATOM 5104 C CA . PRO B 1 186 ? -12.516 -19.938 -16.172 1 98.81 186 PRO B CA 1
ATOM 5105 C C . PRO B 1 186 ? -13.289 -20.984 -15.375 1 98.81 186 PRO B C 1
ATOM 5107 O O . PRO B 1 186 ? -13.992 -20.641 -14.422 1 98.81 186 PRO B O 1
ATOM 5110 N N . TYR B 1 187 ? -13.211 -22.234 -15.781 1 98.81 187 TYR B N 1
ATOM 5111 C CA . TYR B 1 187 ? -14.133 -23.25 -15.266 1 98.81 187 TYR B CA 1
ATOM 5112 C C . TYR B 1 187 ? -13.812 -23.578 -13.812 1 98.81 187 TYR B C 1
ATOM 5114 O O . TYR B 1 187 ? -14.727 -23.797 -13.008 1 98.81 187 TYR B O 1
ATOM 5122 N N . THR B 1 188 ? -12.523 -23.625 -13.484 1 98.75 188 THR B N 1
ATOM 5123 C CA . THR B 1 188 ? -12.125 -23.828 -12.094 1 98.75 188 THR B CA 1
ATOM 5124 C C . THR B 1 188 ? -12.703 -22.734 -11.195 1 98.75 188 THR B C 1
ATOM 5126 O O . THR B 1 188 ? -13.219 -23.031 -10.117 1 98.75 188 THR B O 1
ATOM 5129 N N . ALA B 1 189 ? -12.656 -21.516 -11.625 1 98.69 189 ALA B N 1
ATOM 5130 C CA . ALA B 1 189 ? -13.195 -20.375 -10.875 1 98.69 189 ALA B CA 1
ATOM 5131 C C . ALA B 1 189 ? -14.695 -20.531 -10.664 1 98.69 189 ALA B C 1
ATOM 5133 O O . ALA B 1 189 ? -15.203 -20.297 -9.562 1 98.69 189 ALA B O 1
ATOM 5134 N N . LEU B 1 190 ? -15.367 -20.906 -11.719 1 98.88 190 LEU B N 1
ATOM 5135 C CA . LEU B 1 190 ? -16.812 -21.062 -11.664 1 98.88 190 LEU B CA 1
ATOM 5136 C C . LEU B 1 190 ? -17.219 -22.203 -10.742 1 98.88 190 LEU B C 1
ATOM 5138 O O . LEU B 1 190 ? -18.188 -22.094 -10 1 98.88 190 LEU B O 1
ATOM 5142 N N . ALA B 1 191 ? -16.422 -23.266 -10.812 1 98.88 191 ALA B N 1
ATOM 5143 C CA . ALA B 1 191 ? -16.672 -24.391 -9.906 1 98.88 191 ALA B CA 1
ATOM 5144 C C . ALA B 1 191 ? -16.484 -23.969 -8.453 1 98.88 191 ALA B C 1
ATOM 5146 O O . ALA B 1 191 ? -17.266 -24.391 -7.582 1 98.88 191 ALA B O 1
ATOM 5147 N N . LEU B 1 192 ? -15.492 -23.141 -8.156 1 98.94 192 LEU B N 1
ATOM 5148 C CA . LEU B 1 192 ? -15.273 -22.641 -6.805 1 98.94 192 LEU B CA 1
ATOM 5149 C C . LEU B 1 192 ? -16.453 -21.797 -6.344 1 98.94 192 LEU B C 1
ATOM 5151 O O . LEU B 1 192 ? -16.844 -21.844 -5.18 1 98.94 192 LEU B O 1
ATOM 5155 N N . ALA B 1 193 ? -17 -21 -7.25 1 98.81 193 ALA B N 1
ATOM 5156 C CA . ALA B 1 193 ? -18.172 -20.188 -6.922 1 98.81 193 ALA B CA 1
ATOM 5157 C C . ALA B 1 193 ? -19.375 -21.062 -6.574 1 98.81 193 ALA B C 1
ATOM 5159 O O . ALA B 1 193 ? -20.109 -20.766 -5.629 1 98.81 193 ALA B O 1
ATOM 5160 N N . GLU B 1 194 ? -19.562 -22.094 -7.34 1 98.75 194 GLU B N 1
ATOM 5161 C CA . GLU B 1 194 ? -20.641 -23.031 -7.062 1 98.75 194 GLU B CA 1
ATOM 5162 C C . GLU B 1 194 ? -20.516 -23.641 -5.664 1 98.75 194 GLU B C 1
ATOM 5164 O O . GLU B 1 194 ? -21.484 -23.703 -4.918 1 98.75 194 GLU B O 1
ATOM 5169 N N . LEU B 1 195 ? -19.312 -24.078 -5.387 1 98.88 195 LEU B N 1
ATOM 5170 C CA . LEU B 1 195 ? -19.078 -24.688 -4.082 1 98.88 195 LEU B CA 1
ATOM 5171 C C . LEU B 1 195 ? -19.219 -23.656 -2.969 1 98.88 195 LEU B C 1
ATOM 5173 O O . LEU B 1 195 ? -19.672 -23.984 -1.865 1 98.88 195 LEU B O 1
ATOM 5177 N N . ALA B 1 196 ? -18.875 -22.375 -3.221 1 98.94 196 ALA B N 1
ATOM 5178 C CA . ALA B 1 196 ? -19.109 -21.312 -2.248 1 98.94 196 ALA B CA 1
ATOM 5179 C C . ALA B 1 196 ? -20.594 -21.125 -1.983 1 98.94 196 ALA B C 1
ATOM 5181 O O . ALA B 1 196 ? -21.016 -20.953 -0.834 1 98.94 196 ALA B O 1
ATOM 5182 N N . ALA B 1 197 ? -21.359 -21.156 -3.027 1 98.69 197 ALA B N 1
ATOM 5183 C CA . ALA B 1 197 ? -22.812 -21.062 -2.889 1 98.69 197 ALA B CA 1
ATOM 5184 C C . ALA B 1 197 ? -23.359 -22.219 -2.055 1 98.69 197 ALA B C 1
ATOM 5186 O O . ALA B 1 197 ? -24.188 -22.016 -1.171 1 98.69 197 ALA B O 1
ATOM 5187 N N . GLN B 1 198 ? -22.875 -23.422 -2.34 1 98.75 198 GLN B N 1
ATOM 5188 C CA . GLN B 1 198 ? -23.297 -24.609 -1.593 1 98.75 198 GLN B CA 1
ATOM 5189 C C . GLN B 1 198 ? -22.906 -24.5 -0.122 1 98.75 198 GLN B C 1
ATOM 5191 O O . GLN B 1 198 ? -23.609 -25.016 0.751 1 98.75 198 GLN B O 1
ATOM 5196 N N . ALA B 1 199 ? -21.812 -23.797 0.128 1 98.81 199 ALA B N 1
ATOM 5197 C CA . ALA B 1 199 ? -21.328 -23.609 1.493 1 98.81 199 ALA B CA 1
ATOM 5198 C C . ALA B 1 199 ? -22.219 -22.625 2.252 1 98.81 199 ALA B C 1
ATOM 5200 O O . ALA B 1 199 ? -22.109 -22.5 3.475 1 98.81 199 ALA B O 1
ATOM 5201 N N . GLY B 1 200 ? -23.031 -21.875 1.502 1 98.81 200 GLY B N 1
ATOM 5202 C CA . GLY B 1 200 ? -23.953 -20.938 2.129 1 98.81 200 GLY B CA 1
ATOM 5203 C C . GLY B 1 200 ? -23.484 -19.5 2.055 1 98.81 200 GLY B C 1
ATOM 5204 O O . GLY B 1 200 ? -24.078 -18.609 2.666 1 98.81 200 GLY B O 1
ATOM 5205 N N . ILE B 1 201 ? -22.422 -19.219 1.375 1 98.88 201 ILE B N 1
ATOM 5206 C CA . ILE B 1 201 ? -22 -17.844 1.18 1 98.88 201 ILE B CA 1
ATOM 5207 C C . ILE B 1 201 ? -23.062 -17.078 0.388 1 98.88 201 ILE B C 1
ATOM 5209 O O . ILE B 1 201 ? -23.453 -17.5 -0.705 1 98.88 201 ILE B O 1
ATOM 5213 N N . PRO B 1 202 ? -23.531 -15.969 0.865 1 98.88 202 PRO B N 1
ATOM 5214 C CA . PRO B 1 202 ? -24.703 -15.297 0.303 1 98.88 202 PRO B CA 1
ATOM 5215 C C . PRO B 1 202 ? -24.469 -14.797 -1.119 1 98.88 202 PRO B C 1
ATOM 5217 O O . PRO B 1 202 ? -23.328 -14.531 -1.507 1 98.88 202 PRO B O 1
ATOM 5220 N N . ALA B 1 203 ? -25.594 -14.633 -1.84 1 98.81 203 ALA B N 1
ATOM 5221 C CA . ALA B 1 203 ? -25.562 -14.047 -3.178 1 98.81 203 ALA B CA 1
ATOM 5222 C C . ALA B 1 203 ? -24.891 -12.672 -3.156 1 98.81 203 ALA B C 1
ATOM 5224 O O . ALA B 1 203 ? -25.109 -11.883 -2.234 1 98.81 203 ALA B O 1
ATOM 5225 N N . GLY B 1 204 ? -24.047 -12.43 -4.109 1 98.88 204 GLY B N 1
ATOM 5226 C CA . GLY B 1 204 ? -23.422 -11.125 -4.27 1 98.88 204 GLY B CA 1
ATOM 5227 C C . GLY B 1 204 ? -22.109 -11.008 -3.541 1 98.88 204 GLY B C 1
ATOM 5228 O O . GLY B 1 204 ? -21.312 -10.094 -3.818 1 98.88 204 GLY B O 1
ATOM 5229 N N . VAL B 1 205 ? -21.766 -11.828 -2.531 1 98.94 205 VAL B N 1
ATOM 5230 C CA . VAL B 1 205 ? -20.516 -11.766 -1.769 1 98.94 205 VAL B CA 1
ATOM 5231 C C . VAL B 1 205 ? -19.344 -12.164 -2.66 1 98.94 205 VAL B C 1
ATOM 5233 O O . VAL B 1 205 ? -18.266 -11.578 -2.578 1 98.94 205 VAL B O 1
ATOM 5236 N N . ILE B 1 206 ? -19.562 -13.164 -3.496 1 98.94 206 ILE B N 1
ATOM 5237 C CA . ILE B 1 206 ? -18.641 -13.555 -4.551 1 98.94 206 ILE B CA 1
ATOM 5238 C C . ILE B 1 206 ? -19.328 -13.422 -5.91 1 98.94 206 ILE B C 1
ATOM 5240 O O . ILE B 1 206 ? -20.438 -13.914 -6.102 1 98.94 206 ILE B O 1
ATOM 5244 N N . ASN B 1 207 ? -18.719 -12.734 -6.785 1 98.94 207 ASN B N 1
ATOM 5245 C CA . ASN B 1 207 ? -19.172 -12.625 -8.172 1 98.94 207 ASN B CA 1
ATOM 5246 C C . ASN B 1 207 ? -18.031 -12.93 -9.148 1 98.94 207 ASN B C 1
ATOM 5248 O O . ASN B 1 207 ? -16.891 -12.516 -8.93 1 98.94 207 ASN B O 1
ATOM 5252 N N . ILE B 1 208 ? -18.297 -13.695 -10.188 1 98.94 208 ILE B N 1
ATOM 5253 C CA . ILE B 1 208 ? -17.312 -14.039 -11.203 1 98.94 208 ILE B CA 1
ATOM 5254 C C . ILE B 1 208 ? -17.781 -13.516 -12.562 1 98.94 208 ILE B C 1
ATOM 5256 O O . ILE B 1 208 ? -18.844 -13.891 -13.047 1 98.94 208 ILE B O 1
ATOM 5260 N N . VAL B 1 209 ? -16.984 -12.68 -13.141 1 98.94 209 VAL B N 1
ATOM 5261 C CA . VAL B 1 209 ? -17.234 -12.172 -14.492 1 98.94 209 VAL B CA 1
ATOM 5262 C C . VAL B 1 209 ? -16.156 -12.68 -15.438 1 98.94 209 VAL B C 1
ATOM 5264 O O . VAL B 1 209 ? -14.953 -12.578 -15.141 1 98.94 209 VAL B O 1
ATOM 5267 N N . THR B 1 210 ? -16.516 -13.242 -16.609 1 98.75 210 THR B N 1
ATOM 5268 C CA . THR B 1 210 ? -15.602 -13.75 -17.609 1 98.75 210 THR B CA 1
ATOM 5269 C C . THR B 1 210 ? -15.617 -12.852 -18.859 1 98.75 210 THR B C 1
ATOM 5271 O O . THR B 1 210 ? -16.516 -12.016 -19.016 1 98.75 210 THR B O 1
ATOM 5274 N N . GLY B 1 211 ? -14.586 -12.945 -19.703 1 98.5 211 GLY B N 1
ATOM 5275 C CA . GLY B 1 211 ? -14.656 -12.289 -21 1 98.5 211 GLY B CA 1
ATOM 5276 C C . GLY B 1 211 ? -13.672 -11.141 -21.141 1 98.5 211 GLY B C 1
ATOM 5277 O O . GLY B 1 211 ? -12.484 -11.305 -20.859 1 98.5 211 GLY B O 1
ATOM 5278 N N . ASP B 1 212 ? -14.078 -10 -21.547 1 98.44 212 ASP B N 1
ATOM 5279 C CA . ASP B 1 212 ? -13.234 -8.891 -21.984 1 98.44 212 ASP B CA 1
ATOM 5280 C C . ASP B 1 212 ? -12.477 -8.281 -20.812 1 98.44 212 ASP B C 1
ATOM 5282 O O . ASP B 1 212 ? -13.008 -7.418 -20.109 1 98.44 212 ASP B O 1
ATOM 5286 N N . ALA B 1 213 ? -11.242 -8.648 -20.719 1 97.94 213 ALA B N 1
ATOM 5287 C CA . ALA B 1 213 ? -10.422 -8.281 -19.562 1 97.94 213 ALA B CA 1
ATOM 5288 C C . ALA B 1 213 ? -10.227 -6.77 -19.484 1 97.94 213 ALA B C 1
ATOM 5290 O O . ALA B 1 213 ? -10.227 -6.191 -18.406 1 97.94 213 ALA B O 1
ATOM 5291 N N . VAL B 1 214 ? -10.07 -6.121 -20.578 1 98.19 214 VAL B N 1
ATOM 5292 C CA . VAL B 1 214 ? -9.781 -4.691 -20.625 1 98.19 214 VAL B CA 1
ATOM 5293 C C . VAL B 1 214 ? -10.992 -3.902 -20.141 1 98.19 214 VAL B C 1
ATOM 5295 O O . VAL B 1 214 ? -10.875 -3.047 -19.266 1 98.19 214 VAL B O 1
ATOM 5298 N N . LYS B 1 215 ? -12.18 -4.254 -20.672 1 98.62 215 LYS B N 1
ATOM 5299 C CA . LYS B 1 215 ? -13.398 -3.535 -20.312 1 98.62 215 LYS B CA 1
ATOM 5300 C C . LYS B 1 215 ? -13.773 -3.816 -18.859 1 98.62 215 LYS B C 1
ATOM 5302 O O . LYS B 1 215 ? -14.219 -2.916 -18.141 1 98.62 215 LYS B O 1
ATOM 5307 N N . ILE B 1 216 ? -13.664 -5.023 -18.438 1 98.81 216 ILE B N 1
ATOM 5308 C CA . ILE B 1 216 ? -13.953 -5.402 -17.062 1 98.81 216 ILE B CA 1
ATOM 5309 C C . ILE B 1 216 ? -12.969 -4.711 -16.125 1 98.81 216 ILE B C 1
ATOM 5311 O O . ILE B 1 216 ? -13.375 -4.145 -15.102 1 98.81 216 ILE B O 1
ATOM 5315 N N . GLY B 1 217 ? -11.664 -4.762 -16.5 1 98.62 217 GLY B N 1
ATOM 5316 C CA . GLY B 1 217 ? -10.648 -4.09 -15.719 1 98.62 217 GLY B CA 1
ATOM 5317 C C . GLY B 1 217 ? -10.898 -2.602 -15.555 1 98.62 217 GLY B C 1
ATOM 5318 O O . GLY B 1 217 ? -10.664 -2.041 -14.484 1 98.62 217 GLY B O 1
ATOM 5319 N N . GLU B 1 218 ? -11.359 -2.014 -16.547 1 98.56 218 GLU B N 1
ATOM 5320 C CA . GLU B 1 218 ? -11.672 -0.588 -16.5 1 98.56 218 GLU B CA 1
ATOM 5321 C C . GLU B 1 218 ? -12.75 -0.297 -15.453 1 98.56 218 GLU B C 1
ATOM 5323 O O . GLU B 1 218 ? -12.664 0.694 -14.727 1 98.56 218 GLU B O 1
ATOM 5328 N N . VAL B 1 219 ? -13.766 -1.18 -15.367 1 98.75 219 VAL B N 1
ATOM 5329 C CA . VAL B 1 219 ? -14.82 -1.004 -14.367 1 98.75 219 VAL B CA 1
ATOM 5330 C C . VAL B 1 219 ? -14.242 -1.202 -12.969 1 98.75 219 VAL B C 1
ATOM 5332 O O . VAL B 1 219 ? -14.492 -0.395 -12.07 1 98.75 219 VAL B O 1
ATOM 5335 N N . PHE B 1 220 ? -13.422 -2.26 -12.805 1 98.88 220 PHE B N 1
ATOM 5336 C CA . PHE B 1 220 ? -12.82 -2.564 -11.508 1 98.88 220 PHE B CA 1
ATOM 5337 C C . PHE B 1 220 ? -12 -1.386 -11 1 98.88 220 PHE B C 1
ATOM 5339 O O . PHE B 1 220 ? -11.992 -1.098 -9.805 1 98.88 220 PHE B O 1
ATOM 5346 N N . THR B 1 221 ? -11.32 -0.657 -11.906 1 98.69 221 THR B N 1
ATOM 5347 C CA . THR B 1 221 ? -10.359 0.367 -11.5 1 98.69 221 THR B CA 1
ATOM 5348 C C . THR B 1 221 ? -11.039 1.733 -11.422 1 98.69 221 THR B C 1
ATOM 5350 O O . THR B 1 221 ? -10.586 2.611 -10.68 1 98.69 221 THR B O 1
ATOM 5353 N N . SER B 1 222 ? -12.18 1.93 -12.086 1 97.81 222 SER B N 1
ATOM 5354 C CA . SER B 1 222 ? -12.75 3.27 -12.156 1 97.81 222 SER B CA 1
ATOM 5355 C C . SER B 1 222 ? -13.969 3.4 -11.25 1 97.81 222 SER B C 1
ATOM 5357 O O . SER B 1 222 ? -14.359 4.512 -10.883 1 97.81 222 SER B O 1
ATOM 5359 N N . ASP B 1 223 ? -14.656 2.285 -10.93 1 98.38 223 ASP B N 1
ATOM 5360 C CA . ASP B 1 223 ? -15.82 2.342 -10.047 1 98.38 223 ASP B CA 1
ATOM 5361 C C . ASP B 1 223 ? -15.414 2.697 -8.617 1 98.38 223 ASP B C 1
ATOM 5363 O O . ASP B 1 223 ? -14.695 1.934 -7.965 1 98.38 223 ASP B O 1
ATOM 5367 N N . ASN B 1 224 ? -15.906 3.809 -8.109 1 96.38 224 ASN B N 1
ATOM 5368 C CA . ASN B 1 224 ? -15.492 4.34 -6.82 1 96.38 224 ASN B CA 1
ATOM 5369 C C . ASN B 1 224 ? -15.922 3.428 -5.676 1 96.38 224 ASN B C 1
ATOM 5371 O O . ASN B 1 224 ? -15.406 3.535 -4.562 1 96.38 224 ASN B O 1
ATOM 5375 N N . ARG B 1 225 ? -16.906 2.586 -5.914 1 97.62 225 ARG B N 1
ATOM 5376 C CA . ARG B 1 225 ? -17.344 1.673 -4.863 1 97.62 225 ARG B CA 1
ATOM 5377 C C . ARG B 1 225 ? -16.312 0.58 -4.621 1 97.62 225 ARG B C 1
ATOM 5379 O O . ARG B 1 225 ? -16.25 0.014 -3.525 1 97.62 225 ARG B O 1
ATOM 5386 N N . VAL B 1 226 ? -15.484 0.204 -5.664 1 98.75 226 VAL B N 1
ATOM 5387 C CA . VAL B 1 226 ? -14.391 -0.748 -5.496 1 98.75 226 VAL B CA 1
ATOM 5388 C C . VAL B 1 226 ? -13.227 -0.069 -4.789 1 98.75 226 VAL B C 1
ATOM 5390 O O . VAL B 1 226 ? -12.609 0.852 -5.336 1 98.75 226 VAL B O 1
ATOM 5393 N N . ARG B 1 227 ? -12.852 -0.619 -3.662 1 98.38 227 ARG B N 1
ATOM 5394 C CA . ARG B 1 227 ? -11.883 0.089 -2.836 1 98.38 227 ARG B CA 1
ATOM 5395 C C . ARG B 1 227 ? -10.516 -0.575 -2.914 1 98.38 227 ARG B C 1
ATOM 5397 O O . ARG B 1 227 ? -9.508 0.008 -2.498 1 98.38 227 ARG B O 1
ATOM 5404 N N . LYS B 1 228 ? -10.477 -1.788 -3.445 1 98.69 228 LYS B N 1
ATOM 5405 C CA . LYS B 1 228 ? -9.211 -2.502 -3.562 1 98.69 228 LYS B CA 1
ATOM 5406 C C . LYS B 1 228 ? -9.195 -3.389 -4.805 1 98.69 228 LYS B C 1
ATOM 5408 O O . LYS B 1 228 ? -10.188 -4.055 -5.113 1 98.69 228 LYS B O 1
ATOM 5413 N N . LEU B 1 229 ? -8.086 -3.369 -5.473 1 98.81 229 LEU B N 1
ATOM 5414 C CA . LEU B 1 229 ? -7.832 -4.289 -6.574 1 98.81 229 LEU B CA 1
ATOM 5415 C C . LEU B 1 229 ? -6.637 -5.184 -6.27 1 98.81 229 LEU B C 1
ATOM 5417 O O . LEU B 1 229 ? -5.574 -4.699 -5.875 1 98.81 229 LEU B O 1
ATOM 5421 N N . SER B 1 230 ? -6.809 -6.461 -6.332 1 98.88 230 SER B N 1
ATOM 5422 C CA . SER B 1 230 ? -5.734 -7.449 -6.25 1 98.88 230 SER B CA 1
ATOM 5423 C C . SER B 1 230 ? -5.488 -8.109 -7.602 1 98.88 230 SER B C 1
ATOM 5425 O O . SER B 1 230 ? -6.414 -8.656 -8.211 1 98.88 230 SER B O 1
ATOM 5427 N N . PHE B 1 231 ? -4.254 -8.016 -8.07 1 98.81 231 PHE B N 1
ATOM 5428 C CA . PHE B 1 231 ? -3.926 -8.508 -9.406 1 98.81 231 PHE B CA 1
ATOM 5429 C C . PHE B 1 231 ? -2.705 -9.422 -9.359 1 98.81 231 PHE B C 1
ATOM 5431 O O . PHE B 1 231 ? -1.726 -9.117 -8.672 1 98.81 231 PHE B O 1
ATOM 5438 N N . THR B 1 232 ? -2.773 -10.5 -9.953 1 98.75 232 THR B N 1
ATOM 5439 C CA . THR B 1 232 ? -1.618 -11.336 -10.273 1 98.75 232 THR B CA 1
ATOM 5440 C C . THR B 1 232 ? -1.491 -11.523 -11.781 1 98.75 232 THR B C 1
ATOM 5442 O O . THR B 1 232 ? -2.441 -11.945 -12.445 1 98.75 232 THR B O 1
ATOM 5445 N N . GLY B 1 233 ? -0.385 -11.18 -12.352 1 97.69 233 GLY B N 1
ATOM 5446 C CA . GLY B 1 233 ? -0.156 -11.297 -13.781 1 97.69 233 GLY B CA 1
ATOM 5447 C C . GLY B 1 233 ? 1.108 -10.594 -14.242 1 97.69 233 GLY B C 1
ATOM 5448 O O . GLY B 1 233 ? 2.092 -10.531 -13.508 1 97.69 233 GLY B O 1
ATOM 5449 N N . SER B 1 234 ? 1.146 -10.141 -15.492 1 96.94 234 SER B N 1
ATOM 5450 C CA . SER B 1 234 ? 2.348 -9.547 -16.062 1 96.94 234 SER B CA 1
ATOM 5451 C C . SER B 1 234 ? 2.615 -8.164 -15.477 1 96.94 234 SER B C 1
ATOM 5453 O O . SER B 1 234 ? 1.683 -7.465 -15.086 1 96.94 234 SER B O 1
ATOM 5455 N N . THR B 1 235 ? 3.852 -7.801 -15.469 1 97.5 235 THR B N 1
ATOM 5456 C CA . THR B 1 235 ? 4.277 -6.512 -14.938 1 97.5 235 THR B CA 1
ATOM 5457 C C . THR B 1 235 ? 3.658 -5.367 -15.734 1 97.5 235 THR B C 1
ATOM 5459 O O . THR B 1 235 ? 3.203 -4.379 -15.156 1 97.5 235 THR B O 1
ATOM 5462 N N . GLY B 1 236 ? 3.602 -5.539 -17.047 1 97.88 236 GLY B N 1
ATOM 5463 C CA . GLY B 1 236 ? 3.018 -4.504 -17.891 1 97.88 236 GLY B CA 1
ATOM 5464 C C . GLY B 1 236 ? 1.571 -4.203 -17.547 1 97.88 236 GLY B C 1
ATOM 5465 O O . GLY B 1 236 ? 1.187 -3.039 -17.422 1 97.88 236 GLY B O 1
ATOM 5466 N N . VAL B 1 237 ? 0.755 -5.242 -17.375 1 98.19 237 VAL B N 1
ATOM 5467 C CA . VAL B 1 237 ? -0.652 -5.074 -17.016 1 98.19 237 VAL B CA 1
ATOM 5468 C C . VAL B 1 237 ? -0.772 -4.527 -15.602 1 98.19 237 VAL B C 1
ATOM 5470 O O . VAL B 1 237 ? -1.631 -3.688 -15.32 1 98.19 237 VAL B O 1
ATOM 5473 N N . GLY B 1 238 ? 0.104 -5.043 -14.703 1 98.5 238 GLY B N 1
ATOM 5474 C CA . GLY B 1 238 ? 0.115 -4.512 -13.352 1 98.5 238 GLY B CA 1
ATOM 5475 C C . GLY B 1 238 ? 0.319 -3.01 -13.305 1 98.5 238 GLY B C 1
ATOM 5476 O O . GLY B 1 238 ? -0.379 -2.309 -12.562 1 98.5 238 GLY B O 1
ATOM 5477 N N . ARG B 1 239 ? 1.281 -2.496 -14.094 1 98.5 239 ARG B N 1
ATOM 5478 C CA . ARG B 1 239 ? 1.539 -1.063 -14.18 1 98.5 239 ARG B CA 1
ATOM 5479 C C . ARG B 1 239 ? 0.305 -0.313 -14.672 1 98.5 239 ARG B C 1
ATOM 5481 O O . ARG B 1 239 ? -0.05 0.733 -14.125 1 98.5 239 ARG B O 1
ATOM 5488 N N . LEU B 1 240 ? -0.336 -0.88 -15.641 1 98.5 240 LEU B N 1
ATOM 5489 C CA . LEU B 1 240 ? -1.527 -0.267 -16.219 1 98.5 240 LEU B CA 1
ATOM 5490 C C . LEU B 1 240 ? -2.641 -0.161 -15.18 1 98.5 240 LEU B C 1
ATOM 5492 O O . LEU B 1 240 ? -3.252 0.899 -15.023 1 98.5 240 LEU B O 1
ATOM 5496 N N . LEU B 1 241 ? -2.906 -1.254 -14.508 1 98.69 241 LEU B N 1
ATOM 5497 C CA . LEU B 1 241 ? -3.98 -1.29 -13.523 1 98.69 241 LEU B CA 1
ATOM 5498 C C . LEU B 1 241 ? -3.686 -0.346 -12.359 1 98.69 241 LEU B C 1
ATOM 5500 O O . LEU B 1 241 ? -4.586 0.334 -11.867 1 98.69 241 LEU B O 1
ATOM 5504 N N . MET B 1 242 ? -2.414 -0.323 -11.922 1 98.62 242 MET B N 1
ATOM 5505 C CA . MET B 1 242 ? -2.014 0.603 -10.867 1 98.62 242 MET B CA 1
ATOM 5506 C C . MET B 1 242 ? -2.275 2.047 -11.281 1 98.62 242 MET B C 1
ATOM 5508 O O . MET B 1 242 ? -2.805 2.836 -10.5 1 98.62 242 MET B O 1
ATOM 5512 N N . ARG B 1 243 ? -1.929 2.387 -12.5 1 98.5 243 ARG B N 1
ATOM 5513 C CA . ARG B 1 243 ? -2.16 3.723 -13.031 1 98.5 243 ARG B CA 1
ATOM 5514 C C . ARG B 1 243 ? -3.645 4.07 -13.023 1 98.5 243 ARG B C 1
ATOM 5516 O O . ARG B 1 243 ? -4.027 5.172 -12.633 1 98.5 243 ARG B O 1
ATOM 5523 N N . GLN B 1 244 ? -4.465 3.104 -13.414 1 98.56 244 GLN B N 1
ATOM 5524 C CA . GLN B 1 244 ? -5.906 3.32 -13.508 1 98.56 244 GLN B CA 1
ATOM 5525 C C . GLN B 1 244 ? -6.523 3.482 -12.117 1 98.56 244 GLN B C 1
ATOM 5527 O O . GLN B 1 244 ? -7.496 4.223 -11.945 1 98.56 244 GLN B O 1
ATOM 5532 N N . CYS B 1 245 ? -5.984 2.828 -11.148 1 98.69 245 CYS B N 1
ATOM 5533 C CA . CYS B 1 245 ? -6.527 2.855 -9.797 1 98.69 245 CYS B CA 1
ATOM 5534 C C . CYS B 1 245 ? -6.234 4.191 -9.117 1 98.69 245 CYS B C 1
ATOM 5536 O O . CYS B 1 245 ? -6.832 4.512 -8.094 1 98.69 245 CYS B O 1
ATOM 5538 N N . ALA B 1 246 ? -5.328 5.004 -9.703 1 98.31 246 ALA B N 1
ATOM 5539 C CA . ALA B 1 246 ? -4.879 6.25 -9.086 1 98.31 246 ALA B CA 1
ATOM 5540 C C . ALA B 1 246 ? -6.016 7.27 -9.016 1 98.31 246 ALA B C 1
ATOM 5542 O O . ALA B 1 246 ? -6.09 8.062 -8.078 1 98.31 246 ALA B O 1
ATOM 5543 N N . ASP B 1 247 ? -6.961 7.223 -9.898 1 97.06 247 ASP B N 1
ATOM 5544 C CA . ASP B 1 247 ? -8.008 8.234 -10.008 1 97.06 247 ASP B CA 1
ATOM 5545 C C . ASP B 1 247 ? -8.93 8.203 -8.789 1 97.06 247 ASP B C 1
ATOM 5547 O O . ASP B 1 247 ? -9.562 9.211 -8.461 1 97.06 247 ASP B O 1
ATOM 5551 N N . SER B 1 248 ? -9.008 7.082 -8.172 1 96.81 248 SER B N 1
ATOM 5552 C CA . SER B 1 248 ? -9.852 6.965 -6.98 1 96.81 248 SER B CA 1
ATOM 5553 C C . SER B 1 248 ? -9.023 6.559 -5.762 1 96.81 248 SER B C 1
ATOM 5555 O O . SER B 1 248 ? -9.578 6.137 -4.746 1 96.81 248 SER B O 1
ATOM 5557 N N . VAL B 1 249 ? -7.727 6.598 -5.895 1 98.06 249 VAL B N 1
ATOM 5558 C CA . VAL B 1 249 ? -6.785 6.324 -4.816 1 98.06 249 VAL B CA 1
ATOM 5559 C C . VAL B 1 249 ? -7.098 4.965 -4.188 1 98.06 249 VAL B C 1
ATOM 5561 O O . VAL B 1 249 ? -7.211 4.852 -2.967 1 98.06 249 VAL B O 1
ATOM 5564 N N . LYS B 1 250 ? -7.316 3.918 -5 1 97.56 250 LYS B N 1
ATOM 5565 C CA . LYS B 1 250 ? -7.617 2.566 -4.535 1 97.56 250 LYS B CA 1
ATOM 5566 C C . LYS B 1 250 ? -6.367 1.884 -3.986 1 97.56 250 LYS B C 1
ATOM 5568 O O . LYS B 1 250 ? -5.27 2.074 -4.508 1 97.56 250 LYS B O 1
ATOM 5573 N N . LYS B 1 251 ? -6.602 1.096 -2.975 1 97.88 251 LYS B N 1
ATOM 5574 C CA . LYS B 1 251 ? -5.535 0.19 -2.559 1 97.88 251 LYS B CA 1
ATOM 5575 C C . LYS B 1 251 ? -5.293 -0.89 -3.609 1 97.88 251 LYS B C 1
ATOM 5577 O O . LYS B 1 251 ? -6.238 -1.399 -4.215 1 97.88 251 LYS B O 1
ATOM 5582 N N . VAL B 1 252 ? -4.008 -1.26 -3.818 1 98.31 252 VAL B N 1
ATOM 5583 C CA . VAL B 1 252 ? -3.699 -2.297 -4.797 1 98.31 252 VAL B CA 1
ATOM 5584 C C . VAL B 1 252 ? -2.75 -3.322 -4.184 1 98.31 252 VAL B C 1
ATOM 5586 O O . VAL B 1 252 ? -1.893 -2.973 -3.367 1 98.31 252 VAL B O 1
ATOM 5589 N N . SER B 1 253 ? -2.936 -4.574 -4.418 1 98.38 253 SER B N 1
ATOM 5590 C CA . SER B 1 253 ? -1.961 -5.652 -4.285 1 98.38 253 SER B CA 1
ATOM 5591 C C . SER B 1 253 ? -1.583 -6.227 -5.648 1 98.38 253 SER B C 1
ATOM 5593 O O . SER B 1 253 ? -2.453 -6.637 -6.418 1 98.38 253 SER B O 1
ATOM 5595 N N . LEU B 1 254 ? -0.303 -6.207 -5.887 1 98.62 254 LEU B N 1
ATOM 5596 C CA . LEU B 1 254 ? 0.202 -6.625 -7.191 1 98.62 254 LEU B CA 1
ATOM 5597 C C . LEU B 1 254 ? 1.22 -7.75 -7.047 1 98.62 254 LEU B C 1
ATOM 5599 O O . LEU B 1 254 ? 2.225 -7.598 -6.348 1 98.62 254 LEU B O 1
ATOM 5603 N N . GLU B 1 255 ? 0.914 -8.852 -7.527 1 98.38 255 GLU B N 1
ATOM 5604 C CA . GLU B 1 255 ? 1.853 -9.953 -7.727 1 98.38 255 GLU B CA 1
ATOM 5605 C C . GLU B 1 255 ? 2.223 -10.102 -9.203 1 98.38 255 GLU B C 1
ATOM 5607 O O . GLU B 1 255 ? 1.416 -10.57 -10.008 1 98.38 255 GLU B O 1
ATOM 5612 N N . LEU B 1 256 ? 3.443 -9.711 -9.516 1 98.19 256 LEU B N 1
ATOM 5613 C CA . LEU B 1 256 ? 3.789 -9.531 -10.922 1 98.19 256 LEU B CA 1
ATOM 5614 C C . LEU B 1 256 ? 4.941 -10.445 -11.32 1 98.19 256 LEU B C 1
ATOM 5616 O O . LEU B 1 256 ? 5.137 -11.5 -10.719 1 98.19 256 LEU B O 1
ATOM 5620 N N . GLY B 1 257 ? 5.582 -10.133 -12.406 1 95.56 257 GLY B N 1
ATOM 5621 C CA . GLY B 1 257 ? 6.555 -11.031 -13.016 1 95.56 257 GLY B CA 1
ATOM 5622 C C . GLY B 1 257 ? 7.742 -11.32 -12.117 1 95.56 257 GLY B C 1
ATOM 5623 O O . GLY B 1 257 ? 8 -10.586 -11.164 1 95.56 257 GLY B O 1
ATOM 5624 N N . GLY B 1 258 ? 8.406 -12.438 -12.422 1 95.94 258 GLY B N 1
ATOM 5625 C CA . GLY B 1 258 ? 9.617 -12.859 -11.734 1 95.94 258 GLY B CA 1
ATOM 5626 C C . GLY B 1 258 ? 10.703 -13.336 -12.672 1 95.94 258 GLY B C 1
ATOM 5627 O O . GLY B 1 258 ? 10.438 -13.633 -13.836 1 95.94 258 GLY B O 1
ATOM 5628 N N . ASN B 1 259 ? 11.867 -13.328 -12.25 1 97.75 259 ASN B N 1
ATOM 5629 C CA . ASN B 1 259 ? 13.062 -13.859 -12.898 1 97.75 259 ASN B CA 1
ATOM 5630 C C . ASN B 1 259 ? 14.031 -14.477 -11.883 1 97.75 259 ASN B C 1
ATOM 5632 O O . ASN B 1 259 ? 15.164 -14.016 -11.75 1 97.75 259 ASN B O 1
ATOM 5636 N N . ALA B 1 260 ? 13.594 -15.523 -11.32 1 98.69 260 ALA B N 1
ATOM 5637 C CA . ALA B 1 260 ? 14.195 -16.062 -10.102 1 98.69 260 ALA B CA 1
ATOM 5638 C C . ALA B 1 260 ? 15.555 -16.672 -10.391 1 98.69 260 ALA B C 1
ATOM 5640 O O . ALA B 1 260 ? 15.688 -17.547 -11.258 1 98.69 260 ALA B O 1
ATOM 5641 N N . PRO B 1 261 ? 16.609 -16.25 -9.641 1 98.81 261 PRO B N 1
ATOM 5642 C CA . PRO B 1 261 ? 17.875 -16.984 -9.664 1 98.81 261 PRO B CA 1
ATOM 5643 C C . PRO B 1 261 ? 17.859 -18.234 -8.805 1 98.81 261 PRO B C 1
ATOM 5645 O O . PRO B 1 261 ? 17.172 -18.281 -7.777 1 98.81 261 PRO B O 1
ATOM 5648 N N . PHE B 1 262 ? 18.516 -19.219 -9.297 1 98.94 262 PHE B N 1
ATOM 5649 C CA . PHE B 1 262 ? 18.828 -20.438 -8.57 1 98.94 262 PHE B CA 1
ATOM 5650 C C . PHE B 1 262 ? 20.328 -20.641 -8.469 1 98.94 262 PHE B C 1
ATOM 5652 O O . PHE B 1 262 ? 20.984 -21 -9.445 1 98.94 262 PHE B O 1
ATOM 5659 N N . ILE B 1 263 ? 20.859 -20.391 -7.262 1 98.94 263 ILE B N 1
ATOM 5660 C CA . ILE B 1 263 ? 22.297 -20.312 -7.09 1 98.94 263 ILE B CA 1
ATOM 5661 C C . ILE B 1 263 ? 22.797 -21.562 -6.355 1 98.94 263 ILE B C 1
ATOM 5663 O O . ILE B 1 263 ? 22.25 -21.938 -5.316 1 98.94 263 ILE B O 1
ATOM 5667 N N . VAL B 1 264 ? 23.859 -22.234 -6.922 1 98.94 264 VAL B N 1
ATOM 5668 C CA . VAL B 1 264 ? 24.5 -23.359 -6.266 1 98.94 264 VAL B CA 1
ATOM 5669 C C . VAL B 1 264 ? 25.953 -23.047 -5.969 1 98.94 264 VAL B C 1
ATOM 5671 O O . VAL B 1 264 ? 26.781 -22.969 -6.883 1 98.94 264 VAL B O 1
ATOM 5674 N N . PHE B 1 265 ? 26.281 -22.875 -4.715 1 98.88 265 PHE B N 1
ATOM 5675 C CA . PHE B 1 265 ? 27.641 -22.578 -4.309 1 98.88 265 PHE B CA 1
ATOM 5676 C C . PHE B 1 265 ? 28.484 -23.844 -4.25 1 98.88 265 PHE B C 1
ATOM 5678 O O . PHE B 1 265 ? 27.938 -24.953 -4.336 1 98.88 265 PHE B O 1
ATOM 5685 N N . ASN B 1 266 ? 29.828 -23.719 -4.074 1 98.5 266 ASN B N 1
ATOM 5686 C CA . ASN B 1 266 ? 30.75 -24.844 -4.109 1 98.5 266 ASN B CA 1
ATOM 5687 C C . ASN B 1 266 ? 30.641 -25.703 -2.844 1 98.5 266 ASN B C 1
ATOM 5689 O O . ASN B 1 266 ? 31.109 -26.828 -2.814 1 98.5 266 ASN B O 1
ATOM 5693 N N . ASP B 1 267 ? 29.984 -25.156 -1.817 1 98.5 267 ASP B N 1
ATOM 5694 C CA . ASP B 1 267 ? 29.828 -25.906 -0.571 1 98.5 267 ASP B CA 1
ATOM 5695 C C . ASP B 1 267 ? 28.438 -26.531 -0.469 1 98.5 267 ASP B C 1
ATOM 5697 O O . ASP B 1 267 ? 28.094 -27.125 0.558 1 98.5 267 ASP B O 1
ATOM 5701 N N . ALA B 1 268 ? 27.625 -26.453 -1.557 1 98.56 268 ALA B N 1
ATOM 5702 C CA . ALA B 1 268 ? 26.25 -26.922 -1.546 1 98.56 268 ALA B CA 1
ATOM 5703 C C . ALA B 1 268 ? 26.188 -28.453 -1.56 1 98.56 268 ALA B C 1
ATOM 5705 O O . ALA B 1 268 ? 27.094 -29.109 -2.084 1 98.56 268 ALA B O 1
ATOM 5706 N N . ASP B 1 269 ? 25.172 -29.016 -0.934 1 98.5 269 ASP B N 1
ATOM 5707 C CA . ASP B 1 269 ? 24.797 -30.406 -1.196 1 98.5 269 ASP B CA 1
ATOM 5708 C C . ASP B 1 269 ? 24.203 -30.562 -2.596 1 98.5 269 ASP B C 1
ATOM 5710 O O . ASP B 1 269 ? 23.062 -30.156 -2.84 1 98.5 269 ASP B O 1
ATOM 5714 N N . ILE B 1 270 ? 24.922 -31.172 -3.438 1 98.62 270 ILE B N 1
ATOM 5715 C CA . ILE B 1 270 ? 24.578 -31.172 -4.855 1 98.62 270 ILE B CA 1
ATOM 5716 C C . ILE B 1 270 ? 23.297 -32 -5.074 1 98.62 270 ILE B C 1
ATOM 5718 O O . ILE B 1 270 ? 22.469 -31.641 -5.914 1 98.62 270 ILE B O 1
ATOM 5722 N N . GLU B 1 271 ? 23.125 -33.094 -4.355 1 98.25 271 GLU B N 1
ATOM 5723 C CA . GLU B 1 271 ? 21.922 -33.875 -4.492 1 98.25 271 GLU B CA 1
ATOM 5724 C C . GLU B 1 271 ? 20.672 -33.094 -4.113 1 98.25 271 GLU B C 1
ATOM 5726 O O . GLU B 1 271 ? 19.672 -33.125 -4.824 1 98.25 271 GLU B O 1
ATOM 5731 N N . LYS B 1 272 ? 20.781 -32.375 -3.035 1 98.5 272 LYS B N 1
ATOM 5732 C CA . LYS B 1 272 ? 19.672 -31.531 -2.607 1 98.5 272 LYS B CA 1
ATOM 5733 C C . LYS B 1 272 ? 19.422 -30.406 -3.605 1 98.5 272 LYS B C 1
ATOM 5735 O O . LYS B 1 272 ? 18.266 -30.062 -3.881 1 98.5 272 LYS B O 1
ATOM 5740 N N . ALA B 1 273 ? 20.516 -29.844 -4.07 1 98.88 273 ALA B N 1
ATOM 5741 C CA . ALA B 1 273 ? 20.391 -28.766 -5.035 1 98.88 273 ALA B CA 1
ATOM 5742 C C . ALA B 1 273 ? 19.688 -29.219 -6.305 1 98.88 273 ALA B C 1
ATOM 5744 O O . ALA B 1 273 ? 18.844 -28.5 -6.848 1 98.88 273 ALA B O 1
ATOM 5745 N N . VAL B 1 274 ? 20.047 -30.422 -6.762 1 98.88 274 VAL B N 1
ATOM 5746 C CA . VAL B 1 274 ? 19.422 -30.969 -7.957 1 98.88 274 VAL B CA 1
ATOM 5747 C C . VAL B 1 274 ? 17.922 -31.203 -7.707 1 98.88 274 VAL B C 1
ATOM 5749 O O . VAL B 1 274 ? 17.094 -30.828 -8.523 1 98.88 274 VAL B O 1
ATOM 5752 N N . ALA B 1 275 ? 17.641 -31.812 -6.594 1 98.56 275 ALA B N 1
ATOM 5753 C CA . ALA B 1 275 ? 16.234 -32.031 -6.242 1 98.56 275 ALA B CA 1
ATOM 5754 C C . ALA B 1 275 ? 15.477 -30.719 -6.164 1 98.56 275 ALA B C 1
ATOM 5756 O O . ALA B 1 275 ? 14.344 -30.609 -6.648 1 98.56 275 ALA B O 1
ATOM 5757 N N . GLY B 1 276 ? 16.109 -29.734 -5.516 1 98.69 276 GLY B N 1
ATOM 5758 C CA . GLY B 1 276 ? 15.508 -28.422 -5.438 1 98.69 276 GLY B CA 1
ATOM 5759 C C . GLY B 1 276 ? 15.297 -27.766 -6.793 1 98.69 276 GLY B C 1
ATOM 5760 O O . GLY B 1 276 ? 14.273 -27.125 -7.027 1 98.69 276 GLY B O 1
ATOM 5761 N N . ALA B 1 277 ? 16.219 -27.875 -7.66 1 98.88 277 ALA B N 1
ATOM 5762 C CA . ALA B 1 277 ? 16.125 -27.328 -9.016 1 98.88 277 ALA B CA 1
ATOM 5763 C C . ALA B 1 277 ? 14.945 -27.938 -9.773 1 98.88 277 ALA B C 1
ATOM 5765 O O . ALA B 1 277 ? 14.219 -27.234 -10.469 1 98.88 277 ALA B O 1
ATOM 5766 N N . MET B 1 278 ? 14.805 -29.266 -9.625 1 98.69 278 MET B N 1
ATOM 5767 C CA . MET B 1 278 ? 13.695 -29.953 -10.281 1 98.69 278 MET B CA 1
ATOM 5768 C C . MET B 1 278 ? 12.359 -29.375 -9.82 1 98.69 278 MET B C 1
ATOM 5770 O O . MET B 1 278 ? 11.492 -29.078 -10.648 1 98.69 278 MET B O 1
ATOM 5774 N N . GLY B 1 279 ? 12.227 -29.203 -8.531 1 97.5 279 GLY B N 1
ATOM 5775 C CA . GLY B 1 279 ? 11 -28.672 -7.961 1 97.5 279 GLY B CA 1
ATOM 5776 C C . GLY B 1 279 ? 10.758 -27.219 -8.336 1 97.5 279 GLY B C 1
ATOM 5777 O O . GLY B 1 279 ? 9.609 -26.812 -8.547 1 97.5 279 GLY B O 1
ATOM 5778 N N . ALA B 1 280 ? 11.805 -26.438 -8.492 1 98.31 280 ALA B N 1
ATOM 5779 C CA . ALA B 1 280 ? 11.703 -25 -8.703 1 98.31 280 ALA B CA 1
ATOM 5780 C C . ALA B 1 280 ? 11.484 -24.672 -10.18 1 98.31 280 ALA B C 1
ATOM 5782 O O . ALA B 1 280 ? 10.984 -23.609 -10.523 1 98.31 280 ALA B O 1
ATOM 5783 N N . LYS B 1 281 ? 11.75 -25.562 -11.055 1 98.5 281 LYS B N 1
ATOM 5784 C CA . LYS B 1 281 ? 11.797 -25.172 -12.461 1 98.5 281 LYS B CA 1
ATOM 5785 C C . LYS B 1 281 ? 10.68 -25.844 -13.25 1 98.5 281 LYS B C 1
ATOM 5787 O O . LYS B 1 281 ? 10.148 -25.266 -14.203 1 98.5 281 LYS B O 1
ATOM 5792 N N . PHE B 1 282 ? 10.281 -27.047 -12.906 1 98.38 282 PHE B N 1
ATOM 5793 C CA . PHE B 1 282 ? 9.531 -27.812 -13.891 1 98.38 282 PHE B CA 1
ATOM 5794 C C . PHE B 1 282 ? 8.102 -28.047 -13.43 1 98.38 282 PHE B C 1
ATOM 5796 O O . PHE B 1 282 ? 7.293 -28.625 -14.156 1 98.38 282 PHE B O 1
ATOM 5803 N N . ARG B 1 283 ? 7.777 -27.562 -12.188 1 96.81 283 ARG B N 1
ATOM 5804 C CA . ARG B 1 283 ? 6.375 -27.562 -11.781 1 96.81 283 ARG B CA 1
ATOM 5805 C C . ARG B 1 283 ? 5.508 -26.828 -12.797 1 96.81 283 ARG B C 1
ATOM 5807 O O . ARG B 1 283 ? 5.887 -25.75 -13.273 1 96.81 283 ARG B O 1
ATOM 5814 N N . ASN B 1 284 ? 4.379 -27.406 -13.172 1 98.12 284 ASN B N 1
ATOM 5815 C CA . ASN B 1 284 ? 3.461 -26.828 -14.148 1 98.12 284 ASN B CA 1
ATOM 5816 C C . ASN B 1 284 ? 4.168 -26.484 -15.453 1 98.12 284 ASN B C 1
ATOM 5818 O O . ASN B 1 284 ? 3.938 -25.422 -16.031 1 98.12 284 ASN B O 1
ATOM 5822 N N . ALA B 1 285 ? 5.121 -27.406 -15.812 1 98.25 285 ALA B N 1
ATOM 5823 C CA . ALA B 1 285 ? 5.914 -27.25 -17.031 1 98.25 285 ALA B CA 1
ATOM 5824 C C . ALA B 1 285 ? 6.633 -25.891 -17.047 1 98.25 285 ALA B C 1
ATOM 5826 O O . ALA B 1 285 ? 6.75 -25.266 -18.094 1 98.25 285 ALA B O 1
ATOM 5827 N N . GLY B 1 286 ? 7.02 -25.438 -15.891 1 98.19 286 GLY B N 1
ATOM 5828 C CA . GLY B 1 286 ? 7.785 -24.203 -15.781 1 98.19 286 GLY B CA 1
ATOM 5829 C C . GLY B 1 286 ? 6.922 -22.953 -15.828 1 98.19 286 GLY B C 1
ATOM 5830 O O . GLY B 1 286 ? 7.438 -21.828 -15.852 1 98.19 286 GLY B O 1
ATOM 5831 N N . GLN B 1 287 ? 5.582 -23.094 -15.844 1 98.12 287 GLN B N 1
ATOM 5832 C CA . GLN B 1 287 ? 4.656 -21.969 -15.953 1 98.12 287 GLN B CA 1
ATOM 5833 C C . GLN B 1 287 ? 4.18 -21.516 -14.578 1 98.12 287 GLN B C 1
ATOM 5835 O O . GLN B 1 287 ? 2.975 -21.469 -14.32 1 98.12 287 GLN B O 1
ATOM 5840 N N . THR B 1 288 ? 5.133 -21.172 -13.703 1 97.19 288 THR B N 1
ATOM 5841 C CA . THR B 1 288 ? 4.898 -20.672 -12.359 1 97.19 288 THR B CA 1
ATOM 5842 C C . THR B 1 288 ? 5.637 -19.359 -12.133 1 97.19 288 THR B C 1
ATOM 5844 O O . THR B 1 288 ? 6.77 -19.188 -12.594 1 97.19 288 THR B O 1
ATOM 5847 N N . CYS B 1 289 ? 5.066 -18.484 -11.406 1 95.44 289 CYS B N 1
ATOM 5848 C CA . CYS B 1 289 ? 5.645 -17.156 -11.211 1 95.44 289 CYS B CA 1
ATOM 5849 C C . CYS B 1 289 ? 6.949 -17.234 -10.43 1 95.44 289 CYS B C 1
ATOM 5851 O O . CYS B 1 289 ? 7.824 -16.391 -10.578 1 95.44 289 CYS B O 1
ATOM 5853 N N . VAL B 1 290 ? 7.109 -18.328 -9.617 1 97.62 290 VAL B N 1
ATOM 5854 C CA . VAL B 1 290 ? 8.289 -18.406 -8.758 1 97.62 290 VAL B CA 1
ATOM 5855 C C . VAL B 1 290 ? 9.273 -19.422 -9.336 1 97.62 290 VAL B C 1
ATOM 5857 O O . VAL B 1 290 ? 10.258 -19.781 -8.688 1 97.62 290 VAL B O 1
ATOM 5860 N N . CYS B 1 291 ? 9.125 -19.859 -10.484 1 97.69 291 CYS B N 1
ATOM 5861 C CA . CYS B 1 291 ? 10.039 -20.812 -11.125 1 97.69 291 CYS B CA 1
ATOM 5862 C C . CYS B 1 291 ? 11.43 -20.219 -11.258 1 97.69 291 CYS B C 1
ATOM 5864 O O . CYS B 1 291 ? 11.578 -19.031 -11.578 1 97.69 291 CYS B O 1
ATOM 5866 N N . ALA B 1 292 ? 12.422 -21.078 -11.062 1 98.31 292 ALA B N 1
ATOM 5867 C CA . ALA B 1 292 ? 13.797 -20.672 -11.352 1 98.31 292 ALA B CA 1
ATOM 5868 C C . ALA B 1 292 ? 13.977 -20.375 -12.836 1 98.31 292 ALA B C 1
ATOM 5870 O O . ALA B 1 292 ? 13.633 -21.203 -13.688 1 98.31 292 ALA B O 1
ATOM 5871 N N . ASN B 1 293 ? 14.508 -19.234 -13.141 1 97.81 293 ASN B N 1
ATOM 5872 C CA . ASN B 1 293 ? 14.672 -18.812 -14.523 1 97.81 293 ASN B CA 1
ATOM 5873 C C . ASN B 1 293 ? 16.141 -18.703 -14.906 1 97.81 293 ASN B C 1
ATOM 5875 O O . ASN B 1 293 ? 16.5 -18.812 -16.078 1 97.81 293 ASN B O 1
ATOM 5879 N N . ARG B 1 294 ? 16.984 -18.422 -13.969 1 98.44 294 ARG B N 1
ATOM 5880 C CA . ARG B 1 294 ? 18.422 -18.281 -14.156 1 98.44 294 ARG B CA 1
ATOM 5881 C C . ARG B 1 294 ? 19.203 -19.156 -13.172 1 98.44 294 ARG B C 1
ATOM 5883 O O . ARG B 1 294 ? 19.219 -18.875 -11.969 1 98.44 294 ARG B O 1
ATOM 5890 N N . PHE B 1 295 ? 19.906 -20.156 -13.711 1 98.81 295 PHE B N 1
ATOM 5891 C CA . PHE B 1 295 ? 20.656 -21.078 -12.867 1 98.81 295 PHE B CA 1
ATOM 5892 C C . PHE B 1 295 ? 22.125 -20.688 -12.82 1 98.81 295 PHE B C 1
ATOM 5894 O O . PHE B 1 295 ? 22.828 -20.812 -13.828 1 98.81 295 PHE B O 1
ATOM 5901 N N . TYR B 1 296 ? 22.547 -20.203 -11.695 1 98.81 296 TYR B N 1
ATOM 5902 C CA . TYR B 1 296 ? 23.953 -19.875 -11.477 1 98.81 296 TYR B CA 1
ATOM 5903 C C . TYR B 1 296 ? 24.656 -20.969 -10.688 1 98.81 296 TYR B C 1
ATOM 5905 O O . TYR B 1 296 ? 24.391 -21.156 -9.492 1 98.81 296 TYR B O 1
ATOM 5913 N N . ILE B 1 297 ? 25.578 -21.656 -11.344 1 98.88 297 ILE B N 1
ATOM 5914 C CA . ILE B 1 297 ? 26.281 -22.797 -10.727 1 98.88 297 ILE B CA 1
ATOM 5915 C C . ILE B 1 297 ? 27.766 -22.469 -10.586 1 98.88 297 ILE B C 1
ATOM 5917 O O . ILE B 1 297 ? 28.422 -22.062 -11.547 1 98.88 297 ILE B O 1
ATOM 5921 N N . HIS B 1 298 ? 28.281 -22.594 -9.367 1 98.75 298 HIS B N 1
ATOM 5922 C CA . HIS B 1 298 ? 29.703 -22.328 -9.125 1 98.75 298 HIS B CA 1
ATOM 5923 C C . HIS B 1 298 ? 30.578 -23.203 -10.023 1 98.75 298 HIS B C 1
ATOM 5925 O O . HIS B 1 298 ? 30.312 -24.391 -10.203 1 98.75 298 HIS B O 1
ATOM 5931 N N . LYS B 1 299 ? 31.672 -22.656 -10.438 1 98.31 299 LYS B N 1
ATOM 5932 C CA . LYS B 1 299 ? 32.562 -23.312 -11.391 1 98.31 299 LYS B CA 1
ATOM 5933 C C . LYS B 1 299 ? 33.031 -24.656 -10.859 1 98.31 299 LYS B C 1
ATOM 5935 O O . LYS B 1 299 ? 33.156 -25.609 -11.617 1 98.31 299 LYS B O 1
ATOM 5940 N N . ASP B 1 300 ? 33.219 -24.75 -9.602 1 98.56 300 ASP B N 1
ATOM 5941 C CA . ASP B 1 300 ? 33.812 -25.922 -8.992 1 98.56 300 ASP B CA 1
ATOM 5942 C C . ASP B 1 300 ? 32.844 -27.109 -8.992 1 98.56 300 ASP B C 1
ATOM 5944 O O . ASP B 1 300 ? 33.25 -28.266 -8.859 1 98.56 300 ASP B O 1
ATOM 5948 N N . VAL B 1 301 ? 31.516 -26.828 -9.125 1 98.62 301 VAL B N 1
ATOM 5949 C CA . VAL B 1 301 ? 30.547 -27.922 -9.016 1 98.62 301 VAL B CA 1
ATOM 5950 C C . VAL B 1 301 ? 29.688 -27.969 -10.266 1 98.62 301 VAL B C 1
ATOM 5952 O O . VAL B 1 301 ? 28.688 -28.688 -10.312 1 98.62 301 VAL B O 1
ATOM 5955 N N . TYR B 1 302 ? 30.016 -27.219 -11.273 1 98.44 302 TYR B N 1
ATOM 5956 C CA . TYR B 1 302 ? 29.203 -27.094 -12.477 1 98.44 302 TYR B CA 1
ATOM 5957 C C . TYR B 1 302 ? 29 -28.438 -13.141 1 98.44 302 TYR B C 1
ATOM 5959 O O . TYR B 1 302 ? 27.859 -28.812 -13.461 1 98.44 302 TYR B O 1
ATOM 5967 N N . GLN B 1 303 ? 30.078 -29.188 -13.312 1 98.38 303 GLN B N 1
ATOM 5968 C CA . GLN B 1 303 ? 30 -30.453 -14.016 1 98.38 303 GLN B CA 1
ATOM 5969 C C . GLN B 1 303 ? 29.125 -31.453 -13.258 1 98.38 303 GLN B C 1
ATOM 5971 O O . GLN B 1 303 ? 28.234 -32.094 -13.836 1 98.38 303 GLN B O 1
ATOM 5976 N N . GLN B 1 304 ? 29.438 -31.562 -12.023 1 98.62 304 GLN B N 1
ATOM 5977 C CA . GLN B 1 304 ? 28.688 -32.5 -11.195 1 98.62 304 GLN B CA 1
ATOM 5978 C C . GLN B 1 304 ? 27.203 -32.156 -11.188 1 98.62 304 GLN B C 1
ATOM 5980 O O . GLN B 1 304 ? 26.344 -33.031 -11.375 1 98.62 304 GLN B O 1
ATOM 5985 N N . PHE B 1 305 ? 26.875 -30.938 -10.945 1 98.75 305 PHE B N 1
ATOM 5986 C CA . PHE B 1 305 ? 25.484 -30.5 -10.891 1 98.75 305 PHE B CA 1
ATOM 5987 C C . PHE B 1 305 ? 24.797 -30.703 -12.234 1 98.75 305 PHE B C 1
ATOM 5989 O O . PHE B 1 305 ? 23.703 -31.25 -12.297 1 98.75 305 PHE B O 1
ATOM 5996 N N . SER B 1 306 ? 25.391 -30.203 -13.32 1 98.62 306 SER B N 1
ATOM 5997 C CA . SER B 1 306 ? 24.766 -30.25 -14.641 1 98.62 306 SER B CA 1
ATOM 5998 C C . SER B 1 306 ? 24.469 -31.688 -15.062 1 98.62 306 SER B C 1
ATOM 6000 O O . SER B 1 306 ? 23.406 -31.969 -15.602 1 98.62 306 SER B O 1
ATOM 6002 N N . GLU B 1 307 ? 25.422 -32.594 -14.805 1 98.69 307 GLU B N 1
ATOM 6003 C CA . GLU B 1 307 ? 25.25 -34 -15.172 1 98.69 307 GLU B CA 1
ATOM 6004 C C . GLU B 1 307 ? 24.078 -34.625 -14.414 1 98.69 307 GLU B C 1
ATOM 6006 O O . GLU B 1 307 ? 23.219 -35.281 -15.008 1 98.69 307 GLU B O 1
ATOM 6011 N N . ARG B 1 308 ? 24.078 -34.375 -13.156 1 98.75 308 ARG B N 1
ATOM 6012 C CA . ARG B 1 308 ? 23.031 -34.938 -12.32 1 98.75 308 ARG B CA 1
ATOM 6013 C C . ARG B 1 308 ? 21.672 -34.312 -12.648 1 98.75 308 ARG B C 1
ATOM 6015 O O . ARG B 1 308 ? 20.656 -35 -12.656 1 98.75 308 ARG B O 1
ATOM 6022 N N . PHE B 1 309 ? 21.703 -33.031 -12.867 1 98.75 309 PHE B N 1
ATOM 6023 C CA . PHE B 1 309 ? 20.484 -32.312 -13.195 1 98.75 309 PHE B CA 1
ATOM 6024 C C . PHE B 1 309 ? 19.891 -32.812 -14.508 1 98.75 309 PHE B C 1
ATOM 6026 O O . PHE B 1 309 ? 18.688 -33.094 -14.586 1 98.75 309 PHE B O 1
ATOM 6033 N N . VAL B 1 310 ? 20.719 -32.969 -15.5 1 98.81 310 VAL B N 1
ATOM 6034 C CA . VAL B 1 310 ? 20.281 -33.469 -16.812 1 98.81 310 VAL B CA 1
ATOM 6035 C C . VAL B 1 310 ? 19.703 -34.875 -16.672 1 98.81 310 VAL B C 1
ATOM 6037 O O . VAL B 1 310 ? 18.672 -35.188 -17.266 1 98.81 310 VAL B O 1
ATOM 6040 N N . ALA B 1 311 ? 20.375 -35.656 -15.883 1 98.81 311 ALA B N 1
ATOM 6041 C CA . ALA B 1 311 ? 19.906 -37.031 -15.664 1 98.81 311 ALA B CA 1
ATOM 6042 C C . ALA B 1 311 ? 18.484 -37.031 -15.078 1 98.81 311 ALA B C 1
ATOM 6044 O O . ALA B 1 311 ? 17.641 -37.844 -15.484 1 98.81 311 ALA B O 1
ATOM 6045 N N . GLU B 1 312 ? 18.25 -36.188 -14.102 1 98.75 312 GLU B N 1
ATOM 6046 C CA . GLU B 1 312 ? 16.938 -36.125 -13.484 1 98.75 312 GLU B CA 1
ATOM 6047 C C . GLU B 1 312 ? 15.906 -35.562 -14.453 1 98.75 312 GLU B C 1
ATOM 6049 O O . GLU B 1 312 ? 14.758 -36 -14.492 1 98.75 312 GLU B O 1
ATOM 6054 N N . VAL B 1 313 ? 16.266 -34.562 -15.266 1 98.75 313 VAL B N 1
ATOM 6055 C CA . VAL B 1 313 ? 15.367 -33.906 -16.219 1 98.75 313 VAL B CA 1
ATOM 6056 C C . VAL B 1 313 ? 14.914 -34.938 -17.266 1 98.75 313 VAL B C 1
ATOM 6058 O O . VAL B 1 313 ? 13.742 -34.938 -17.656 1 98.75 313 VAL B O 1
ATOM 6061 N N . LYS B 1 314 ? 15.781 -35.812 -17.641 1 98.38 314 LYS B N 1
ATOM 6062 C CA . LYS B 1 314 ? 15.5 -36.781 -18.688 1 98.38 314 LYS B CA 1
ATOM 6063 C C . LYS B 1 314 ? 14.484 -37.812 -18.203 1 98.38 314 LYS B C 1
ATOM 6065 O O . LYS B 1 314 ? 13.898 -38.531 -19 1 98.38 314 LYS B O 1
ATOM 6070 N N . LYS B 1 315 ? 14.289 -37.844 -16.875 1 98.31 315 LYS B N 1
ATOM 6071 C CA . LYS B 1 315 ? 13.328 -38.781 -16.312 1 98.31 315 LYS B CA 1
ATOM 6072 C C . LYS B 1 315 ? 11.906 -38.25 -16.391 1 98.31 315 LYS B C 1
ATOM 6074 O O . LYS B 1 315 ? 10.938 -38.969 -16.203 1 98.31 315 LYS B O 1
ATOM 6079 N N . LEU B 1 316 ? 11.758 -37 -16.641 1 98.38 316 LEU B N 1
ATOM 6080 C CA . LEU B 1 316 ? 10.438 -36.375 -16.719 1 98.38 316 LEU B CA 1
ATOM 6081 C C . LEU B 1 316 ? 9.664 -36.906 -17.922 1 98.38 316 LEU B C 1
ATOM 6083 O O . LEU B 1 316 ? 10.242 -37.094 -19 1 98.38 316 LEU B O 1
ATOM 6087 N N . LYS B 1 317 ? 8.391 -37.125 -17.734 1 98.19 317 LYS B N 1
ATOM 6088 C CA . LYS B 1 317 ? 7.539 -37.656 -18.797 1 98.19 317 LYS B CA 1
ATOM 6089 C C . LYS B 1 317 ? 6.551 -36.625 -19.297 1 98.19 317 LYS B C 1
ATOM 6091 O O . LYS B 1 317 ? 5.664 -36.188 -18.562 1 98.19 317 LYS B O 1
ATOM 6096 N N . VAL B 1 318 ? 6.664 -36.25 -20.578 1 98.44 318 VAL B N 1
ATOM 6097 C CA . VAL B 1 318 ? 5.812 -35.281 -21.234 1 98.44 318 VAL B CA 1
ATOM 6098 C C . VAL B 1 318 ? 4.582 -35.938 -21.828 1 98.44 318 VAL B C 1
ATOM 6100 O O . VAL B 1 318 ? 4.691 -37 -22.453 1 98.44 318 VAL B O 1
ATOM 6103 N N . GLY B 1 319 ? 3.441 -35.406 -21.5 1 98.38 319 GLY B N 1
ATOM 6104 C CA . GLY B 1 319 ? 2.234 -35.969 -22.078 1 98.38 319 GLY B CA 1
ATOM 6105 C C . GLY B 1 319 ? 0.964 -35.312 -21.578 1 98.38 319 GLY B C 1
ATOM 6106 O O . GLY B 1 319 ? 1.017 -34.281 -20.906 1 98.38 319 GLY B O 1
ATOM 6107 N N . ASN B 1 320 ? -0.125 -35.938 -22 1 98 320 ASN B N 1
ATOM 6108 C CA . ASN B 1 320 ? -1.432 -35.469 -21.547 1 98 320 ASN B CA 1
ATOM 6109 C C . ASN B 1 320 ? -1.606 -35.656 -20.047 1 98 320 ASN B C 1
ATOM 6111 O O . ASN B 1 320 ? -1.239 -36.688 -19.5 1 98 320 ASN B O 1
ATOM 6115 N N . GLY B 1 321 ? -2.135 -34.688 -19.422 1 97.75 321 GLY B N 1
ATOM 6116 C CA . GLY B 1 321 ? -2.24 -34.688 -17.969 1 97.75 321 GLY B CA 1
ATOM 6117 C C . GLY B 1 321 ? -3.094 -35.812 -17.406 1 97.75 321 GLY B C 1
ATOM 6118 O O . GLY B 1 321 ? -3.014 -36.125 -16.234 1 97.75 321 GLY B O 1
ATOM 6119 N N . PHE B 1 322 ? -3.91 -36.438 -18.219 1 97.44 322 PHE B N 1
ATOM 6120 C CA . PHE B 1 322 ? -4.785 -37.5 -17.781 1 97.44 322 PHE B CA 1
ATOM 6121 C C . PHE B 1 322 ? -4.078 -38.844 -17.906 1 97.44 322 PHE B C 1
ATOM 6123 O O . PHE B 1 322 ? -4.578 -39.875 -17.406 1 97.44 322 PHE B O 1
ATOM 6130 N N . THR B 1 323 ? -2.914 -38.812 -18.578 1 97 323 THR B N 1
ATOM 6131 C CA . THR B 1 323 ? -2.162 -40.062 -18.734 1 97 323 THR B CA 1
ATOM 6132 C C . THR B 1 323 ? -1.364 -40.375 -17.484 1 97 323 THR B C 1
ATOM 6134 O O . THR B 1 323 ? -0.645 -39.5 -16.969 1 97 323 THR B O 1
ATOM 6137 N N . GLU B 1 324 ? -1.432 -41.562 -17 1 95.62 324 GLU B N 1
ATOM 6138 C CA . GLU B 1 324 ? -0.742 -41.969 -15.781 1 95.62 324 GLU B CA 1
ATOM 6139 C C . GLU B 1 324 ? 0.77 -41.844 -15.93 1 95.62 324 GLU B C 1
ATOM 6141 O O . GLU B 1 324 ? 1.337 -42.188 -16.953 1 95.62 324 GLU B O 1
ATOM 6146 N N . GLY B 1 325 ? 1.346 -41.312 -14.938 1 95.62 325 GLY B N 1
ATOM 6147 C CA . GLY B 1 325 ? 2.797 -41.219 -14.898 1 95.62 325 GLY B CA 1
ATOM 6148 C C . GLY B 1 325 ? 3.336 -39.938 -15.523 1 95.62 325 GLY B C 1
ATOM 6149 O O . GLY B 1 325 ? 4.504 -39.594 -15.336 1 95.62 325 GLY B O 1
ATOM 6150 N N . VAL B 1 326 ? 2.521 -39.25 -16.312 1 97.81 326 VAL B N 1
ATOM 6151 C CA . VAL B 1 326 ? 2.941 -38 -16.922 1 97.81 326 VAL B CA 1
ATOM 6152 C C . VAL B 1 326 ? 3.258 -36.969 -15.828 1 97.81 326 VAL B C 1
ATOM 6154 O O . VAL B 1 326 ? 2.516 -36.844 -14.852 1 97.81 326 VAL B O 1
ATOM 6157 N N . THR B 1 327 ? 4.379 -36.281 -16.016 1 97.75 327 THR B N 1
ATOM 6158 C CA . THR B 1 327 ? 4.816 -35.312 -15.016 1 97.75 327 THR B CA 1
ATOM 6159 C C . THR B 1 327 ? 4.91 -33.938 -15.617 1 97.75 327 THR B C 1
ATOM 6161 O O . THR B 1 327 ? 5.012 -32.938 -14.891 1 97.75 327 THR B O 1
ATOM 6164 N N . ILE B 1 328 ? 4.91 -33.781 -16.938 1 98.5 328 ILE B N 1
ATOM 6165 C CA . ILE B 1 328 ? 4.984 -32.5 -17.609 1 98.5 328 ILE B CA 1
ATOM 6166 C C . ILE B 1 328 ? 3.83 -32.375 -18.609 1 98.5 328 ILE B C 1
ATOM 6168 O O . ILE B 1 328 ? 3.752 -33.125 -19.578 1 98.5 328 ILE B O 1
ATOM 6172 N N . GLY B 1 329 ? 2.928 -31.453 -18.344 1 98.56 329 GLY B N 1
ATOM 6173 C CA . GLY B 1 329 ? 1.832 -31.172 -19.266 1 98.56 329 GLY B CA 1
ATOM 6174 C C . GLY B 1 329 ? 2.199 -30.172 -20.344 1 98.56 329 GLY B C 1
ATOM 6175 O O . GLY B 1 329 ? 3.371 -29.828 -20.516 1 98.56 329 GLY B O 1
ATOM 6176 N N . PRO B 1 330 ? 1.217 -29.797 -21.109 1 98.75 330 PRO B N 1
ATOM 6177 C CA . PRO B 1 330 ? 1.448 -28.812 -22.172 1 98.75 330 PRO B CA 1
ATOM 6178 C C . PRO B 1 330 ? 1.673 -27.406 -21.641 1 98.75 330 PRO B C 1
ATOM 6180 O O . PRO B 1 330 ? 1.337 -27.109 -20.5 1 98.75 330 PRO B O 1
ATOM 6183 N N . LEU B 1 331 ? 2.346 -26.562 -22.453 1 98.69 331 LEU B N 1
ATOM 6184 C CA . LEU B 1 331 ? 2.242 -25.125 -22.234 1 98.69 331 LEU B CA 1
ATOM 6185 C C . LEU B 1 331 ? 0.839 -24.625 -22.562 1 98.69 331 LEU B C 1
ATOM 6187 O O . LEU B 1 331 ? 0.082 -25.297 -23.266 1 98.69 331 LEU B O 1
ATOM 6191 N N . ILE B 1 332 ? 0.42 -23.5 -22.094 1 98.62 332 ILE B N 1
ATOM 6192 C CA . ILE B 1 332 ? -0.967 -23.062 -22.031 1 98.62 332 ILE B CA 1
ATOM 6193 C C . ILE B 1 332 ? -1.479 -22.797 -23.453 1 98.62 332 ILE B C 1
ATOM 6195 O O . ILE B 1 332 ? -2.664 -22.984 -23.734 1 98.62 332 ILE B O 1
ATOM 6199 N N . ASN B 1 333 ? -0.588 -22.375 -24.359 1 98 333 ASN B N 1
ATOM 6200 C CA . ASN B 1 333 ? -0.979 -22.109 -25.75 1 98 333 ASN B CA 1
ATOM 6201 C C . ASN B 1 333 ? 0.231 -22.078 -26.672 1 98 333 ASN B C 1
ATOM 6203 O O . ASN B 1 333 ? 1.365 -22.266 -26.234 1 98 333 ASN B O 1
ATOM 6207 N N . HIS B 1 334 ? -0.048 -21.797 -27.922 1 97.38 334 HIS B N 1
ATOM 6208 C CA . HIS B 1 334 ? 0.976 -21.812 -28.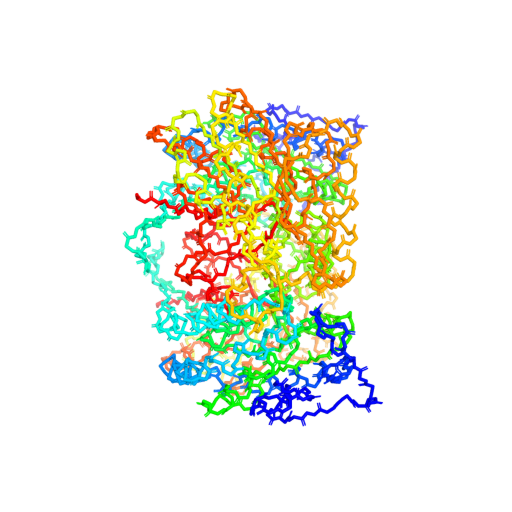953 1 97.38 334 HIS B CA 1
ATOM 6209 C C . HIS B 1 334 ? 1.987 -20.703 -28.766 1 97.38 334 HIS B C 1
ATOM 6211 O O . HIS B 1 334 ? 3.18 -20.875 -29.016 1 97.38 334 HIS B O 1
ATOM 6217 N N . LYS B 1 335 ? 1.537 -19.609 -28.328 1 97.44 335 LYS B N 1
ATOM 6218 C CA . LYS B 1 335 ? 2.42 -18.453 -28.125 1 97.44 335 LYS B CA 1
ATOM 6219 C C . LYS B 1 335 ? 3.486 -18.766 -27.078 1 97.44 335 LYS B C 1
ATOM 6221 O O . LYS B 1 335 ? 4.629 -18.328 -27.203 1 97.44 335 LYS B O 1
ATOM 6226 N N . ALA B 1 336 ? 3.102 -19.5 -26.031 1 97.75 336 ALA B N 1
ATOM 6227 C CA . ALA B 1 336 ? 4.047 -19.891 -24.984 1 97.75 336 ALA B CA 1
ATOM 6228 C C . ALA B 1 336 ? 5.133 -20.812 -25.547 1 97.75 336 ALA B C 1
ATOM 6230 O O . ALA B 1 336 ? 6.305 -20.688 -25.188 1 97.75 336 ALA B O 1
ATOM 6231 N N . VAL B 1 337 ? 4.773 -21.703 -26.406 1 98 337 VAL B N 1
ATOM 6232 C CA . VAL B 1 337 ? 5.723 -22.594 -27.047 1 98 337 VAL B CA 1
ATOM 6233 C C . VAL B 1 337 ? 6.691 -21.797 -27.906 1 98 337 VAL B C 1
ATOM 6235 O O . VAL B 1 337 ? 7.91 -21.984 -27.828 1 98 337 VAL B O 1
ATOM 6238 N N . GLU B 1 338 ? 6.141 -20.906 -28.656 1 97.69 338 GLU B N 1
ATOM 6239 C CA . GLU B 1 338 ? 6.945 -20.062 -29.531 1 97.69 338 GLU B CA 1
ATOM 6240 C C . GLU B 1 338 ? 7.941 -19.219 -28.734 1 97.69 338 GLU B C 1
ATOM 6242 O O . GLU B 1 338 ? 9.086 -19.047 -29.156 1 97.69 338 GLU B O 1
ATOM 6247 N N . LYS B 1 339 ? 7.508 -18.734 -27.672 1 97.06 339 LYS B N 1
ATOM 6248 C CA . LYS B 1 339 ? 8.398 -17.953 -26.812 1 97.06 339 LYS B CA 1
ATOM 6249 C C . LYS B 1 339 ? 9.562 -18.812 -26.312 1 97.06 339 LYS B C 1
ATOM 6251 O O . LYS B 1 339 ? 10.719 -18.391 -26.375 1 97.06 339 LYS B O 1
ATOM 6256 N N . SER B 1 340 ? 9.305 -19.984 -25.812 1 97.31 340 SER B N 1
ATOM 6257 C CA . SER B 1 340 ? 10.344 -20.891 -25.344 1 97.31 340 SER B CA 1
ATOM 6258 C C . SER B 1 340 ? 11.328 -21.219 -26.453 1 97.31 340 SER B C 1
ATOM 6260 O O . SER B 1 340 ? 12.547 -21.203 -26.25 1 97.31 340 SER B O 1
ATOM 6262 N N . GLN B 1 341 ? 10.773 -21.438 -27.609 1 97.12 341 GLN B N 1
ATOM 6263 C CA . GLN B 1 341 ? 11.602 -21.75 -28.766 1 97.12 341 GLN B CA 1
ATOM 6264 C C . GLN B 1 341 ? 12.484 -20.578 -29.156 1 97.12 341 GLN B C 1
ATOM 6266 O O . GLN B 1 341 ? 13.664 -20.75 -29.484 1 97.12 341 GLN B O 1
ATOM 6271 N N . SER B 1 342 ? 11.875 -19.438 -29.172 1 97.5 342 SER B N 1
ATOM 6272 C CA . SER B 1 342 ? 12.602 -18.234 -29.562 1 97.5 342 SER B CA 1
ATOM 6273 C C . SER B 1 342 ? 13.734 -17.922 -28.594 1 97.5 342 SER B C 1
ATOM 6275 O O . SER B 1 342 ? 14.852 -17.625 -29 1 97.5 342 SER B O 1
ATOM 6277 N N . LEU B 1 343 ? 13.5 -18 -27.312 1 97.44 343 LEU B N 1
ATOM 6278 C CA . LEU B 1 343 ? 14.523 -17.766 -26.297 1 97.44 343 LEU B CA 1
ATOM 6279 C C . LEU B 1 343 ? 15.648 -18.781 -26.406 1 97.44 343 LEU B C 1
ATOM 6281 O O . LEU B 1 343 ? 16.828 -18.422 -26.312 1 97.44 343 LEU B O 1
ATOM 6285 N N . LEU B 1 344 ? 15.289 -20.016 -26.641 1 97.5 344 LEU B N 1
ATOM 6286 C CA . LEU B 1 344 ? 16.266 -21.078 -26.797 1 97.5 344 LEU B CA 1
ATOM 6287 C C . LEU B 1 344 ? 17.141 -20.859 -28.031 1 97.5 344 LEU B C 1
ATOM 6289 O O . LEU B 1 344 ? 18.359 -21 -27.969 1 97.5 344 LEU B O 1
ATOM 6293 N N . ALA B 1 345 ? 16.469 -20.516 -29.125 1 97.56 345 ALA B N 1
ATOM 6294 C CA . ALA B 1 345 ? 17.203 -20.281 -30.375 1 97.56 345 ALA B CA 1
ATOM 6295 C C . ALA B 1 345 ? 18.219 -19.172 -30.203 1 97.56 345 ALA B C 1
ATOM 6297 O O . ALA B 1 345 ? 19.375 -19.312 -30.641 1 97.56 345 ALA B O 1
ATOM 6298 N N . ASP B 1 346 ? 17.797 -18.109 -29.641 1 97.5 346 ASP B N 1
ATOM 6299 C CA . ASP B 1 346 ? 18.703 -17.016 -29.359 1 97.5 346 ASP B CA 1
ATOM 6300 C C . ASP B 1 346 ? 19.891 -17.469 -28.516 1 97.5 346 ASP B C 1
ATOM 6302 O O . ASP B 1 346 ? 21.031 -17.141 -28.797 1 97.5 346 ASP B O 1
ATOM 6306 N N . THR B 1 347 ? 19.625 -18.203 -27.453 1 97.62 347 THR B N 1
ATOM 6307 C CA . THR B 1 347 ? 20.625 -18.672 -26.5 1 97.62 347 THR B CA 1
ATOM 6308 C C . THR B 1 347 ? 21.656 -19.578 -27.203 1 97.62 347 THR B C 1
ATOM 6310 O O . THR B 1 347 ? 22.859 -19.438 -26.969 1 97.62 347 THR B O 1
ATOM 6313 N N . LEU B 1 348 ? 21.203 -20.438 -28.047 1 97.88 348 LEU B N 1
ATOM 6314 C CA . LEU B 1 348 ? 22.078 -21.375 -28.766 1 97.88 348 LEU B CA 1
ATOM 6315 C C . LEU B 1 348 ? 22.906 -20.625 -29.812 1 97.88 348 LEU B C 1
ATOM 6317 O O . LEU B 1 348 ? 24.094 -20.938 -30 1 97.88 348 LEU B O 1
ATOM 6321 N N . GLN B 1 349 ? 22.297 -19.703 -30.453 1 97.69 349 GLN B N 1
ATOM 6322 C CA . GLN B 1 349 ? 23 -18.906 -31.438 1 97.69 349 GLN B CA 1
ATOM 6323 C C . GLN B 1 349 ? 24.156 -18.141 -30.797 1 97.69 349 GLN B C 1
ATOM 6325 O O . GLN B 1 349 ? 25.172 -17.891 -31.453 1 97.69 349 GLN B O 1
ATOM 6330 N N . ARG B 1 350 ? 24.016 -17.891 -29.578 1 97.06 350 ARG B N 1
ATOM 6331 C CA . ARG B 1 350 ? 25.016 -17.109 -28.875 1 97.06 350 ARG B CA 1
ATOM 6332 C C . ARG B 1 350 ? 26.125 -18.016 -28.312 1 97.06 350 ARG B C 1
ATOM 6334 O O . ARG B 1 350 ? 27.078 -17.531 -27.703 1 97.06 350 ARG B O 1
ATOM 6341 N N . GLY B 1 351 ? 25.969 -19.25 -28.453 1 97.25 351 GLY B N 1
ATOM 6342 C CA . GLY B 1 351 ? 27.094 -20.141 -28.156 1 97.25 351 GLY B CA 1
ATOM 6343 C C . GLY B 1 351 ? 26.812 -21.062 -26.984 1 97.25 351 GLY B C 1
ATOM 6344 O O . GLY B 1 351 ? 27.688 -21.828 -26.578 1 97.25 351 GLY B O 1
ATOM 6345 N N . ALA B 1 352 ? 25.609 -21.125 -26.453 1 98.12 352 ALA B N 1
ATOM 6346 C CA . ALA B 1 352 ? 25.25 -22.047 -25.391 1 98.12 352 ALA B CA 1
ATOM 6347 C C . ALA B 1 352 ? 25.234 -23.484 -25.906 1 98.12 352 ALA B C 1
ATOM 6349 O O . ALA B 1 352 ? 25.188 -23.719 -27.109 1 98.12 352 ALA B O 1
ATOM 6350 N N . THR B 1 353 ? 25.297 -24.406 -24.953 1 98.19 353 THR B N 1
ATOM 6351 C CA . THR B 1 353 ? 25.328 -25.812 -25.297 1 98.19 353 THR B CA 1
ATOM 6352 C C . THR B 1 353 ? 24.016 -26.484 -24.891 1 98.19 353 THR B C 1
ATOM 6354 O O . THR B 1 353 ? 23.625 -26.453 -23.719 1 98.19 353 THR B O 1
ATOM 6357 N N . LEU B 1 354 ? 23.328 -27.047 -25.844 1 98.56 354 LEU B N 1
ATOM 6358 C CA . LEU B 1 354 ? 22.141 -27.812 -25.531 1 98.56 354 LEU B CA 1
ATOM 6359 C C . LEU B 1 354 ? 22.5 -29.125 -24.812 1 98.56 354 LEU B C 1
ATOM 6361 O O . LEU B 1 354 ? 23.188 -29.969 -25.391 1 98.56 354 LEU B O 1
ATOM 6365 N N . LEU B 1 355 ? 22.094 -29.328 -23.609 1 98.62 355 LEU B N 1
ATOM 6366 C CA . LEU B 1 355 ? 22.453 -30.5 -22.828 1 98.62 355 LEU B CA 1
ATOM 6367 C C . LEU B 1 355 ? 21.375 -31.578 -22.938 1 98.62 355 LEU B C 1
ATOM 6369 O O . LEU B 1 355 ? 21.672 -32.781 -22.906 1 98.62 355 LEU B O 1
ATOM 6373 N N . CYS B 1 356 ? 20.125 -31.203 -22.984 1 98.06 356 CYS B N 1
ATOM 6374 C CA . CYS B 1 356 ? 19.031 -32.125 -23.266 1 98.06 356 CYS B CA 1
ATOM 6375 C C . CYS B 1 356 ? 17.781 -31.359 -23.688 1 98.06 356 CYS B C 1
ATOM 6377 O O . CYS B 1 356 ? 17.688 -30.156 -23.469 1 98.06 356 CYS B O 1
ATOM 6379 N N . GLY B 1 357 ? 16.828 -32 -24.359 1 98.19 357 GLY B N 1
ATOM 6380 C CA . GLY B 1 357 ? 15.594 -31.391 -24.812 1 98.19 357 GLY B CA 1
ATOM 6381 C C . GLY B 1 357 ? 15.781 -30.453 -26 1 98.19 357 GLY B C 1
ATOM 6382 O O . GLY B 1 357 ? 16.516 -30.781 -26.938 1 98.19 357 GLY B O 1
ATOM 6383 N N . GLY B 1 358 ? 15.008 -29.375 -26.031 1 96.81 358 GLY B N 1
ATOM 6384 C CA . GLY B 1 358 ? 15.234 -28.297 -26.984 1 96.81 358 GLY B CA 1
ATOM 6385 C C . GLY B 1 358 ? 14.25 -28.281 -28.125 1 96.81 358 GLY B C 1
ATOM 6386 O O . GLY B 1 358 ? 14.344 -27.453 -29.031 1 96.81 358 GLY B O 1
ATOM 6387 N N . GLU B 1 359 ? 13.273 -29.203 -28.016 1 96.38 359 GLU B N 1
ATOM 6388 C CA . GLU B 1 359 ? 12.344 -29.297 -29.141 1 96.38 359 GLU B CA 1
ATOM 6389 C C . GLU B 1 359 ? 10.898 -29.406 -28.641 1 96.38 359 GLU B C 1
ATOM 6391 O O . GLU B 1 359 ? 10.664 -29.703 -27.469 1 96.38 359 GLU B O 1
ATOM 6396 N N . ARG B 1 360 ? 10.062 -29.125 -29.594 1 96.81 360 ARG B N 1
ATOM 6397 C CA . ARG B 1 360 ? 8.672 -29.5 -29.344 1 96.81 360 ARG B CA 1
ATOM 6398 C C . ARG B 1 360 ? 8.539 -31 -29.109 1 96.81 360 ARG B C 1
ATOM 6400 O O . ARG B 1 360 ? 9.312 -31.781 -29.641 1 96.81 360 ARG B O 1
ATOM 6407 N N . ASP B 1 361 ? 7.602 -31.344 -28.328 1 96.81 361 ASP B N 1
ATOM 6408 C CA . ASP B 1 361 ? 7.41 -32.75 -28.031 1 96.81 361 ASP B CA 1
ATOM 6409 C C . ASP B 1 361 ? 6.379 -33.375 -28.969 1 96.81 361 ASP B C 1
ATOM 6411 O O . ASP B 1 361 ? 5.496 -32.688 -29.484 1 96.81 361 ASP B O 1
ATOM 6415 N N . LYS B 1 362 ? 6.426 -34.688 -29.141 1 95.88 362 LYS B N 1
ATOM 6416 C CA . LYS B 1 362 ? 5.562 -35.406 -30.047 1 95.88 362 LYS B CA 1
ATOM 6417 C C . LYS B 1 362 ? 4.156 -35.562 -29.484 1 95.88 362 LYS B C 1
ATOM 6419 O O . LYS B 1 362 ? 3.229 -35.938 -30.188 1 95.88 362 LYS B O 1
ATOM 6424 N N . ALA B 1 363 ? 4.027 -35.281 -28.219 1 96.31 363 ALA B N 1
ATOM 6425 C CA . ALA B 1 363 ? 2.734 -35.406 -27.562 1 96.31 363 ALA B CA 1
ATOM 6426 C C . ALA B 1 363 ? 1.709 -34.438 -28.156 1 96.31 363 ALA B C 1
ATOM 6428 O O . ALA B 1 363 ? 0.501 -34.656 -28 1 96.31 363 ALA B O 1
ATOM 6429 N N . GLY B 1 364 ? 2.158 -33.312 -28.781 1 96 364 GLY B N 1
ATOM 6430 C CA . GLY B 1 364 ? 1.229 -32.375 -29.406 1 96 364 GLY B CA 1
ATOM 6431 C C . GLY B 1 364 ? 1.824 -31 -29.625 1 96 364 GLY B C 1
ATOM 6432 O O . GLY B 1 364 ? 2.984 -30.75 -29.281 1 96 364 GLY B O 1
ATOM 6433 N N . GLU B 1 365 ? 1.022 -30.078 -30.062 1 96.69 365 GLU B N 1
ATOM 6434 C CA . GLU B 1 365 ? 1.469 -28.766 -30.547 1 96.69 365 GLU B CA 1
ATOM 6435 C C . GLU B 1 365 ? 1.95 -27.891 -29.391 1 96.69 365 GLU B C 1
ATOM 6437 O O . GLU B 1 365 ? 2.857 -27.078 -29.562 1 96.69 365 GLU B O 1
ATOM 6442 N N . ASN B 1 366 ? 1.319 -28.047 -28.266 1 98.38 366 ASN B N 1
ATOM 6443 C CA . ASN B 1 366 ? 1.644 -27.141 -27.156 1 98.38 366 ASN B CA 1
ATOM 6444 C C . ASN B 1 366 ? 2.594 -27.812 -26.156 1 98.38 366 ASN B C 1
ATOM 6446 O O . ASN B 1 366 ? 2.791 -27.297 -25.047 1 98.38 366 ASN B O 1
ATOM 6450 N N . PHE B 1 367 ? 3.133 -28.984 -26.531 1 98.56 367 PHE B N 1
ATOM 6451 C CA . PHE B 1 367 ? 4.062 -29.672 -25.656 1 98.56 367 PHE B CA 1
ATOM 6452 C C . PHE B 1 367 ? 5.504 -29.344 -26.016 1 98.56 367 PHE B C 1
ATOM 6454 O O . PHE B 1 367 ? 5.867 -29.328 -27.188 1 98.56 367 PHE B O 1
ATOM 6461 N N . PHE B 1 368 ? 6.254 -29.016 -25.047 1 98.56 368 PHE B N 1
ATOM 6462 C CA . PHE B 1 368 ? 7.668 -28.688 -25.188 1 98.56 368 PHE B CA 1
ATOM 6463 C C . PHE B 1 368 ? 8.516 -29.531 -24.25 1 98.56 368 PHE B C 1
ATOM 6465 O O . PHE B 1 368 ? 8.141 -29.766 -23.094 1 98.56 368 PHE B O 1
ATOM 6472 N N . GLN B 1 369 ? 9.609 -30.031 -24.703 1 98.56 369 GLN B N 1
ATOM 6473 C CA . GLN B 1 369 ? 10.461 -30.906 -23.906 1 98.56 369 GLN B CA 1
ATOM 6474 C C . GLN B 1 369 ? 11.172 -30.125 -22.797 1 98.56 369 GLN B C 1
ATOM 6476 O O . GLN B 1 369 ? 11.648 -29.016 -23.031 1 98.56 369 GLN B O 1
ATOM 6481 N N . PRO B 1 370 ? 11.195 -30.734 -21.547 1 98.75 370 PRO B N 1
ATOM 6482 C CA . PRO B 1 370 ? 12.117 -30.156 -20.562 1 98.75 370 PRO B CA 1
ATOM 6483 C C . PRO B 1 370 ? 13.531 -30 -21.094 1 98.75 370 PRO B C 1
ATOM 6485 O O . PRO B 1 370 ? 14.109 -30.953 -21.641 1 98.75 370 PRO B O 1
ATOM 6488 N N . THR B 1 371 ? 14.047 -28.781 -20.984 1 98.81 371 THR B N 1
ATOM 6489 C CA . THR B 1 371 ? 15.273 -28.422 -21.688 1 98.81 371 THR B CA 1
ATOM 6490 C C . THR B 1 371 ? 16.312 -27.844 -20.719 1 98.81 371 THR B C 1
ATOM 6492 O O . THR B 1 371 ? 15.961 -27.062 -19.844 1 98.81 371 THR B O 1
ATOM 6495 N N . VAL B 1 372 ? 17.531 -28.312 -20.828 1 98.88 372 VAL B N 1
ATOM 6496 C CA . VAL B 1 372 ? 18.656 -27.75 -20.094 1 98.88 372 VAL B CA 1
ATOM 6497 C C . VAL B 1 372 ? 19.719 -27.25 -21.078 1 98.88 372 VAL B C 1
ATOM 6499 O O . VAL B 1 372 ? 20.109 -27.969 -22 1 98.88 372 VAL B O 1
ATOM 6502 N N . VAL B 1 373 ? 20.094 -26.016 -20.906 1 98.56 373 VAL B N 1
ATOM 6503 C CA . VAL B 1 373 ? 21.141 -25.438 -21.734 1 98.56 373 VAL B CA 1
ATOM 6504 C C . VAL B 1 373 ? 22.297 -24.969 -20.859 1 98.56 373 VAL B C 1
ATOM 6506 O O . VAL B 1 373 ? 22.078 -24.312 -19.844 1 98.56 373 VAL B O 1
ATOM 6509 N N . GLY B 1 374 ? 23.469 -25.375 -21.219 1 98.12 374 GLY B N 1
ATOM 6510 C CA . GLY B 1 374 ? 24.656 -25.062 -20.422 1 98.12 374 GLY B CA 1
ATOM 6511 C C . GLY B 1 374 ? 25.516 -23.984 -21.031 1 98.12 374 GLY B C 1
ATOM 6512 O O . GLY B 1 374 ? 25.328 -23.609 -22.203 1 98.12 374 GLY B O 1
ATOM 6513 N N . ASN B 1 375 ? 26.375 -23.406 -20.172 1 95.81 375 ASN B N 1
ATOM 6514 C CA . ASN B 1 375 ? 27.344 -22.391 -20.578 1 95.81 375 ASN B CA 1
ATOM 6515 C C . ASN B 1 375 ? 26.672 -21.219 -21.281 1 95.81 375 ASN B C 1
ATOM 6517 O O . ASN B 1 375 ? 27.062 -20.844 -22.391 1 95.81 375 ASN B O 1
ATOM 6521 N N . VAL B 1 376 ? 25.609 -20.781 -20.688 1 97.94 376 VAL B N 1
ATOM 6522 C CA . VAL B 1 376 ? 24.812 -19.703 -21.281 1 97.94 376 VAL B CA 1
ATOM 6523 C C . VAL B 1 376 ? 25.562 -18.375 -21.156 1 97.94 376 VAL B C 1
ATOM 6525 O O . VAL B 1 376 ? 25.984 -18 -20.062 1 97.94 376 VAL B O 1
ATOM 6528 N N . PRO B 1 377 ? 25.688 -17.719 -22.25 1 95.81 377 PRO B N 1
ATOM 6529 C CA . PRO B 1 377 ? 26.359 -16.406 -22.203 1 95.81 377 PRO B CA 1
ATOM 6530 C C . PRO B 1 377 ? 25.547 -15.367 -21.438 1 95.81 377 PRO B C 1
ATOM 6532 O O . PRO B 1 377 ? 24.312 -15.375 -21.484 1 95.81 377 PRO B O 1
ATOM 6535 N N . ALA B 1 378 ? 26.219 -14.406 -20.859 1 91.69 378 ALA B N 1
ATOM 6536 C CA . ALA B 1 378 ? 25.625 -13.422 -19.969 1 91.69 378 ALA B CA 1
ATOM 6537 C C . ALA B 1 378 ? 24.672 -12.5 -20.719 1 91.69 378 ALA B C 1
ATOM 6539 O O . ALA B 1 378 ? 23.75 -11.93 -20.125 1 91.69 378 ALA B O 1
ATOM 6540 N N . ASP B 1 379 ? 24.812 -12.328 -21.953 1 91.75 379 ASP B N 1
ATOM 6541 C CA . ASP B 1 379 ? 24.016 -11.375 -22.719 1 91.75 379 ASP B CA 1
ATOM 6542 C C . ASP B 1 379 ? 22.828 -12.062 -23.391 1 91.75 379 ASP B C 1
ATOM 6544 O O . ASP B 1 379 ? 22.172 -11.484 -24.266 1 91.75 379 ASP B O 1
ATOM 6548 N N . SER B 1 380 ? 22.609 -13.312 -23.031 1 95.81 380 SER B N 1
ATOM 6549 C CA . SER B 1 380 ? 21.484 -14.055 -23.609 1 95.81 380 SER B CA 1
ATOM 6550 C C . SER B 1 380 ? 20.156 -13.5 -23.125 1 95.81 380 SER B C 1
ATOM 6552 O O . SER B 1 380 ? 19.984 -13.203 -21.938 1 95.81 380 SER B O 1
ATOM 6554 N N . HIS B 1 381 ? 19.094 -13.414 -24 1 95.94 381 HIS B N 1
ATOM 6555 C CA . HIS B 1 381 ? 17.781 -12.867 -23.672 1 95.94 381 HIS B CA 1
ATOM 6556 C C . HIS B 1 381 ? 17.062 -13.742 -22.656 1 95.94 381 HIS B C 1
ATOM 6558 O O . HIS B 1 381 ? 16.266 -13.234 -21.859 1 95.94 381 HIS B O 1
ATOM 6564 N N . ILE B 1 382 ? 17.406 -14.992 -22.625 1 97.31 382 ILE B N 1
ATOM 6565 C CA . ILE B 1 382 ? 16.75 -15.953 -21.75 1 97.31 382 ILE B CA 1
ATOM 6566 C C . ILE B 1 382 ? 17.047 -15.609 -20.281 1 97.31 382 ILE B C 1
ATOM 6568 O O . ILE B 1 382 ? 16.328 -16.031 -19.391 1 97.31 382 ILE B O 1
ATOM 6572 N N . LEU B 1 383 ? 18.141 -14.82 -20.031 1 97.44 383 LEU B N 1
ATOM 6573 C CA . LEU B 1 383 ? 18.516 -14.438 -18.672 1 97.44 383 LEU B CA 1
ATOM 6574 C C . LEU B 1 383 ? 17.812 -13.148 -18.25 1 97.44 383 LEU B C 1
ATOM 6576 O O . LEU B 1 383 ? 17.812 -12.789 -17.078 1 97.44 383 LEU B O 1
ATOM 6580 N N . GLU B 1 384 ? 17.141 -12.477 -19.156 1 95.06 384 GLU B N 1
ATOM 6581 C CA . GLU B 1 384 ? 16.516 -11.188 -18.906 1 95.06 384 GLU B CA 1
ATOM 6582 C C . GLU B 1 384 ? 15 -11.312 -18.797 1 95.06 384 GLU B C 1
ATOM 6584 O O . GLU B 1 384 ? 14.352 -10.555 -18.078 1 95.06 384 GLU B O 1
ATOM 6589 N N . GLU B 1 385 ? 14.453 -12.234 -19.469 1 92.88 385 GLU B N 1
ATOM 6590 C CA . GLU B 1 385 ? 13.008 -12.367 -19.594 1 92.88 385 GLU B CA 1
ATOM 6591 C C . GLU B 1 385 ? 12.484 -13.508 -18.719 1 92.88 385 GLU B C 1
ATOM 6593 O O . GLU B 1 385 ? 13.172 -14.508 -18.531 1 92.88 385 GLU B O 1
ATOM 6598 N N . GLU B 1 386 ? 11.297 -13.297 -18.234 1 93.25 386 GLU B N 1
ATOM 6599 C CA . GLU B 1 386 ? 10.594 -14.43 -17.641 1 93.25 386 GLU B CA 1
ATOM 6600 C C . GLU B 1 386 ? 10.273 -15.492 -18.688 1 93.25 386 GLU B C 1
ATOM 6602 O O . GLU B 1 386 ? 9.57 -15.219 -19.656 1 93.25 386 GLU B O 1
ATOM 6607 N N . ILE B 1 387 ? 10.75 -16.672 -18.453 1 95.88 387 ILE B N 1
ATOM 6608 C CA . ILE B 1 387 ? 10.656 -17.734 -19.438 1 95.88 387 ILE B CA 1
ATOM 6609 C C . ILE B 1 387 ? 9.234 -18.297 -19.453 1 95.88 387 ILE B C 1
ATOM 6611 O O . ILE B 1 387 ? 8.578 -18.328 -20.484 1 95.88 387 ILE B O 1
ATOM 6615 N N . PHE B 1 388 ? 8.758 -18.641 -18.328 1 97.12 388 PHE B N 1
ATOM 6616 C CA . PHE B 1 388 ? 7.438 -19.234 -18.141 1 97.12 388 PHE B CA 1
ATOM 6617 C C . PHE B 1 388 ? 7.262 -20.453 -19.031 1 97.12 388 PHE B C 1
ATOM 6619 O O . PHE B 1 388 ? 6.273 -20.578 -19.75 1 97.12 388 PHE B O 1
ATOM 6626 N N . GLY B 1 389 ? 8.211 -21.359 -19.031 1 98 389 GLY B N 1
ATOM 6627 C CA . GLY B 1 389 ? 8.336 -22.609 -19.75 1 98 389 GLY B CA 1
ATOM 6628 C C . GLY B 1 389 ? 9.414 -23.516 -19.188 1 98 389 GLY B C 1
ATOM 6629 O O . GLY B 1 389 ? 10.148 -23.125 -18.281 1 98 389 GLY B O 1
ATOM 6630 N N . PRO B 1 390 ? 9.5 -24.703 -19.703 1 98.44 390 PRO B N 1
ATOM 6631 C CA . PRO B 1 390 ? 10.367 -25.719 -19.094 1 98.44 390 PRO B CA 1
ATOM 6632 C C . PRO B 1 390 ? 11.789 -25.688 -19.641 1 98.44 390 PRO B C 1
ATOM 6634 O O . PRO B 1 390 ? 12.32 -26.734 -20.031 1 98.44 390 PRO B O 1
ATOM 6637 N N . VAL B 1 391 ? 12.43 -24.5 -19.609 1 98.62 391 VAL B N 1
ATOM 6638 C CA . VAL B 1 391 ? 13.805 -24.328 -20.078 1 98.62 391 VAL B CA 1
ATOM 6639 C C . VAL B 1 391 ? 14.672 -23.828 -18.922 1 98.62 391 VAL B C 1
ATOM 6641 O O . VAL B 1 391 ? 14.344 -22.828 -18.266 1 98.62 391 VAL B O 1
ATOM 6644 N N . ALA B 1 392 ? 15.797 -24.531 -18.672 1 98.75 392 ALA B N 1
ATOM 6645 C CA . ALA B 1 392 ? 16.703 -24.188 -17.578 1 98.75 392 ALA B CA 1
ATOM 6646 C C . ALA B 1 392 ? 18.062 -23.766 -18.125 1 98.75 392 ALA B C 1
ATOM 6648 O O . ALA B 1 392 ? 18.875 -24.609 -18.5 1 98.75 392 ALA B O 1
ATOM 6649 N N . PRO B 1 393 ? 18.359 -22.516 -18.109 1 98.69 393 PRO B N 1
ATOM 6650 C CA . PRO B 1 393 ? 19.672 -22.047 -18.531 1 98.69 393 PRO B CA 1
ATOM 6651 C C . PRO B 1 393 ? 20.703 -22.047 -17.406 1 98.69 393 PRO B C 1
ATOM 6653 O O . PRO B 1 393 ? 20.484 -21.391 -16.375 1 98.69 393 PRO B O 1
ATOM 6656 N N . LEU B 1 394 ? 21.797 -22.719 -17.578 1 98.81 394 LEU B N 1
ATOM 6657 C CA . LEU B 1 394 ? 22.859 -22.797 -16.578 1 98.81 394 LEU B CA 1
ATOM 6658 C C . LEU B 1 394 ? 23.984 -21.828 -16.906 1 98.81 394 LEU B C 1
ATOM 6660 O O . LEU B 1 394 ? 24.5 -21.844 -18.031 1 98.81 394 LEU B O 1
ATOM 6664 N N . VAL B 1 395 ? 24.328 -21.031 -15.992 1 98.56 395 VAL B N 1
ATOM 6665 C CA . VAL B 1 395 ? 25.406 -20.062 -16.078 1 98.56 395 VAL B CA 1
ATOM 6666 C C . VAL B 1 395 ? 26.469 -20.359 -15.023 1 98.56 395 VAL B C 1
ATOM 6668 O O . VAL B 1 395 ? 26.125 -20.688 -13.883 1 98.56 395 VAL B O 1
ATOM 6671 N N . ILE B 1 396 ? 27.734 -20.344 -15.422 1 98.19 396 ILE B N 1
ATOM 6672 C CA . ILE B 1 396 ? 28.828 -20.562 -14.484 1 98.19 396 ILE B CA 1
ATOM 6673 C C . ILE B 1 396 ? 29.203 -19.25 -13.805 1 98.19 396 ILE B C 1
ATOM 6675 O O . ILE B 1 396 ? 29.281 -18.203 -14.445 1 98.19 396 ILE B O 1
ATOM 6679 N N . PHE B 1 397 ? 29.375 -19.281 -12.5 1 97.88 397 PHE B N 1
ATOM 6680 C CA . PHE B 1 397 ? 29.891 -18.125 -11.797 1 97.88 397 PHE B CA 1
ATOM 6681 C C . PHE B 1 397 ? 31.109 -18.5 -10.953 1 97.88 397 PHE B C 1
ATOM 6683 O O . PHE B 1 397 ? 31.375 -19.672 -10.742 1 97.88 397 PHE B O 1
ATOM 6690 N N . ASP B 1 398 ? 31.859 -17.438 -10.43 1 97.56 398 ASP B N 1
ATOM 6691 C CA . ASP B 1 398 ? 33.156 -17.672 -9.773 1 97.56 398 ASP B CA 1
ATOM 6692 C C . ASP B 1 398 ? 33.062 -17.422 -8.273 1 97.56 398 ASP B C 1
ATOM 6694 O O . ASP B 1 398 ? 33.594 -18.188 -7.477 1 97.56 398 ASP B O 1
ATOM 6698 N N . ASN B 1 399 ? 32.406 -16.328 -7.906 1 97.5 399 ASN B N 1
ATOM 6699 C CA . ASN B 1 399 ? 32.438 -15.977 -6.488 1 97.5 399 ASN B CA 1
ATOM 6700 C C . ASN B 1 399 ? 31.109 -15.367 -6.039 1 97.5 399 ASN B C 1
ATOM 6702 O O . ASN B 1 399 ? 30.25 -15.062 -6.867 1 97.5 399 ASN B O 1
ATOM 6706 N N . GLU B 1 400 ? 30.953 -15.203 -4.73 1 98.31 400 GLU B N 1
ATOM 6707 C CA . GLU B 1 400 ? 29.719 -14.773 -4.074 1 98.31 400 GLU B CA 1
ATOM 6708 C C . GLU B 1 400 ? 29.312 -13.375 -4.52 1 98.31 400 GLU B C 1
ATOM 6710 O O . GLU B 1 400 ? 28.156 -13.133 -4.859 1 98.31 400 GLU B O 1
ATOM 6715 N N . GLU B 1 401 ? 30.234 -12.398 -4.539 1 97.94 401 GLU B N 1
ATOM 6716 C CA . GLU B 1 401 ? 29.938 -11.016 -4.914 1 97.94 401 GLU B CA 1
ATOM 6717 C C . GLU B 1 401 ? 29.406 -10.93 -6.34 1 97.94 401 GLU B C 1
ATOM 6719 O O . GLU B 1 401 ? 28.422 -10.242 -6.605 1 97.94 401 GLU B O 1
ATOM 6724 N N . GLU B 1 402 ? 30.016 -11.664 -7.172 1 97.44 402 GLU B N 1
ATOM 6725 C CA . GLU B 1 402 ? 29.625 -11.68 -8.578 1 97.44 402 GLU B CA 1
ATOM 6726 C C . GLU B 1 402 ? 28.203 -12.219 -8.758 1 97.44 402 GLU B C 1
ATOM 6728 O O . GLU B 1 402 ? 27.391 -11.609 -9.445 1 97.44 402 GLU B O 1
ATOM 6733 N N . VAL B 1 403 ? 27.922 -13.367 -8.18 1 98.44 403 VAL B N 1
ATOM 6734 C CA . VAL B 1 403 ? 26.641 -14.031 -8.422 1 98.44 403 VAL B CA 1
ATOM 6735 C C . VAL B 1 403 ? 25.5 -13.219 -7.816 1 98.44 403 VAL B C 1
ATOM 6737 O O . VAL B 1 403 ? 24.406 -13.172 -8.367 1 98.44 403 VAL B O 1
ATOM 6740 N N . VAL B 1 404 ? 25.75 -12.578 -6.684 1 98.62 404 VAL B N 1
ATOM 6741 C CA . VAL B 1 404 ? 24.734 -11.734 -6.074 1 98.62 404 VAL B CA 1
ATOM 6742 C C . VAL B 1 404 ? 24.438 -10.547 -6.984 1 98.62 404 VAL B C 1
ATOM 6744 O O . VAL B 1 404 ? 23.281 -10.172 -7.168 1 98.62 404 VAL B O 1
ATOM 6747 N N . HIS B 1 405 ? 25.484 -9.977 -7.562 1 97.94 405 HIS B N 1
ATOM 6748 C CA . HIS B 1 405 ? 25.312 -8.883 -8.516 1 97.94 405 HIS B CA 1
ATOM 6749 C C . HIS B 1 405 ? 24.484 -9.336 -9.719 1 97.94 405 HIS B C 1
ATOM 6751 O O . HIS B 1 405 ? 23.547 -8.648 -10.133 1 97.94 405 HIS B O 1
ATOM 6757 N N . LEU B 1 406 ? 24.828 -10.477 -10.273 1 97.75 406 LEU B N 1
ATOM 6758 C CA . LEU B 1 406 ? 24.125 -11.023 -11.422 1 97.75 406 LEU B CA 1
ATOM 6759 C C . LEU B 1 406 ? 22.672 -11.305 -11.078 1 97.75 406 LEU B C 1
ATOM 6761 O O . LEU B 1 406 ? 21.766 -10.977 -11.852 1 97.75 406 LEU B O 1
ATOM 6765 N N . ALA B 1 407 ? 22.453 -11.883 -9.914 1 98.44 407 ALA B N 1
ATOM 6766 C CA . ALA B 1 407 ? 21.109 -12.234 -9.453 1 98.44 407 ALA B CA 1
ATOM 6767 C C . ALA B 1 407 ? 20.234 -10.992 -9.312 1 98.44 407 ALA B C 1
ATOM 6769 O O . ALA B 1 407 ? 19.047 -11.016 -9.656 1 98.44 407 ALA B O 1
ATOM 6770 N N . ASN B 1 408 ? 20.812 -9.922 -8.875 1 98 408 ASN B N 1
ATOM 6771 C CA . ASN B 1 408 ? 20.047 -8.711 -8.562 1 98 408 ASN B CA 1
ATOM 6772 C C . ASN B 1 408 ? 19.859 -7.836 -9.797 1 98 408 ASN B C 1
ATOM 6774 O O . ASN B 1 408 ? 19.047 -6.906 -9.789 1 98 408 ASN B O 1
ATOM 6778 N N . ASN B 1 409 ? 20.609 -8.156 -10.859 1 96.62 409 ASN B N 1
ATOM 6779 C CA . ASN B 1 409 ? 20.578 -7.32 -12.055 1 96.62 409 ASN B CA 1
ATOM 6780 C C . ASN B 1 409 ? 19.359 -7.609 -12.914 1 96.62 409 ASN B C 1
ATOM 6782 O O . ASN B 1 409 ? 19.469 -8.109 -14.031 1 96.62 409 ASN B O 1
ATOM 6786 N N . THR B 1 410 ? 18.219 -7.234 -12.461 1 96.75 410 THR B N 1
ATOM 6787 C CA . THR B 1 410 ? 16.906 -7.387 -13.078 1 96.75 410 THR B CA 1
ATOM 6788 C C . THR B 1 410 ? 15.898 -6.441 -12.438 1 96.75 410 THR B C 1
ATOM 6790 O O . THR B 1 410 ? 16.109 -5.977 -11.312 1 96.75 410 THR B O 1
ATOM 6793 N N . ILE B 1 411 ? 14.812 -6.094 -13.125 1 96.56 411 ILE B N 1
ATOM 6794 C CA . ILE B 1 411 ? 13.766 -5.246 -12.57 1 96.56 411 ILE B CA 1
ATOM 6795 C C . ILE B 1 411 ? 12.883 -6.066 -11.625 1 96.56 411 ILE B C 1
ATOM 6797 O O . ILE B 1 411 ? 12.078 -5.512 -10.883 1 96.56 411 ILE B O 1
ATOM 6801 N N . TYR B 1 412 ? 13.062 -7.398 -11.617 1 97.69 412 TYR B N 1
ATOM 6802 C CA . TYR B 1 412 ? 12.18 -8.297 -10.875 1 97.69 412 TYR B CA 1
ATOM 6803 C C . TYR B 1 412 ? 12.75 -8.602 -9.492 1 97.69 412 TYR B C 1
ATOM 6805 O O . TYR B 1 412 ? 13.961 -8.523 -9.289 1 97.69 412 TYR B O 1
ATOM 6813 N N . GLY B 1 413 ? 11.891 -8.938 -8.508 1 98.31 413 GLY B N 1
ATOM 6814 C CA . GLY B 1 413 ? 12.289 -9.273 -7.152 1 98.31 413 GLY B CA 1
ATOM 6815 C C . GLY B 1 413 ? 11.289 -10.172 -6.445 1 98.31 413 GLY B C 1
ATOM 6816 O O . GLY B 1 413 ? 11.016 -10 -5.258 1 98.31 413 GLY B O 1
ATOM 6817 N N . LEU B 1 414 ? 10.766 -11.188 -7.141 1 98.5 414 LEU B N 1
ATOM 6818 C CA . LEU B 1 414 ? 9.734 -12.047 -6.562 1 98.5 414 LEU B CA 1
ATOM 6819 C C . LEU B 1 414 ? 10.359 -13.141 -5.707 1 98.5 414 LEU B C 1
ATOM 6821 O O . LEU B 1 414 ? 10.297 -13.086 -4.477 1 98.5 414 LEU B O 1
ATOM 6825 N N . ALA B 1 415 ? 11.102 -14.047 -6.352 1 98.81 415 ALA B N 1
ATOM 6826 C CA . ALA B 1 415 ? 11.664 -15.188 -5.633 1 98.81 415 ALA B CA 1
ATOM 6827 C C . ALA B 1 415 ? 13.125 -15.414 -6.016 1 98.81 415 ALA B C 1
ATOM 6829 O O . ALA B 1 415 ? 13.547 -15.039 -7.109 1 98.81 415 ALA B O 1
ATOM 6830 N N . ALA B 1 416 ? 13.852 -15.977 -5.137 1 98.88 416 ALA B N 1
ATOM 6831 C CA . ALA B 1 416 ? 15.219 -16.438 -5.348 1 98.88 416 ALA B CA 1
ATOM 6832 C C . ALA B 1 416 ? 15.492 -17.719 -4.578 1 98.88 416 ALA B C 1
ATOM 6834 O O . ALA B 1 416 ? 14.836 -18 -3.574 1 98.88 416 ALA B O 1
ATOM 6835 N N . TYR B 1 417 ? 16.438 -18.484 -5.07 1 98.94 417 TYR B N 1
ATOM 6836 C CA . TYR B 1 417 ? 16.844 -19.719 -4.434 1 98.94 417 TYR B CA 1
ATOM 6837 C C . TYR B 1 417 ? 18.375 -19.828 -4.375 1 98.94 417 TYR B C 1
ATOM 6839 O O . TYR B 1 417 ? 19.062 -19.422 -5.309 1 98.94 417 TYR B O 1
ATOM 6847 N N . PHE B 1 418 ? 18.844 -20.406 -3.275 1 98.94 418 PHE B N 1
ATOM 6848 C CA . PHE B 1 418 ? 20.266 -20.734 -3.295 1 98.94 418 PHE B CA 1
ATOM 6849 C C . PHE B 1 418 ? 20.578 -21.891 -2.355 1 98.94 418 PHE B C 1
ATOM 6851 O O . PHE B 1 418 ? 19.781 -22.203 -1.464 1 98.94 418 PHE B O 1
ATOM 6858 N N . TYR B 1 419 ? 21.672 -22.547 -2.627 1 98.88 419 TYR B N 1
ATOM 6859 C CA . TYR B 1 419 ? 22.125 -23.703 -1.864 1 98.88 419 TYR B CA 1
ATOM 6860 C C . TYR B 1 419 ? 23.547 -23.5 -1.359 1 98.88 419 TYR B C 1
ATOM 6862 O O . TYR B 1 419 ? 24.453 -23.203 -2.145 1 98.88 419 TYR B O 1
ATOM 6870 N N . SER B 1 420 ? 23.75 -23.547 -0.155 1 98.81 420 SER B N 1
ATOM 6871 C CA . SER B 1 420 ? 25.016 -23.422 0.551 1 98.81 420 SER B CA 1
ATOM 6872 C C . SER B 1 420 ? 24.953 -24.078 1.929 1 98.81 420 SER B C 1
ATOM 6874 O O . SER B 1 420 ? 23.906 -24.031 2.59 1 98.81 420 SER B O 1
ATOM 6876 N N . GLU B 1 421 ? 26.047 -24.688 2.379 1 98.31 421 GLU B N 1
ATOM 6877 C CA . GLU B 1 421 ? 26.125 -25.266 3.715 1 98.31 421 GLU B CA 1
ATOM 6878 C C . GLU B 1 421 ? 26.953 -24.391 4.648 1 98.31 421 GLU B C 1
ATOM 6880 O O . GLU B 1 421 ? 27.203 -24.766 5.793 1 98.31 421 GLU B O 1
ATOM 6885 N N . ASP B 1 422 ? 27.453 -23.266 4.133 1 98.12 422 ASP B N 1
ATOM 6886 C CA . ASP B 1 422 ? 28.188 -22.297 4.945 1 98.12 422 ASP B CA 1
ATOM 6887 C C . ASP B 1 422 ? 27.234 -21.406 5.73 1 98.12 422 ASP B C 1
ATOM 6889 O O . ASP B 1 422 ? 26.516 -20.594 5.148 1 98.12 422 ASP B O 1
ATOM 6893 N N . PRO B 1 423 ? 27.234 -21.531 7.043 1 97.56 423 PRO B N 1
ATOM 6894 C CA . PRO B 1 423 ? 26.234 -20.812 7.844 1 97.56 423 PRO B CA 1
ATOM 6895 C C . PRO B 1 423 ? 26.359 -19.297 7.723 1 97.56 423 PRO B C 1
ATOM 6897 O O . PRO B 1 423 ? 25.359 -18.578 7.816 1 97.56 423 PRO B O 1
ATOM 6900 N N . GLN B 1 424 ? 27.625 -18.766 7.559 1 98.19 424 GLN B N 1
ATOM 6901 C CA . GLN B 1 424 ? 27.797 -17.328 7.398 1 98.19 424 GLN B CA 1
ATOM 6902 C C . GLN B 1 424 ? 27.312 -16.875 6.027 1 98.19 424 GLN B C 1
ATOM 6904 O O . GLN B 1 424 ? 26.688 -15.812 5.91 1 98.19 424 GLN B O 1
ATOM 6909 N N . ARG B 1 425 ? 27.562 -17.656 4.973 1 98.19 425 ARG B N 1
ATOM 6910 C CA . ARG B 1 425 ? 27.141 -17.328 3.615 1 98.19 425 ARG B CA 1
ATOM 6911 C C . ARG B 1 425 ? 25.625 -17.312 3.508 1 98.19 425 ARG B C 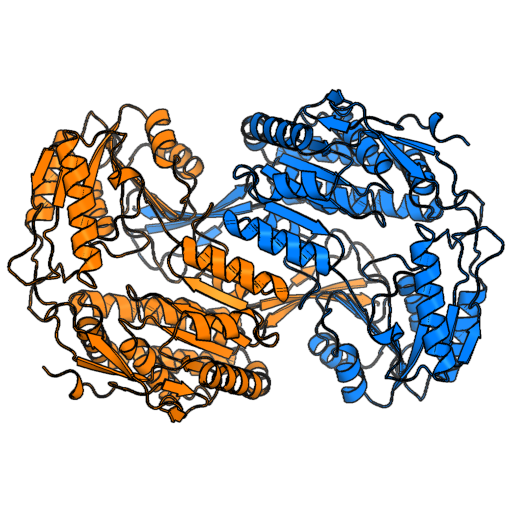1
ATOM 6913 O O . ARG B 1 425 ? 25.062 -16.453 2.814 1 98.19 425 ARG B O 1
ATOM 6920 N N . ILE B 1 426 ? 24.984 -18.234 4.16 1 98.38 426 ILE B N 1
ATOM 6921 C CA . ILE B 1 426 ? 23.531 -18.328 4.121 1 98.38 426 ILE B CA 1
ATOM 6922 C C . ILE B 1 426 ? 22.906 -16.984 4.523 1 98.38 426 ILE B C 1
ATOM 6924 O O . ILE B 1 426 ? 22.016 -16.484 3.846 1 98.38 426 ILE B O 1
ATOM 6928 N N . TRP B 1 427 ? 23.422 -16.359 5.504 1 98 427 TRP B N 1
ATOM 6929 C CA . TRP B 1 427 ? 22.875 -15.078 5.961 1 98 427 TRP B CA 1
ATOM 6930 C C . TRP B 1 427 ? 23.281 -13.945 5.02 1 98 427 TRP B C 1
ATOM 6932 O O . TRP B 1 427 ? 22.453 -13.125 4.629 1 98 427 TRP B O 1
ATOM 6942 N N . ARG B 1 428 ? 24.609 -13.898 4.617 1 98.25 428 ARG B N 1
ATOM 6943 C CA . ARG B 1 428 ? 25.078 -12.828 3.742 1 98.25 428 ARG B CA 1
ATOM 6944 C C . ARG B 1 428 ? 24.312 -12.812 2.43 1 98.25 428 ARG B C 1
ATOM 6946 O O . ARG B 1 428 ? 23.844 -11.75 1.99 1 98.25 428 ARG B O 1
ATOM 6953 N N . VAL B 1 429 ? 24.078 -14.008 1.875 1 98.81 429 VAL B N 1
ATOM 6954 C CA . VAL B 1 429 ? 23.438 -14.102 0.57 1 98.81 429 VAL B CA 1
ATOM 6955 C C . VAL B 1 429 ? 21.938 -13.82 0.709 1 98.81 429 VAL B C 1
ATOM 6957 O O . VAL B 1 429 ? 21.375 -13.047 -0.07 1 98.81 429 VAL B O 1
ATOM 6960 N N . ALA B 1 430 ? 21.297 -14.406 1.703 1 98.75 430 ALA B N 1
ATOM 6961 C CA . ALA B 1 430 ? 19.859 -14.18 1.912 1 98.75 430 ALA B CA 1
ATOM 6962 C C . ALA B 1 430 ? 19.562 -12.695 2.08 1 98.75 430 ALA B C 1
ATOM 6964 O O . ALA B 1 430 ? 18.609 -12.18 1.488 1 98.75 430 ALA B O 1
ATOM 6965 N N . GLU B 1 431 ? 20.391 -11.977 2.822 1 98.12 431 GLU B N 1
ATOM 6966 C CA . GLU B 1 431 ? 20.172 -10.562 3.109 1 98.12 431 GLU B CA 1
ATOM 6967 C C . GLU B 1 431 ? 20.469 -9.695 1.886 1 98.12 431 GLU B C 1
ATOM 6969 O O . GLU B 1 431 ? 19.828 -8.672 1.674 1 98.12 431 GLU B O 1
ATOM 6974 N N . ASN B 1 432 ? 21.422 -10.148 1.073 1 98.25 432 ASN B N 1
ATOM 6975 C CA . ASN B 1 432 ? 21.891 -9.289 -0.008 1 98.25 432 ASN B CA 1
ATOM 6976 C C . ASN B 1 432 ? 21.094 -9.523 -1.293 1 98.25 432 ASN B C 1
ATOM 6978 O O . ASN B 1 432 ? 21.172 -8.727 -2.227 1 98.25 432 ASN B O 1
ATOM 6982 N N . LEU B 1 433 ? 20.344 -10.633 -1.368 1 98.75 433 LEU B N 1
ATOM 6983 C CA . LEU B 1 433 ? 19.453 -10.844 -2.508 1 98.75 433 LEU B CA 1
ATOM 6984 C C . LEU B 1 433 ? 18.25 -9.906 -2.445 1 98.75 433 LEU B C 1
ATOM 6986 O O . LEU B 1 433 ? 17.594 -9.812 -1.409 1 98.75 433 LEU B O 1
ATOM 6990 N N . GLU B 1 434 ? 17.953 -9.195 -3.545 1 98.25 434 GLU B N 1
ATOM 6991 C CA . GLU B 1 434 ? 16.859 -8.227 -3.598 1 98.25 434 GLU B CA 1
ATOM 6992 C C . GLU B 1 434 ? 15.57 -8.875 -4.102 1 98.25 434 GLU B C 1
ATOM 6994 O O . GLU B 1 434 ? 15.078 -8.531 -5.172 1 98.25 434 GLU B O 1
ATOM 6999 N N . TYR B 1 435 ? 15.039 -9.758 -3.297 1 98.75 435 TYR B N 1
ATOM 7000 C CA . TYR B 1 435 ? 13.836 -10.531 -3.594 1 98.75 435 TYR B CA 1
ATOM 7001 C C . TYR B 1 435 ? 12.93 -10.609 -2.375 1 98.75 435 TYR B C 1
ATOM 7003 O O . TYR B 1 435 ? 13.398 -10.594 -1.235 1 98.75 435 TYR B O 1
ATOM 7011 N N . GLY B 1 436 ? 11.617 -10.703 -2.604 1 98.62 436 GLY B N 1
ATOM 7012 C CA . GLY B 1 436 ? 10.656 -10.797 -1.518 1 98.62 436 GLY B CA 1
ATOM 7013 C C . GLY B 1 436 ? 10.641 -12.156 -0.844 1 98.62 436 GLY B C 1
ATOM 7014 O O . GLY B 1 436 ? 10.258 -12.273 0.322 1 98.62 436 GLY B O 1
ATOM 7015 N N . MET B 1 437 ? 11.055 -13.164 -1.577 1 98.88 437 MET B N 1
ATOM 7016 C CA . MET B 1 437 ? 11.078 -14.531 -1.05 1 98.88 437 MET B CA 1
ATOM 7017 C C . MET B 1 437 ? 12.375 -15.234 -1.429 1 98.88 437 MET B C 1
ATOM 7019 O O . MET B 1 437 ? 12.805 -15.172 -2.582 1 98.88 437 MET B O 1
ATOM 7023 N N . VAL B 1 438 ? 12.961 -15.867 -0.439 1 98.94 438 VAL B N 1
ATOM 7024 C CA . VAL B 1 438 ? 14.227 -16.547 -0.688 1 98.94 438 VAL B CA 1
ATOM 7025 C C . VAL B 1 438 ? 14.148 -17.984 -0.152 1 98.94 438 VAL B C 1
ATOM 7027 O O . VAL B 1 438 ? 13.914 -18.188 1.04 1 98.94 438 VAL B O 1
ATOM 7030 N N . GLY B 1 439 ? 14.281 -18.938 -1.023 1 98.88 439 GLY B N 1
ATOM 7031 C CA . GLY B 1 439 ? 14.477 -20.312 -0.632 1 98.88 439 GLY B CA 1
ATOM 7032 C C . GLY B 1 439 ? 15.93 -20.672 -0.374 1 98.88 439 GLY B C 1
ATOM 7033 O O . GLY B 1 439 ? 16.781 -20.5 -1.251 1 98.88 439 GLY B O 1
ATOM 7034 N N . ILE B 1 440 ? 16.25 -21.094 0.781 1 98.88 440 ILE B N 1
ATOM 7035 C CA . ILE B 1 440 ? 17.594 -21.5 1.194 1 98.88 440 ILE B CA 1
ATOM 7036 C C . ILE B 1 440 ? 17.656 -23.016 1.341 1 98.88 440 ILE B C 1
ATOM 7038 O O . ILE B 1 440 ? 17.031 -23.594 2.236 1 98.88 440 ILE B O 1
ATOM 7042 N N . ASN B 1 441 ? 18.359 -23.688 0.453 1 98.75 441 ASN B N 1
ATOM 7043 C CA . ASN B 1 441 ? 18.484 -25.141 0.428 1 98.75 441 ASN B CA 1
ATOM 7044 C C . ASN B 1 441 ? 17.125 -25.812 0.228 1 98.75 441 ASN B C 1
ATOM 7046 O O . ASN B 1 441 ? 16.859 -26.859 0.811 1 98.75 441 ASN B O 1
ATOM 7050 N N . THR B 1 442 ? 16.281 -25.203 -0.474 1 98.5 442 THR B N 1
ATOM 7051 C CA . THR B 1 442 ? 15 -25.734 -0.911 1 98.5 442 THR B CA 1
ATOM 7052 C C . THR B 1 442 ? 14.523 -25.016 -2.176 1 98.5 442 THR B C 1
ATOM 7054 O O . THR B 1 442 ? 14.867 -23.859 -2.408 1 98.5 442 THR B O 1
ATOM 7057 N N . GLY B 1 443 ? 13.828 -25.75 -2.957 1 97.88 443 GLY B N 1
ATOM 7058 C CA . GLY B 1 443 ? 13.266 -25.188 -4.176 1 97.88 443 GLY B CA 1
ATOM 7059 C C . GLY B 1 443 ? 11.766 -24.953 -4.09 1 97.88 443 GLY B C 1
ATOM 7060 O O . GLY B 1 443 ? 11.148 -24.516 -5.059 1 97.88 443 GLY B O 1
ATOM 7061 N N . LEU B 1 444 ? 11.133 -25.188 -2.969 1 96.62 444 LEU B N 1
ATOM 7062 C CA . LEU B 1 444 ? 9.695 -25.047 -2.734 1 96.62 444 LEU B CA 1
ATOM 7063 C C . LEU B 1 444 ? 9.43 -24.125 -1.543 1 96.62 444 LEU B C 1
ATOM 7065 O O . LEU B 1 444 ? 9.75 -24.484 -0.404 1 96.62 444 LEU B O 1
ATOM 7069 N N . ILE B 1 445 ? 8.758 -22.969 -1.836 1 97.69 445 ILE B N 1
ATOM 7070 C CA . ILE B 1 445 ? 8.695 -21.984 -0.759 1 97.69 445 ILE B CA 1
ATOM 7071 C C . ILE B 1 445 ? 7.25 -21.578 -0.514 1 97.69 445 ILE B C 1
ATOM 7073 O O . ILE B 1 445 ? 6.938 -20.938 0.497 1 97.69 445 ILE B O 1
ATOM 7077 N N . SER B 1 446 ? 6.281 -21.891 -1.327 1 97.44 446 SER B N 1
ATOM 7078 C CA . SER B 1 446 ? 4.922 -21.359 -1.282 1 97.44 446 SER B CA 1
ATOM 7079 C C . SER B 1 446 ? 4.066 -22.109 -0.274 1 97.44 446 SER B C 1
ATOM 7081 O O . SER B 1 446 ? 4.039 -23.344 -0.274 1 97.44 446 SER B O 1
ATOM 7083 N N . ASN B 1 447 ? 3.432 -21.5 0.568 1 97.75 447 ASN B N 1
ATOM 7084 C CA . ASN B 1 447 ? 2.463 -22.016 1.527 1 97.75 447 ASN B CA 1
ATOM 7085 C C . ASN B 1 447 ? 1.543 -20.922 2.049 1 97.75 447 ASN B C 1
ATOM 7087 O O . ASN B 1 447 ? 1.788 -19.734 1.81 1 97.75 447 ASN B O 1
ATOM 7091 N N . GLU B 1 448 ? 0.458 -21.266 2.703 1 98.38 448 GLU B N 1
ATOM 7092 C CA . GLU B 1 448 ? -0.578 -20.328 3.107 1 98.38 448 GLU B CA 1
ATOM 7093 C C . GLU B 1 448 ? -0.144 -19.516 4.328 1 98.38 448 GLU B C 1
ATOM 7095 O O . GLU B 1 448 ? -0.679 -18.438 4.586 1 98.38 448 GLU B O 1
ATOM 7100 N N . VAL B 1 449 ? 0.879 -19.969 5.113 1 98.38 449 VAL B N 1
ATOM 7101 C CA . VAL B 1 449 ? 1.154 -19.359 6.41 1 98.38 449 VAL B CA 1
ATOM 7102 C C . VAL B 1 449 ? 2.264 -18.312 6.266 1 98.38 449 VAL B C 1
ATOM 7104 O O . VAL B 1 449 ? 2.521 -17.547 7.191 1 98.38 449 VAL B O 1
ATOM 7107 N N . ALA B 1 450 ? 2.951 -18.297 5.062 1 98.38 450 ALA B N 1
ATOM 7108 C CA . ALA B 1 450 ? 4.047 -17.359 4.828 1 98.38 450 ALA B CA 1
ATOM 7109 C C . ALA B 1 450 ? 3.625 -16.25 3.871 1 98.38 450 ALA B C 1
ATOM 7111 O O . ALA B 1 450 ? 2.754 -16.453 3.021 1 98.38 450 ALA B O 1
ATOM 7112 N N . PRO B 1 451 ? 4.223 -15.062 4.027 1 98.38 451 PRO B N 1
ATOM 7113 C CA . PRO B 1 451 ? 3.887 -13.977 3.1 1 98.38 451 PRO B CA 1
ATOM 7114 C C . PRO B 1 451 ? 4.457 -14.203 1.701 1 98.38 451 PRO B C 1
ATOM 7116 O O . PRO B 1 451 ? 5.668 -14.383 1.546 1 98.38 451 PRO B O 1
ATOM 7119 N N . PHE B 1 452 ? 3.566 -14.203 0.757 1 98.5 452 PHE B N 1
ATOM 7120 C CA . PHE B 1 452 ? 3.908 -14.391 -0.647 1 98.5 452 PHE B CA 1
ATOM 7121 C C . PHE B 1 452 ? 3.889 -13.062 -1.394 1 98.5 452 PHE B C 1
ATOM 7123 O O . PHE B 1 452 ? 2.887 -12.344 -1.371 1 98.5 452 PHE B O 1
ATOM 7130 N N . GLY B 1 453 ? 4.961 -12.664 -1.995 1 97.62 453 GLY B N 1
ATOM 7131 C CA . GLY B 1 453 ? 5.008 -11.438 -2.781 1 97.62 453 GLY B CA 1
ATOM 7132 C C . GLY B 1 453 ? 6.418 -10.938 -3.025 1 97.62 453 GLY B C 1
ATOM 7133 O O . GLY B 1 453 ? 7.367 -11.406 -2.393 1 97.62 453 GLY B O 1
ATOM 7134 N N . GLY B 1 454 ? 6.574 -10.055 -3.961 1 97.5 454 GLY B N 1
ATOM 7135 C CA . GLY B 1 454 ? 7.879 -9.578 -4.387 1 97.5 454 GLY B CA 1
ATOM 7136 C C . GLY B 1 454 ? 8.125 -8.117 -4.051 1 97.5 454 GLY B C 1
ATOM 7137 O O . GLY B 1 454 ? 7.309 -7.484 -3.383 1 97.5 454 GLY B O 1
ATOM 7138 N N . ILE B 1 455 ? 9.367 -7.699 -4.375 1 97.81 455 ILE B N 1
ATOM 7139 C CA . ILE B 1 455 ? 9.797 -6.309 -4.305 1 97.81 455 ILE B CA 1
ATOM 7140 C C . ILE B 1 455 ? 10.195 -5.816 -5.695 1 97.81 455 ILE B C 1
ATOM 7142 O O . ILE B 1 455 ? 9.977 -6.508 -6.691 1 97.81 455 ILE B O 1
ATOM 7146 N N . LYS B 1 456 ? 10.703 -4.59 -5.832 1 97.5 456 LYS B N 1
ATOM 7147 C CA . LYS B 1 456 ? 10.992 -3.969 -7.121 1 97.5 456 LYS B CA 1
ATOM 7148 C C . LYS B 1 456 ? 9.758 -3.932 -8.008 1 97.5 456 LYS B C 1
ATOM 7150 O O . LYS B 1 456 ? 8.703 -3.439 -7.598 1 97.5 456 LYS B O 1
ATOM 7155 N N . GLN B 1 457 ? 9.852 -4.371 -9.234 1 97.94 457 GLN B N 1
ATOM 7156 C CA . GLN B 1 457 ? 8.695 -4.289 -10.117 1 97.94 457 GLN B CA 1
ATOM 7157 C C . GLN B 1 457 ? 7.945 -5.621 -10.164 1 97.94 457 GLN B C 1
ATOM 7159 O O . GLN B 1 457 ? 7.148 -5.852 -11.078 1 97.94 457 GLN B O 1
ATOM 7164 N N . SER B 1 458 ? 8.234 -6.496 -9.141 1 98.06 458 SER B N 1
ATOM 7165 C CA . SER B 1 458 ? 7.488 -7.746 -9.008 1 98.06 458 SER B CA 1
ATOM 7166 C C . SER B 1 458 ? 6.246 -7.559 -8.141 1 98.06 458 SER B C 1
ATOM 7168 O O . SER B 1 458 ? 5.43 -8.477 -8.008 1 98.06 458 SER B O 1
ATOM 7170 N N . GLY B 1 459 ? 6.172 -6.387 -7.531 1 96.69 459 GLY B N 1
ATOM 7171 C CA . GLY B 1 459 ? 4.824 -6.172 -7.027 1 96.69 459 GLY B CA 1
ATOM 7172 C C . GLY B 1 459 ? 4.789 -5.363 -5.742 1 96.69 459 GLY B C 1
ATOM 7173 O O . GLY B 1 459 ? 5.797 -4.773 -5.348 1 96.69 459 GLY B O 1
ATOM 7174 N N . LEU B 1 460 ? 3.564 -5.191 -5.203 1 97.81 460 LEU B N 1
ATOM 7175 C CA . LEU B 1 460 ? 3.197 -4.512 -3.965 1 97.81 460 LEU B CA 1
ATOM 7176 C C . LEU B 1 460 ? 2.285 -5.387 -3.113 1 97.81 460 LEU B C 1
ATOM 7178 O O . LEU B 1 460 ? 1.39 -6.051 -3.637 1 97.81 460 LEU B O 1
ATOM 7182 N N . GLY B 1 461 ? 2.521 -5.395 -1.775 1 96.31 461 GLY B N 1
ATOM 7183 C CA . GLY B 1 461 ? 1.691 -6.184 -0.877 1 96.31 461 GLY B CA 1
ATOM 7184 C C . GLY B 1 461 ? 2.166 -7.617 -0.729 1 96.31 461 GLY B C 1
ATOM 7185 O O . GLY B 1 461 ? 3.146 -8.016 -1.358 1 96.31 461 GLY B O 1
ATOM 7186 N N . ARG B 1 462 ? 1.564 -8.297 0.142 1 97.88 462 ARG B N 1
ATOM 7187 C CA . ARG B 1 462 ? 1.83 -9.711 0.38 1 97.88 462 ARG B CA 1
ATOM 7188 C C . ARG B 1 462 ? 0.531 -10.508 0.462 1 97.88 462 ARG B C 1
ATOM 7190 O O . ARG B 1 462 ? -0.487 -9.992 0.934 1 97.88 462 ARG B O 1
ATOM 7197 N N . GLU B 1 463 ? 0.532 -11.633 0.019 1 98.12 463 GLU B N 1
ATOM 7198 C CA . GLU B 1 463 ? -0.577 -12.578 0.096 1 98.12 463 GLU B CA 1
ATOM 7199 C C . GLU B 1 463 ? -0.235 -13.758 1.007 1 98.12 463 GLU B C 1
ATOM 7201 O O . GLU B 1 463 ? 0.931 -14.141 1.126 1 98.12 463 GLU B O 1
ATOM 7206 N N . GLY B 1 464 ? -1.213 -14.305 1.668 1 97.94 464 GLY B N 1
ATOM 7207 C CA . GLY B 1 464 ? -0.963 -15.344 2.648 1 97.94 464 GLY B CA 1
ATOM 7208 C C . GLY B 1 464 ? -0.548 -14.805 4.004 1 97.94 464 GLY B C 1
ATOM 7209 O O . GLY B 1 464 ? -0.559 -13.594 4.223 1 97.94 464 GLY B O 1
ATOM 7210 N N . SER B 1 465 ? -0.31 -15.703 4.953 1 97.69 465 SER B N 1
ATOM 7211 C CA . SER B 1 465 ? 0.108 -15.359 6.309 1 97.69 465 SER B CA 1
ATOM 7212 C C . SER B 1 465 ? -0.897 -14.43 6.977 1 97.69 465 SER B C 1
ATOM 7214 O O . SER B 1 465 ? -1.999 -14.227 6.465 1 97.69 465 SER B O 1
ATOM 7216 N N . GLU B 1 466 ? -0.548 -13.969 8.117 1 96.69 466 GLU B N 1
ATOM 7217 C CA . GLU B 1 466 ? -1.403 -13.008 8.805 1 96.69 466 GLU B CA 1
ATOM 7218 C C . GLU B 1 466 ? -1.413 -11.664 8.086 1 96.69 466 GLU B C 1
ATOM 7220 O O . GLU B 1 466 ? -2.371 -10.898 8.211 1 96.69 466 GLU B O 1
ATOM 7225 N N . HIS B 1 467 ? -0.411 -11.414 7.281 1 96.88 467 HIS B N 1
ATOM 7226 C CA . HIS B 1 467 ? -0.282 -10.125 6.609 1 96.88 467 HIS B CA 1
ATOM 7227 C C . HIS B 1 467 ? -1.253 -10.016 5.441 1 96.88 467 HIS B C 1
ATOM 7229 O O . HIS B 1 467 ? -1.676 -8.914 5.082 1 96.88 467 HIS B O 1
ATOM 7235 N N . GLY B 1 468 ? -1.645 -11.133 4.883 1 97.94 468 GLY B N 1
ATOM 7236 C CA . GLY B 1 468 ? -2.514 -11.141 3.719 1 97.94 468 GLY B CA 1
ATOM 7237 C C . GLY B 1 468 ? -3.881 -10.547 3.992 1 97.94 468 GLY B C 1
ATOM 7238 O O . GLY B 1 468 ? -4.461 -9.891 3.125 1 97.94 468 GLY B O 1
ATOM 7239 N N . ILE B 1 469 ? -4.449 -10.75 5.164 1 98.5 469 ILE B N 1
ATOM 7240 C CA . ILE B 1 469 ? -5.785 -10.25 5.469 1 98.5 469 ILE B CA 1
ATOM 7241 C C . ILE B 1 469 ? -5.715 -8.758 5.793 1 98.5 469 ILE B C 1
ATOM 7243 O O . ILE B 1 469 ? -6.676 -8.023 5.555 1 98.5 469 ILE B O 1
ATOM 7247 N N . GLU B 1 470 ? -4.57 -8.273 6.254 1 97.38 470 GLU B N 1
ATOM 7248 C CA . GLU B 1 470 ? -4.406 -6.867 6.602 1 97.38 470 GLU B CA 1
ATOM 7249 C C . GLU B 1 470 ? -4.617 -5.969 5.383 1 97.38 470 GLU B C 1
ATOM 7251 O O . GLU B 1 470 ? -5.117 -4.852 5.508 1 97.38 470 GLU B O 1
ATOM 7256 N N . ASP B 1 471 ? -4.297 -6.477 4.211 1 96.19 471 ASP B N 1
ATOM 7257 C CA . ASP B 1 471 ? -4.418 -5.715 2.973 1 96.19 471 ASP B CA 1
ATOM 7258 C C . ASP B 1 471 ? -5.883 -5.469 2.621 1 96.19 471 ASP B C 1
ATOM 7260 O O . ASP B 1 471 ? -6.195 -4.617 1.786 1 96.19 471 ASP B O 1
ATOM 7264 N N . TYR B 1 472 ? -6.809 -6.172 3.256 1 98.56 472 TYR B N 1
ATOM 7265 C CA . TYR B 1 472 ? -8.234 -6.031 2.988 1 98.56 472 TYR B CA 1
ATOM 7266 C C . TYR B 1 472 ? -8.93 -5.293 4.125 1 98.56 472 TYR B C 1
ATOM 7268 O O . TYR B 1 472 ? -10.164 -5.273 4.195 1 98.56 472 TYR B O 1
ATOM 7276 N N . MET B 1 473 ? -8.125 -4.727 5.012 1 98.06 473 MET B N 1
ATOM 7277 C CA . MET B 1 473 ? -8.664 -4.004 6.16 1 98.06 473 MET B CA 1
ATOM 7278 C C . MET B 1 473 ? -8.125 -2.58 6.215 1 98.06 473 MET B C 1
ATOM 7280 O O . MET B 1 473 ? -7.09 -2.281 5.613 1 98.06 473 MET B O 1
ATOM 7284 N N . GLU B 1 474 ? -8.844 -1.729 6.891 1 97.5 474 GLU B N 1
ATOM 7285 C CA . GLU B 1 474 ? -8.406 -0.386 7.258 1 97.5 474 GLU B CA 1
ATOM 7286 C C . GLU B 1 474 ? -8.156 -0.277 8.758 1 97.5 474 GLU B C 1
ATOM 7288 O O . GLU B 1 474 ? -8.93 -0.804 9.562 1 97.5 474 GLU B O 1
ATOM 7293 N N . MET B 1 475 ? -7.07 0.368 9.062 1 97.44 475 MET B N 1
ATOM 7294 C CA . MET B 1 475 ? -6.863 0.785 10.445 1 97.44 475 MET B CA 1
ATOM 7295 C C . MET B 1 475 ? -7.605 2.086 10.742 1 97.44 475 MET B C 1
ATOM 7297 O O . MET B 1 475 ? -7.508 3.047 9.977 1 97.44 475 MET B O 1
ATOM 7301 N N . LYS B 1 476 ? -8.352 2.039 11.773 1 98.62 476 LYS B N 1
ATOM 7302 C CA . LYS B 1 476 ? -9.016 3.254 12.242 1 98.62 476 LYS B CA 1
ATOM 7303 C C . LYS B 1 476 ? -8.539 3.645 13.633 1 98.62 476 LYS B C 1
ATOM 7305 O O . LYS B 1 476 ? -8.688 2.875 14.586 1 98.62 476 LYS B O 1
ATOM 7310 N N . TYR B 1 477 ? -7.957 4.781 13.688 1 98.81 477 TYR B N 1
ATOM 7311 C CA . TYR B 1 477 ? -7.508 5.344 14.961 1 98.81 477 TYR B CA 1
ATOM 7312 C C . TYR B 1 477 ? -8.648 6.051 15.68 1 98.81 477 TYR B C 1
ATOM 7314 O O . TYR B 1 477 ? -9.305 6.922 15.109 1 98.81 477 TYR B O 1
ATOM 7322 N N . LEU B 1 478 ? -8.922 5.641 16.891 1 98.88 478 LEU B N 1
ATOM 7323 C CA . LEU B 1 478 ? -9.906 6.273 17.766 1 98.88 478 LEU B CA 1
ATOM 7324 C C . LEU B 1 478 ? -9.219 6.953 18.938 1 98.88 478 LEU B C 1
ATOM 7326 O O . LEU B 1 478 ? -8.539 6.297 19.734 1 98.88 478 LEU B O 1
ATOM 7330 N N . CYS B 1 479 ? -9.305 8.203 19 1 98.81 479 CYS B N 1
ATOM 7331 C CA . CYS B 1 479 ? -8.836 8.992 20.125 1 98.81 479 CYS B CA 1
ATOM 7332 C C . CYS B 1 479 ? -10.008 9.422 21.016 1 98.81 479 CYS B C 1
ATOM 7334 O O . CYS B 1 479 ? -10.805 10.273 20.625 1 98.81 479 CYS B O 1
ATOM 7336 N N . GLN B 1 480 ? -10.102 8.922 22.188 1 98.5 480 GLN B N 1
ATOM 7337 C CA . GLN B 1 480 ? -11.227 9.227 23.078 1 98.5 480 GLN B CA 1
ATOM 7338 C C . GLN B 1 480 ? -10.797 10.117 24.234 1 98.5 480 GLN B C 1
ATOM 7340 O O . GLN B 1 480 ? -9.922 9.75 25.016 1 98.5 480 GLN B O 1
ATOM 7345 N N . GLY B 1 481 ? -11.414 11.258 24.266 1 97.94 481 GLY B N 1
ATOM 7346 C CA . GLY B 1 481 ? -11.211 12.117 25.422 1 97.94 481 GLY B CA 1
ATOM 7347 C C . GLY B 1 481 ? -11.898 11.602 26.672 1 97.94 481 GLY B C 1
ATOM 7348 O O . GLY B 1 481 ? -13 11.055 26.609 1 97.94 481 GLY B O 1
ATOM 7349 N N . LEU B 1 482 ? -11.203 11.773 27.844 1 94.25 482 LEU B N 1
ATOM 7350 C CA . LEU B 1 482 ? -11.758 11.359 29.125 1 94.25 482 LEU B CA 1
ATOM 7351 C C . LEU B 1 482 ? -12.562 12.484 29.766 1 94.25 482 LEU B C 1
ATOM 7353 O O . LEU B 1 482 ? -12.242 13.664 29.578 1 94.25 482 LEU B O 1
#

InterPro domains:
  IPR010102 Succinate semialdehyde dehydrogenase [TIGR01780] (30-476)
  IPR015590 Aldehyde dehydrogenase domain [PF00171] (19-477)
  IPR016160 Aldehyde dehydrogenase, cysteine active site [PS00070] (282-293)
  IPR016161 Aldehyde/histidinol dehydrogenase [SSF53720] (7-481)
  IPR016162 Aldehyde dehydrogenase, N-terminal [G3DSA:3.40.605.10] (25-472)
  IPR016163 Aldehyde dehydrogenase, C-terminal [G3DSA:3.40.309.10] (258-447)
  IPR029510 Aldehyde dehydrogenase, glutamic acid active site [PS00687] (254-261)
  IPR050740 Aldehyde Dehydrogenase Superfamily [PTHR43353] (6-480)

Foldseek 3Di:
DALVVQPLFAQAWAAQNDGHAAPVNDWDFAAFQLARHTRHIHHQHFQVVLVRLLVLQQVCQVVLQPDDLLVLLQLLVQLLVLLVVCLQSLLVLLCRLQPAASVLSSVLSNQLSQLSNQLSVLLNVQDKDWDDDPDPFKTKIKDKAFQEEAEEEEESLSQRNRVSLQLNLNSSRRYAYEYEYDRSRCSSVSSSVVSSVVSPPGGSSYTYDYRDCVRSLLCCQAPLRHQEYEYEEALVVVVVSVVSNVVNPHQYWYQYAAAAEEEEDPQFDLVLSLVLLCLQACRQQRQDRRHHQEYEYEPNCQVVNVVVNLVVLVCAAEAGSHDPPHRHTFHSHQVLVVLLLVLLVQQVVVPKAWPDFNDADPRDRRRGRQTEIEQGDLPRVSNADRNSHRYYYYHYDHDDVVVLCSRQPYQWAFEYEYGHPDPVSQVVSVVSRQHPYYHYSHNDDDHQQDWGFTDGSSTDFTTHHSRNSSSRMDMDMDMDGD/DALVPQPLFDQAWAAQNDGHAAPVNAWDFAAFQLARHTRHIHHQHFQVVLVRLLVLQQVCQVVLQPDDLLVLLQLLVQLLVLLLVCLQSLLVLLCRLQPAASVLSSVLSNQLSQLSNQLSVLLNVQDKDWDDDPDPFKTKIKDKAFQEEAEEEEESLSQRNRVSLQLNLNSSRRYAYEYEYDRSRCSSVSSSVVSSVVSPPGGSSYTYDYRDCVRSLLCCQAPLRHQEYEYEEALVVVVVSVVSNVVNPHQYWYQYAAAAEEEEDPQFPLVLSLVLLCLQACSQQRQDRRHHQEYEYEPNCQVVNVVVNLVVLVCAAEAGSHDPPHRHTFHSHQVLVVLLLVLLVQQVVVPKAWPDFNDADPSDRRRGRQTEIEQGDLPRVSNADRNSHRYYYYHYDHDLVVVLCSRQPYQWAFEYEYGHPDPVSQVVSVVSRQHPYYHYSHNDDDHQQDWGFTDGSSTDFTTHHSRNSSSRMDMDMDMDGD

Nearest PDB structures (foldseek):
  8s33-assembly2_F  TM=9.963E-01  e=2.277E-85  Acinetobacter baumannii
  3jz4-assembly1_D  TM=9.919E-01  e=3.867E-84  Escherichia coli
  8of1-assembly1_A  TM=9.935E-01  e=9.765E-81  Physcomitrium patens
  4v6h-assembly1_A  TM=9.954E-01  e=1.452E-78  Burkholderia pseudomallei 1710b
  8c54-assembly1_D  TM=9.899E-01  e=2.619E-77  Rhizobium leguminosarum bv. trifolii SRDI565

Secondary structure (DSSP, 8-state):
--GGGSTT---SEEETTEEE--TT--EEEEEETTTTEEEEEEE-B-HHHHHHHHHHHHHHHHHHHHS-HHHHHHHHHHHHHHHHHTHHHHHHHHHHHH---HHHHHHHHHHHHHHHHHHHHHGGG---EEE--SSTTEEEEEEEEE--EEEEE--SSSTTHHHHHHHHHHHHTT-EEEEE--TTSHHHHHHHHHHHHHHTPPBTTEEE--B-HHHHHHHHHH-TTEEEEEEES-HHHHHHHHHHHGGGT-EEEEE----EEEEE-TTS-HHHHHHHHHHHHHGGGG-STT-EEEEEEEGGGHHHHHHHHHHHHTT--BS-TTSTT--B---SSHHHHHHHHHHHHHHHHTT-EEEE--SB-TT-TT-B--EEEES--TT-GGGTS---SSEEEEEEE--HHHHHHHHH-SS--SEEEEE---HHHHHHHHHHS--SEEEES-S----SSS-B--SGGGEES-BSTTHHHHTTEEEEEEEEE-/--GGGSTT---SEEETTEEE--TT--EEEEEETTTTEEEEEEE-B-HHHHHHHHHHHHHHHHHHHHS-HHHHHHHHHHHHHHHHHTHHHHHHHHHHHH---HHHHHHHHHHHHHHHHHHHHHGGG---EEE--SSTTEEEEEEEEE--EEEEE--SSSTTHHHHHHHHHHHHTT-EEEEE--TTSHHHHHHHHHHHHHTTPPBTTEEE--B-HHHHHHHHHH-TTEEEEEEES-HHHHHHHHHHHGGGT-EEEEE----EEEEE-TTS-HHHHHHHHHHHHHGGGG-STT-EEEEEEEGGGHHHHHHHHHHHHTT--BS-TTSTT--B---SSHHHHHHHHHHHHHHHHTT-EEEE--SB-TT-TT-B--EEEES--TT-GGGTS---SSEEEEEEE--HHHHHHHHH-SS--SEEEEE---HHHHHHHHHHS--SEEEES-S----TTS-B--SGGGEES-BSTTHHHHTTEEEEEEEEE-